Protein AF-0000000080063006 (afdb_homodimer)

Structure (mmCIF, N/CA/C/O backbone):
data_AF-0000000080063006-model_v1
#
loop_
_entity.id
_entity.type
_entity.pdbx_description
1 polymer 'CPA2 familytransporter'
#
loop_
_atom_site.group_PDB
_atom_site.id
_atom_site.type_symbol
_atom_site.label_atom_id
_atom_site.label_alt_id
_atom_site.label_comp_id
_atom_site.label_asym_id
_atom_site.label_entity_id
_atom_site.label_seq_id
_atom_site.pdbx_PDB_ins_code
_atom_site.Cartn_x
_atom_site.Cartn_y
_atom_site.Cartn_z
_atom_site.occupancy
_atom_site.B_iso_or_equiv
_atom_site.auth_seq_id
_atom_site.auth_comp_id
_atom_site.auth_asym_id
_atom_site.auth_atom_id
_atom_site.pdbx_PDB_model_num
ATOM 1 N N . MET A 1 1 ? 27.234 -10.25 -7.207 1 39.47 1 MET A N 1
ATOM 2 C CA . MET A 1 1 ? 25.812 -10.094 -7.492 1 39.47 1 MET A CA 1
ATOM 3 C C . MET A 1 1 ? 25.594 -9.531 -8.891 1 39.47 1 MET A C 1
ATOM 5 O O . MET A 1 1 ? 26.281 -8.594 -9.297 1 39.47 1 MET A O 1
ATOM 9 N N . ALA A 1 2 ? 25.203 -10.297 -9.719 1 49.5 2 ALA A N 1
ATOM 10 C CA . ALA A 1 2 ? 25.141 -9.891 -11.117 1 49.5 2 ALA A CA 1
ATOM 11 C C . ALA A 1 2 ? 24.438 -8.539 -11.266 1 49.5 2 ALA A C 1
ATOM 13 O O . ALA A 1 2 ? 23.312 -8.367 -10.812 1 49.5 2 ALA A O 1
ATOM 14 N N . GLY A 1 3 ? 25.109 -7.426 -11.289 1 63.66 3 GLY A N 1
ATOM 15 C CA . GLY A 1 3 ? 24.938 -5.992 -11.102 1 63.66 3 GLY A CA 1
ATOM 16 C C . GLY A 1 3 ? 23.891 -5.387 -12.008 1 63.66 3 GLY A C 1
ATOM 17 O O . GLY A 1 3 ? 23.5 -4.234 -11.828 1 63.66 3 GLY A O 1
ATOM 18 N N . GLY A 1 4 ? 23.172 -6.18 -12.906 1 79 4 GLY A N 1
ATOM 19 C CA . GLY A 1 4 ? 22.406 -5.477 -13.922 1 79 4 GLY A CA 1
ATOM 20 C C . GLY A 1 4 ? 20.906 -5.648 -13.758 1 79 4 GLY A C 1
ATOM 21 O O . GLY A 1 4 ? 20.125 -5.172 -14.586 1 79 4 GLY A O 1
ATOM 22 N N . PHE A 1 5 ? 20.5 -6.301 -12.586 1 83.06 5 PHE A N 1
ATOM 23 C CA . PHE A 1 5 ? 19.078 -6.488 -12.312 1 83.06 5 PHE A CA 1
ATOM 24 C C . PHE A 1 5 ? 18.844 -6.801 -10.844 1 83.06 5 PHE A C 1
ATOM 26 O O . PHE A 1 5 ? 19.797 -7.078 -10.102 1 83.06 5 PHE A O 1
ATOM 33 N N . LEU A 1 6 ? 17.672 -6.602 -10.328 1 85.75 6 LEU A N 1
ATOM 34 C CA . LEU A 1 6 ? 17.281 -7 -8.984 1 85.75 6 LEU A CA 1
ATOM 35 C C . LEU A 1 6 ? 16.766 -8.43 -8.977 1 85.75 6 LEU A C 1
ATOM 37 O O . LEU A 1 6 ? 15.641 -8.688 -9.43 1 85.75 6 LEU A O 1
ATOM 41 N N . PRO A 1 7 ? 17.531 -9.367 -8.469 1 83.69 7 PRO A N 1
ATOM 42 C CA . PRO A 1 7 ? 17.062 -10.758 -8.461 1 83.69 7 PRO A CA 1
ATOM 43 C C . PRO A 1 7 ? 15.688 -10.906 -7.805 1 83.69 7 PRO A C 1
ATOM 45 O O . PRO A 1 7 ? 15.422 -10.289 -6.777 1 83.69 7 PRO A O 1
ATOM 48 N N . TYR A 1 8 ? 14.914 -11.633 -8.453 1 85.25 8 TYR A N 1
ATOM 49 C CA . TYR A 1 8 ? 13.594 -11.898 -7.875 1 85.25 8 TYR A CA 1
ATOM 50 C C . TYR A 1 8 ? 13.695 -12.836 -6.68 1 85.25 8 TYR A C 1
ATOM 52 O O . TYR A 1 8 ? 14.461 -13.805 -6.707 1 85.25 8 TYR A O 1
ATOM 60 N N . HIS A 1 9 ? 13.102 -12.484 -5.652 1 83 9 HIS A N 1
ATOM 61 C CA . HIS A 1 9 ? 13.016 -13.375 -4.5 1 83 9 HIS A CA 1
ATOM 62 C C . HIS A 1 9 ? 11.625 -13.344 -3.879 1 83 9 HIS A C 1
ATOM 64 O O . HIS A 1 9 ? 10.953 -12.312 -3.891 1 83 9 HIS A O 1
ATOM 70 N N . GLU A 1 10 ? 11.211 -14.484 -3.477 1 86.06 10 GLU A N 1
ATOM 71 C CA . GLU A 1 10 ? 9.961 -14.586 -2.729 1 86.06 10 GLU A CA 1
ATOM 72 C C . GLU A 1 10 ? 10.156 -14.164 -1.275 1 86.06 10 GLU A C 1
ATOM 74 O O . GLU A 1 10 ? 11.016 -14.703 -0.574 1 86.06 10 GLU A O 1
ATOM 79 N N . PRO A 1 11 ? 9.328 -13.156 -0.887 1 90.94 11 PRO A N 1
ATOM 80 C CA . PRO A 1 11 ? 9.453 -12.789 0.527 1 90.94 11 PRO A CA 1
ATOM 81 C C . PRO A 1 11 ? 9.164 -13.961 1.465 1 90.94 11 PRO A C 1
ATOM 83 O O . PRO A 1 11 ? 8.305 -14.797 1.166 1 90.94 11 PRO A O 1
ATOM 86 N N . GLY A 1 12 ? 9.938 -13.977 2.59 1 93 12 GLY A N 1
ATOM 87 C CA . GLY A 1 12 ? 9.688 -14.992 3.6 1 93 12 GLY A CA 1
ATOM 88 C C . GLY A 1 12 ? 8.312 -14.875 4.23 1 93 12 GLY A C 1
ATOM 89 O O . GLY A 1 12 ? 7.688 -13.812 4.188 1 93 12 GLY A O 1
ATOM 90 N N . ILE A 1 13 ? 7.875 -15.977 4.812 1 95 13 ILE A N 1
ATOM 91 C CA . ILE A 1 13 ? 6.531 -16.047 5.383 1 95 13 ILE A CA 1
ATOM 92 C C . ILE A 1 13 ? 6.391 -14.992 6.48 1 95 13 ILE A C 1
ATOM 94 O O . ILE A 1 13 ? 5.336 -14.359 6.613 1 95 13 ILE A O 1
ATOM 98 N N . VAL A 1 14 ? 7.391 -14.758 7.254 1 95.88 14 VAL A N 1
ATOM 99 C CA . VAL A 1 14 ? 7.34 -13.781 8.336 1 95.88 14 VAL A CA 1
ATOM 100 C C . VAL A 1 14 ? 7.176 -12.375 7.754 1 95.88 14 VAL A C 1
ATOM 102 O O . VAL A 1 14 ? 6.391 -11.578 8.266 1 95.88 14 VAL A O 1
ATOM 105 N N . GLU A 1 15 ? 7.926 -12.094 6.676 1 96.31 15 GLU A N 1
ATOM 106 C CA . GLU A 1 15 ? 7.812 -10.805 6.004 1 96.31 15 GLU A CA 1
ATOM 107 C C . GLU A 1 15 ? 6.41 -10.594 5.449 1 96.31 15 GLU A C 1
ATOM 109 O O . GLU A 1 15 ? 5.844 -9.508 5.574 1 96.31 15 GLU A O 1
ATOM 114 N N . ILE A 1 16 ? 5.918 -11.68 4.84 1 96.94 16 ILE A N 1
ATOM 115 C CA . ILE A 1 16 ? 4.582 -11.625 4.258 1 96.94 16 ILE A CA 1
ATOM 116 C C . ILE A 1 16 ? 3.553 -11.352 5.352 1 96.94 16 ILE A C 1
ATOM 118 O O . ILE A 1 16 ? 2.695 -10.477 5.199 1 96.94 16 ILE A O 1
ATOM 122 N N . LEU A 1 17 ? 3.668 -12.031 6.48 1 97.5 17 LEU A N 1
ATOM 123 C CA . LEU A 1 17 ? 2.732 -11.883 7.59 1 97.5 17 LEU A CA 1
ATOM 124 C C . LEU A 1 17 ? 2.855 -10.508 8.227 1 97.5 17 LEU A C 1
ATOM 126 O O . LEU A 1 17 ? 1.863 -9.945 8.695 1 97.5 17 LEU A O 1
ATOM 130 N N . ILE A 1 18 ? 4.031 -9.969 8.25 1 97.12 18 ILE A N 1
ATOM 131 C CA . ILE A 1 18 ? 4.254 -8.633 8.797 1 97.12 18 ILE A CA 1
ATOM 132 C C . ILE A 1 18 ? 3.529 -7.602 7.93 1 97.12 18 ILE A C 1
ATOM 134 O O . ILE A 1 18 ? 2.84 -6.723 8.453 1 97.12 18 ILE A O 1
ATOM 138 N N . ILE A 1 19 ? 3.635 -7.676 6.66 1 96.88 19 ILE A N 1
ATOM 139 C CA . ILE A 1 19 ? 2.994 -6.719 5.762 1 96.88 19 ILE A CA 1
ATOM 140 C C . ILE A 1 19 ? 1.476 -6.844 5.879 1 96.88 19 ILE A C 1
ATOM 142 O O . ILE A 1 19 ? 0.772 -5.836 5.996 1 96.88 19 ILE A O 1
ATOM 146 N N . ILE A 1 20 ? 0.982 -8.094 5.8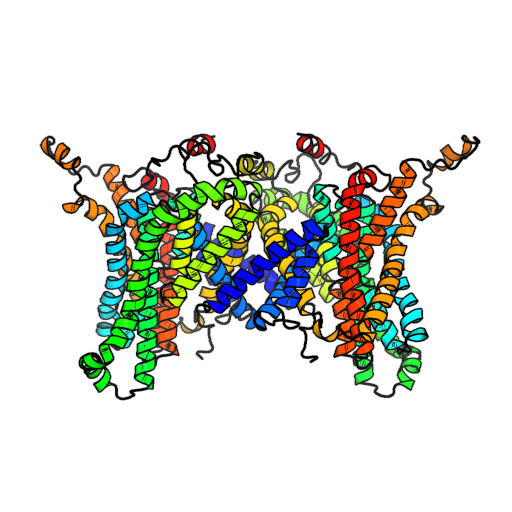52 1 97 20 ILE A N 1
ATOM 147 C CA . ILE A 1 20 ? -0.457 -8.32 5.93 1 97 20 ILE A CA 1
ATOM 148 C C . ILE A 1 20 ? -0.988 -7.805 7.266 1 97 20 ILE A C 1
ATOM 150 O O . ILE A 1 20 ? -2 -7.102 7.309 1 97 20 ILE A O 1
ATOM 154 N N . SER A 1 21 ? -0.323 -8.148 8.367 1 97.06 21 SER A N 1
ATOM 155 C CA . SER A 1 21 ? -0.774 -7.719 9.688 1 97.06 21 SER A CA 1
ATOM 156 C C . SER A 1 21 ? -0.696 -6.203 9.828 1 97.06 21 SER A C 1
ATOM 158 O O . SER A 1 21 ? -1.556 -5.59 10.469 1 97.06 21 SER A O 1
ATOM 160 N N . PHE A 1 22 ? 0.346 -5.605 9.281 1 97.56 22 PHE A N 1
ATOM 161 C CA . PHE A 1 22 ? 0.493 -4.156 9.352 1 97.56 22 PHE A CA 1
ATOM 162 C C . PHE A 1 22 ? -0.712 -3.457 8.734 1 97.56 22 PHE A C 1
ATOM 164 O O . PHE A 1 22 ? -1.336 -2.604 9.375 1 97.56 22 PHE A O 1
ATOM 171 N N . PHE A 1 23 ? -1.031 -3.828 7.512 1 96.81 23 PHE A N 1
ATOM 172 C CA . PHE A 1 23 ? -2.145 -3.188 6.82 1 96.81 23 PHE A CA 1
ATOM 173 C C . PHE A 1 23 ? -3.469 -3.537 7.492 1 96.81 23 PHE A C 1
ATOM 175 O O . PHE A 1 23 ? -4.391 -2.719 7.523 1 96.81 23 PHE A O 1
ATOM 182 N N . PHE A 1 24 ? -3.578 -4.75 7.984 1 96.31 24 PHE A N 1
ATOM 183 C CA . PHE A 1 24 ? -4.785 -5.156 8.695 1 96.31 24 PHE A CA 1
ATOM 184 C C . PHE A 1 24 ? -4.988 -4.312 9.945 1 96.31 24 PHE A C 1
ATOM 186 O O . PHE A 1 24 ? -6.078 -3.793 10.18 1 96.31 24 PHE A O 1
ATOM 193 N N . PHE A 1 25 ? -3.975 -4.168 10.727 1 96.88 25 PHE A N 1
ATOM 194 C CA . PHE A 1 25 ? -4.094 -3.422 11.977 1 96.88 25 PHE A CA 1
ATOM 195 C C . PHE A 1 25 ? -4.242 -1.931 11.703 1 96.88 25 PHE A C 1
ATOM 197 O O . PHE A 1 25 ? -4.875 -1.212 12.477 1 96.88 25 PHE A O 1
ATOM 204 N N . LEU A 1 26 ? -3.654 -1.411 10.633 1 96.88 26 LEU A N 1
ATOM 205 C CA . LEU A 1 26 ? -3.918 -0.03 10.242 1 96.88 26 LEU A CA 1
ATOM 206 C C . LEU A 1 26 ? -5.41 0.2 10.031 1 96.88 26 LEU A C 1
ATOM 208 O O . LEU A 1 26 ? -5.965 1.186 10.523 1 96.88 26 LEU A O 1
ATOM 212 N N . SER A 1 27 ? -5.992 -0.744 9.305 1 94.69 27 SER A N 1
ATOM 213 C CA . SER A 1 27 ? -7.418 -0.626 9.016 1 94.69 27 SER A CA 1
ATOM 214 C C . SER A 1 27 ? -8.258 -0.832 10.273 1 94.69 27 SER A C 1
ATOM 216 O O . SER A 1 27 ? -9.219 -0.097 10.508 1 94.69 27 SER A O 1
ATOM 218 N N . LEU A 1 28 ? -7.949 -1.801 11.055 1 94.5 28 LEU A N 1
ATOM 219 C CA . LEU A 1 28 ? -8.688 -2.105 12.273 1 94.5 28 LEU A CA 1
ATOM 220 C C . LEU A 1 28 ? -8.578 -0.967 13.281 1 94.5 28 LEU A C 1
ATOM 222 O O . LEU A 1 28 ? -9.562 -0.601 13.922 1 94.5 28 LEU A O 1
ATOM 226 N N . ALA A 1 29 ? -7.391 -0.505 13.43 1 95.56 29 ALA A N 1
ATOM 227 C CA . ALA A 1 29 ? -7.168 0.585 14.375 1 95.56 29 ALA A CA 1
ATOM 228 C C . ALA A 1 29 ? -7.914 1.846 13.945 1 95.56 29 ALA A C 1
ATOM 230 O O . ALA A 1 29 ? -8.383 2.613 14.789 1 95.56 29 ALA A O 1
ATOM 231 N N . GLU A 1 30 ? -7.859 2.109 12.672 1 93.44 30 GLU A N 1
ATOM 232 C CA . GLU A 1 30 ? -8.648 3.232 12.172 1 93.44 30 GLU A CA 1
ATOM 233 C C . GLU A 1 30 ? -10.125 3.074 12.523 1 93.44 30 GLU A C 1
ATOM 235 O O . GLU A 1 30 ? -10.758 4.023 12.984 1 93.44 30 GLU A O 1
ATOM 240 N N . TRP A 1 31 ? -10.672 1.878 12.32 1 90.81 31 TRP A N 1
ATOM 241 C CA . TRP A 1 31 ? -12.078 1.604 12.594 1 90.81 31 TRP A CA 1
ATOM 242 C C . TRP A 1 31 ? -12.383 1.754 14.086 1 90.81 31 TRP A C 1
ATOM 244 O O . TRP A 1 31 ? -13.375 2.381 14.461 1 90.81 31 TRP A O 1
ATOM 254 N N . VAL A 1 32 ? -11.547 1.22 14.969 1 93.56 32 VAL A N 1
ATOM 255 C CA . VAL A 1 32 ? -11.75 1.259 16.406 1 93.56 32 VAL A CA 1
ATOM 256 C C . VAL A 1 32 ? -11.68 2.701 16.906 1 93.56 32 VAL A C 1
ATOM 258 O O . VAL A 1 32 ? -12.516 3.139 17.688 1 93.56 32 VAL A O 1
ATOM 261 N N . SER A 1 33 ? -10.719 3.383 16.469 1 92 33 SER A N 1
ATOM 262 C CA . SER A 1 33 ? -10.539 4.766 16.906 1 92 33 SER A CA 1
ATOM 263 C C . SER A 1 33 ? -11.656 5.66 16.375 1 92 33 SER A C 1
ATOM 265 O O . SER A 1 33 ? -12.062 6.613 17.047 1 92 33 SER A O 1
ATOM 267 N N . ALA A 1 34 ? -12.047 5.387 15.18 1 88.19 34 ALA A N 1
ATOM 268 C CA . ALA A 1 34 ? -13.18 6.141 14.641 1 88.19 34 ALA A CA 1
ATOM 269 C C . ALA A 1 34 ? -14.438 5.914 15.477 1 88.19 34 ALA A C 1
ATOM 271 O O . ALA A 1 34 ? -15.227 6.836 15.68 1 88.19 34 ALA A O 1
ATOM 272 N N . LYS A 1 35 ? -14.648 4.699 15.93 1 87 35 LYS A N 1
ATOM 273 C CA . LYS A 1 35 ? -15.828 4.355 16.719 1 87 35 LYS A CA 1
ATOM 274 C C . LYS A 1 35 ? -15.734 4.926 18.125 1 87 35 LYS A C 1
ATOM 276 O O . LYS A 1 35 ? -16.734 5.371 18.688 1 87 35 LYS A O 1
ATOM 281 N N . VAL A 1 36 ? -14.539 4.926 18.656 1 88.88 36 VAL A N 1
ATOM 282 C CA . VAL A 1 36 ? -14.375 5.281 20.062 1 88.88 36 VAL A CA 1
ATOM 283 C C . VAL A 1 36 ? -14.125 6.781 20.188 1 88.88 36 VAL A C 1
ATOM 285 O O . VAL A 1 36 ? -14.688 7.438 21.062 1 88.88 36 VAL A O 1
ATOM 288 N N . LEU A 1 37 ? -13.289 7.316 19.297 1 84.94 37 LEU A N 1
ATOM 289 C CA . LEU A 1 37 ? -12.828 8.688 19.469 1 84.94 37 LEU A CA 1
ATOM 290 C C . LEU A 1 37 ? -13.352 9.578 18.344 1 84.94 37 LEU A C 1
ATOM 292 O O . LEU A 1 37 ? -13.133 10.789 18.359 1 84.94 37 LEU A O 1
ATOM 296 N N . ARG A 1 38 ? -13.938 8.984 17.328 1 81.06 38 ARG A N 1
ATOM 297 C CA . ARG A 1 38 ? -14.469 9.703 16.188 1 81.06 38 ARG A CA 1
ATOM 298 C C . ARG A 1 38 ? -13.344 10.289 15.336 1 81.06 38 ARG A C 1
ATOM 300 O O . ARG A 1 38 ? -13.531 11.297 14.656 1 81.06 38 ARG A O 1
ATOM 307 N N . ALA A 1 39 ? -12.211 9.758 15.562 1 85.25 39 ALA A N 1
ATOM 308 C CA . ALA A 1 39 ? -11.039 10.156 14.781 1 85.25 39 ALA A CA 1
ATOM 309 C C . ALA A 1 39 ? -10.203 8.938 14.391 1 85.25 39 ALA A C 1
ATOM 311 O O . ALA A 1 39 ? -9.32 8.516 15.141 1 85.25 39 ALA A O 1
ATOM 312 N N . GLY A 1 40 ? -10.375 8.484 13.258 1 87.62 40 GLY A N 1
ATOM 313 C CA . GLY A 1 40 ? -9.75 7.258 12.789 1 87.62 40 GLY A CA 1
ATOM 314 C C . GLY A 1 40 ? -8.242 7.375 12.625 1 87.62 40 GLY A C 1
ATOM 315 O O . GLY A 1 40 ? -7.516 6.398 12.812 1 87.62 40 GLY A O 1
ATOM 316 N N . ILE A 1 41 ? -7.723 8.555 12.359 1 88 41 ILE A N 1
ATOM 317 C CA . ILE A 1 41 ? -6.32 8.773 12.023 1 88 41 ILE A CA 1
ATOM 318 C C . ILE A 1 41 ? -5.445 8.469 13.234 1 88 41 ILE A C 1
ATOM 320 O O . ILE A 1 41 ? -4.273 8.109 13.086 1 88 41 ILE A O 1
ATOM 324 N N . ILE A 1 42 ? -6.004 8.586 14.414 1 90.88 42 ILE A N 1
ATOM 325 C CA . ILE A 1 42 ? -5.258 8.344 15.648 1 90.88 42 ILE A CA 1
ATOM 326 C C . ILE A 1 42 ? -4.828 6.883 15.719 1 90.88 42 ILE A C 1
ATOM 328 O O . ILE A 1 42 ? -3.719 6.578 16.172 1 90.88 42 ILE A O 1
ATOM 332 N N . GLY A 1 43 ? -5.75 6.027 15.352 1 94.44 43 GLY A N 1
ATOM 333 C CA . GLY A 1 43 ? -5.406 4.613 15.32 1 94.44 43 GLY A CA 1
ATOM 334 C C . GLY A 1 43 ? -4.254 4.297 14.391 1 94.44 43 GLY A C 1
ATOM 335 O O . GLY A 1 43 ? -3.404 3.461 14.711 1 94.44 43 GLY A O 1
ATOM 336 N N . GLN A 1 44 ? -4.191 4.887 13.297 1 95.38 44 GLN A N 1
ATOM 337 C CA . GLN A 1 44 ? -3.137 4.656 12.312 1 95.38 44 GLN A CA 1
ATOM 338 C C . GLN A 1 44 ? -1.79 5.168 12.82 1 95.38 44 GLN A C 1
ATOM 340 O O . GLN A 1 44 ? -0.755 4.539 12.586 1 95.38 44 GLN A O 1
ATOM 345 N N . ILE A 1 45 ? -1.792 6.285 13.5 1 94.12 45 ILE A N 1
ATOM 346 C CA . ILE A 1 45 ? -0.575 6.812 14.109 1 94.12 45 ILE A CA 1
ATOM 347 C C . ILE A 1 45 ? -0.06 5.832 15.156 1 94.12 45 ILE A C 1
ATOM 349 O O . ILE A 1 45 ? 1.141 5.555 15.227 1 94.12 45 ILE A O 1
ATOM 353 N N . ALA A 1 46 ? -0.967 5.305 15.953 1 96.31 46 ALA A N 1
ATOM 354 C CA . ALA A 1 46 ? -0.6 4.344 16.984 1 96.31 46 ALA A CA 1
ATOM 355 C C . ALA A 1 46 ? 0.054 3.105 16.375 1 96.31 46 ALA A C 1
ATOM 357 O O . ALA A 1 46 ? 1.05 2.6 16.906 1 96.31 46 ALA A O 1
ATOM 358 N N . VAL A 1 47 ? -0.529 2.584 15.312 1 97.69 47 VAL A N 1
ATOM 359 C CA . VAL A 1 47 ? 0.034 1.413 14.648 1 97.69 47 VAL A CA 1
ATOM 360 C C . VAL A 1 47 ? 1.427 1.74 14.117 1 97.69 47 VAL A C 1
ATOM 362 O O . VAL A 1 47 ? 2.324 0.894 14.148 1 97.69 47 VAL A O 1
ATOM 365 N N . GLY A 1 48 ? 1.636 2.992 13.57 1 96.94 48 GLY A N 1
ATOM 366 C CA . GLY A 1 48 ? 2.955 3.432 13.148 1 96.94 48 GLY A CA 1
ATOM 367 C C . GLY A 1 48 ? 3.98 3.412 14.266 1 96.94 48 GLY A C 1
ATOM 368 O O . GLY A 1 48 ? 5.121 2.992 14.062 1 96.94 48 GLY A O 1
ATOM 369 N N . ILE A 1 49 ? 3.562 3.795 15.43 1 95.75 49 ILE A N 1
ATOM 370 C CA . ILE A 1 49 ? 4.438 3.801 16.594 1 95.75 49 ILE A CA 1
ATOM 371 C C . ILE A 1 49 ? 4.816 2.369 16.969 1 95.75 49 ILE A C 1
ATOM 373 O O . ILE A 1 49 ? 5.984 2.076 17.234 1 95.75 49 ILE A O 1
ATOM 377 N N . ILE A 1 50 ? 3.834 1.466 16.938 1 97.12 50 ILE A N 1
ATOM 378 C CA . ILE A 1 50 ? 4.016 0.097 17.406 1 97.12 50 ILE A CA 1
ATOM 379 C C . ILE A 1 50 ? 4.871 -0.683 16.422 1 97.12 50 ILE A C 1
ATOM 381 O O . ILE A 1 50 ? 5.832 -1.354 16.797 1 97.12 50 ILE A O 1
ATOM 385 N N . TYR A 1 51 ? 4.586 -0.576 15.133 1 97.44 51 TYR A N 1
ATOM 386 C CA . TYR A 1 51 ? 5.254 -1.382 14.117 1 97.44 51 TYR A CA 1
ATOM 387 C C . TYR A 1 51 ? 6.578 -0.752 13.703 1 97.44 51 TYR A C 1
ATOM 389 O O . TYR A 1 51 ? 7.43 -1.414 13.102 1 97.44 51 TYR A O 1
ATOM 397 N N . GLY A 1 52 ? 6.73 0.561 13.969 1 95.56 52 GLY A N 1
ATOM 398 C CA . GLY A 1 52 ? 7.918 1.28 13.531 1 95.56 52 GLY A CA 1
ATOM 399 C C . GLY A 1 52 ? 9.055 1.216 14.539 1 95.56 52 GLY A C 1
ATOM 400 O O . GLY A 1 52 ? 8.992 0.461 15.508 1 95.56 52 GLY A O 1
ATOM 401 N N . VAL A 1 53 ? 10.07 1.968 14.312 1 90.5 53 VAL A N 1
ATOM 402 C CA . VAL A 1 53 ? 11.32 1.979 15.062 1 90.5 53 VAL A CA 1
ATOM 403 C C . VAL A 1 53 ? 11.055 2.375 16.516 1 90.5 53 VAL A C 1
ATOM 405 O O . VAL A 1 53 ? 11.695 1.867 17.438 1 90.5 53 VAL A O 1
ATOM 408 N N . PRO A 1 54 ? 10.086 3.111 16.828 1 89.19 54 PRO A N 1
ATOM 409 C CA . PRO A 1 54 ? 9.93 3.674 18.172 1 89.19 54 PRO A CA 1
ATOM 410 C C . PRO A 1 54 ? 9.617 2.613 19.219 1 89.19 54 PRO A C 1
ATOM 412 O O . PRO A 1 54 ? 10.078 2.717 20.359 1 89.19 54 PRO A O 1
ATOM 415 N N . LEU A 1 55 ? 8.836 1.6 18.797 1 92.56 55 LEU A N 1
ATOM 416 C CA . LEU A 1 55 ? 8.438 0.648 19.828 1 92.56 55 LEU A CA 1
ATOM 417 C C . LEU A 1 55 ? 8.914 -0.759 19.484 1 92.56 55 LEU A C 1
ATOM 419 O O . LEU A 1 55 ? 10.047 -1.134 19.797 1 92.56 55 LEU A O 1
ATOM 423 N N . ALA A 1 56 ? 8.203 -1.474 18.484 1 92.62 56 ALA A N 1
ATOM 424 C CA . ALA A 1 56 ? 8.508 -2.881 18.25 1 92.62 56 ALA A CA 1
ATOM 425 C C . ALA A 1 56 ? 9.43 -3.045 17.047 1 92.62 56 ALA A C 1
ATOM 427 O O . ALA A 1 56 ? 10.047 -4.102 16.859 1 92.62 56 ALA A O 1
ATOM 428 N N . ASN A 1 57 ? 9.547 -2.045 16.25 1 93.62 57 ASN A N 1
ATOM 429 C CA . ASN A 1 57 ? 10.422 -2.082 15.078 1 93.62 57 ASN A CA 1
ATOM 430 C C . ASN A 1 57 ? 10.234 -3.369 14.281 1 93.62 57 ASN A C 1
ATOM 432 O O . ASN A 1 57 ? 11.211 -4.055 13.961 1 93.62 57 ASN A O 1
ATOM 436 N N . ILE A 1 58 ? 9.031 -3.721 14.078 1 94.62 58 ILE A N 1
ATOM 437 C CA . ILE A 1 58 ? 8.641 -4.934 13.367 1 94.62 58 ILE A CA 1
ATOM 438 C C . ILE A 1 58 ? 8.867 -4.746 11.867 1 94.62 58 ILE A C 1
ATOM 440 O O . ILE A 1 58 ? 9.273 -5.676 11.172 1 94.62 58 ILE A O 1
ATOM 444 N N . LEU A 1 59 ? 8.641 -3.51 11.32 1 95.12 59 LEU A N 1
ATOM 445 C CA . LEU A 1 59 ? 8.805 -3.205 9.906 1 95.12 59 LEU A CA 1
ATOM 446 C C . LEU A 1 59 ? 10.273 -3.057 9.547 1 95.12 59 LEU A C 1
ATOM 448 O O . LEU A 1 59 ? 11.055 -2.479 10.312 1 95.12 59 LEU A O 1
ATOM 452 N N . GLU A 1 60 ? 10.641 -3.607 8.43 1 93.31 60 GLU A N 1
ATOM 453 C CA . GLU A 1 60 ? 12 -3.389 7.934 1 93.31 60 GLU A CA 1
ATOM 454 C C . GLU A 1 60 ? 12.258 -1.909 7.66 1 93.31 60 GLU A C 1
ATOM 456 O O . GLU A 1 60 ? 11.344 -1.177 7.27 1 93.31 60 GLU A O 1
ATOM 461 N N . SER A 1 61 ? 13.453 -1.484 7.848 1 92.31 61 SER A N 1
ATOM 462 C CA . SER A 1 61 ? 13.836 -0.085 7.684 1 92.31 61 SER A CA 1
ATOM 463 C C . SER A 1 61 ? 13.523 0.414 6.277 1 92.31 61 SER A C 1
ATOM 465 O O . SER A 1 61 ? 13.039 1.535 6.105 1 92.31 61 SER A O 1
ATOM 467 N N . ASN A 1 62 ? 13.773 -0.417 5.246 1 92.5 62 ASN A N 1
ATOM 468 C CA . ASN A 1 62 ? 13.5 -0.032 3.863 1 92.5 62 ASN A CA 1
ATOM 469 C C . ASN A 1 62 ? 12.008 0.15 3.617 1 92.5 62 ASN A C 1
ATOM 471 O O . ASN A 1 62 ? 11.602 1.005 2.826 1 92.5 62 ASN A O 1
ATOM 475 N N . TRP A 1 63 ? 11.234 -0.672 4.316 1 94.81 63 TRP A N 1
ATOM 476 C CA . TRP A 1 63 ? 9.789 -0.554 4.18 1 94.81 63 TRP A CA 1
ATOM 477 C C . TRP A 1 63 ? 9.289 0.749 4.793 1 94.81 63 TRP A C 1
ATOM 479 O O . TRP A 1 63 ? 8.461 1.443 4.203 1 94.81 63 TRP A O 1
ATOM 489 N N . GLN A 1 64 ? 9.797 1.068 5.953 1 94.81 64 GLN A N 1
ATOM 490 C CA . GLN A 1 64 ? 9.359 2.279 6.641 1 94.81 64 GLN A CA 1
ATOM 491 C C . GLN A 1 64 ? 9.664 3.523 5.809 1 94.81 64 GLN A C 1
ATOM 493 O O . GLN A 1 64 ? 8.82 4.414 5.691 1 94.81 64 GLN A O 1
ATOM 498 N N . GLN A 1 65 ? 10.836 3.574 5.211 1 93.94 65 GLN A N 1
ATOM 499 C CA . GLN A 1 65 ? 11.227 4.707 4.379 1 93.94 65 GLN A CA 1
ATOM 500 C C . GLN A 1 65 ? 10.352 4.797 3.133 1 93.94 65 GLN A C 1
ATOM 502 O O . GLN A 1 65 ? 9.945 5.891 2.732 1 93.94 65 GLN A O 1
ATOM 507 N N . THR A 1 66 ? 10.125 3.668 2.553 1 95.38 66 THR A N 1
ATOM 508 C CA . THR A 1 66 ? 9.297 3.627 1.354 1 95.38 66 THR A CA 1
ATOM 509 C C . THR A 1 66 ? 7.855 4.016 1.677 1 95.38 66 THR A C 1
ATOM 511 O O . THR A 1 66 ? 7.215 4.742 0.913 1 95.38 66 THR A O 1
ATOM 514 N N . PHE A 1 67 ? 7.367 3.523 2.836 1 96.31 67 PHE A N 1
ATOM 515 C CA . PHE A 1 67 ? 6 3.822 3.244 1 96.31 67 PHE A CA 1
ATOM 516 C C . PHE A 1 67 ? 5.84 5.305 3.555 1 96.31 67 PHE A C 1
ATOM 518 O O . PHE A 1 67 ? 4.777 5.883 3.318 1 96.31 67 PHE A O 1
ATOM 525 N N . LEU A 1 68 ? 6.898 5.926 4.051 1 95 68 LEU A N 1
ATOM 526 C CA . LEU A 1 68 ? 6.887 7.367 4.281 1 95 68 LEU A CA 1
ATOM 527 C C . LEU A 1 68 ? 6.738 8.125 2.965 1 95 68 LEU A C 1
ATOM 529 O O . LEU A 1 68 ? 5.93 9.047 2.863 1 95 68 LEU A O 1
ATOM 533 N N . ALA A 1 69 ? 7.469 7.699 1.959 1 95.25 69 ALA A N 1
ATOM 534 C CA . ALA A 1 69 ? 7.418 8.359 0.657 1 95.25 69 ALA A CA 1
ATOM 535 C C . ALA A 1 69 ? 6.066 8.133 -0.018 1 95.25 69 ALA A C 1
ATOM 537 O O . ALA A 1 69 ? 5.48 9.07 -0.567 1 95.25 69 ALA A O 1
ATOM 538 N N . LEU A 1 70 ? 5.602 6.918 0.036 1 95.94 70 LEU A N 1
ATOM 539 C CA . LEU A 1 70 ? 4.309 6.594 -0.554 1 95.94 70 LEU A CA 1
ATOM 540 C C . LEU A 1 70 ? 3.182 7.32 0.173 1 95.94 70 LEU A C 1
ATOM 542 O O . LEU A 1 70 ? 2.215 7.758 -0.453 1 95.94 70 LEU A O 1
ATOM 546 N N . GLY A 1 71 ? 3.287 7.336 1.488 1 95.62 71 GLY A N 1
ATOM 547 C CA . GLY A 1 71 ? 2.309 8.062 2.279 1 95.62 71 GLY A CA 1
ATOM 548 C C . GLY A 1 71 ? 2.252 9.547 1.947 1 95.62 71 GLY A C 1
ATOM 549 O O . GLY A 1 71 ? 1.175 10.141 1.944 1 95.62 71 GLY A O 1
ATOM 550 N N . TYR A 1 72 ? 3.383 10.164 1.699 1 95.19 72 TYR A N 1
ATOM 551 C CA . TYR A 1 72 ? 3.412 11.578 1.343 1 95.19 72 TYR A CA 1
ATOM 552 C C . TYR A 1 72 ? 2.709 11.82 0.013 1 95.19 72 TYR A C 1
ATOM 554 O O . TYR A 1 72 ? 2.02 12.828 -0.158 1 95.19 72 TYR A O 1
ATOM 562 N N . VAL A 1 73 ? 2.914 10.891 -0.931 1 96.69 73 VAL A N 1
ATOM 563 C CA . VAL A 1 73 ? 2.182 10.992 -2.189 1 96.69 73 VAL A CA 1
ATOM 564 C C . VAL A 1 73 ? 0.683 10.859 -1.929 1 96.69 73 VAL A C 1
ATOM 566 O O . VAL A 1 73 ? -0.127 11.516 -2.588 1 96.69 73 VAL A O 1
ATOM 569 N N . GLY A 1 74 ? 0.341 9.984 -1.007 1 94.75 74 GLY A N 1
ATOM 570 C CA . GLY A 1 74 ? -1.047 9.906 -0.577 1 94.75 74 GLY A CA 1
ATOM 571 C C . GLY A 1 74 ? -1.584 11.227 -0.055 1 94.75 74 GLY A C 1
ATOM 572 O O . GLY A 1 74 ? -2.723 11.594 -0.347 1 94.75 74 GLY A O 1
ATOM 573 N N . LEU A 1 75 ? -0.787 11.898 0.727 1 94.19 75 LEU A N 1
ATOM 574 C CA . LEU A 1 75 ? -1.163 13.211 1.24 1 94.19 75 LEU A CA 1
ATOM 575 C C . LEU A 1 75 ? -1.373 14.195 0.099 1 94.19 75 LEU A C 1
ATOM 577 O O . LEU A 1 75 ? -2.328 14.977 0.115 1 94.19 75 LEU A O 1
ATOM 581 N N . ILE A 1 76 ? -0.505 14.195 -0.879 1 96.06 76 ILE A N 1
ATOM 582 C CA . ILE A 1 76 ? -0.623 15.047 -2.053 1 96.06 76 ILE A CA 1
ATOM 583 C C . ILE A 1 76 ? -1.956 14.789 -2.75 1 96.06 76 ILE A C 1
ATOM 585 O O . ILE A 1 76 ? -2.652 15.734 -3.143 1 96.06 76 ILE A O 1
ATOM 589 N N . LEU A 1 77 ? -2.32 13.508 -2.803 1 95.81 77 LEU A N 1
ATOM 590 C CA . LEU A 1 77 ? -3.568 13.141 -3.469 1 95.81 77 LEU A CA 1
ATOM 591 C C . LEU A 1 77 ? -4.773 13.609 -2.658 1 95.81 77 LEU A C 1
ATOM 593 O O . LEU A 1 77 ? -5.793 14 -3.227 1 95.81 77 LEU A O 1
ATOM 597 N N . ILE A 1 78 ? -4.684 13.578 -1.397 1 92.25 78 ILE A N 1
ATOM 598 C CA . ILE A 1 78 ? -5.762 14.047 -0.534 1 92.25 78 ILE A CA 1
ATOM 599 C C . ILE A 1 78 ? -6 15.539 -0.773 1 92.25 78 ILE A C 1
ATOM 601 O O . ILE A 1 78 ? -7.145 15.969 -0.917 1 92.25 78 ILE A O 1
ATOM 605 N N . ILE A 1 79 ? -4.945 16.266 -0.791 1 92.94 79 ILE A N 1
ATOM 606 C CA . ILE A 1 79 ? -5.035 17.719 -0.958 1 92.94 79 ILE A CA 1
ATOM 607 C C . ILE A 1 79 ? -5.512 18.047 -2.371 1 92.94 79 ILE A C 1
ATOM 609 O O . ILE A 1 79 ? -6.305 18.969 -2.568 1 92.94 79 ILE A O 1
ATOM 613 N N . PHE A 1 80 ? -5.004 17.281 -3.385 1 95.94 80 PHE A N 1
ATOM 614 C CA . PHE A 1 80 ? -5.445 17.422 -4.766 1 95.94 80 PHE A CA 1
ATOM 615 C C . PHE A 1 80 ? -6.949 17.219 -4.875 1 95.94 80 PHE A C 1
ATOM 617 O O . PHE A 1 80 ? -7.645 17.984 -5.547 1 95.94 80 PHE A O 1
ATOM 624 N N . GLU A 1 81 ? -7.445 16.156 -4.176 1 93.25 81 GLU A N 1
ATOM 625 C CA . GLU A 1 81 ? -8.875 15.875 -4.137 1 93.25 81 GLU A CA 1
ATOM 626 C C . GLU A 1 81 ? -9.648 17.016 -3.486 1 93.25 81 GLU A C 1
ATOM 628 O O . GLU A 1 81 ? -10.742 17.375 -3.932 1 93.25 81 GLU A O 1
ATOM 633 N N . GLY A 1 82 ? -9.125 17.5 -2.439 1 90.25 82 GLY A N 1
ATOM 634 C CA . GLY A 1 82 ? -9.727 18.656 -1.797 1 90.25 82 GLY A CA 1
ATOM 635 C C . GLY A 1 82 ? -9.867 19.859 -2.727 1 90.25 82 GLY A C 1
ATOM 636 O O . GLY A 1 82 ? -10.875 20.562 -2.691 1 90.25 82 GLY A O 1
ATOM 637 N N . GLY A 1 83 ? -8.867 20.078 -3.506 1 92.81 83 GLY A N 1
ATOM 638 C CA . GLY A 1 83 ? -8.922 21.141 -4.488 1 92.81 83 GLY A CA 1
ATOM 639 C C . GLY A 1 83 ? -9.953 20.906 -5.574 1 92.81 83 GLY A C 1
ATOM 640 O O . GLY A 1 83 ? -10.625 21.844 -6.012 1 92.81 83 GLY A O 1
ATOM 641 N N . LEU A 1 84 ? -10.094 19.672 -6.012 1 92.88 84 LEU A N 1
ATOM 642 C CA . LEU A 1 84 ? -11.07 19.297 -7.031 1 92.88 84 LEU A CA 1
ATOM 643 C C . LEU A 1 84 ? -12.484 19.609 -6.559 1 92.88 84 LEU A C 1
ATOM 645 O O . LEU A 1 84 ? -13.352 19.938 -7.367 1 92.88 84 LEU A O 1
ATOM 649 N N . GLY A 1 85 ? -12.672 19.531 -5.285 1 87.94 85 GLY A N 1
ATOM 650 C CA . GLY A 1 85 ? -14 19.703 -4.734 1 87.94 85 GLY A CA 1
ATOM 651 C C . GLY A 1 85 ? -14.203 21.047 -4.074 1 87.94 85 GLY A C 1
ATOM 652 O O . GLY A 1 85 ? -15.242 21.312 -3.469 1 87.94 85 GLY A O 1
ATOM 653 N N . ALA A 1 86 ? -13.297 21.891 -4.164 1 87 86 ALA A N 1
ATOM 654 C CA . ALA A 1 86 ? -13.328 23.156 -3.441 1 87 86 ALA A CA 1
ATOM 655 C C . ALA A 1 86 ? -14.281 24.141 -4.109 1 87 86 ALA A C 1
ATOM 657 O O . ALA A 1 86 ? -14.414 24.156 -5.336 1 87 86 ALA A O 1
ATOM 658 N N . ARG A 1 87 ? -14.969 24.906 -3.227 1 88.5 87 ARG A N 1
ATOM 659 C CA . ARG A 1 87 ? -15.789 26.016 -3.701 1 88.5 87 ARG A CA 1
ATOM 660 C C . ARG A 1 87 ? -14.969 27.297 -3.822 1 88.5 87 ARG A C 1
ATOM 662 O O . ARG A 1 87 ? -14.828 28.031 -2.852 1 88.5 87 ARG A O 1
ATOM 669 N N . LEU A 1 88 ? -14.641 27.609 -5.02 1 87.06 88 LEU A N 1
ATOM 670 C CA . LEU A 1 88 ? -13.75 28.734 -5.273 1 87.06 88 LEU A CA 1
ATOM 671 C C . LEU A 1 88 ? -14.414 30.047 -4.883 1 87.06 88 LEU A C 1
ATOM 673 O O . LEU A 1 88 ? -13.734 30.984 -4.441 1 87.06 88 LEU A O 1
ATOM 677 N N . ASP A 1 89 ? -15.695 30.141 -5.031 1 88.5 89 ASP A N 1
ATOM 678 C CA . ASP A 1 89 ? -16.422 31.344 -4.66 1 88.5 89 ASP A CA 1
ATOM 679 C C . ASP A 1 89 ? -16.328 31.594 -3.156 1 88.5 89 ASP A C 1
ATOM 681 O O . ASP A 1 89 ? -16.078 32.719 -2.725 1 88.5 89 ASP A O 1
ATOM 685 N N . LEU A 1 90 ? -16.453 30.547 -2.447 1 89.5 90 LEU A N 1
ATOM 686 C CA . LEU A 1 90 ? -16.391 30.672 -0.995 1 89.5 90 LEU A CA 1
ATOM 687 C C . LEU A 1 90 ? -14.961 30.969 -0.537 1 89.5 90 LEU A C 1
ATOM 689 O O . LEU A 1 90 ? -14.766 31.719 0.424 1 89.5 90 LEU A O 1
ATOM 693 N N . LEU A 1 91 ? -14.016 30.422 -1.184 1 89.88 91 LEU A N 1
ATOM 694 C CA . LEU A 1 91 ? -12.617 30.672 -0.844 1 89.88 91 LEU A CA 1
ATOM 695 C C . LEU A 1 91 ? -12.273 32.156 -1.041 1 89.88 91 LEU A C 1
ATOM 697 O O . LEU A 1 91 ? -11.625 32.75 -0.185 1 89.88 91 LEU A O 1
ATOM 701 N N . LYS A 1 92 ? -12.727 32.656 -2.127 1 88.94 92 LYS A N 1
ATOM 702 C CA . LYS A 1 92 ? -12.461 34.062 -2.445 1 88.94 92 LYS A CA 1
ATOM 703 C C . LYS A 1 92 ? -13.18 34.969 -1.472 1 88.94 92 LYS A C 1
ATOM 705 O O . LYS A 1 92 ? -12.602 35.969 -0.996 1 88.94 92 LYS A O 1
ATOM 710 N N . GLU A 1 93 ? -14.414 34.656 -1.183 1 90.31 93 GLU A N 1
ATOM 711 C CA . GLU A 1 93 ? -15.258 35.5 -0.332 1 90.31 93 GLU A CA 1
ATOM 712 C C . GLU A 1 93 ? -14.719 35.562 1.097 1 90.31 93 GLU A C 1
ATOM 714 O O . GLU A 1 93 ? -14.891 36.562 1.797 1 90.31 93 GLU A O 1
ATOM 719 N N . ASN A 1 94 ? -14.062 34.531 1.482 1 92.12 94 ASN A N 1
ATOM 720 C CA . ASN A 1 94 ? -13.656 34.438 2.879 1 92.12 94 ASN A CA 1
ATOM 721 C C . ASN A 1 94 ? -12.133 34.5 3.023 1 92.12 94 ASN A C 1
ATOM 723 O O . ASN A 1 94 ? -11.586 34.031 4.023 1 92.12 94 ASN A O 1
ATOM 727 N N . LEU A 1 95 ? -11.461 34.969 2.082 1 91.69 95 LEU A N 1
ATOM 728 C CA . LEU A 1 95 ? -10 35 2.061 1 91.69 95 LEU A CA 1
ATOM 729 C C . LEU A 1 95 ? -9.461 35.875 3.197 1 91.69 95 LEU A C 1
ATOM 731 O O . LEU A 1 95 ? -8.445 35.531 3.807 1 91.69 95 LEU A O 1
ATOM 735 N N . VAL A 1 96 ? -10.086 36.969 3.453 1 93.5 96 VAL A N 1
ATOM 736 C CA . VAL A 1 96 ? -9.594 37.906 4.461 1 93.5 96 VAL A CA 1
ATOM 737 C C . VAL A 1 96 ? -9.688 37.25 5.844 1 93.5 96 VAL A C 1
ATOM 739 O O . VAL A 1 96 ? -8.719 37.25 6.605 1 93.5 96 VAL A O 1
ATOM 742 N N . VAL A 1 97 ? -10.852 36.719 6.125 1 94 97 VAL A N 1
ATOM 743 C CA . VAL A 1 97 ? -11.031 36.094 7.43 1 94 97 VAL A CA 1
ATOM 744 C C . VAL A 1 97 ? -10.086 34.906 7.559 1 94 97 VAL A C 1
ATOM 746 O O . VAL A 1 97 ? -9.547 34.656 8.641 1 94 97 VAL A O 1
ATOM 749 N N . SER A 1 98 ? -9.859 34.188 6.508 1 95 98 SER A N 1
ATOM 750 C CA . SER A 1 98 ? -8.945 33.031 6.512 1 95 98 SER A CA 1
ATOM 751 C C . SER A 1 98 ? -7.512 33.469 6.773 1 95 98 SER A C 1
ATOM 753 O O . SER A 1 98 ? -6.773 32.812 7.504 1 95 98 SER A O 1
ATOM 755 N N . THR A 1 99 ? -7.094 34.562 6.156 1 94.06 99 THR A N 1
ATOM 756 C CA . THR A 1 99 ? -5.734 35.094 6.305 1 94.06 99 THR A CA 1
ATOM 757 C C . THR A 1 99 ? -5.484 35.562 7.738 1 94.06 99 THR A C 1
ATOM 759 O O . THR A 1 99 ? -4.426 35.281 8.312 1 94.06 99 THR A O 1
ATOM 762 N N . ILE A 1 100 ? -6.449 36.219 8.266 1 95.19 100 ILE A N 1
ATOM 763 C CA . ILE A 1 100 ? -6.336 36.688 9.641 1 95.19 100 ILE A CA 1
ATOM 764 C C . ILE A 1 100 ? -6.316 35.469 10.586 1 95.19 100 ILE A C 1
ATOM 766 O O . ILE A 1 100 ? -5.566 35.469 11.57 1 95.19 100 ILE A O 1
ATOM 770 N N . GLY A 1 101 ? -7.18 34.562 10.281 1 95.06 101 GLY A N 1
ATOM 771 C CA . GLY A 1 101 ? -7.172 33.312 11.062 1 95.06 101 GLY A CA 1
ATOM 772 C C . GLY A 1 101 ? -5.844 32.594 11.016 1 95.06 101 GLY A C 1
ATOM 773 O O . GLY A 1 101 ? -5.332 32.156 12.047 1 95.06 101 GLY A O 1
ATOM 774 N N . ALA A 1 102 ? -5.301 32.469 9.844 1 94.94 102 ALA A N 1
ATOM 775 C CA . ALA A 1 102 ? -4.004 31.797 9.68 1 94.94 102 ALA A CA 1
ATOM 776 C C . ALA A 1 102 ? -2.908 32.562 10.43 1 94.94 102 ALA A C 1
ATOM 778 O O . ALA A 1 102 ? -2.051 31.938 11.07 1 94.94 102 ALA A O 1
ATOM 779 N N . ALA A 1 103 ? -2.93 33.875 10.312 1 94.94 103 ALA A N 1
ATOM 780 C CA . ALA A 1 103 ? -1.947 34.688 11.016 1 94.94 103 ALA A CA 1
ATOM 781 C C . ALA A 1 103 ? -2.043 34.5 12.523 1 94.94 103 ALA A C 1
ATOM 783 O O . ALA A 1 103 ? -1.024 34.406 13.211 1 94.94 103 ALA A O 1
ATOM 784 N N . THR A 1 104 ? -3.262 34.5 12.984 1 96.25 104 THR A N 1
ATOM 785 C CA . THR A 1 104 ? -3.482 34.25 14.414 1 96.25 104 THR A CA 1
ATOM 786 C C . THR A 1 104 ? -2.979 32.875 14.812 1 96.25 104 THR A C 1
ATOM 788 O O . THR A 1 104 ? -2.355 32.719 15.867 1 96.25 104 THR A O 1
ATOM 791 N N . GLY A 1 105 ? -3.234 31.906 14 1 95.44 105 GLY A N 1
ATOM 792 C CA . GLY A 1 105 ? -2.826 30.547 14.281 1 95.44 105 GLY A CA 1
ATOM 793 C C . GLY A 1 105 ? -1.321 30.359 14.289 1 95.44 105 GLY A C 1
ATOM 794 O O . GLY A 1 105 ? -0.807 29.438 14.914 1 95.44 105 GLY A O 1
ATOM 795 N N . VAL A 1 106 ? -0.605 31.234 13.617 1 94.62 106 VAL A N 1
ATOM 796 C CA . VAL A 1 106 ? 0.85 31.141 13.547 1 94.62 106 VAL A CA 1
ATOM 797 C C . VAL A 1 106 ? 1.471 31.969 14.672 1 94.62 106 VAL A C 1
ATOM 799 O O . VAL A 1 106 ? 2.365 31.5 15.375 1 94.62 106 VAL A O 1
ATOM 802 N N . CYS A 1 107 ? 0.993 33.125 14.953 1 95.81 107 CYS A N 1
ATOM 803 C CA . CYS A 1 107 ? 1.604 34.094 15.875 1 95.81 107 CYS A CA 1
ATOM 804 C C . CYS A 1 107 ? 1.349 33.688 17.328 1 95.81 107 CYS A C 1
ATOM 806 O O . CYS A 1 107 ? 2.23 33.844 18.172 1 95.81 107 CYS A O 1
ATOM 808 N N . PHE A 1 108 ? 0.224 33.219 17.609 1 97.12 108 PHE A N 1
ATOM 809 C CA . PHE A 1 108 ? -0.122 32.938 18.984 1 97.12 108 PHE A CA 1
ATOM 810 C C . PHE A 1 108 ? 0.689 31.766 19.516 1 97.12 108 PHE A C 1
ATOM 812 O O . PHE A 1 108 ? 1.25 31.828 20.609 1 97.12 108 PHE A O 1
ATOM 819 N N . PRO A 1 109 ? 0.73 30.656 18.781 1 97.31 109 PRO A N 1
ATOM 820 C CA . PRO A 1 109 ? 1.575 29.562 19.281 1 97.31 109 PRO A CA 1
ATOM 821 C C . PRO A 1 109 ? 3.025 30 19.5 1 97.31 109 PRO A C 1
ATOM 823 O O . PRO A 1 109 ? 3.631 29.656 20.516 1 97.31 109 PRO A O 1
ATOM 826 N N . ILE A 1 110 ? 3.607 30.734 18.578 1 96.19 110 ILE A N 1
ATOM 827 C CA . ILE A 1 110 ? 4.988 31.188 18.719 1 96.19 110 ILE A CA 1
ATOM 828 C C . ILE A 1 110 ? 5.105 32.156 19.906 1 96.19 110 ILE A C 1
ATOM 830 O O . ILE A 1 110 ? 5.992 31.984 20.75 1 96.19 110 ILE A O 1
ATOM 834 N N . GLY A 1 111 ? 4.234 33.062 20.031 1 96.81 111 GLY A N 1
ATOM 835 C CA . GLY A 1 111 ? 4.262 34.031 21.125 1 96.81 111 GLY A CA 1
ATOM 836 C C . GLY A 1 111 ? 4.078 33.406 22.484 1 96.81 111 GLY A C 1
ATOM 837 O O . GLY A 1 111 ? 4.824 33.688 23.422 1 96.81 111 GLY A O 1
ATOM 838 N N . LEU A 1 112 ? 3.094 32.562 22.594 1 97.69 112 LEU A N 1
ATOM 839 C CA . LEU A 1 112 ? 2.795 31.953 23.891 1 97.69 112 LEU A CA 1
ATOM 840 C C . LEU A 1 112 ? 3.877 30.953 24.266 1 97.69 112 LEU A C 1
ATOM 842 O O . LEU A 1 112 ? 4.039 30.625 25.453 1 97.69 112 LEU A O 1
ATOM 846 N N . SER A 1 113 ? 4.574 30.406 23.297 1 97.94 113 SER A N 1
ATOM 847 C CA . SER A 1 113 ? 5.699 29.531 23.609 1 97.94 113 SER A CA 1
ATOM 848 C C . SER A 1 113 ? 6.785 30.281 24.375 1 97.94 113 SER A C 1
ATOM 850 O O . SER A 1 113 ? 7.449 29.703 25.234 1 97.94 113 SER A O 1
ATOM 852 N N . TYR A 1 114 ? 6.996 31.578 24.078 1 97 114 TYR A N 1
ATOM 853 C CA . TYR A 1 114 ? 7.996 32.375 24.797 1 97 114 TYR A CA 1
ATOM 854 C C . TYR A 1 114 ? 7.582 32.562 26.25 1 97 114 TYR A C 1
ATOM 856 O O . TYR A 1 114 ? 8.438 32.625 27.141 1 97 114 TYR A O 1
ATOM 864 N N . LEU A 1 115 ? 6.359 32.656 26.469 1 96.19 115 LEU A N 1
ATOM 865 C CA . LEU A 1 115 ? 5.855 32.812 27.828 1 96.19 115 LEU A CA 1
ATOM 866 C C . LEU A 1 115 ? 6.172 31.594 28.672 1 96.19 115 LEU A C 1
ATOM 868 O O . LEU A 1 115 ? 6.668 31.719 29.797 1 96.19 115 LEU A O 1
ATOM 872 N N . LEU A 1 116 ? 5.996 30.422 28.203 1 97.44 116 LEU A N 1
ATOM 873 C CA . LEU A 1 116 ? 6.137 29.219 29 1 97.44 116 LEU A CA 1
ATOM 874 C C . LEU A 1 116 ? 7.547 28.641 28.891 1 97.44 116 LEU A C 1
ATOM 876 O O . LEU A 1 116 ? 8.188 28.344 29.906 1 97.44 116 LEU A O 1
ATOM 880 N N . LEU A 1 117 ? 8.062 28.484 27.688 1 97.75 117 LEU A N 1
ATOM 881 C CA . LEU A 1 117 ? 9.336 27.797 27.484 1 97.75 117 LEU A CA 1
ATOM 882 C C . LEU A 1 117 ? 10.508 28.703 27.859 1 97.75 117 LEU A C 1
ATOM 884 O O . LEU A 1 117 ? 11.406 28.297 28.578 1 97.75 117 LEU A O 1
ATOM 888 N N . TYR A 1 118 ? 10.516 29.922 27.359 1 96.38 118 TYR A N 1
ATOM 889 C CA . TYR A 1 118 ? 11.625 30.844 27.625 1 96.38 118 TYR A CA 1
ATOM 890 C C . TYR A 1 118 ? 11.555 31.391 29.031 1 96.38 118 TYR A C 1
ATOM 892 O O . TYR A 1 118 ? 12.523 31.297 29.797 1 96.38 118 TYR A O 1
ATOM 900 N N . LEU A 1 119 ? 10.438 31.891 29.484 1 96.81 119 LEU A N 1
ATOM 901 C CA . LEU A 1 119 ? 10.305 32.531 30.781 1 96.81 119 LEU A CA 1
ATOM 902 C C . LEU A 1 119 ? 10.023 31.516 31.875 1 96.81 119 LEU A C 1
ATOM 904 O O . LEU A 1 119 ? 10.453 31.688 33.031 1 96.81 119 LEU A O 1
ATOM 908 N N . GLY A 1 120 ? 9.297 30.469 31.562 1 95.94 120 GLY A N 1
ATOM 909 C CA . GLY A 1 120 ? 8.898 29.484 32.562 1 95.94 120 GLY A CA 1
ATOM 910 C C . GLY A 1 120 ? 9.93 28.391 32.75 1 95.94 120 GLY A C 1
ATOM 911 O O . GLY A 1 120 ? 10.484 28.234 33.844 1 95.94 120 GLY A O 1
ATOM 912 N N . TYR A 1 121 ? 10.258 27.719 31.672 1 96.88 121 TYR A N 1
ATOM 913 C CA . TYR A 1 121 ? 11.125 26.547 31.75 1 96.88 121 TYR A CA 1
ATOM 914 C C . TYR A 1 121 ? 12.594 26.938 31.641 1 96.88 121 TYR A C 1
ATOM 916 O O . TYR A 1 121 ? 13.484 26.141 31.906 1 96.88 121 TYR A O 1
ATOM 924 N N . GLY A 1 122 ? 12.938 28.172 31.078 1 95.94 122 GLY A N 1
ATOM 925 C CA . GLY A 1 122 ? 14.312 28.641 31 1 95.94 122 GLY A CA 1
ATOM 926 C C . GLY A 1 122 ? 15.016 28.203 29.734 1 95.94 122 GLY A C 1
ATOM 927 O O . GLY A 1 122 ? 16.25 28.094 29.703 1 95.94 122 GLY A O 1
ATOM 928 N N . TYR A 1 123 ? 14.25 27.891 28.719 1 95.94 123 TYR A N 1
ATOM 929 C CA . TYR A 1 123 ? 14.867 27.5 27.469 1 95.94 123 TYR A CA 1
ATOM 930 C C . TYR A 1 123 ? 15.469 28.703 26.75 1 95.94 123 TYR A C 1
ATOM 932 O O . TYR A 1 123 ? 15.117 29.844 27.047 1 95.94 123 TYR A O 1
ATOM 940 N N . GLY A 1 124 ? 16.344 28.547 25.781 1 94.06 124 GLY A N 1
ATOM 941 C CA . GLY A 1 124 ? 16.922 29.609 24.969 1 94.06 124 GLY A CA 1
ATOM 942 C C . GLY A 1 124 ? 15.914 30.234 24.031 1 94.06 124 GLY A C 1
ATOM 943 O O . GLY A 1 124 ? 14.898 29.609 23.688 1 94.06 124 GLY A O 1
ATOM 944 N N . ALA A 1 125 ? 16.203 31.422 23.594 1 92.81 125 ALA A N 1
ATOM 945 C CA . ALA A 1 125 ? 15.305 32.188 22.719 1 92.81 125 ALA A CA 1
ATOM 946 C C . ALA A 1 125 ? 15.141 31.469 21.375 1 92.81 125 ALA A C 1
ATOM 948 O O . ALA A 1 125 ? 14.023 31.359 20.859 1 92.81 125 ALA A O 1
ATOM 949 N N . VAL A 1 126 ? 16.266 30.969 20.844 1 91.81 126 VAL A N 1
ATOM 950 C CA . VAL A 1 126 ? 16.219 30.297 19.547 1 91.81 126 VAL A CA 1
ATOM 951 C C . VAL A 1 126 ? 15.523 28.953 19.672 1 91.81 126 VAL A C 1
ATOM 953 O O . VAL A 1 126 ? 14.742 28.562 18.797 1 91.81 126 VAL A O 1
ATOM 956 N N . GLU A 1 127 ? 15.836 28.297 20.719 1 95.06 127 GLU A N 1
ATOM 957 C CA . GLU A 1 127 ? 15.172 27.031 21.016 1 95.06 127 GLU A CA 1
ATOM 958 C C . GLU A 1 127 ? 13.664 27.203 21.094 1 95.06 127 GLU A C 1
ATOM 960 O O . GLU A 1 127 ? 12.906 26.422 20.516 1 95.06 127 GLU A O 1
ATOM 965 N N . THR A 1 128 ? 13.297 28.266 21.797 1 96.38 128 THR A N 1
ATOM 966 C CA . THR A 1 128 ? 11.875 28.562 21.969 1 96.38 128 THR A CA 1
ATOM 967 C C . THR A 1 128 ? 11.227 28.906 20.641 1 96.38 128 THR A C 1
ATOM 969 O O . THR A 1 128 ? 10.102 28.484 20.359 1 96.38 128 THR A O 1
ATOM 972 N N . PHE A 1 129 ? 11.883 29.641 19.828 1 94.25 129 PHE A N 1
ATOM 973 C CA . PHE A 1 129 ? 11.359 30.016 18.531 1 94.25 129 PHE A CA 1
ATOM 974 C C . PHE A 1 129 ? 11.133 28.766 17.672 1 94.25 129 PHE A C 1
ATOM 976 O O . PHE A 1 129 ? 10.094 28.641 17.016 1 94.25 129 PHE A O 1
ATOM 983 N N . ILE A 1 130 ? 12.109 27.875 17.656 1 94.31 130 ILE A N 1
ATOM 984 C CA . ILE A 1 130 ? 12.031 26.672 16.828 1 94.31 130 ILE A CA 1
ATOM 985 C C . ILE A 1 130 ? 10.859 25.812 17.281 1 94.31 130 ILE A C 1
ATOM 987 O O . ILE A 1 130 ? 10.07 25.328 16.469 1 94.31 130 ILE A O 1
ATOM 991 N N . ILE A 1 131 ? 10.719 25.672 18.578 1 96.94 131 ILE A N 1
ATOM 992 C CA . ILE A 1 131 ? 9.648 24.844 19.125 1 96.94 131 ILE A CA 1
ATOM 993 C C . ILE A 1 131 ? 8.297 25.516 18.859 1 96.94 131 ILE A C 1
ATOM 995 O O . ILE A 1 131 ? 7.328 24.859 18.484 1 96.94 131 ILE A O 1
ATOM 999 N N . GLY A 1 132 ? 8.242 26.812 19.094 1 96.44 132 GLY A N 1
ATOM 1000 C CA . GLY A 1 132 ? 7.027 27.562 18.797 1 96.44 132 GLY A CA 1
ATOM 1001 C C . GLY A 1 132 ? 6.633 27.516 17.328 1 96.44 132 GLY A C 1
ATOM 1002 O O . GLY A 1 132 ? 5.449 27.406 17 1 96.44 132 GLY A O 1
ATOM 1003 N N . ALA A 1 133 ? 7.621 27.609 16.469 1 94.06 133 ALA A N 1
ATOM 1004 C CA . ALA A 1 133 ? 7.375 27.5 15.023 1 94.06 133 ALA A CA 1
ATOM 1005 C C . ALA A 1 133 ? 6.812 26.125 14.672 1 94.06 133 ALA A C 1
ATOM 1007 O O . ALA A 1 133 ? 5.914 26.016 13.836 1 94.06 133 ALA A O 1
ATOM 1008 N N . ALA A 1 134 ? 7.34 25.125 15.273 1 95.38 134 ALA A N 1
ATOM 1009 C CA . ALA A 1 134 ? 6.859 23.766 15.055 1 95.38 134 ALA A CA 1
ATOM 1010 C C . ALA A 1 134 ? 5.391 23.625 15.445 1 95.38 134 ALA A C 1
ATOM 1012 O O . ALA A 1 134 ? 4.617 22.969 14.75 1 95.38 134 ALA A O 1
ATOM 1013 N N . LEU A 1 135 ? 5.027 24.281 16.516 1 96.44 135 LEU A N 1
ATOM 1014 C CA . LEU A 1 135 ? 3.676 24.141 17.047 1 96.44 135 LEU A CA 1
ATOM 1015 C C . LEU A 1 135 ? 2.727 25.141 16.375 1 96.44 135 LEU A C 1
ATOM 1017 O O . LEU A 1 135 ? 1.517 25.094 16.609 1 96.44 135 LEU A O 1
ATOM 1021 N N . SER A 1 136 ? 3.225 26 15.531 1 94.75 136 SER A N 1
ATOM 1022 C CA . SER A 1 136 ? 2.381 26.938 14.789 1 94.75 136 SER A CA 1
ATOM 1023 C C . SER A 1 136 ? 1.821 26.281 13.531 1 94.75 136 SER A C 1
ATOM 1025 O O . SER A 1 136 ? 0.845 26.781 12.953 1 94.75 136 SER A O 1
ATOM 1027 N N . ALA A 1 137 ? 2.408 25.219 13.141 1 89.75 137 ALA A N 1
ATOM 1028 C CA . ALA A 1 137 ? 1.995 24.531 11.914 1 89.75 137 ALA A CA 1
ATOM 1029 C C . ALA A 1 137 ? 0.675 23.797 12.117 1 89.75 137 ALA A C 1
ATOM 1031 O O . ALA A 1 137 ? 0.43 23.234 13.188 1 89.75 137 ALA A O 1
ATOM 1032 N N . THR A 1 138 ? -0.173 23.906 11.148 1 89.19 138 THR A N 1
ATOM 1033 C CA . THR A 1 138 ? -1.412 23.141 11.109 1 89.19 138 THR A CA 1
ATOM 1034 C C . THR A 1 138 ? -1.364 22.078 10.008 1 89.19 138 THR A C 1
ATOM 1036 O O . THR A 1 138 ? -0.942 22.375 8.891 1 89.19 138 THR A O 1
ATOM 1039 N N . SER A 1 139 ? -1.803 20.875 10.32 1 87.62 139 SER A N 1
ATOM 1040 C CA . SER A 1 139 ? -1.722 19.766 9.375 1 87.62 139 SER A CA 1
ATOM 1041 C C . SER A 1 139 ? -2.859 19.828 8.359 1 87.62 139 SER A C 1
ATOM 1043 O O . SER A 1 139 ? -4.031 19.75 8.727 1 87.62 139 SER A O 1
ATOM 1045 N N . LEU A 1 140 ? -2.516 19.922 7.07 1 82.38 140 LEU A N 1
ATOM 1046 C CA . LEU A 1 140 ? -3.498 19.844 5.996 1 82.38 140 LEU A CA 1
ATOM 1047 C C . LEU A 1 140 ? -4.105 18.453 5.898 1 82.38 140 LEU A C 1
ATOM 1049 O O . LEU A 1 140 ? -5.297 18.312 5.621 1 82.38 140 LEU A O 1
ATOM 1053 N N . GLY A 1 141 ? -3.236 17.5 6.102 1 80.56 141 GLY A N 1
ATOM 1054 C CA . GLY A 1 141 ? -3.703 16.125 6.043 1 80.56 141 GLY A CA 1
ATOM 1055 C C . GLY A 1 141 ? -4.789 15.82 7.055 1 80.56 141 GLY A C 1
ATOM 1056 O O . GLY A 1 141 ? -5.816 15.234 6.715 1 80.56 141 GLY A O 1
ATOM 1057 N N . THR A 1 142 ? -4.559 16.203 8.18 1 81.75 142 THR A N 1
ATOM 1058 C CA . THR A 1 142 ? -5.531 15.977 9.242 1 81.75 142 THR A CA 1
ATOM 1059 C C . THR A 1 142 ? -6.797 16.797 9.008 1 81.75 142 THR A C 1
ATOM 1061 O O . THR A 1 142 ? -7.906 16.328 9.273 1 81.75 142 THR A O 1
ATOM 1064 N N . THR A 1 143 ? -6.625 17.984 8.562 1 81.19 143 THR A N 1
ATOM 1065 C CA . THR A 1 143 ? -7.762 18.844 8.266 1 81.19 143 THR A CA 1
ATOM 1066 C C . THR A 1 143 ? -8.68 18.203 7.238 1 81.19 143 THR A C 1
ATOM 1068 O O . THR A 1 143 ? -9.891 18.094 7.457 1 81.19 143 THR A O 1
ATOM 1071 N N . PHE A 1 144 ? -8.117 17.75 6.172 1 80.31 144 PHE A N 1
ATOM 1072 C CA . PHE A 1 144 ? -8.93 17.172 5.109 1 80.31 144 PHE A CA 1
ATOM 1073 C C . PHE A 1 144 ? -9.477 15.812 5.531 1 80.31 144 PHE A C 1
ATOM 1075 O O . PHE A 1 144 ? -10.586 15.438 5.137 1 80.31 144 PHE A O 1
ATOM 1082 N N . ALA A 1 145 ? -8.727 15.148 6.301 1 76.62 145 ALA A N 1
ATOM 1083 C CA . ALA A 1 145 ? -9.227 13.875 6.816 1 76.62 145 ALA A CA 1
ATOM 1084 C C . ALA A 1 145 ? -10.445 14.086 7.703 1 76.62 145 ALA A C 1
ATOM 1086 O O . ALA A 1 145 ? -11.398 13.305 7.656 1 76.62 145 ALA A O 1
ATOM 1087 N N . VAL A 1 146 ? -10.406 15.078 8.484 1 75.62 146 VAL A N 1
ATOM 1088 C CA . VAL A 1 146 ? -11.508 15.398 9.383 1 75.62 146 VAL A CA 1
ATOM 1089 C C . VAL A 1 146 ? -12.719 15.859 8.562 1 75.62 146 VAL A C 1
ATOM 1091 O O . VAL A 1 146 ? -13.852 15.477 8.859 1 75.62 146 VAL A O 1
ATOM 1094 N N . ILE A 1 147 ? -12.492 16.609 7.582 1 78.5 147 ILE A N 1
ATOM 1095 C CA . ILE A 1 147 ? -13.562 17.078 6.699 1 78.5 147 ILE A CA 1
ATOM 1096 C C . ILE A 1 147 ? -14.211 15.891 6 1 78.5 147 ILE A C 1
ATOM 1098 O O . ILE A 1 147 ? -15.438 15.797 5.934 1 78.5 147 ILE A O 1
ATOM 1102 N N . SER A 1 148 ? -13.336 15.055 5.555 1 76.75 148 SER A N 1
ATOM 1103 C CA . SER A 1 148 ? -13.828 13.875 4.855 1 76.75 148 SER A CA 1
ATOM 1104 C C . SER A 1 148 ? -14.656 12.992 5.781 1 76.75 148 SER A C 1
ATOM 1106 O O . SER A 1 148 ? -15.703 12.477 5.391 1 76.75 148 SER A O 1
ATOM 1108 N N . SER A 1 149 ? -14.227 12.844 6.938 1 72.56 149 SER A N 1
ATOM 1109 C CA . SER A 1 149 ? -14.922 12.016 7.91 1 72.56 149 SER A CA 1
ATOM 1110 C C . SER A 1 149 ? -16.266 12.625 8.297 1 72.56 149 SER A C 1
ATOM 1112 O O . SER A 1 149 ? -17.219 11.906 8.609 1 72.56 149 SER A O 1
ATOM 1114 N N . ALA A 1 150 ? -16.328 13.883 8.242 1 71.56 150 ALA A N 1
ATOM 1115 C CA . ALA A 1 150 ? -17.531 14.609 8.633 1 71.56 150 ALA A CA 1
ATOM 1116 C C . ALA A 1 150 ? -18.562 14.609 7.516 1 71.56 150 ALA A C 1
ATOM 1118 O O . ALA A 1 150 ? -19.75 14.906 7.746 1 71.56 150 ALA A O 1
ATOM 1119 N N . SER A 1 151 ? -18.141 14.258 6.371 1 72.88 151 SER A N 1
ATOM 1120 C CA . SER A 1 151 ? -18.984 14.406 5.188 1 72.88 151 SER A CA 1
ATOM 1121 C C . SER A 1 151 ? -20.219 13.523 5.277 1 72.88 151 SER A C 1
ATOM 1123 O O . SER A 1 151 ? -21.219 13.789 4.621 1 72.88 151 SER A O 1
ATOM 1125 N N . LYS A 1 152 ? -20.125 12.57 6.039 1 72.69 152 LYS A N 1
ATOM 1126 C CA . LYS A 1 152 ? -21.281 11.68 6.191 1 72.69 152 LYS A CA 1
ATOM 1127 C C . LYS A 1 152 ? -22.438 12.398 6.887 1 72.69 152 LYS A C 1
ATOM 1129 O O . LYS A 1 152 ? -23.594 12.078 6.648 1 72.69 152 LYS A O 1
ATOM 1134 N N . THR A 1 153 ? -22.078 13.406 7.637 1 76.88 153 THR A N 1
ATOM 1135 C CA . THR A 1 153 ? -23.078 14.156 8.391 1 76.88 153 THR A CA 1
ATOM 1136 C C . THR A 1 153 ? -23.281 15.547 7.797 1 76.88 153 THR A C 1
ATOM 1138 O O . THR A 1 153 ? -24.422 15.984 7.598 1 76.88 153 THR A O 1
ATOM 1141 N N . VAL A 1 154 ? -22.172 16.125 7.617 1 80.75 154 VAL A N 1
ATOM 1142 C CA . VAL A 1 154 ? -22.172 17.484 7.066 1 80.75 154 VAL A CA 1
ATOM 1143 C C . VAL A 1 154 ? -21.078 17.609 6.023 1 80.75 154 VAL A C 1
ATOM 1145 O O . VAL A 1 154 ? -19.922 17.234 6.273 1 80.75 154 VAL A O 1
ATOM 1148 N N . ASP A 1 155 ? -21.406 18.078 4.945 1 84.19 155 ASP A N 1
ATOM 1149 C CA . ASP A 1 155 ? -20.391 18.344 3.939 1 84.19 155 ASP A CA 1
ATOM 1150 C C . ASP A 1 155 ? -19.641 19.656 4.238 1 84.19 155 ASP A C 1
ATOM 1152 O O . ASP A 1 155 ? -19.875 20.672 3.586 1 84.19 155 ASP A O 1
ATOM 1156 N N . LEU A 1 156 ? -18.75 19.594 5.043 1 83.19 156 LEU A N 1
ATOM 1157 C CA . LEU A 1 156 ? -18.047 20.75 5.543 1 83.19 156 LEU A CA 1
ATOM 1158 C C . LEU A 1 156 ? -17.344 21.5 4.402 1 83.19 156 LEU A C 1
ATOM 1160 O O . LEU A 1 156 ? -17.172 22.719 4.469 1 83.19 156 LEU A O 1
ATOM 1164 N N . ALA A 1 157 ? -16.984 20.766 3.4 1 80.12 157 ALA A N 1
ATOM 1165 C CA . ALA A 1 157 ? -16.266 21.375 2.283 1 80.12 157 ALA A CA 1
ATOM 1166 C C . ALA A 1 157 ? -17.141 22.391 1.558 1 80.12 157 ALA A C 1
ATOM 1168 O O . ALA A 1 157 ? -16.625 23.297 0.893 1 80.12 157 ALA A O 1
ATOM 1169 N N . GLN A 1 158 ? -18.406 22.297 1.756 1 87.19 158 GLN A N 1
ATOM 1170 C CA . GLN A 1 158 ? -19.344 23.172 1.055 1 87.19 158 GLN A CA 1
ATOM 1171 C C . GLN A 1 158 ? -19.891 24.25 1.979 1 87.19 158 GLN A C 1
ATOM 1173 O O . GLN A 1 158 ? -20.75 25.031 1.581 1 87.19 158 GLN A O 1
ATOM 1178 N N . THR A 1 159 ? -19.359 24.312 3.143 1 90.88 159 THR A N 1
ATOM 1179 C CA . THR A 1 159 ? -19.797 25.312 4.105 1 90.88 159 THR A CA 1
ATOM 1180 C C . THR A 1 159 ? -18.828 26.5 4.133 1 90.88 159 THR A C 1
ATOM 1182 O O . THR A 1 159 ? -17.688 26.375 3.709 1 90.88 159 THR A O 1
ATOM 1185 N N . ARG A 1 160 ? -19.375 27.594 4.625 1 93.31 160 ARG A N 1
ATOM 1186 C CA . ARG A 1 160 ? -18.531 28.781 4.754 1 93.31 160 ARG A CA 1
ATOM 1187 C C . ARG A 1 160 ? -17.406 28.562 5.75 1 93.31 160 ARG A C 1
ATOM 1189 O O . ARG A 1 160 ? -16.266 28.938 5.5 1 93.31 160 ARG A O 1
ATOM 1196 N N . VAL A 1 161 ? -17.703 27.953 6.852 1 92.5 161 VAL A N 1
ATOM 1197 C CA . VAL A 1 161 ? -16.688 27.688 7.867 1 92.5 161 VAL A CA 1
ATOM 1198 C C . VAL A 1 161 ? -15.648 26.703 7.324 1 92.5 161 VAL A C 1
ATOM 1200 O O . VAL A 1 161 ? -14.453 26.828 7.613 1 92.5 161 VAL A O 1
ATOM 1203 N N . GLY A 1 162 ? -16.109 25.719 6.582 1 91.56 162 GLY A N 1
ATOM 1204 C CA . GLY A 1 162 ? -15.188 24.797 5.941 1 91.56 162 GLY A CA 1
ATOM 1205 C C . GLY A 1 162 ? -14.234 25.453 4.973 1 91.56 162 GLY A C 1
ATOM 1206 O O . GLY A 1 162 ? -13.062 25.094 4.891 1 91.56 162 GLY A O 1
ATOM 1207 N N . SER A 1 163 ? -14.742 26.391 4.238 1 92.5 163 SER A N 1
ATOM 1208 C CA . SER A 1 163 ? -13.898 27.109 3.295 1 92.5 163 SER A CA 1
ATOM 1209 C C . SER A 1 163 ? -12.844 27.938 4.02 1 92.5 163 SER A C 1
ATOM 1211 O O . SER A 1 163 ? -11.711 28.062 3.549 1 92.5 163 SER A O 1
ATOM 1213 N N . VAL A 1 164 ? -13.227 28.547 5.137 1 93.75 164 VAL A N 1
ATOM 1214 C CA . VAL A 1 164 ? -12.281 29.297 5.953 1 93.75 164 VAL A CA 1
ATOM 1215 C C . VAL A 1 164 ? -11.195 28.359 6.492 1 93.75 164 VAL A C 1
ATOM 1217 O O . VAL A 1 164 ? -10.016 28.703 6.477 1 93.75 164 VAL A O 1
ATOM 1220 N N . LEU A 1 165 ? -11.633 27.219 6.91 1 92.62 165 LEU A N 1
ATOM 1221 C CA . LEU A 1 165 ? -10.719 26.219 7.457 1 92.62 165 LEU A CA 1
ATOM 1222 C C . LEU A 1 165 ? -9.703 25.781 6.402 1 92.62 165 LEU A C 1
ATOM 1224 O O . LEU A 1 165 ? -8.5 25.75 6.664 1 92.62 165 LEU A O 1
ATOM 1228 N N . VAL A 1 166 ? -10.164 25.438 5.262 1 90.69 166 VAL A N 1
ATOM 1229 C CA . VAL A 1 166 ? -9.312 24.953 4.18 1 90.69 166 VAL A CA 1
ATOM 1230 C C . VAL A 1 166 ? -8.312 26.047 3.793 1 90.69 166 VAL A C 1
ATOM 1232 O O . VAL A 1 166 ? -7.117 25.797 3.678 1 90.69 166 VAL A O 1
ATOM 1235 N N . SER A 1 167 ? -8.82 27.203 3.594 1 92.25 167 SER A N 1
ATOM 1236 C CA . SER A 1 167 ? -7.98 28.328 3.188 1 92.25 167 SER A CA 1
ATOM 1237 C C . SER A 1 167 ? -6.93 28.641 4.25 1 92.25 167 SER A C 1
ATOM 1239 O O . SER A 1 167 ? -5.762 28.875 3.93 1 92.25 167 SER A O 1
ATOM 1241 N N . ALA A 1 168 ? -7.336 28.719 5.465 1 92.94 168 ALA A N 1
ATOM 1242 C CA . ALA A 1 168 ? -6.41 28.984 6.559 1 92.94 168 ALA A CA 1
ATOM 1243 C C . ALA A 1 168 ? -5.34 27.906 6.656 1 92.94 168 ALA A C 1
ATOM 1245 O O . ALA A 1 168 ? -4.168 28.203 6.898 1 92.94 168 ALA A O 1
ATOM 1246 N N . ALA A 1 169 ? -5.719 26.703 6.508 1 89.81 169 ALA A N 1
ATOM 1247 C CA . ALA A 1 169 ? -4.781 25.578 6.59 1 89.81 169 ALA A CA 1
ATOM 1248 C C . ALA A 1 169 ? -3.76 25.641 5.461 1 89.81 169 ALA A C 1
ATOM 1250 O O . ALA A 1 169 ? -2.582 25.344 5.664 1 89.81 169 ALA A O 1
ATOM 1251 N N . VAL A 1 170 ? -4.23 25.953 4.285 1 88.88 170 VAL A N 1
ATOM 1252 C CA . VAL A 1 170 ? -3.344 26.062 3.129 1 88.88 170 VAL A CA 1
ATOM 1253 C C . VAL A 1 170 ? -2.328 27.172 3.35 1 88.88 170 VAL A C 1
ATOM 1255 O O . VAL A 1 170 ? -1.141 27.016 3.062 1 88.88 170 VAL A O 1
ATOM 1258 N N . ILE A 1 171 ? -2.789 28.281 3.854 1 90.44 171 ILE A N 1
ATOM 1259 C CA . ILE A 1 171 ? -1.91 29.406 4.164 1 90.44 171 ILE A CA 1
ATOM 1260 C C . ILE A 1 171 ? -0.909 29 5.242 1 90.44 171 ILE A C 1
ATOM 1262 O O . ILE A 1 171 ? 0.285 29.281 5.129 1 90.44 171 ILE A O 1
ATOM 1266 N N . ASP A 1 172 ? -1.407 28.312 6.203 1 90.88 172 ASP A N 1
ATOM 1267 C CA . ASP A 1 172 ? -0.57 27.844 7.301 1 90.88 172 ASP A CA 1
ATOM 1268 C C . ASP A 1 172 ? 0.521 26.906 6.793 1 90.88 172 ASP A C 1
ATOM 1270 O O . ASP A 1 172 ? 1.626 26.875 7.34 1 90.88 172 ASP A O 1
ATOM 1274 N N . ASP A 1 173 ? 0.143 26.172 5.898 1 87.94 173 ASP A N 1
ATOM 1275 C CA . ASP A 1 173 ? 1.122 25.25 5.34 1 87.94 173 ASP A CA 1
ATOM 1276 C C . ASP A 1 173 ? 2.262 26 4.656 1 87.94 173 ASP A C 1
ATOM 1278 O O . ASP A 1 173 ? 3.426 25.609 4.762 1 87.94 173 ASP A O 1
ATOM 1282 N N . VAL A 1 174 ? 1.994 26.969 3.887 1 87.12 174 VAL A N 1
ATOM 1283 C CA . VAL A 1 174 ? 2.996 27.797 3.227 1 87.12 174 VAL A CA 1
ATOM 1284 C C . VAL A 1 174 ? 3.893 28.453 4.273 1 87.12 174 VAL A C 1
ATOM 1286 O O . VAL A 1 174 ? 5.117 28.438 4.148 1 87.12 174 VAL A O 1
ATOM 1289 N N . VAL A 1 175 ? 3.25 28.938 5.301 1 87.75 175 VAL A N 1
ATOM 1290 C CA . VAL A 1 175 ? 3.992 29.609 6.363 1 87.75 175 VAL A CA 1
ATOM 1291 C C . VAL A 1 175 ? 4.859 28.594 7.109 1 87.75 175 VAL A C 1
ATOM 1293 O O . VAL A 1 175 ? 5.988 28.906 7.496 1 87.75 175 VAL A O 1
ATOM 1296 N N . GLY A 1 176 ? 4.266 27.438 7.336 1 85.5 176 GLY A N 1
ATOM 1297 C CA . GLY A 1 176 ? 5.027 26.375 7.98 1 85.5 176 GLY A CA 1
ATOM 1298 C C . GLY A 1 176 ? 6.309 26.031 7.242 1 85.5 176 GLY A C 1
ATOM 1299 O O . GLY A 1 176 ? 7.348 25.797 7.863 1 85.5 176 GLY A O 1
ATOM 1300 N N . LEU A 1 177 ? 6.227 25.969 6.004 1 81.94 177 LEU A N 1
ATOM 1301 C CA . LEU A 1 177 ? 7.406 25.672 5.195 1 81.94 177 LEU A CA 1
ATOM 1302 C C . LEU A 1 177 ? 8.43 26.797 5.289 1 81.94 177 LEU A C 1
ATOM 1304 O O . LEU A 1 177 ? 9.633 26.547 5.309 1 81.94 177 LEU A O 1
ATOM 1308 N N . VAL A 1 178 ? 7.973 28 5.258 1 83.12 178 VAL A N 1
ATOM 1309 C CA . VAL A 1 178 ? 8.844 29.156 5.402 1 83.12 178 VAL A CA 1
ATOM 1310 C C . VAL A 1 178 ? 9.57 29.094 6.742 1 83.12 178 VAL A C 1
ATOM 1312 O O . VAL A 1 178 ? 10.773 29.359 6.816 1 83.12 178 VAL A O 1
ATOM 1315 N N . LEU A 1 179 ? 8.844 28.719 7.691 1 87.06 179 LEU A N 1
ATOM 1316 C CA . LEU A 1 179 ? 9.43 28.625 9.023 1 87.06 179 LEU A CA 1
ATOM 1317 C C . LEU A 1 179 ? 10.445 27.484 9.078 1 87.06 179 LEU A C 1
ATOM 1319 O O . LEU A 1 179 ? 11.484 27.609 9.719 1 87.06 179 LEU A O 1
ATOM 1323 N N . SER A 1 180 ? 10.117 26.375 8.445 1 83.81 180 SER A N 1
ATOM 1324 C CA . SER A 1 180 ? 11.047 25.266 8.391 1 83.81 180 SER A CA 1
ATOM 1325 C C . SER A 1 180 ? 12.344 25.656 7.695 1 83.81 180 SER A C 1
ATOM 1327 O O . SER A 1 180 ? 13.43 25.281 8.141 1 83.81 180 SER A O 1
ATOM 1329 N N . ARG A 1 181 ? 12.258 26.375 6.66 1 79.25 181 ARG A N 1
ATOM 1330 C CA . ARG A 1 181 ? 13.445 26.844 5.941 1 79.25 181 ARG A CA 1
ATOM 1331 C C . ARG A 1 181 ? 14.25 27.828 6.785 1 79.25 181 ARG A C 1
ATOM 1333 O O . ARG A 1 181 ? 15.477 27.828 6.727 1 79.25 181 ARG A O 1
ATOM 1340 N N . SER A 1 182 ? 13.547 28.609 7.445 1 80.12 182 SER A N 1
ATOM 1341 C CA . SER A 1 182 ? 14.203 29.547 8.344 1 80.12 182 SER A CA 1
ATOM 1342 C C . SER A 1 182 ? 15.008 28.828 9.414 1 80.12 182 SER A C 1
ATOM 1344 O O . SER A 1 182 ? 16.125 29.234 9.734 1 80.12 182 SER A O 1
ATOM 1346 N N . VAL A 1 183 ? 14.484 27.781 9.906 1 83.69 183 VAL A N 1
ATOM 1347 C CA . VAL A 1 183 ? 15.172 27 10.922 1 83.69 183 VAL A CA 1
ATOM 1348 C C . VAL A 1 183 ? 16.391 26.312 10.305 1 83.69 183 VAL A C 1
ATOM 1350 O O . VAL A 1 183 ? 17.453 26.234 10.938 1 83.69 183 VAL A O 1
ATOM 1353 N N . THR A 1 184 ? 16.25 25.844 9.125 1 79.12 184 THR A N 1
ATOM 1354 C CA . THR A 1 184 ? 17.375 25.219 8.422 1 79.12 184 THR A CA 1
ATOM 1355 C C . THR A 1 184 ? 18.484 26.219 8.172 1 79.12 184 THR A C 1
ATOM 1357 O O . THR A 1 184 ? 19.672 25.875 8.234 1 79.12 184 THR A O 1
ATOM 1360 N N . GLN A 1 185 ? 18.141 27.422 7.879 1 75 185 GLN A N 1
ATOM 1361 C CA . GLN A 1 185 ? 19.125 28.469 7.652 1 75 185 GLN A CA 1
ATOM 1362 C C . GLN A 1 185 ? 19.875 28.812 8.945 1 75 185 GLN A C 1
ATOM 1364 O O . GLN A 1 185 ? 21.062 29.094 8.922 1 75 185 GLN A O 1
ATOM 1369 N N . ILE A 1 186 ? 19.172 28.844 10 1 75.56 186 ILE A N 1
ATOM 1370 C CA . ILE A 1 186 ? 19.797 29.062 11.305 1 75.56 186 ILE A CA 1
ATOM 1371 C C . ILE A 1 186 ? 20.828 27.984 11.586 1 75.56 186 ILE A C 1
ATOM 1373 O O . ILE A 1 186 ? 21.891 28.25 12.133 1 75.56 186 ILE A O 1
ATOM 1377 N N . ALA A 1 187 ? 20.438 26.797 11.188 1 73.31 187 ALA A N 1
ATOM 1378 C CA . ALA A 1 187 ? 21.344 25.672 11.375 1 73.31 187 ALA A CA 1
ATOM 1379 C C . ALA A 1 187 ? 22.625 25.844 10.562 1 73.31 187 ALA A C 1
ATOM 1381 O O . ALA A 1 187 ? 23.719 25.516 11.039 1 73.31 187 ALA A O 1
ATOM 1382 N N . LYS A 1 188 ? 22.547 26.391 9.43 1 67.56 188 LYS A N 1
ATOM 1383 C CA . LYS A 1 188 ? 23.703 26.562 8.547 1 67.56 188 LYS A CA 1
ATOM 1384 C C . LYS A 1 188 ? 24.578 27.719 9.016 1 67.56 188 LYS A C 1
ATOM 1386 O O . LYS A 1 188 ? 25.812 27.641 8.914 1 67.56 188 LYS A O 1
ATOM 1391 N N . ILE A 1 189 ? 24.031 28.766 9.438 1 62.78 189 ILE A N 1
ATOM 1392 C CA . ILE A 1 189 ? 24.766 29.938 9.898 1 62.78 189 ILE A CA 1
ATOM 1393 C C . ILE A 1 189 ? 25.656 29.562 11.086 1 62.78 189 ILE A C 1
ATOM 1395 O O . ILE A 1 189 ? 26.812 29.984 11.172 1 62.78 189 ILE A O 1
ATOM 1399 N N . ARG A 1 190 ? 25.156 28.766 11.898 1 58.75 190 ARG A N 1
ATOM 1400 C CA . ARG A 1 190 ? 25.938 28.375 13.062 1 58.75 190 ARG A CA 1
ATOM 1401 C C . ARG A 1 190 ? 27.109 27.484 12.648 1 58.75 190 ARG A C 1
ATOM 1403 O O . ARG A 1 190 ? 28.188 27.562 13.25 1 58.75 190 ARG A O 1
ATOM 1410 N N . THR A 1 191 ? 26.781 26.625 11.766 1 55.81 191 THR A N 1
ATOM 1411 C CA . THR A 1 191 ? 27.891 25.766 11.336 1 55.81 191 THR A CA 1
ATOM 1412 C C . THR A 1 191 ? 29.047 26.625 10.789 1 55.81 191 THR A C 1
ATOM 1414 O O . THR A 1 191 ? 30.219 26.297 10.992 1 55.81 191 THR A O 1
ATOM 1417 N N . TYR A 1 192 ? 28.719 27.75 10.211 1 49.75 192 TYR A N 1
ATOM 1418 C CA . TYR A 1 192 ? 29.75 28.578 9.609 1 49.75 192 TYR A CA 1
ATOM 1419 C C . TYR A 1 192 ? 30.266 29.625 10.594 1 49.75 192 TYR A C 1
ATOM 1421 O O . TYR A 1 192 ? 31.422 30.047 10.523 1 49.75 192 TYR A O 1
ATOM 1429 N N . LEU A 1 193 ? 29.406 30.188 11.414 1 44.41 193 LEU A N 1
ATOM 1430 C CA . LEU A 1 193 ? 29.859 31.203 12.359 1 44.41 193 LEU A CA 1
ATOM 1431 C C . LEU A 1 193 ? 29.656 30.719 13.797 1 44.41 193 LEU A C 1
ATOM 1433 O O . LEU A 1 193 ? 28.562 30.844 14.344 1 44.41 193 LEU A O 1
ATOM 1437 N N . PRO A 1 194 ? 30.656 29.969 14.383 1 43.09 194 PRO A N 1
ATOM 1438 C CA . PRO A 1 194 ? 30.5 29.391 15.719 1 43.09 194 PRO A CA 1
ATOM 1439 C C . PRO A 1 194 ? 30.156 30.438 16.781 1 43.09 194 PRO A C 1
ATOM 1441 O O . PRO A 1 194 ? 29.828 30.078 17.922 1 43.09 194 PRO A O 1
ATOM 1444 N N . ASP A 1 195 ? 30.75 31.672 16.781 1 37.59 195 ASP A N 1
ATOM 1445 C CA . ASP A 1 195 ? 30.656 32.594 17.922 1 37.59 195 ASP A CA 1
ATOM 1446 C C . ASP A 1 195 ? 29.25 33.156 18.078 1 37.59 195 ASP A C 1
ATOM 1448 O O . ASP A 1 195 ? 28.688 33.688 17.109 1 37.59 195 ASP A O 1
ATOM 1452 N N . MET A 1 196 ? 28.547 32.812 19.062 1 38.62 196 MET A N 1
ATOM 1453 C CA . MET A 1 196 ? 27.156 33 19.5 1 38.62 196 MET A CA 1
ATOM 1454 C C . MET A 1 196 ? 26.781 34.5 19.438 1 38.62 196 MET A C 1
ATOM 1456 O O . MET A 1 196 ? 25.609 34.812 19.266 1 38.62 196 MET A O 1
ATOM 1460 N N . ASN A 1 197 ? 27.625 35.469 20.031 1 37.62 197 ASN A N 1
ATOM 1461 C CA . ASN A 1 197 ? 27.406 36.906 20.234 1 37.62 197 ASN A CA 1
ATOM 1462 C C . ASN A 1 197 ? 27.156 37.625 18.906 1 37.62 197 ASN A C 1
ATOM 1464 O O . ASN A 1 197 ? 26.516 38.688 18.875 1 37.62 197 ASN A O 1
ATOM 1468 N N . SER A 1 198 ? 27.766 37.25 17.844 1 36.5 198 SER A N 1
ATOM 1469 C CA . SER A 1 198 ? 27.688 37.844 16.516 1 36.5 198 SER A CA 1
ATOM 1470 C C . SER A 1 198 ? 26.406 37.438 15.797 1 36.5 198 SER A C 1
ATOM 1472 O O . SER A 1 198 ? 26.125 37.938 14.703 1 36.5 198 SER A O 1
ATOM 1474 N N . ILE A 1 199 ? 25.75 36.5 16.219 1 37.22 199 ILE A N 1
ATOM 1475 C CA . ILE A 1 199 ? 24.547 36.062 15.523 1 37.22 199 ILE A CA 1
ATOM 1476 C C . ILE A 1 199 ? 23.438 37.094 15.688 1 37.22 199 ILE A C 1
ATOM 1478 O O . ILE A 1 199 ? 22.75 37.438 14.719 1 37.22 199 ILE A O 1
ATOM 1482 N N . ILE A 1 200 ? 23.172 37.594 16.953 1 36.81 200 ILE A N 1
ATOM 1483 C CA . ILE A 1 200 ? 22.219 38.656 17.172 1 36.81 200 ILE A CA 1
ATOM 1484 C C . ILE A 1 200 ? 22.672 39.938 16.453 1 36.81 200 ILE A C 1
ATOM 1486 O O . ILE A 1 200 ? 21.875 40.625 15.82 1 36.81 200 ILE A O 1
ATOM 1490 N N . SER A 1 201 ? 23.969 40.375 16.656 1 36.84 201 SER A N 1
ATOM 1491 C CA . SER A 1 201 ? 24.531 41.531 15.969 1 36.84 201 SER A CA 1
ATOM 1492 C C . SER A 1 201 ? 24.516 41.344 14.461 1 36.84 201 SER A C 1
ATOM 1494 O O . SER A 1 201 ? 24.266 42.281 13.711 1 36.84 201 SER A O 1
ATOM 1496 N N . ASP A 1 202 ? 24.922 40.188 13.992 1 36.31 202 ASP A N 1
ATOM 1497 C CA . ASP A 1 202 ? 24.938 39.969 12.547 1 36.31 202 ASP A CA 1
ATOM 1498 C C . ASP A 1 202 ? 23.547 39.688 12.008 1 36.31 202 ASP A C 1
ATOM 1500 O O . ASP A 1 202 ? 23.328 39.688 10.797 1 36.31 202 ASP A O 1
ATOM 1504 N N . LEU A 1 203 ? 22.625 39.125 12.711 1 40.25 203 LEU A N 1
ATOM 1505 C CA . LEU A 1 203 ? 21.234 39.312 12.297 1 40.25 203 LEU A CA 1
ATOM 1506 C C . LEU A 1 203 ? 20.922 40.781 12.07 1 40.25 203 LEU A C 1
ATOM 1508 O O . LEU A 1 203 ? 20.156 41.125 11.164 1 40.25 203 LEU A O 1
ATOM 1512 N N . GLY A 1 204 ? 21.375 41.781 12.844 1 37.22 204 GLY A N 1
ATOM 1513 C CA . GLY A 1 204 ? 21.406 43.219 12.594 1 37.22 204 GLY A CA 1
ATOM 1514 C C . GLY A 1 204 ? 22.234 43.562 11.375 1 37.22 204 GLY A C 1
ATOM 1515 O O . GLY A 1 204 ? 21.875 44.469 10.625 1 37.22 204 GLY A O 1
ATOM 1516 N N . LYS A 1 205 ? 23.625 43.281 11.242 1 37.88 205 LYS A N 1
ATOM 1517 C CA . LYS A 1 205 ? 24.484 43.562 10.102 1 37.88 205 LYS A CA 1
ATOM 1518 C C . LYS A 1 205 ? 24.125 42.719 8.898 1 37.88 205 LYS A C 1
ATOM 1520 O O . LYS A 1 205 ? 24.734 42.812 7.84 1 37.88 205 LYS A O 1
ATOM 1525 N N . LEU A 1 206 ? 23.609 41.594 8.992 1 38.81 206 LEU A N 1
ATOM 1526 C CA . LEU A 1 206 ? 23.016 40.906 7.855 1 38.81 206 LEU A CA 1
ATOM 1527 C C . LEU A 1 206 ? 22.125 41.875 7.055 1 38.81 206 LEU A C 1
ATOM 1529 O O . LEU A 1 206 ? 21.422 41.438 6.141 1 38.81 206 LEU A O 1
ATOM 1533 N N . SER A 1 207 ? 22.016 43 7.277 1 34.5 207 SER A N 1
ATOM 1534 C CA . SER A 1 207 ? 21.547 44.094 6.418 1 34.5 207 SER A CA 1
ATOM 1535 C C . SER A 1 207 ? 22.297 44.094 5.09 1 34.5 207 SER A C 1
ATOM 1537 O O . SER A 1 207 ? 21.703 44.375 4.043 1 34.5 207 SER A O 1
ATOM 1539 N N . ASN A 1 208 ? 23.609 44.156 5.035 1 36.22 208 ASN A N 1
ATOM 1540 C CA . ASN A 1 208 ? 24.219 44.188 3.709 1 36.22 208 ASN A CA 1
ATOM 1541 C C . ASN A 1 208 ? 24.062 42.875 2.992 1 36.22 208 ASN A C 1
ATOM 1543 O O . ASN A 1 208 ? 23.969 42.812 1.765 1 36.22 208 ASN A O 1
ATOM 1547 N N . SER A 1 209 ? 24.484 41.656 3.404 1 39.22 209 SER A N 1
ATOM 1548 C CA . SER A 1 209 ? 24.203 40.312 2.928 1 39.22 209 SER A CA 1
ATOM 1549 C C . SER A 1 209 ? 22.797 39.875 3.32 1 39.22 209 SER A C 1
ATOM 1551 O O . SER A 1 209 ? 22.453 38.688 3.236 1 39.22 209 SER A O 1
ATOM 1553 N N . ASP A 1 210 ? 21.844 40.469 3.912 1 43.59 210 ASP A N 1
ATOM 1554 C CA . ASP A 1 210 ? 20.469 40.656 4.348 1 43.59 210 ASP A CA 1
ATOM 1555 C C . ASP A 1 210 ? 19.469 40.281 3.242 1 43.59 210 ASP A C 1
ATOM 1557 O O . ASP A 1 210 ? 18.375 39.812 3.52 1 43.59 210 ASP A O 1
ATOM 1561 N N . ALA A 1 211 ? 19.859 40.812 2.166 1 45.91 211 ALA A N 1
ATOM 1562 C CA . ALA A 1 211 ? 19.078 40.531 0.966 1 45.91 211 ALA A CA 1
ATOM 1563 C C . ALA A 1 211 ? 18.828 39.031 0.805 1 45.91 211 ALA A C 1
ATOM 1565 O O . ALA A 1 211 ? 17.75 38.625 0.37 1 45.91 211 ALA A O 1
ATOM 1566 N N . ASN A 1 212 ? 19.859 38.188 1.34 1 53.66 212 ASN A N 1
ATOM 1567 C CA . ASN A 1 212 ? 19.812 36.781 1.083 1 53.66 212 ASN A CA 1
ATOM 1568 C C . ASN A 1 212 ? 18.844 36.062 2.029 1 53.66 212 ASN A C 1
ATOM 1570 O O . ASN A 1 212 ? 18.047 35.219 1.602 1 53.66 212 ASN A O 1
ATOM 1574 N N . LEU A 1 213 ? 18.859 36.594 3.375 1 55.22 213 LEU A N 1
ATOM 1575 C CA . LEU A 1 213 ? 17.922 35.969 4.305 1 55.22 213 LEU A CA 1
ATOM 1576 C C . LEU A 1 213 ? 16.484 36.375 3.992 1 55.22 213 LEU A C 1
ATOM 1578 O O . LEU A 1 213 ? 15.578 35.562 4.055 1 55.22 213 LEU A O 1
ATOM 1582 N N . GLY A 1 214 ? 16.391 37.719 3.762 1 60.44 214 GLY A N 1
ATOM 1583 C CA . GLY A 1 214 ? 15.078 38.219 3.367 1 60.44 214 GLY A CA 1
ATOM 1584 C C . GLY A 1 214 ? 14.508 37.5 2.158 1 60.44 214 GLY A C 1
ATOM 1585 O O . GLY A 1 214 ? 13.32 37.156 2.125 1 60.44 214 GLY A O 1
ATOM 1586 N N . TRP A 1 215 ? 15.422 37.219 1.273 1 68.25 215 TRP A N 1
ATOM 1587 C CA . TRP A 1 215 ? 14.961 36.531 0.062 1 68.25 215 TRP A CA 1
ATOM 1588 C C . TRP A 1 215 ? 14.648 35.062 0.337 1 68.25 215 TRP A C 1
ATOM 1590 O O . TRP A 1 215 ? 13.742 34.5 -0.268 1 68.25 215 TRP A O 1
ATOM 1600 N N . ILE A 1 216 ? 15.328 34.531 1.283 1 66 216 ILE A N 1
ATOM 1601 C CA . ILE A 1 216 ? 15.086 33.125 1.625 1 66 216 ILE A CA 1
ATOM 1602 C C . ILE A 1 216 ? 13.719 33 2.277 1 66 216 ILE A C 1
ATOM 1604 O O . ILE A 1 216 ? 12.984 32.031 1.996 1 66 216 ILE A O 1
ATOM 1608 N N . ILE A 1 217 ? 13.391 33.938 3.115 1 71.38 217 ILE A N 1
ATOM 1609 C CA . ILE A 1 217 ? 12.094 33.938 3.781 1 71.38 217 ILE A CA 1
ATOM 1610 C C . ILE A 1 217 ? 11.031 34.5 2.85 1 71.38 217 ILE A C 1
ATOM 1612 O O . ILE A 1 217 ? 9.898 34.031 2.814 1 71.38 217 ILE A O 1
ATOM 1616 N N . GLY A 1 218 ? 11.422 35.469 2.139 1 77.5 218 GLY A N 1
ATOM 1617 C CA . GLY A 1 218 ? 10.469 36.188 1.303 1 77.5 218 GLY A CA 1
ATOM 1618 C C . GLY A 1 218 ? 10.102 35.438 0.037 1 77.5 218 GLY A C 1
ATOM 1619 O O . GLY A 1 218 ? 8.977 35.562 -0.451 1 77.5 218 GLY A O 1
ATOM 1620 N N . ARG A 1 219 ? 11 34.625 -0.463 1 82 219 ARG A N 1
ATOM 1621 C CA . ARG A 1 219 ? 10.805 33.969 -1.744 1 82 219 ARG A CA 1
ATOM 1622 C C . ARG A 1 219 ? 9.609 33.031 -1.691 1 82 219 ARG A C 1
ATOM 1624 O O . ARG A 1 219 ? 8.742 33.062 -2.568 1 82 219 ARG A O 1
ATOM 1631 N N . PRO A 1 220 ? 9.508 32.188 -0.639 1 83.25 220 PRO A N 1
ATOM 1632 C CA . PRO A 1 220 ? 8.344 31.297 -0.593 1 83.25 220 PRO A CA 1
ATOM 1633 C C . PRO A 1 220 ? 7.027 32.062 -0.472 1 83.25 220 PRO A C 1
ATOM 1635 O O . PRO A 1 220 ? 6.016 31.656 -1.044 1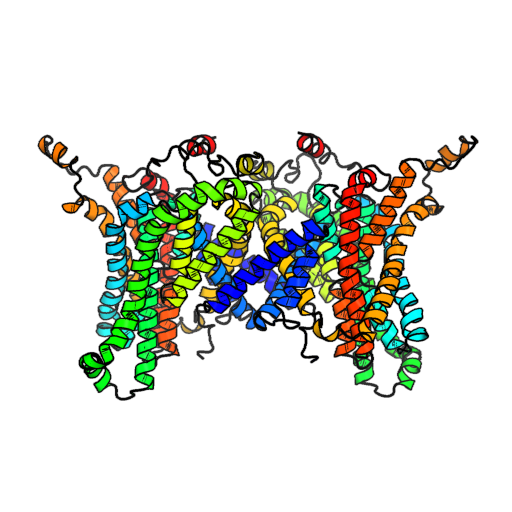 83.25 220 PRO A O 1
ATOM 1638 N N . ILE A 1 221 ? 7.027 33.125 0.238 1 85.06 221 ILE A N 1
ATOM 1639 C CA . ILE A 1 221 ? 5.82 33.906 0.426 1 85.06 221 ILE A CA 1
ATOM 1640 C C . ILE A 1 221 ? 5.43 34.562 -0.894 1 85.06 221 ILE A C 1
ATOM 1642 O O . ILE A 1 221 ? 4.27 34.5 -1.304 1 85.06 221 ILE A O 1
ATOM 1646 N N . VAL A 1 222 ? 6.387 35.188 -1.547 1 88.44 222 VAL A N 1
ATOM 1647 C CA . VAL A 1 222 ? 6.133 35.844 -2.826 1 88.44 222 VAL A CA 1
ATOM 1648 C C . VAL A 1 222 ? 5.668 34.812 -3.852 1 88.44 222 VAL A C 1
ATOM 1650 O O . VAL A 1 222 ? 4.738 35.062 -4.617 1 88.44 222 VAL A O 1
ATOM 1653 N N . ALA A 1 223 ? 6.34 33.688 -3.826 1 90.5 223 ALA A N 1
ATOM 1654 C CA . ALA A 1 223 ? 5.969 32.625 -4.75 1 90.5 223 ALA A CA 1
ATOM 1655 C C . ALA A 1 223 ? 4.543 32.125 -4.492 1 90.5 223 ALA A C 1
ATOM 1657 O O . ALA A 1 223 ? 3.791 31.875 -5.434 1 90.5 223 ALA A O 1
ATOM 1658 N N . SER A 1 224 ? 4.191 32 -3.248 1 90.5 224 SER A N 1
ATOM 1659 C CA . SER A 1 224 ? 2.857 31.547 -2.893 1 9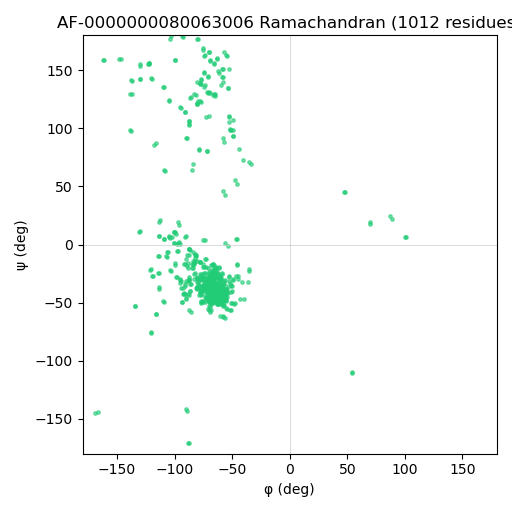0.5 224 SER A CA 1
ATOM 1660 C C . SER A 1 224 ? 1.789 32.562 -3.305 1 90.5 224 SER A C 1
ATOM 1662 O O . SER A 1 224 ? 0.751 32.188 -3.852 1 90.5 224 SER A O 1
ATOM 1664 N N . VAL A 1 225 ? 2.039 33.781 -3.037 1 89.62 225 VAL A N 1
ATOM 1665 C CA . VAL A 1 225 ? 1.093 34.844 -3.398 1 89.62 225 VAL A CA 1
ATOM 1666 C C . VAL A 1 225 ? 0.962 34.906 -4.918 1 89.62 225 VAL A C 1
ATOM 1668 O O . VAL A 1 225 ? -0.146 35.031 -5.445 1 89.62 225 VAL A O 1
ATOM 1671 N N . ALA A 1 226 ? 2.068 34.844 -5.555 1 93.44 226 ALA A N 1
ATOM 1672 C CA . ALA A 1 226 ? 2.061 34.875 -7.016 1 93.44 226 ALA A CA 1
ATOM 1673 C C . ALA A 1 226 ? 1.261 33.688 -7.586 1 93.44 226 ALA A C 1
ATOM 1675 O O . ALA A 1 226 ? 0.451 33.875 -8.5 1 93.44 226 ALA A O 1
ATOM 1676 N N . MET A 1 227 ? 1.46 32.531 -7.035 1 93.69 227 MET A N 1
ATOM 1677 C CA . MET A 1 227 ? 0.749 31.359 -7.527 1 93.69 227 MET A CA 1
ATOM 1678 C C . MET A 1 227 ? -0.741 31.453 -7.215 1 93.69 227 MET A C 1
ATOM 1680 O O . MET A 1 227 ? -1.577 31.062 -8.023 1 93.69 227 MET A O 1
ATOM 1684 N N . ALA A 1 228 ? -1.067 31.953 -6.055 1 89.88 228 ALA A N 1
ATOM 1685 C CA . ALA A 1 228 ? -2.461 32.062 -5.629 1 89.88 228 ALA A CA 1
ATOM 1686 C C . ALA A 1 228 ? -3.223 33.062 -6.5 1 89.88 228 ALA A C 1
ATOM 1688 O O . ALA A 1 228 ? -4.414 32.875 -6.766 1 89.88 228 ALA A O 1
ATOM 1689 N N . ILE A 1 229 ? -2.586 34.094 -6.934 1 90.44 229 ILE A N 1
ATOM 1690 C CA . ILE A 1 229 ? -3.223 35.156 -7.719 1 90.44 229 ILE A CA 1
ATOM 1691 C C . ILE A 1 229 ? -3.174 34.781 -9.203 1 90.44 229 ILE A C 1
ATOM 1693 O O . ILE A 1 229 ? -4.172 34.906 -9.914 1 90.44 229 ILE A O 1
ATOM 1697 N N . LEU A 1 230 ? -2.033 34.281 -9.648 1 93.44 230 LEU A N 1
ATOM 1698 C CA . LEU A 1 230 ? -1.828 34.031 -11.07 1 93.44 230 LEU A CA 1
ATOM 1699 C C . LEU A 1 230 ? -2.623 32.812 -11.531 1 93.44 230 LEU A C 1
ATOM 1701 O O . LEU A 1 230 ? -3.076 32.781 -12.68 1 93.44 230 LEU A O 1
ATOM 1705 N N . THR A 1 231 ? -2.746 31.797 -10.695 1 93.25 231 THR A N 1
ATOM 1706 C CA . THR A 1 231 ? -3.408 30.562 -11.102 1 93.25 231 THR A CA 1
ATOM 1707 C C . THR A 1 231 ? -4.852 30.844 -11.523 1 93.25 231 THR A C 1
ATOM 1709 O O . THR A 1 231 ? -5.258 30.484 -12.625 1 93.25 231 THR A O 1
ATOM 1712 N N . PRO A 1 232 ? -5.66 31.562 -10.656 1 90.88 232 PRO A N 1
ATOM 1713 C CA . PRO A 1 232 ? -7.031 31.828 -11.094 1 90.88 232 PRO A CA 1
ATOM 1714 C C . PRO A 1 232 ? -7.09 32.75 -12.297 1 90.88 232 PRO A C 1
ATOM 1716 O O . PRO A 1 232 ? -7.961 32.594 -13.156 1 90.88 232 PRO A O 1
ATOM 1719 N N . ILE A 1 233 ? -6.191 33.688 -12.391 1 91.88 233 ILE A N 1
ATOM 1720 C CA . ILE A 1 233 ? -6.191 34.656 -13.484 1 91.88 233 ILE A CA 1
ATOM 1721 C C . ILE A 1 233 ? -5.855 33.938 -14.797 1 91.88 233 ILE A C 1
ATOM 1723 O O . ILE A 1 233 ? -6.574 34.094 -15.789 1 91.88 233 ILE A O 1
ATOM 1727 N N . VAL A 1 234 ? -4.793 33.188 -14.789 1 93.38 234 VAL A N 1
ATOM 1728 C CA . VAL A 1 234 ? -4.359 32.469 -16 1 93.38 234 VAL A CA 1
ATOM 1729 C C . VAL A 1 234 ? -5.387 31.406 -16.375 1 93.38 234 VAL A C 1
ATOM 1731 O O . VAL A 1 234 ? -5.621 31.156 -17.562 1 93.38 234 VAL A O 1
ATOM 1734 N N . THR A 1 235 ? -5.953 30.766 -15.383 1 93.06 235 THR A N 1
ATOM 1735 C CA . THR A 1 235 ? -6.965 29.75 -15.648 1 93.06 235 THR A CA 1
ATOM 1736 C C . THR A 1 235 ? -8.18 30.359 -16.328 1 93.06 235 THR A C 1
ATOM 1738 O O . THR A 1 235 ? -8.672 29.828 -17.344 1 93.06 235 THR A O 1
ATOM 1741 N N . LYS A 1 236 ? -8.703 31.469 -15.805 1 90.5 236 LYS A N 1
ATOM 1742 C CA . LYS A 1 236 ? -9.922 32.094 -16.297 1 90.5 236 LYS A CA 1
ATOM 1743 C C . LYS A 1 236 ? -9.719 32.688 -17.703 1 90.5 236 LYS A C 1
ATOM 1745 O O . LYS A 1 236 ? -10.586 32.562 -18.562 1 90.5 236 LYS A O 1
ATOM 1750 N N . PHE A 1 237 ? -8.578 33.219 -17.938 1 92.62 237 PHE A N 1
ATOM 1751 C CA . PHE A 1 237 ? -8.438 34.031 -19.156 1 92.62 237 PHE A CA 1
ATOM 1752 C C . PHE A 1 237 ? -7.691 33.25 -20.234 1 92.62 237 PHE A C 1
ATOM 1754 O O . PHE A 1 237 ? -7.793 33.562 -21.422 1 92.62 237 PHE A O 1
ATOM 1761 N N . LEU A 1 238 ? -6.918 32.281 -19.844 1 93.31 238 LEU A N 1
ATOM 1762 C CA . LEU A 1 238 ? -6.102 31.609 -20.844 1 93.31 238 LEU A CA 1
ATOM 1763 C C . LEU A 1 238 ? -6.504 30.141 -20.969 1 93.31 238 LEU A C 1
ATOM 1765 O O . LEU A 1 238 ? -7.012 29.719 -22.016 1 93.31 238 LEU A O 1
ATOM 1769 N N . PHE A 1 239 ? -6.41 29.391 -19.922 1 93.19 239 PHE A N 1
ATOM 1770 C CA . PHE A 1 239 ? -6.527 27.938 -20 1 93.19 239 PHE A CA 1
ATOM 1771 C C . PHE A 1 239 ? -7.984 27.516 -20.156 1 93.19 239 PHE A C 1
ATOM 1773 O O . PHE A 1 239 ? -8.297 26.562 -20.875 1 93.19 239 PHE A O 1
ATOM 1780 N N . ALA A 1 240 ? -8.875 28.172 -19.422 1 91.31 240 ALA A N 1
ATOM 1781 C CA . ALA A 1 240 ? -10.281 27.781 -19.469 1 91.31 240 ALA A CA 1
ATOM 1782 C C . ALA A 1 240 ? -10.852 27.984 -20.875 1 91.31 240 ALA A C 1
ATOM 1784 O O . ALA A 1 240 ? -11.453 27.078 -21.438 1 91.31 240 ALA A O 1
ATOM 1785 N N . PRO A 1 241 ? -10.672 29.156 -21.453 1 90.44 241 PRO A N 1
ATOM 1786 C CA . PRO A 1 241 ? -11.195 29.328 -22.812 1 90.44 241 PRO A CA 1
ATOM 1787 C C . PRO A 1 241 ? -10.555 28.391 -23.828 1 90.44 241 PRO A C 1
ATOM 1789 O O . PRO A 1 241 ? -11.227 27.891 -24.734 1 90.44 241 PRO A O 1
ATOM 1792 N N . ILE A 1 242 ? -9.305 28.141 -23.734 1 90.62 242 ILE A N 1
ATOM 1793 C CA . ILE A 1 242 ? -8.617 27.234 -24.656 1 90.62 242 ILE A CA 1
ATOM 1794 C C . ILE A 1 242 ? -9.164 25.828 -24.484 1 90.62 242 ILE A C 1
ATOM 1796 O O . ILE A 1 242 ? -9.398 25.125 -25.469 1 90.62 242 ILE A O 1
ATOM 1800 N N . PHE A 1 243 ? -9.328 25.391 -23.234 1 89.62 243 PHE A N 1
ATOM 1801 C CA . PHE A 1 243 ? -9.844 24.062 -22.938 1 89.62 243 PHE A CA 1
ATOM 1802 C C . PHE A 1 243 ? -11.273 23.906 -23.453 1 89.62 243 PHE A C 1
ATOM 1804 O O . PHE A 1 243 ? -11.609 22.906 -24.078 1 89.62 243 PHE A O 1
ATOM 1811 N N . ARG A 1 244 ? -12.102 24.875 -23.219 1 87.19 244 ARG A N 1
ATOM 1812 C CA . ARG A 1 244 ? -13.523 24.812 -23.562 1 87.19 244 ARG A CA 1
ATOM 1813 C C . ARG A 1 244 ? -13.719 24.875 -25.078 1 87.19 244 ARG A C 1
ATOM 1815 O O . ARG A 1 244 ? -14.633 24.234 -25.609 1 87.19 244 ARG A O 1
ATOM 1822 N N . LYS A 1 245 ? -12.891 25.562 -25.688 1 84.94 245 LYS A N 1
ATOM 1823 C CA . LYS A 1 245 ? -13.055 25.75 -27.125 1 84.94 245 LYS A CA 1
ATOM 1824 C C . LYS A 1 245 ? -12.391 24.609 -27.906 1 84.94 245 LYS A C 1
ATOM 1826 O O . LYS A 1 245 ? -12.953 24.109 -28.875 1 84.94 245 LYS A O 1
ATOM 1831 N N . TYR A 1 246 ? -11.203 24.141 -27.484 1 82.12 246 TYR A N 1
ATOM 1832 C CA . TYR A 1 246 ? -10.414 23.297 -28.375 1 82.12 246 TYR A CA 1
ATOM 1833 C C . TYR A 1 246 ? -10.305 21.875 -27.812 1 82.12 246 TYR A C 1
ATOM 1835 O O . TYR A 1 246 ? -10.062 20.922 -28.547 1 82.12 246 TYR A O 1
ATOM 1843 N N . ILE A 1 247 ? -10.43 21.703 -26.594 1 79.12 247 ILE A N 1
ATOM 1844 C CA . ILE A 1 247 ? -10 20.453 -26 1 79.12 247 ILE A CA 1
ATOM 1845 C C . ILE A 1 247 ? -11.203 19.688 -25.469 1 79.12 247 ILE A C 1
ATOM 1847 O O . ILE A 1 247 ? -11.281 18.453 -25.578 1 79.12 247 ILE A O 1
ATOM 1851 N N . GLU A 1 248 ? -12.125 20.406 -24.922 1 80.56 248 GLU A N 1
ATOM 1852 C CA . GLU A 1 248 ? -13.211 19.828 -24.141 1 80.56 248 GLU A CA 1
ATOM 1853 C C . GLU A 1 248 ? -13.945 18.75 -24.938 1 80.56 248 GLU A C 1
ATOM 1855 O O . GLU A 1 248 ? -14.18 17.656 -24.438 1 80.56 248 GLU A O 1
ATOM 1860 N N . PHE A 1 249 ? -14.188 18.984 -26.172 1 77.94 249 PHE A N 1
ATOM 1861 C CA . PHE A 1 249 ? -14.977 18.047 -26.969 1 77.94 249 PHE A CA 1
ATOM 1862 C C . PHE A 1 249 ? -14.133 16.859 -27.406 1 77.94 249 PHE A C 1
ATOM 1864 O O . PHE A 1 249 ? -14.625 15.719 -27.469 1 77.94 249 PHE A O 1
ATOM 1871 N N . HIS A 1 250 ? -12.953 17.094 -27.703 1 76.88 250 HIS A N 1
ATOM 1872 C CA . HIS A 1 250 ? -12.07 16 -28.109 1 76.88 250 HIS A CA 1
ATOM 1873 C C . HIS A 1 250 ? -11.68 15.141 -26.906 1 76.88 250 HIS A C 1
ATOM 1875 O O . HIS A 1 250 ? -11.508 13.922 -27.031 1 76.88 250 HIS A O 1
ATOM 1881 N N . PHE A 1 251 ? -11.539 15.727 -25.844 1 73.75 251 PHE A N 1
ATOM 1882 C CA . PHE A 1 251 ? -11.141 15.094 -24.594 1 73.75 251 PHE A CA 1
ATOM 1883 C C . PHE A 1 251 ? -12.242 14.188 -24.062 1 73.75 251 PHE A C 1
ATOM 1885 O O . PHE A 1 251 ? -11.969 13.141 -23.469 1 73.75 251 PHE A O 1
ATOM 1892 N N . ALA A 1 252 ? -13.414 14.609 -24.312 1 71.62 252 ALA A N 1
ATOM 1893 C CA . ALA A 1 252 ? -14.586 13.883 -23.844 1 71.62 252 ALA A CA 1
ATOM 1894 C C . ALA A 1 252 ? -14.711 12.523 -24.531 1 71.62 252 ALA A C 1
ATOM 1896 O O . ALA A 1 252 ? -15.328 11.602 -24 1 71.62 252 ALA A O 1
ATOM 1897 N N . ARG A 1 253 ? -14.031 12.383 -25.578 1 70.81 253 ARG A N 1
ATOM 1898 C CA . ARG A 1 253 ? -14.125 11.141 -26.344 1 70.81 253 ARG A CA 1
ATOM 1899 C C . ARG A 1 253 ? -13.398 10.008 -25.641 1 70.81 253 ARG A C 1
ATOM 1901 O O . ARG A 1 253 ? -13.758 8.836 -25.797 1 70.81 253 ARG A O 1
ATOM 1908 N N . TYR A 1 254 ? -12.469 10.352 -24.844 1 78.12 254 TYR A N 1
ATOM 1909 C CA . TYR A 1 254 ? -11.656 9.297 -24.25 1 78.12 254 TYR A CA 1
ATOM 1910 C C . TYR A 1 254 ? -11.961 9.148 -22.766 1 78.12 254 TYR A C 1
ATOM 1912 O O . TYR A 1 254 ? -11.273 8.422 -22.047 1 78.12 254 TYR A O 1
ATOM 1920 N N . ASP A 1 255 ? -12.938 9.891 -22.328 1 81.75 255 ASP A N 1
ATOM 1921 C CA . ASP A 1 255 ? -13.562 9.734 -21.016 1 81.75 255 ASP A CA 1
ATOM 1922 C C . ASP A 1 255 ? -12.523 9.766 -19.906 1 81.75 255 ASP A C 1
ATOM 1924 O O . ASP A 1 255 ? -11.781 10.734 -19.766 1 81.75 255 ASP A O 1
ATOM 1928 N N . HIS A 1 256 ? -12.258 8.656 -19.25 1 86.94 256 HIS A N 1
ATOM 1929 C CA . HIS A 1 256 ? -11.438 8.594 -18.047 1 86.94 256 HIS A CA 1
ATOM 1930 C C . HIS A 1 256 ? -9.953 8.68 -18.375 1 86.94 256 HIS A C 1
ATOM 1932 O O . HIS A 1 256 ? -9.164 9.203 -17.594 1 86.94 256 HIS A O 1
ATOM 1938 N N . ILE A 1 257 ? -9.57 8.297 -19.547 1 86.38 257 ILE A N 1
ATOM 1939 C CA . ILE A 1 257 ? -8.156 8.25 -19.906 1 86.38 257 ILE A CA 1
ATOM 1940 C C . ILE A 1 257 ? -7.625 9.664 -20.109 1 86.38 257 ILE A C 1
ATOM 1942 O O . ILE A 1 257 ? -6.547 10.008 -19.625 1 86.38 257 ILE A O 1
ATOM 1946 N N . SER A 1 258 ? -8.344 10.422 -20.891 1 88.44 258 SER A N 1
ATOM 1947 C CA . SER A 1 258 ? -7.93 11.805 -21.094 1 88.44 258 SER A CA 1
ATOM 1948 C C . SER A 1 258 ? -7.91 12.586 -19.781 1 88.44 258 SER A C 1
ATOM 1950 O O . SER A 1 258 ? -7.02 13.406 -19.562 1 88.44 258 SER A O 1
ATOM 1952 N N . ASN A 1 259 ? -8.898 12.289 -18.906 1 91.62 259 ASN A N 1
ATOM 1953 C CA . ASN A 1 259 ? -8.969 12.961 -17.609 1 91.62 259 ASN A CA 1
ATOM 1954 C C . ASN A 1 259 ? -7.742 12.648 -16.75 1 91.62 259 ASN A C 1
ATOM 1956 O O . ASN A 1 259 ? -7.133 13.555 -16.188 1 91.62 259 ASN A O 1
ATOM 1960 N N . ILE A 1 260 ? -7.367 11.414 -16.672 1 93.38 260 ILE A N 1
ATOM 1961 C CA . ILE A 1 260 ? -6.273 10.992 -15.812 1 93.38 260 ILE A CA 1
ATOM 1962 C C . ILE A 1 260 ? -4.957 11.57 -16.328 1 93.38 260 ILE A C 1
ATOM 1964 O O . ILE A 1 260 ? -4.086 11.953 -15.547 1 93.38 260 ILE A O 1
ATOM 1968 N N . ILE A 1 261 ? -4.801 11.594 -17.641 1 93.81 261 ILE A N 1
ATOM 1969 C CA . ILE A 1 261 ? -3.588 12.141 -18.234 1 93.81 261 ILE A CA 1
ATOM 1970 C C . ILE A 1 261 ? -3.473 13.625 -17.906 1 93.81 261 ILE A C 1
ATOM 1972 O O . ILE A 1 261 ? -2.422 14.094 -17.469 1 93.81 261 ILE A O 1
ATOM 1976 N N . LEU A 1 262 ? -4.547 14.359 -18.141 1 94 262 LEU A N 1
ATOM 1977 C CA . LEU A 1 262 ? -4.531 15.797 -17.875 1 94 262 LEU A CA 1
ATOM 1978 C C . LEU A 1 262 ? -4.348 16.062 -16.375 1 94 262 LEU A C 1
ATOM 1980 O O . LEU A 1 262 ? -3.604 16.969 -15.992 1 94 262 LEU A O 1
ATOM 1984 N N . MET A 1 263 ? -5.059 15.312 -15.555 1 96.62 263 MET A N 1
ATOM 1985 C CA . MET A 1 263 ? -4.941 15.461 -14.102 1 96.62 263 MET A CA 1
ATOM 1986 C C . MET A 1 263 ? -3.5 15.258 -13.648 1 96.62 263 MET A C 1
ATOM 1988 O O . MET A 1 263 ? -2.977 16.031 -12.852 1 96.62 263 MET A O 1
ATOM 1992 N N . THR A 1 264 ? -2.871 14.203 -14.133 1 97.25 264 THR A N 1
ATOM 1993 C CA . THR A 1 264 ? -1.5 13.891 -13.75 1 97.25 264 THR A CA 1
ATOM 1994 C C . THR A 1 264 ? -0.541 14.977 -14.234 1 97.25 264 THR A C 1
ATOM 1996 O O . THR A 1 264 ? 0.348 15.398 -13.492 1 97.25 264 THR A O 1
ATOM 1999 N N . LEU A 1 265 ? -0.7 15.422 -15.461 1 96.88 265 LEU A N 1
ATOM 2000 C CA . LEU A 1 265 ? 0.165 16.453 -16.016 1 96.88 265 LEU A CA 1
ATOM 2001 C C . LEU A 1 265 ? 0.024 17.766 -15.242 1 96.88 265 LEU A C 1
ATOM 2003 O O . LEU A 1 265 ? 1.023 18.406 -14.914 1 96.88 265 LEU A O 1
ATOM 2007 N N . VAL A 1 266 ? -1.214 18.156 -14.961 1 97.31 266 VAL A N 1
ATOM 2008 C CA . VAL A 1 266 ? -1.478 19.391 -14.227 1 97.31 266 VAL A CA 1
ATOM 2009 C C . VAL A 1 266 ? -0.915 19.281 -12.812 1 97.31 266 VAL A C 1
ATOM 2011 O O . VAL A 1 266 ? -0.27 20.219 -12.328 1 97.31 266 VAL A O 1
ATOM 2014 N N . LEU A 1 267 ? -1.179 18.156 -12.156 1 98.12 267 LEU A N 1
ATOM 2015 C CA . LEU A 1 267 ? -0.661 17.953 -10.805 1 98.12 267 LEU A CA 1
ATOM 2016 C C . LEU A 1 267 ? 0.861 18.047 -10.789 1 98.12 267 LEU A C 1
ATOM 2018 O O . LEU A 1 267 ? 1.438 18.75 -9.961 1 98.12 267 LEU A O 1
ATOM 2022 N N . CYS A 1 268 ? 1.498 17.359 -11.711 1 98.12 268 CYS A N 1
ATOM 2023 C CA . CYS A 1 268 ? 2.955 17.359 -11.773 1 98.12 268 CYS A CA 1
ATOM 2024 C C . CYS A 1 268 ? 3.49 18.75 -12.078 1 98.12 268 CYS A C 1
ATOM 2026 O O . CYS A 1 268 ? 4.512 19.156 -11.523 1 98.12 268 CYS A O 1
ATOM 2028 N N . ALA A 1 269 ? 2.859 19.438 -12.945 1 97.75 269 ALA A N 1
ATOM 2029 C CA . ALA A 1 269 ? 3.291 20.797 -13.281 1 97.75 269 ALA A CA 1
ATOM 2030 C C . ALA A 1 269 ? 3.211 21.719 -12.07 1 97.75 269 ALA A C 1
ATOM 2032 O O . ALA A 1 269 ? 4.168 22.438 -11.766 1 97.75 269 ALA A O 1
ATOM 2033 N N . PHE A 1 270 ? 2.148 21.703 -11.383 1 97.94 270 PHE A N 1
ATOM 2034 C CA . PHE A 1 270 ? 1.929 22.609 -10.266 1 97.94 270 PHE A CA 1
ATOM 2035 C C . PHE A 1 270 ? 2.859 22.281 -9.102 1 97.94 270 PHE A C 1
ATOM 2037 O O . PHE A 1 270 ? 3.41 23.188 -8.469 1 97.94 270 PHE A O 1
ATOM 2044 N N . ILE A 1 271 ? 2.986 21 -8.758 1 97.62 271 ILE A N 1
ATOM 2045 C CA . ILE A 1 271 ? 3.846 20.672 -7.629 1 97.62 271 ILE A CA 1
ATOM 2046 C C . ILE A 1 271 ? 5.301 20.969 -7.984 1 97.62 271 ILE A C 1
ATOM 2048 O O . ILE A 1 271 ? 6.09 21.359 -7.121 1 97.62 271 ILE A O 1
ATOM 2052 N N . SER A 1 272 ? 5.703 20.812 -9.281 1 97.5 272 SER A N 1
ATOM 2053 C CA . SER A 1 272 ? 7.051 21.172 -9.719 1 97.5 272 SER A CA 1
ATOM 2054 C C . SER A 1 272 ? 7.285 22.672 -9.617 1 97.5 272 SER A C 1
ATOM 2056 O O . SER A 1 272 ? 8.328 23.109 -9.125 1 97.5 272 SER A O 1
ATOM 2058 N N . ILE A 1 273 ? 6.328 23.453 -10.062 1 96.5 273 ILE A N 1
ATOM 2059 C CA . ILE A 1 273 ? 6.434 24.906 -9.969 1 96.5 273 ILE A CA 1
ATOM 2060 C C . ILE A 1 273 ? 6.551 25.312 -8.5 1 96.5 273 ILE A C 1
ATOM 2062 O O . ILE A 1 273 ? 7.387 26.156 -8.156 1 96.5 273 ILE A O 1
ATOM 2066 N N . ALA A 1 274 ? 5.727 24.734 -7.684 1 95.31 274 ALA A N 1
ATOM 2067 C CA . ALA A 1 274 ? 5.754 25.047 -6.258 1 95.31 274 ALA A CA 1
ATOM 2068 C C . ALA A 1 274 ? 7.117 24.734 -5.652 1 95.31 274 ALA A C 1
ATOM 2070 O O . ALA A 1 274 ? 7.703 25.562 -4.949 1 95.31 274 ALA A O 1
ATOM 2071 N N . ALA A 1 275 ? 7.594 23.578 -5.926 1 93.12 275 ALA A N 1
ATOM 2072 C CA . ALA A 1 275 ? 8.875 23.141 -5.367 1 93.12 275 ALA A CA 1
ATOM 2073 C C . ALA A 1 275 ? 10.016 24.031 -5.844 1 93.12 275 ALA A C 1
ATOM 2075 O O . ALA A 1 275 ? 10.875 24.438 -5.051 1 93.12 275 ALA A O 1
ATOM 2076 N N . TYR A 1 276 ? 10.055 24.391 -7.105 1 92 276 TYR A N 1
ATOM 2077 C CA . TYR A 1 276 ? 11.164 25.156 -7.672 1 92 276 TYR A CA 1
ATOM 2078 C C . TYR A 1 276 ? 11.086 26.609 -7.266 1 92 276 TYR A C 1
ATOM 2080 O O . TYR A 1 276 ? 12.109 27.297 -7.172 1 92 276 TYR A O 1
ATOM 2088 N N . THR A 1 277 ? 9.906 27.109 -7.031 1 90.44 277 THR A N 1
ATOM 2089 C CA . THR A 1 277 ? 9.766 28.5 -6.59 1 90.44 277 THR A CA 1
ATOM 2090 C C . THR A 1 277 ? 9.961 28.609 -5.082 1 90.44 277 THR A C 1
ATOM 2092 O O . THR A 1 277 ? 10.141 29.703 -4.551 1 90.44 277 THR A O 1
ATOM 2095 N N . GLY A 1 278 ? 9.906 27.422 -4.445 1 86.44 278 GLY A N 1
ATOM 2096 C CA . GLY A 1 278 ? 10.227 27.406 -3.025 1 86.44 278 GLY A CA 1
ATOM 2097 C C . GLY A 1 278 ? 8.992 27.391 -2.141 1 86.44 278 GLY A C 1
ATOM 2098 O O . GLY A 1 278 ? 9.094 27.531 -0.92 1 86.44 278 GLY A O 1
ATOM 2099 N N . THR A 1 279 ? 7.855 27.266 -2.658 1 89.44 279 THR A N 1
ATOM 2100 C CA . THR A 1 279 ? 6.648 27.172 -1.848 1 89.44 279 THR A CA 1
ATOM 2101 C C . THR A 1 279 ? 6.285 25.719 -1.581 1 89.44 279 THR A C 1
ATOM 2103 O O . THR A 1 279 ? 7.031 24.812 -1.952 1 89.44 279 THR A O 1
ATOM 2106 N N . SER A 1 280 ? 5.164 25.5 -0.806 1 90.62 280 SER A N 1
ATOM 2107 C CA . SER A 1 280 ? 4.746 24.172 -0.367 1 90.62 280 SER A CA 1
ATOM 2108 C C . SER A 1 280 ? 4.219 23.344 -1.535 1 90.62 280 SER A C 1
ATOM 2110 O O . SER A 1 280 ? 3.387 23.828 -2.312 1 90.62 280 SER A O 1
ATOM 2112 N N . VAL A 1 281 ? 4.715 22.141 -1.622 1 93.69 281 VAL A N 1
ATOM 2113 C CA . VAL A 1 281 ? 4.25 21.203 -2.633 1 93.69 281 VAL A CA 1
ATOM 2114 C C . VAL A 1 281 ? 2.766 20.906 -2.43 1 93.69 281 VAL A C 1
ATOM 2116 O O . VAL A 1 281 ? 2.021 20.734 -3.398 1 93.69 281 VAL A O 1
ATOM 2119 N N . LEU A 1 282 ? 2.336 20.875 -1.201 1 93.12 282 LEU A N 1
ATOM 2120 C CA . LEU A 1 282 ? 0.935 20.609 -0.888 1 93.12 282 LEU A CA 1
ATOM 2121 C C . LEU A 1 282 ? 0.052 21.766 -1.365 1 93.12 282 LEU A C 1
ATOM 2123 O O . LEU A 1 282 ? -1.057 21.531 -1.854 1 93.12 282 LEU A O 1
ATOM 2127 N N . PHE A 1 283 ? 0.583 22.984 -1.214 1 93.5 283 PHE A N 1
ATOM 2128 C CA . PHE A 1 283 ? -0.116 24.141 -1.771 1 93.5 283 PHE A CA 1
ATOM 2129 C C . PHE A 1 283 ? -0.256 24 -3.283 1 93.5 283 PHE A C 1
ATOM 2131 O O . PHE A 1 283 ? -1.32 24.281 -3.838 1 93.5 283 PHE A O 1
ATOM 2138 N N . GLY A 1 284 ? 0.8 23.594 -3.951 1 96.19 284 GLY A N 1
ATOM 2139 C CA . GLY A 1 284 ? 0.748 23.328 -5.383 1 96.19 284 GLY A CA 1
ATOM 2140 C C . GLY A 1 284 ? -0.3 22.297 -5.762 1 96.19 284 GLY A C 1
ATOM 2141 O O . GLY A 1 284 ? -1.015 22.469 -6.75 1 96.19 284 GLY A O 1
ATOM 2142 N N . ALA A 1 285 ? -0.376 21.25 -4.988 1 96.56 285 ALA A N 1
ATOM 2143 C CA . ALA A 1 285 ? -1.363 20.203 -5.242 1 96.56 285 ALA A CA 1
ATOM 2144 C C . ALA A 1 285 ? -2.783 20.75 -5.121 1 96.56 285 ALA A C 1
ATOM 2146 O O . ALA A 1 285 ? -3.66 20.406 -5.914 1 96.56 285 ALA A O 1
ATOM 2147 N N . PHE A 1 286 ? -3.033 21.594 -4.129 1 94.5 286 PHE A N 1
ATOM 2148 C CA . PHE A 1 286 ? -4.34 22.203 -3.93 1 94.5 286 PHE A CA 1
ATOM 2149 C C . PHE A 1 286 ? -4.715 23.078 -5.121 1 94.5 286 PHE A C 1
ATOM 2151 O O . PHE A 1 286 ? -5.836 23 -5.629 1 94.5 286 PHE A O 1
ATOM 2158 N N . LEU A 1 287 ? -3.799 23.875 -5.57 1 96.56 287 LEU A N 1
ATOM 2159 C CA . LEU A 1 287 ? -4.047 24.766 -6.703 1 96.56 287 LEU A CA 1
ATOM 2160 C C . LEU A 1 287 ? -4.293 23.953 -7.977 1 96.56 287 LEU A C 1
ATOM 2162 O O . LEU A 1 287 ? -5.09 24.359 -8.828 1 96.56 287 LEU A O 1
ATOM 2166 N N . ALA A 1 288 ? -3.557 22.859 -8.141 1 97.69 288 ALA A N 1
ATOM 2167 C CA . ALA A 1 288 ? -3.793 21.984 -9.289 1 97.69 288 ALA A CA 1
ATOM 2168 C C . ALA A 1 288 ? -5.238 21.5 -9.312 1 97.69 288 ALA A C 1
ATOM 2170 O O . ALA A 1 288 ? -5.875 21.484 -10.375 1 97.69 288 ALA A O 1
ATOM 2171 N N . GLY A 1 289 ? -5.715 21.047 -8.156 1 96.44 289 GLY A N 1
ATOM 2172 C CA . GLY A 1 289 ? -7.102 20.609 -8.055 1 96.44 289 GLY A CA 1
ATOM 2173 C C . GLY A 1 289 ? -8.094 21.703 -8.398 1 96.44 289 GLY A C 1
ATOM 2174 O O . GLY A 1 289 ? -9.031 21.484 -9.164 1 96.44 289 GLY A O 1
ATOM 2175 N N . THR A 1 290 ? -7.898 22.906 -7.863 1 94.38 290 THR A N 1
ATOM 2176 C CA . THR A 1 290 ? -8.789 24.031 -8.117 1 94.38 290 THR A CA 1
ATOM 2177 C C . THR A 1 290 ? -8.727 24.453 -9.586 1 94.38 290 THR A C 1
ATOM 2179 O O . THR A 1 290 ? -9.734 24.859 -10.164 1 94.38 290 THR A O 1
ATOM 2182 N N . PHE A 1 291 ? -7.543 24.391 -10.141 1 96.19 291 PHE A N 1
ATOM 2183 C CA . PHE A 1 291 ? -7.328 24.688 -11.555 1 96.19 291 PHE A CA 1
ATOM 2184 C C . PHE A 1 291 ? -8.195 23.797 -12.438 1 96.19 291 PHE A C 1
ATOM 2186 O O . PHE A 1 291 ? -8.898 24.297 -13.32 1 96.19 291 PHE A O 1
ATOM 2193 N N . LEU A 1 292 ? -8.211 22.531 -12.164 1 95.06 292 LEU A N 1
ATOM 2194 C CA . LEU A 1 292 ? -8.945 21.562 -12.969 1 95.06 292 LEU A CA 1
ATOM 2195 C C . LEU A 1 292 ? -10.453 21.703 -12.742 1 95.06 292 LEU A C 1
ATOM 2197 O O . LEU A 1 292 ? -11.242 21.469 -13.648 1 95.06 292 LEU A O 1
ATOM 2201 N N . SER A 1 293 ? -10.797 22.016 -11.539 1 90.69 293 SER A N 1
ATOM 2202 C CA . SER A 1 293 ? -12.211 22.172 -11.211 1 90.69 293 SER A CA 1
ATOM 2203 C C . SER A 1 293 ? -12.828 23.344 -11.969 1 90.69 293 SER A C 1
ATOM 2205 O O . SER A 1 293 ? -14.031 23.344 -12.242 1 90.69 293 SER A O 1
ATOM 2207 N N . TYR A 1 294 ? -12.07 24.266 -12.328 1 91.06 294 TYR A N 1
ATOM 2208 C CA . TYR A 1 294 ? -12.547 25.484 -12.992 1 91.06 294 TYR A CA 1
ATOM 2209 C C . TYR A 1 294 ? -12.547 25.312 -14.508 1 91.06 294 TYR A C 1
ATOM 2211 O O . TYR A 1 294 ? -13.25 26.031 -15.219 1 91.06 294 TYR A O 1
ATOM 2219 N N . LEU A 1 295 ? -11.906 24.406 -15.094 1 89.69 295 LEU A N 1
ATOM 2220 C CA . LEU A 1 295 ? -11.625 24.297 -16.516 1 89.69 295 LEU A CA 1
ATOM 2221 C C . LEU A 1 295 ? -12.898 23.969 -17.297 1 89.69 295 LEU A C 1
ATOM 2223 O O . LEU A 1 295 ? -13.172 24.578 -18.328 1 89.69 295 LEU A O 1
ATOM 2227 N N . PRO A 1 296 ? -13.648 22.984 -16.859 1 84.44 296 PRO A N 1
ATOM 2228 C CA . PRO A 1 296 ? -14.789 22.578 -17.672 1 84.44 296 PRO A CA 1
ATOM 2229 C C . PRO A 1 296 ? -15.859 23.656 -17.781 1 84.44 296 PRO A C 1
ATOM 2231 O O . PRO A 1 296 ? -15.961 24.516 -16.891 1 84.44 296 PRO A O 1
ATOM 2234 N N . SER A 1 297 ? -16.578 23.484 -18.891 1 77.31 297 SER A N 1
ATOM 2235 C CA . SER A 1 297 ? -17.656 24.438 -19.141 1 77.31 297 SER A CA 1
ATOM 2236 C C . SER A 1 297 ? -18.812 24.234 -18.156 1 77.31 297 SER A C 1
ATOM 2238 O O . SER A 1 297 ? -19.094 23.109 -17.766 1 77.31 297 SER A O 1
ATOM 2240 N N . LYS A 1 298 ? -19.359 25.344 -17.828 1 73 298 LYS A N 1
ATOM 2241 C CA . LYS A 1 298 ? -20.484 25.312 -16.891 1 73 298 LYS A CA 1
ATOM 2242 C C . LYS A 1 298 ? -21.812 25.391 -17.625 1 73 298 LYS A C 1
ATOM 2244 O O . LYS A 1 298 ? -22.875 25.375 -17 1 73 298 LYS A O 1
ATOM 2249 N N . ARG A 1 299 ? -21.719 25.281 -18.953 1 74.75 299 ARG A N 1
ATOM 2250 C CA . ARG A 1 299 ? -22.938 25.297 -19.75 1 74.75 299 ARG A CA 1
ATOM 2251 C C . ARG A 1 299 ? -23.641 23.938 -19.688 1 74.75 299 ARG A C 1
ATOM 2253 O O . ARG A 1 299 ? -22.969 22.891 -19.641 1 74.75 299 ARG A O 1
ATOM 2260 N N . PRO A 1 300 ? -24.844 23.938 -19.578 1 73.5 300 PRO A N 1
ATOM 2261 C CA . PRO A 1 300 ? -25.594 22.672 -19.469 1 73.5 300 PRO A CA 1
ATOM 2262 C C . PRO A 1 300 ? -25.266 21.688 -20.594 1 73.5 300 PRO A C 1
ATOM 2264 O O . PRO A 1 300 ? -25.359 20.484 -20.391 1 73.5 300 PRO A O 1
ATOM 2267 N N . ASP A 1 301 ? -24.875 22.203 -21.672 1 70.88 301 ASP A N 1
ATOM 2268 C CA . ASP A 1 301 ? -24.594 21.312 -22.797 1 70.88 301 ASP A CA 1
ATOM 2269 C C . ASP A 1 301 ? -23.125 20.875 -22.797 1 70.88 301 ASP A C 1
ATOM 2271 O O . ASP A 1 301 ? -22.703 20.141 -23.672 1 70.88 301 ASP A O 1
ATOM 2275 N N . GLY A 1 302 ? -22.562 21.234 -21.844 1 77.94 302 GLY A N 1
ATOM 2276 C CA . GLY A 1 302 ? -21.156 20.891 -21.781 1 77.94 302 GLY A CA 1
ATOM 2277 C C . GLY A 1 302 ? -20.906 19.438 -21.469 1 77.94 302 GLY A C 1
ATOM 2278 O O . GLY A 1 302 ? -21.719 18.781 -20.797 1 77.94 302 GLY A O 1
ATOM 2279 N N . PRO A 1 303 ? -19.891 18.938 -21.969 1 77.88 303 PRO A N 1
ATOM 2280 C CA . PRO A 1 303 ? -19.609 17.5 -21.828 1 77.88 303 PRO A CA 1
ATOM 2281 C C . PRO A 1 303 ? -19.344 17.094 -20.391 1 77.88 303 PRO A C 1
ATOM 2283 O O . PRO A 1 303 ? -19.562 15.938 -20.016 1 77.88 303 PRO A O 1
ATOM 2286 N N . PHE A 1 304 ? -18.953 17.969 -19.578 1 80.25 304 PHE A N 1
ATOM 2287 C CA . PHE A 1 304 ? -18.562 17.609 -18.219 1 80.25 304 PHE A CA 1
ATOM 2288 C C . PHE A 1 304 ? -19.672 17.922 -17.234 1 80.25 304 PHE A C 1
ATOM 2290 O O . PHE A 1 304 ? -19.484 17.812 -16.016 1 80.25 304 PHE A O 1
ATOM 2297 N N . VAL A 1 305 ? -20.75 18.406 -17.703 1 74.44 305 VAL A N 1
ATOM 2298 C CA . VAL A 1 305 ? -21.906 18.641 -16.859 1 74.44 305 VAL A CA 1
ATOM 2299 C C . VAL A 1 305 ? -22.797 17.391 -16.828 1 74.44 305 VAL A C 1
ATOM 2301 O O . VAL A 1 305 ? -23.672 17.219 -17.688 1 74.44 305 VAL A O 1
ATOM 2304 N N . VAL A 1 306 ? -22.516 16.578 -15.867 1 77.69 306 VAL A N 1
ATOM 2305 C CA . VAL A 1 306 ? -23.219 15.312 -15.758 1 77.69 306 VAL A CA 1
ATOM 2306 C C . VAL A 1 306 ? -23.75 15.133 -14.344 1 77.69 306 VAL A C 1
ATOM 2308 O O . VAL A 1 306 ? -23.172 15.641 -13.383 1 77.69 306 VAL A O 1
ATOM 2311 N N . MET A 1 307 ? -24.781 14.352 -14.211 1 69.69 307 MET A N 1
ATOM 2312 C CA . MET A 1 307 ? -25.438 14.156 -12.914 1 69.69 307 MET A CA 1
ATOM 2313 C C . MET A 1 307 ? -24.781 13.023 -12.141 1 69.69 307 MET A C 1
ATOM 2315 O O . MET A 1 307 ? -24.922 12.938 -10.922 1 69.69 307 MET A O 1
ATOM 2319 N N . SER A 1 308 ? -24.297 12.156 -12.844 1 77.19 308 SER A N 1
ATOM 2320 C CA . SER A 1 308 ? -23.672 10.992 -12.227 1 77.19 308 SER A CA 1
ATOM 2321 C C . SER A 1 308 ? -22.484 10.484 -13.055 1 77.19 308 SER A C 1
ATOM 2323 O O . SER A 1 308 ? -22.344 10.859 -14.219 1 77.19 308 SER A O 1
ATOM 2325 N N . ARG A 1 309 ? -21.703 9.781 -12.398 1 81.56 309 ARG A N 1
ATOM 2326 C CA . ARG A 1 309 ? -20.578 9.18 -13.102 1 81.56 309 ARG A CA 1
ATOM 2327 C C . ARG A 1 309 ? -21.047 8.305 -14.25 1 81.56 309 ARG A C 1
ATOM 2329 O O . ARG A 1 309 ? -20.469 8.328 -15.344 1 81.56 309 ARG A O 1
ATOM 2336 N N . GLU A 1 310 ? -22.047 7.547 -14.086 1 78.75 310 GLU A N 1
ATOM 2337 C CA . GLU A 1 310 ? -22.594 6.629 -15.078 1 78.75 310 GLU A CA 1
ATOM 2338 C C . GLU A 1 310 ? -23.078 7.379 -16.328 1 78.75 310 GLU A C 1
ATOM 2340 O O . GLU A 1 310 ? -22.875 6.922 -17.453 1 78.75 310 GLU A O 1
ATOM 2345 N N . GLU A 1 311 ? -23.703 8.484 -16.016 1 77.19 311 GLU A N 1
ATOM 2346 C CA . GLU A 1 311 ? -24.172 9.289 -17.141 1 77.19 311 GLU A CA 1
ATOM 2347 C C . GLU A 1 311 ? -23.016 9.781 -18 1 77.19 311 GLU A C 1
ATOM 2349 O O . GLU A 1 311 ? -23.109 9.828 -19.234 1 77.19 311 GLU A O 1
ATOM 2354 N N . GLY A 1 312 ? -22 10.109 -17.375 1 79.19 312 GLY A N 1
ATOM 2355 C CA . GLY A 1 312 ? -20.828 10.57 -18.094 1 79.19 312 GLY A CA 1
ATOM 2356 C C . GLY A 1 312 ? -20.125 9.477 -18.875 1 79.19 312 GLY A C 1
ATOM 2357 O O . GLY A 1 312 ? -19.531 9.734 -19.922 1 79.19 312 GLY A O 1
ATOM 2358 N N . GLU A 1 313 ? -20.297 8.297 -18.406 1 79.75 313 GLU A N 1
ATOM 2359 C CA . GLU A 1 313 ? -19.625 7.16 -19.031 1 79.75 313 GLU A CA 1
ATOM 2360 C C . GLU A 1 313 ? -20.453 6.586 -20.172 1 79.75 313 GLU A C 1
ATOM 2362 O O . GLU A 1 313 ? -19.906 6.035 -21.141 1 79.75 313 GLU A O 1
ATOM 2367 N N . GLN A 1 314 ? -21.688 6.668 -20.094 1 77.56 314 GLN A N 1
ATOM 2368 C CA . GLN A 1 314 ? -22.578 5.996 -21.031 1 77.56 314 GLN A CA 1
ATOM 2369 C C . GLN A 1 314 ? -22.906 6.902 -22.219 1 77.56 314 GLN A C 1
ATOM 2371 O O . GLN A 1 314 ? -23.094 6.426 -23.344 1 77.56 314 GLN A O 1
ATOM 2376 N N . ASN A 1 315 ? -23.016 8.164 -21.875 1 76.75 315 ASN A N 1
ATOM 2377 C CA . ASN A 1 315 ? -23.406 9.094 -22.938 1 76.75 315 ASN A CA 1
ATOM 2378 C C . ASN A 1 315 ? -22.203 9.492 -23.797 1 76.75 315 ASN A C 1
ATOM 2380 O O . ASN A 1 315 ? -21.188 9.938 -23.266 1 76.75 315 ASN A O 1
ATOM 2384 N N . GLU A 1 316 ? -22.344 9.359 -25.047 1 74.62 316 GLU A N 1
ATOM 2385 C CA . GLU A 1 316 ? -21.25 9.617 -25.984 1 74.62 316 GLU A CA 1
ATOM 2386 C C . GLU A 1 316 ? -20.875 11.102 -26 1 74.62 316 GLU A C 1
ATOM 2388 O O . GLU A 1 316 ? -19.734 11.461 -26.312 1 74.62 316 GLU A O 1
ATOM 2393 N N . ASP A 1 317 ? -21.875 11.898 -25.641 1 75.81 317 ASP A N 1
ATOM 2394 C CA . ASP A 1 317 ? -21.641 13.336 -25.734 1 75.81 317 ASP A CA 1
ATOM 2395 C C . ASP A 1 317 ? -21.219 13.906 -24.391 1 75.81 317 ASP A C 1
ATOM 2397 O O . ASP A 1 317 ? -20.984 15.109 -24.266 1 75.81 317 ASP A O 1
ATOM 2401 N N . LYS A 1 318 ? -21.125 12.977 -23.5 1 82.5 318 LYS A N 1
ATOM 2402 C CA . LYS A 1 318 ? -20.75 13.422 -22.156 1 82.5 318 LYS A CA 1
ATOM 2403 C C . LYS A 1 318 ? -19.5 12.711 -21.656 1 82.5 318 LYS A C 1
ATOM 2405 O O . LYS A 1 318 ? -19.047 11.734 -22.266 1 82.5 318 LYS A O 1
ATOM 2410 N N . SER A 1 319 ? -18.875 13.352 -20.797 1 84.88 319 SER A N 1
ATOM 2411 C CA . SER A 1 319 ? -17.672 12.797 -20.172 1 84.88 319 SER A CA 1
ATOM 2412 C C . SER A 1 319 ? -17.75 12.891 -18.656 1 84.88 319 SER A C 1
ATOM 2414 O O . SER A 1 319 ? -18.375 13.805 -18.109 1 84.88 319 SER A O 1
ATOM 2416 N N . PRO A 1 320 ? -17.266 11.898 -17.969 1 87.94 320 PRO A N 1
ATOM 2417 C CA . PRO A 1 320 ? -17.172 12.039 -16.516 1 87.94 320 PRO A CA 1
ATOM 2418 C C . PRO A 1 320 ? -16.312 13.234 -16.094 1 87.94 320 PRO A C 1
ATOM 2420 O O . PRO A 1 320 ? -15.398 13.633 -16.812 1 87.94 320 PRO A O 1
ATOM 2423 N N . THR A 1 321 ? -16.641 13.773 -14.953 1 89.62 321 THR A N 1
ATOM 2424 C CA . THR A 1 321 ? -15.875 14.891 -14.414 1 89.62 321 THR A CA 1
ATOM 2425 C C . THR A 1 321 ? -14.539 14.414 -13.844 1 89.62 321 THR A C 1
ATOM 2427 O O . THR A 1 321 ? -14.305 13.211 -13.727 1 89.62 321 THR A O 1
ATOM 2430 N N . PHE A 1 322 ? -13.688 15.312 -13.547 1 92.69 322 PHE A N 1
ATOM 2431 C CA . PHE A 1 322 ? -12.398 14.984 -12.945 1 92.69 322 PHE A CA 1
ATOM 2432 C C . PHE A 1 322 ? -12.594 14.336 -11.578 1 92.69 322 PHE A C 1
ATOM 2434 O O . PHE A 1 322 ? -11.836 13.43 -11.211 1 92.69 322 PHE A O 1
ATOM 2441 N N . VAL A 1 323 ? -13.609 14.766 -10.82 1 91.38 323 VAL A N 1
ATOM 2442 C CA . VAL A 1 323 ? -13.906 14.188 -9.516 1 91.38 323 VAL A CA 1
ATOM 2443 C C . VAL A 1 323 ? -14.336 12.734 -9.672 1 91.38 323 VAL A C 1
ATOM 2445 O O . VAL A 1 323 ? -13.93 11.875 -8.883 1 91.38 323 VAL A O 1
ATOM 2448 N N . HIS A 1 324 ? -15.172 12.539 -10.688 1 91.62 324 HIS A N 1
ATOM 2449 C CA . HIS A 1 324 ? -15.625 11.18 -10.969 1 91.62 324 HIS A CA 1
ATOM 2450 C C . HIS A 1 324 ? -14.445 10.266 -11.289 1 91.62 324 HIS A C 1
ATOM 2452 O O . HIS A 1 324 ? -14.406 9.117 -10.836 1 91.62 324 HIS A O 1
ATOM 2458 N N . THR A 1 325 ? -13.562 10.758 -12.094 1 92.56 325 THR A N 1
ATOM 2459 C CA . THR A 1 325 ? -12.391 9.977 -12.477 1 92.56 325 THR A CA 1
ATOM 2460 C C . THR A 1 325 ? -11.508 9.703 -11.266 1 92.56 325 THR A C 1
ATOM 2462 O O . THR A 1 325 ? -10.984 8.602 -11.109 1 92.56 325 THR A O 1
ATOM 2465 N N . PHE A 1 326 ? -11.305 10.68 -10.43 1 94.81 326 PHE A N 1
ATOM 2466 C CA . PHE A 1 326 ? -10.547 10.5 -9.195 1 94.81 326 PHE A CA 1
ATOM 2467 C C . PHE A 1 326 ? -11.188 9.422 -8.32 1 94.81 326 PHE A C 1
ATOM 2469 O O . PHE A 1 326 ? -10.484 8.57 -7.77 1 94.81 326 PHE A O 1
ATOM 2476 N N . GLU A 1 327 ? -12.492 9.469 -8.219 1 91.56 327 GLU A N 1
ATOM 2477 C CA . GLU A 1 327 ? -13.234 8.516 -7.391 1 91.56 327 GLU A CA 1
ATOM 2478 C C . GLU A 1 327 ? -13.125 7.102 -7.945 1 91.56 327 GLU A C 1
ATOM 2480 O O . GLU A 1 327 ? -13.031 6.137 -7.184 1 91.56 327 GLU A O 1
ATOM 2485 N N . ALA A 1 328 ? -13.07 7.016 -9.172 1 90 328 ALA A N 1
ATOM 2486 C CA . ALA A 1 328 ? -13.094 5.711 -9.836 1 90 328 ALA A CA 1
ATOM 2487 C C . ALA A 1 328 ? -11.734 5.027 -9.734 1 90 328 ALA A C 1
ATOM 2489 O O . ALA A 1 328 ? -11.648 3.812 -9.531 1 90 328 ALA A O 1
ATOM 2490 N N . TYR A 1 329 ? -10.633 5.773 -9.82 1 90.94 329 TYR A N 1
ATOM 2491 C CA . TYR A 1 329 ? -9.352 5.113 -10.055 1 90.94 329 TYR A CA 1
ATOM 2492 C C . TYR A 1 329 ? -8.375 5.406 -8.922 1 90.94 329 TYR A C 1
ATOM 2494 O O . TYR A 1 329 ? -7.418 4.652 -8.703 1 90.94 329 TYR A O 1
ATOM 2502 N N . LEU A 1 330 ? -8.578 6.473 -8.156 1 94 330 LEU A N 1
ATOM 2503 C CA . LEU A 1 330 ? -7.543 6.887 -7.215 1 94 330 LEU A CA 1
ATOM 2504 C C . LEU A 1 330 ? -8.07 6.852 -5.785 1 94 330 LEU A C 1
ATOM 2506 O O . LEU A 1 330 ? -7.305 6.629 -4.844 1 94 330 LEU A O 1
ATOM 2510 N N . LEU A 1 331 ? -9.359 7.023 -5.613 1 92.69 331 LEU A N 1
ATOM 2511 C CA . LEU A 1 331 ? -9.922 7.188 -4.277 1 92.69 331 LEU A CA 1
ATOM 2512 C C . LEU A 1 331 ? -9.695 5.938 -3.436 1 92.69 331 LEU A C 1
ATOM 2514 O O . LEU A 1 331 ? -9.312 6.031 -2.268 1 92.69 331 LEU A O 1
ATOM 2518 N N . GLY A 1 332 ? -9.969 4.754 -3.967 1 91.56 332 GLY A N 1
ATOM 2519 C CA . GLY A 1 332 ? -9.766 3.518 -3.229 1 91.56 332 GLY A CA 1
ATOM 2520 C C . GLY A 1 332 ? -8.328 3.322 -2.766 1 91.56 332 GLY A C 1
ATOM 2521 O O . GLY A 1 332 ? -8.086 2.977 -1.608 1 91.56 332 GLY A O 1
ATOM 2522 N N . VAL A 1 333 ? -7.402 3.547 -3.568 1 94.38 333 VAL A N 1
ATOM 2523 C CA . VAL A 1 333 ? -5.984 3.389 -3.27 1 94.38 333 VAL A CA 1
ATOM 2524 C C . VAL A 1 333 ? -5.559 4.414 -2.223 1 94.38 333 VAL A C 1
ATOM 2526 O O . VAL A 1 333 ? -4.805 4.094 -1.298 1 94.38 333 VAL A O 1
ATOM 2529 N N . GLN A 1 334 ? -6.016 5.617 -2.492 1 93.81 334 GLN A N 1
ATOM 2530 C CA . GLN A 1 334 ? -5.676 6.695 -1.569 1 93.81 334 GLN A CA 1
ATOM 2531 C C . GLN A 1 334 ? -6.238 6.422 -0.176 1 93.81 334 GLN A C 1
ATOM 2533 O O . GLN A 1 334 ? -5.523 6.543 0.821 1 93.81 334 GLN A O 1
ATOM 2538 N N . THR A 1 335 ? -7.465 5.957 -0.041 1 91.5 335 THR A N 1
ATOM 2539 C CA . THR A 1 335 ? -8.188 5.824 1.22 1 91.5 335 THR A CA 1
ATOM 2540 C C . THR A 1 335 ? -7.707 4.602 1.996 1 91.5 335 THR A C 1
ATOM 2542 O O . THR A 1 335 ? -7.57 4.652 3.221 1 91.5 335 THR A O 1
ATOM 2545 N N . TYR A 1 336 ? -7.41 3.566 1.276 1 92.88 336 TYR A N 1
ATOM 2546 C CA . TYR A 1 336 ? -7.227 2.311 1.996 1 92.88 336 TYR A CA 1
ATOM 2547 C C . TYR A 1 336 ? -5.75 1.937 2.074 1 92.88 336 TYR A C 1
ATOM 2549 O O . TYR A 1 336 ? -5.371 1.042 2.832 1 92.88 336 TYR A O 1
ATOM 2557 N N . LEU A 1 337 ? -4.938 2.676 1.406 1 94.56 337 LEU A N 1
ATOM 2558 C CA . LEU A 1 337 ? -3.533 2.297 1.475 1 94.56 337 LEU A CA 1
ATOM 2559 C C . LEU A 1 337 ? -2.652 3.518 1.723 1 94.56 337 LEU A C 1
ATOM 2561 O O . LEU A 1 337 ? -1.894 3.553 2.693 1 94.56 337 LEU A O 1
ATOM 2565 N N . MET A 1 338 ? -2.754 4.57 0.93 1 95 338 MET A N 1
ATOM 2566 C CA . MET A 1 338 ? -1.781 5.656 0.973 1 95 338 MET A CA 1
ATOM 2567 C C . MET A 1 338 ? -2.029 6.562 2.176 1 95 338 MET A C 1
ATOM 2569 O O . MET A 1 338 ? -1.085 6.98 2.848 1 95 338 MET A O 1
ATOM 2573 N N . GLU A 1 339 ? -3.295 6.863 2.414 1 93.25 339 GLU A N 1
ATOM 2574 C CA . GLU A 1 339 ? -3.621 7.688 3.572 1 93.25 339 GLU A CA 1
ATOM 2575 C C . GLU A 1 339 ? -3.195 7.012 4.871 1 93.25 339 GLU A C 1
ATOM 2577 O O . GLU A 1 339 ? -2.521 7.617 5.703 1 93.25 339 GLU A O 1
ATOM 2582 N N . PRO A 1 340 ? -3.537 5.723 5.066 1 95.38 340 PRO A N 1
ATOM 2583 C CA . PRO A 1 340 ? -3.064 5.035 6.27 1 95.38 340 PRO A CA 1
ATOM 2584 C C . PRO A 1 340 ? -1.543 5.031 6.387 1 95.38 340 PRO A C 1
ATOM 2586 O O . PRO A 1 340 ? -1.005 5.145 7.492 1 95.38 340 PRO A O 1
ATOM 2589 N N . LEU A 1 341 ? -0.885 4.863 5.277 1 96.81 341 LEU A N 1
ATOM 2590 C CA . LEU A 1 341 ? 0.574 4.879 5.293 1 96.81 341 LEU A CA 1
ATOM 2591 C C . LEU A 1 341 ? 1.1 6.242 5.723 1 96.81 341 LEU A C 1
ATOM 2593 O O . LEU A 1 341 ? 2.115 6.332 6.418 1 96.81 341 LEU A O 1
ATOM 2597 N N . PHE A 1 342 ? 0.453 7.293 5.332 1 94.75 342 PHE A N 1
ATOM 2598 C CA . PHE A 1 342 ? 0.862 8.641 5.707 1 94.75 342 PHE A CA 1
ATOM 2599 C C . PHE A 1 342 ? 0.791 8.828 7.219 1 94.75 342 PHE A C 1
ATOM 2601 O O . PHE A 1 342 ? 1.763 9.258 7.844 1 94.75 342 PHE A O 1
ATOM 2608 N N . PHE A 1 343 ? -0.289 8.469 7.785 1 93.81 343 PHE A N 1
ATOM 2609 C CA . PHE A 1 343 ? -0.462 8.68 9.219 1 93.81 343 PHE A CA 1
ATOM 2610 C C . PHE A 1 343 ? 0.415 7.723 10.016 1 93.81 343 PHE A C 1
ATOM 2612 O O . PHE A 1 343 ? 0.902 8.07 11.094 1 93.81 343 PHE A O 1
ATOM 2619 N N . ALA A 1 344 ? 0.586 6.508 9.484 1 96.25 344 ALA A N 1
ATOM 2620 C CA . ALA A 1 344 ? 1.535 5.602 10.133 1 96.25 344 ALA A CA 1
ATOM 2621 C C . ALA A 1 344 ? 2.939 6.199 10.141 1 96.25 344 ALA A C 1
ATOM 2623 O O . ALA A 1 344 ? 3.701 5.996 11.086 1 96.25 344 ALA A O 1
ATOM 2624 N N . SER A 1 345 ? 3.326 6.883 9.047 1 94.38 345 SER A N 1
ATOM 2625 C CA . SER A 1 345 ? 4.66 7.461 8.938 1 94.38 345 SER A CA 1
ATOM 2626 C C . SER A 1 345 ? 4.875 8.555 9.984 1 94.38 345 SER A C 1
ATOM 2628 O O . SER A 1 345 ? 6 8.781 10.438 1 94.38 345 SER A O 1
ATOM 2630 N N . ILE A 1 346 ? 3.771 9.258 10.336 1 92.44 346 ILE A N 1
ATOM 2631 C CA . ILE A 1 346 ? 3.859 10.203 11.445 1 92.44 346 ILE A CA 1
ATOM 2632 C C . ILE A 1 346 ? 4.238 9.461 12.727 1 92.44 346 ILE A C 1
ATOM 2634 O O . ILE A 1 346 ? 5.062 9.938 13.508 1 92.44 346 ILE A O 1
ATOM 2638 N N . GLY A 1 347 ? 3.672 8.273 12.906 1 94.44 347 GLY A N 1
ATOM 2639 C CA . GLY A 1 347 ? 3.996 7.445 14.062 1 94.44 347 GLY A CA 1
ATOM 2640 C C . GLY A 1 347 ? 5.441 6.988 14.078 1 94.44 347 GLY A C 1
ATOM 2641 O O . GLY A 1 347 ? 6.059 6.902 15.148 1 94.44 347 GLY A O 1
ATOM 2642 N N . PHE A 1 348 ? 6.035 6.695 12.875 1 94.81 348 PHE A N 1
ATOM 2643 C CA . PHE A 1 348 ? 7.43 6.273 12.781 1 94.81 348 PHE A CA 1
ATOM 2644 C C . PHE A 1 348 ? 8.352 7.336 13.367 1 94.81 348 PHE A C 1
ATOM 2646 O O . PHE A 1 348 ? 9.461 7.027 13.805 1 94.81 348 PHE A O 1
ATOM 2653 N N . ALA A 1 349 ? 7.867 8.609 13.367 1 92.5 349 ALA A N 1
ATOM 2654 C CA . ALA A 1 349 ? 8.75 9.734 13.656 1 92.5 349 ALA A CA 1
ATOM 2655 C C . ALA A 1 349 ? 8.641 10.164 15.117 1 92.5 349 ALA A C 1
ATOM 2657 O O . ALA A 1 349 ? 9.328 11.094 15.555 1 92.5 349 ALA A O 1
ATOM 2658 N N . ILE A 1 350 ? 7.844 9.492 15.898 1 92.75 350 ILE A N 1
ATOM 2659 C CA . ILE A 1 350 ? 7.621 9.867 17.297 1 92.75 350 ILE A CA 1
ATOM 2660 C C . ILE A 1 350 ? 8.555 9.07 18.188 1 92.75 350 ILE A C 1
ATOM 2662 O O . ILE A 1 350 ? 8.523 7.836 18.188 1 92.75 350 ILE A O 1
ATOM 2666 N N . PRO A 1 351 ? 9.438 9.742 18.906 1 93.25 351 PRO A N 1
ATOM 2667 C CA . PRO A 1 351 ? 10.258 9.039 19.891 1 93.25 351 PRO A CA 1
ATOM 2668 C C . PRO A 1 351 ? 9.469 8.602 21.109 1 93.25 351 PRO A C 1
ATOM 2670 O O . PRO A 1 351 ? 9.695 9.109 22.219 1 93.25 351 PRO A O 1
ATOM 2673 N N . PHE A 1 352 ? 8.773 7.578 21.062 1 93.25 352 PHE A N 1
ATOM 2674 C CA . PHE A 1 352 ? 7.734 7.184 22.016 1 93.25 352 PHE A CA 1
ATOM 2675 C C . PHE A 1 352 ? 8.352 6.777 23.344 1 93.25 352 PHE A C 1
ATOM 2677 O O . PHE A 1 352 ? 7.855 7.16 24.406 1 93.25 352 PHE A O 1
ATOM 2684 N N . VAL A 1 353 ? 9.422 6.105 23.328 1 92.25 353 VAL A N 1
ATOM 2685 C CA . VAL A 1 353 ? 10.023 5.543 24.531 1 92.25 353 VAL A CA 1
ATOM 2686 C C . VAL A 1 353 ? 10.586 6.668 25.406 1 92.25 353 VAL A C 1
ATOM 2688 O O . VAL A 1 353 ? 10.531 6.594 26.641 1 92.25 353 VAL A O 1
ATOM 2691 N N . GLN A 1 354 ? 10.992 7.707 24.797 1 91.81 354 GLN A N 1
ATOM 2692 C CA . GLN A 1 354 ? 11.648 8.797 25.5 1 91.81 354 GLN A CA 1
ATOM 2693 C C . GLN A 1 354 ? 10.625 9.742 26.141 1 91.81 354 GLN A C 1
ATOM 2695 O O . GLN A 1 354 ? 10.977 10.57 26.984 1 91.81 354 GLN A O 1
ATOM 2700 N N . LEU A 1 355 ? 9.438 9.531 25.844 1 94 355 LEU A N 1
ATOM 2701 C CA . LEU A 1 355 ? 8.422 10.5 26.25 1 94 355 LEU A CA 1
ATOM 2702 C C . LEU A 1 355 ? 8.008 10.289 27.703 1 94 355 LEU A C 1
ATOM 2704 O O . LEU A 1 355 ? 7.426 11.18 28.328 1 94 355 LEU A O 1
ATOM 2708 N N . TRP A 1 356 ? 8.477 9.195 28.281 1 93.06 356 TRP A N 1
ATOM 2709 C CA . TRP A 1 356 ? 7.789 8.781 29.5 1 93.06 356 TRP A CA 1
ATOM 2710 C C . TRP A 1 356 ? 8.664 9.016 30.734 1 93.06 356 TRP A C 1
ATOM 2712 O O . TRP A 1 356 ? 9.047 8.07 31.422 1 93.06 356 TRP A O 1
ATOM 2722 N N . THR A 1 357 ? 8.977 10.148 31.047 1 92.81 357 THR A N 1
ATOM 2723 C CA . THR A 1 357 ? 9.539 10.586 32.312 1 92.81 357 THR A CA 1
ATOM 2724 C C . THR A 1 357 ? 8.641 11.625 32.969 1 92.81 357 THR A C 1
ATOM 2726 O O . THR A 1 357 ? 7.965 12.398 32.312 1 92.81 357 THR A O 1
ATOM 2729 N N . GLY A 1 358 ? 8.547 11.578 34.25 1 94 358 GLY A N 1
ATOM 2730 C CA . GLY A 1 358 ? 7.648 12.453 35 1 94 358 GLY A CA 1
ATOM 2731 C C . GLY A 1 358 ? 7.766 13.906 34.594 1 94 358 GLY A C 1
ATOM 2732 O O . GLY A 1 358 ? 6.758 14.562 34.312 1 94 358 GLY A O 1
ATOM 2733 N N . LYS A 1 359 ? 8.977 14.453 34.562 1 94.81 359 LYS A N 1
ATOM 2734 C CA . LYS A 1 359 ? 9.219 15.844 34.188 1 94.81 359 LYS A CA 1
ATOM 2735 C C . LYS A 1 359 ? 8.781 16.109 32.75 1 94.81 359 LYS A C 1
ATOM 2737 O O . LYS A 1 359 ? 8.172 17.141 32.438 1 94.81 359 LYS A O 1
ATOM 2742 N N . ARG A 1 360 ? 9.07 15.18 31.891 1 95.06 360 ARG A N 1
ATOM 2743 C CA . ARG A 1 360 ? 8.734 15.32 30.469 1 95.06 360 ARG A CA 1
ATOM 2744 C C . ARG A 1 360 ? 7.227 15.305 30.266 1 95.06 360 ARG A C 1
ATOM 2746 O O . ARG A 1 360 ? 6.703 16.031 29.422 1 95.06 360 ARG A O 1
ATOM 2753 N N . ILE A 1 361 ? 6.551 14.547 31.047 1 96.12 361 ILE A N 1
ATOM 2754 C CA . ILE A 1 361 ? 5.105 14.398 30.906 1 96.12 361 ILE A CA 1
ATOM 2755 C C . ILE A 1 361 ? 4.406 15.68 31.328 1 96.12 361 ILE A C 1
ATOM 2757 O O . ILE A 1 361 ? 3.605 16.234 30.578 1 96.12 361 ILE A O 1
ATOM 2761 N N . TRP A 1 362 ? 4.648 16.109 32.531 1 96.62 362 TRP A N 1
ATOM 2762 C CA . TRP A 1 362 ? 3.873 17.266 33 1 96.62 362 TRP A CA 1
ATOM 2763 C C . TRP A 1 362 ? 4.227 18.516 32.219 1 96.62 362 TRP A C 1
ATOM 2765 O O . TRP A 1 362 ? 3.363 19.359 31.953 1 96.62 362 TRP A O 1
ATOM 2775 N N . ARG A 1 363 ? 5.547 18.75 31.828 1 96.62 363 ARG A N 1
ATOM 2776 C CA . ARG A 1 363 ? 5.922 19.891 31 1 96.62 363 ARG A CA 1
ATOM 2777 C C . ARG A 1 363 ? 5.281 19.812 29.625 1 96.62 363 ARG A C 1
ATOM 2779 O O . ARG A 1 363 ? 4.871 20.828 29.062 1 96.62 363 ARG A O 1
ATOM 2786 N N . GLY A 1 364 ? 5.258 18.531 29.141 1 96.88 364 GLY A N 1
ATOM 2787 C CA . GLY A 1 364 ? 4.621 18.312 27.859 1 96.88 364 GLY A CA 1
ATOM 2788 C C . GLY A 1 364 ? 3.129 18.594 27.875 1 96.88 364 GLY A C 1
ATOM 2789 O O . GLY A 1 364 ? 2.594 19.219 26.953 1 96.88 364 GLY A O 1
ATOM 2790 N N . ILE A 1 365 ? 2.494 18.156 28.875 1 97.38 365 ILE A N 1
ATOM 2791 C CA . ILE A 1 365 ? 1.049 18.328 29 1 97.38 365 ILE A CA 1
ATOM 2792 C C . ILE A 1 365 ? 0.702 19.797 29.156 1 97.38 365 ILE A C 1
ATOM 2794 O O . ILE A 1 365 ? -0.248 20.297 28.547 1 97.38 365 ILE A O 1
ATOM 2798 N N . LEU A 1 366 ? 1.44 20.453 29.969 1 97.94 366 LEU A N 1
ATOM 2799 C CA . LEU A 1 366 ? 1.187 21.875 30.172 1 97.94 366 LEU A CA 1
ATOM 2800 C C . LEU A 1 366 ? 1.38 22.656 28.875 1 97.94 366 LEU A C 1
ATOM 2802 O O . LEU A 1 366 ? 0.586 23.547 28.562 1 97.94 366 LEU A O 1
ATOM 2806 N N . PHE A 1 367 ? 2.441 22.344 28.203 1 98.06 367 PHE A N 1
ATOM 2807 C CA . PHE A 1 367 ? 2.688 23 26.922 1 98.06 367 PHE A CA 1
ATOM 2808 C C . PHE A 1 367 ? 1.599 22.656 25.906 1 98.06 367 PHE A C 1
ATOM 2810 O O . PHE A 1 367 ? 1.194 23.5 25.109 1 98.06 367 PHE A O 1
ATOM 2817 N N . THR A 1 368 ? 1.116 21.406 25.984 1 97.81 368 THR A N 1
ATOM 2818 C CA . THR A 1 368 ? 0.022 20.969 25.125 1 97.81 368 THR A CA 1
ATOM 2819 C C . THR A 1 368 ? -1.227 21.812 25.359 1 97.81 368 THR A C 1
ATOM 2821 O O . THR A 1 368 ? -1.857 22.281 24.406 1 97.81 368 THR A O 1
ATOM 2824 N N . LEU A 1 369 ? -1.54 21.984 26.578 1 97.75 369 LEU A N 1
ATOM 2825 C CA . LEU A 1 369 ? -2.732 22.75 26.922 1 97.75 369 LEU A CA 1
ATOM 2826 C C . LEU A 1 369 ? -2.613 24.203 26.453 1 97.75 369 LEU A C 1
ATOM 2828 O O . LEU A 1 369 ? -3.576 24.766 25.938 1 97.75 369 LEU A O 1
ATOM 2832 N N . LEU A 1 370 ? -1.466 24.719 26.625 1 97.81 370 LEU A N 1
ATOM 2833 C CA . LEU A 1 370 ? -1.23 26.094 26.156 1 97.81 370 LEU A CA 1
ATOM 2834 C C . LEU A 1 370 ? -1.378 26.172 24.641 1 97.81 370 LEU A C 1
ATOM 2836 O O . LEU A 1 370 ? -1.93 27.156 24.125 1 97.81 370 LEU A O 1
ATOM 2840 N N . MET A 1 371 ? -0.863 25.219 23.953 1 97.44 371 MET A N 1
ATOM 2841 C CA . MET A 1 371 ? -0.891 25.219 22.484 1 97.44 371 MET A CA 1
ATOM 2842 C C . MET A 1 371 ? -2.303 24.969 21.969 1 97.44 371 MET A C 1
ATOM 2844 O O . MET A 1 371 ? -2.668 25.453 20.891 1 97.44 371 MET A O 1
ATOM 2848 N N . VAL A 1 372 ? -3.1 24.203 22.672 1 97.12 372 VAL A N 1
ATOM 2849 C CA . VAL A 1 372 ? -4.508 24.047 22.312 1 97.12 372 VAL A CA 1
ATOM 2850 C C . VAL A 1 372 ? -5.203 25.406 22.344 1 97.12 372 VAL A C 1
ATOM 2852 O O . VAL A 1 372 ? -5.918 25.766 21.406 1 97.12 372 VAL A O 1
ATOM 2855 N N . VAL A 1 373 ? -4.945 26.125 23.359 1 96.81 373 VAL A N 1
ATOM 2856 C CA . VAL A 1 373 ? -5.559 27.438 23.516 1 96.81 373 VAL A CA 1
ATOM 2857 C C . VAL A 1 373 ? -5.059 28.375 22.406 1 96.81 373 VAL A C 1
ATOM 2859 O O . VAL A 1 373 ? -5.836 29.141 21.844 1 96.81 373 VAL A O 1
ATOM 2862 N N . ALA A 1 374 ? -3.795 28.266 22.141 1 97 374 ALA A N 1
ATOM 2863 C CA . ALA A 1 374 ? -3.15 29.156 21.172 1 97 374 ALA A CA 1
ATOM 2864 C C . ALA A 1 374 ? -3.775 29.016 19.797 1 97 374 ALA A C 1
ATOM 2866 O O . ALA A 1 374 ? -3.871 30 19.047 1 97 374 ALA A O 1
ATOM 2867 N N . LYS A 1 375 ? -4.188 27.828 19.453 1 95.44 375 LYS A N 1
ATOM 2868 C CA . LYS A 1 375 ? -4.766 27.625 18.125 1 95.44 375 LYS A CA 1
ATOM 2869 C C . LYS A 1 375 ? -6.289 27.719 18.172 1 95.44 375 LYS A C 1
ATOM 2871 O O . LYS A 1 375 ? -6.918 28.125 17.188 1 95.44 375 LYS A O 1
ATOM 2876 N N . PHE A 1 376 ? -6.84 27.344 19.297 1 96.31 376 PHE A N 1
ATOM 2877 C CA . PHE A 1 376 ? -8.289 27.391 19.469 1 96.31 376 PHE A CA 1
ATOM 2878 C C . PHE A 1 376 ? -8.812 28.812 19.328 1 96.31 376 PHE A C 1
ATOM 2880 O O . PHE A 1 376 ? -9.922 29.031 18.844 1 96.31 376 PHE A O 1
ATOM 2887 N N . VAL A 1 377 ? -8.07 29.781 19.641 1 96.69 377 VAL A N 1
ATOM 2888 C CA . VAL A 1 377 ? -8.438 31.188 19.656 1 96.69 377 VAL A CA 1
ATOM 2889 C C . VAL A 1 377 ? -8.742 31.656 18.234 1 96.69 377 VAL A C 1
ATOM 2891 O O . VAL A 1 377 ? -9.453 32.656 18.031 1 96.69 377 VAL A O 1
ATOM 2894 N N . VAL A 1 378 ? -8.258 30.953 17.219 1 95.94 378 VAL A N 1
ATOM 2895 C CA . VAL A 1 378 ? -8.516 31.312 15.836 1 95.94 378 VAL A CA 1
ATOM 2896 C C . VAL A 1 378 ? -10.023 31.359 15.578 1 95.94 378 VAL A C 1
ATOM 2898 O O . VAL A 1 378 ? -10.492 32.188 14.789 1 95.94 378 VAL A O 1
ATOM 2901 N N . GLY A 1 379 ? -10.812 30.516 16.234 1 95.69 379 GLY A N 1
ATOM 2902 C CA . GLY A 1 379 ? -12.258 30.453 16.062 1 95.69 379 GLY A CA 1
ATOM 2903 C C . GLY A 1 379 ? -12.945 31.75 16.438 1 95.69 379 GLY A C 1
ATOM 2904 O O . GLY A 1 379 ? -14.055 32.031 15.977 1 95.69 379 GLY A O 1
ATOM 2905 N N . ILE A 1 380 ? -12.312 32.656 17.219 1 94.69 380 ILE A N 1
ATOM 2906 C CA . ILE A 1 380 ? -12.93 33.875 17.75 1 94.69 380 ILE A CA 1
ATOM 2907 C C . ILE A 1 380 ? -13.203 34.844 16.609 1 94.69 380 ILE A C 1
ATOM 2909 O O . ILE A 1 380 ? -14.062 35.719 16.734 1 94.69 380 ILE A O 1
ATOM 2913 N N . TRP A 1 381 ? -12.57 34.625 15.547 1 94.44 381 TRP A N 1
ATOM 2914 C CA . TRP A 1 381 ? -12.703 35.562 14.438 1 94.44 381 TRP A CA 1
ATOM 2915 C C . TRP A 1 381 ? -14.047 35.406 13.742 1 94.44 381 TRP A C 1
ATOM 2917 O O . TRP A 1 381 ? -14.508 36.281 13.031 1 94.44 381 TRP A O 1
ATOM 2927 N N . ILE A 1 382 ? -14.719 34.25 13.93 1 93.31 382 ILE A N 1
ATOM 2928 C CA . ILE A 1 382 ? -16.016 34.031 13.289 1 93.31 382 ILE A CA 1
ATOM 2929 C C . ILE A 1 382 ? -17.062 34.938 13.914 1 93.31 382 ILE A C 1
ATOM 2931 O O . ILE A 1 382 ? -17.719 35.688 13.211 1 93.31 382 ILE A O 1
ATOM 2935 N N . PRO A 1 383 ? -17.281 34.969 15.188 1 90.94 383 PRO A N 1
ATOM 2936 C CA . PRO A 1 383 ? -18.25 35.875 15.789 1 90.94 383 PRO A CA 1
ATOM 2937 C C . PRO A 1 383 ? -17.828 37.344 15.695 1 90.94 383 PRO A C 1
ATOM 2939 O O . PRO A 1 383 ? -18.672 38.25 15.578 1 90.94 383 PRO A O 1
ATOM 2942 N N . LEU A 1 384 ? -16.547 37.594 15.711 1 91.19 384 LEU A N 1
ATOM 2943 C CA . LEU A 1 384 ? -16.047 38.969 15.641 1 91.19 384 LEU A CA 1
ATOM 2944 C C . LEU A 1 384 ? -16.234 39.531 14.242 1 91.19 384 LEU A C 1
ATOM 2946 O O . LEU A 1 384 ? -16.344 40.75 14.07 1 91.19 384 LEU A O 1
ATOM 2950 N N . TRP A 1 385 ? -16.203 38.688 13.336 1 87.44 385 TRP A N 1
ATOM 2951 C CA . TRP A 1 385 ? -16.281 39.094 11.945 1 87.44 385 TRP A CA 1
ATOM 2952 C C . TRP A 1 385 ? -17.594 39.844 11.68 1 87.44 385 TRP A C 1
ATOM 2954 O O . TRP A 1 385 ? -17.641 40.781 10.883 1 87.44 385 TRP A O 1
ATOM 2964 N N . LYS A 1 386 ? -18.688 39.375 12.234 1 75.94 386 LYS A N 1
ATOM 2965 C CA . LYS A 1 386 ? -19.984 40 12.062 1 75.94 386 LYS A CA 1
ATOM 2966 C C . LYS A 1 386 ? -19.969 41.438 12.594 1 75.94 386 LYS A C 1
ATOM 2968 O O . LYS A 1 386 ? -20.734 42.281 12.109 1 75.94 386 LYS A O 1
ATOM 2973 N N . HIS A 1 387 ? -19.109 41.656 13.523 1 76.19 387 HIS A N 1
ATOM 2974 C CA . HIS A 1 387 ? -19.125 42.969 14.188 1 76.19 387 HIS A CA 1
ATOM 2975 C C . HIS A 1 387 ? -18.078 43.906 13.594 1 76.19 387 HIS A C 1
ATOM 2977 O O . HIS A 1 387 ? -18.016 45.094 13.977 1 76.19 387 HIS A O 1
ATOM 2983 N N . LEU A 1 388 ? -17.328 43.344 12.727 1 72.06 388 LEU A N 1
ATOM 2984 C CA . LEU A 1 388 ? -16.312 44.219 12.148 1 72.06 388 LEU A CA 1
ATOM 2985 C C . LEU A 1 388 ? -16.906 45.094 11.055 1 72.06 388 LEU A C 1
ATOM 2987 O O . LEU A 1 388 ? -17.672 44.625 10.211 1 72.06 388 LEU A O 1
ATOM 2991 N N . PRO A 1 389 ? -16.797 46.438 11.211 1 58.34 389 PRO A N 1
ATOM 2992 C CA . PRO A 1 389 ? -17.438 47.469 10.367 1 58.34 389 PRO A CA 1
ATOM 2993 C C . PRO A 1 389 ? -17.203 47.219 8.883 1 58.34 389 PRO A C 1
ATOM 2995 O O . PRO A 1 389 ? -18.062 47.562 8.055 1 58.34 389 PRO A O 1
ATOM 2998 N N . TRP A 1 390 ? -16.109 46.75 8.484 1 54.97 390 TRP A N 1
ATOM 2999 C CA . TRP A 1 390 ? -15.82 46.656 7.055 1 54.97 390 TRP A CA 1
ATOM 3000 C C . TRP A 1 390 ? -16.578 45.5 6.414 1 54.97 390 TRP A C 1
ATOM 3002 O O . TRP A 1 390 ? -16.578 45.344 5.191 1 54.97 390 TRP A O 1
ATOM 3012 N N . THR A 1 391 ? -17.062 44.594 7.254 1 55.59 391 THR A N 1
ATOM 3013 C CA . THR A 1 391 ? -17.812 43.469 6.723 1 55.59 391 THR A CA 1
ATOM 3014 C C . THR A 1 391 ? -19.297 43.781 6.594 1 55.59 391 THR A C 1
ATOM 3016 O O . THR A 1 391 ? -20.094 42.938 6.172 1 55.59 391 THR A O 1
ATOM 3019 N N . LYS A 1 392 ? -19.875 44.906 7.273 1 45.12 392 LYS A N 1
ATOM 3020 C CA . LYS A 1 392 ? -21.266 45.312 7.172 1 45.12 392 LYS A CA 1
ATOM 3021 C C . LYS A 1 392 ? -21.641 45.594 5.723 1 45.12 392 LYS A C 1
ATOM 3023 O O . LYS A 1 392 ? -21.047 46.469 5.074 1 45.12 392 LYS A O 1
ATOM 3028 N N . SER A 1 393 ? -22.078 44.688 5.113 1 45.34 393 SER A N 1
ATOM 3029 C CA . SER A 1 393 ? -22.719 44.906 3.82 1 45.34 393 SER A CA 1
ATOM 3030 C C . SER A 1 393 ? -23.812 45.969 3.918 1 45.34 393 SER A C 1
ATOM 3032 O O . SER A 1 393 ? -24.391 46.156 4.988 1 45.34 393 SER A O 1
ATOM 3034 N N . LYS A 1 394 ? -24.188 46.812 2.82 1 39.22 394 LYS A N 1
ATOM 3035 C CA . LYS A 1 394 ? -25.219 47.812 2.666 1 39.22 394 LYS A CA 1
ATOM 3036 C C . LYS A 1 394 ? -26.547 47.344 3.227 1 39.22 394 LYS A C 1
ATOM 3038 O O . LYS A 1 394 ? -27.438 48.156 3.494 1 39.22 394 LYS A O 1
ATOM 3043 N N . ALA A 1 395 ? -26.781 46.156 3.201 1 41.59 395 ALA A N 1
ATOM 3044 C CA . ALA A 1 395 ? -28.156 45.781 3.504 1 41.59 395 ALA A CA 1
ATOM 3045 C C . ALA A 1 395 ? -28.438 45.844 5 1 41.59 395 ALA A C 1
ATOM 3047 O O . ALA A 1 395 ? -29.594 45.969 5.418 1 41.59 395 ALA A O 1
ATOM 3048 N N . ASP A 1 396 ? -27.484 45.688 5.816 1 40.44 396 ASP A N 1
ATOM 3049 C CA . ASP A 1 396 ? -27.719 45.625 7.258 1 40.44 396 ASP A CA 1
ATOM 3050 C C . ASP A 1 396 ? -27.812 47.062 7.836 1 40.44 396 ASP A C 1
ATOM 3052 O O . ASP A 1 396 ? -28.281 47.25 8.961 1 40.44 396 ASP A O 1
ATOM 3056 N N . LYS A 1 397 ? -27.172 48.094 7.305 1 37.97 397 LYS A N 1
ATOM 3057 C CA . LYS A 1 397 ? -27.484 49.438 7.738 1 37.97 397 LYS A CA 1
ATOM 3058 C C . LYS A 1 397 ? -28.984 49.719 7.656 1 37.97 397 LYS A C 1
ATOM 3060 O O . LYS A 1 397 ? -29.5 50.625 8.297 1 37.97 397 LYS A O 1
ATOM 3065 N N . ALA A 1 398 ? -29.531 49.125 6.637 1 42.69 398 ALA A N 1
ATOM 3066 C CA . ALA A 1 398 ? -30.938 49.5 6.453 1 42.69 398 ALA A CA 1
ATOM 3067 C C . ALA A 1 398 ? -31.797 48.969 7.594 1 42.69 398 ALA A C 1
ATOM 3069 O O . ALA A 1 398 ? -32.844 49.531 7.902 1 42.69 398 ALA A O 1
ATOM 3070 N N . SER A 1 399 ? -31.5 47.812 8.094 1 37.88 399 SER A N 1
ATOM 3071 C CA . SER A 1 399 ? -32.406 47.25 9.094 1 37.88 399 SER A CA 1
ATOM 3072 C C . SER A 1 399 ? -32.125 47.812 10.477 1 37.88 399 SER A C 1
ATOM 3074 O O . SER A 1 399 ? -32.844 47.562 11.43 1 37.88 399 SER A O 1
ATOM 3076 N N . GLU A 1 400 ? -30.906 48.281 10.758 1 39.34 400 GLU A N 1
ATOM 3077 C CA . GLU A 1 400 ? -30.719 48.844 12.094 1 39.34 400 GLU A CA 1
ATOM 3078 C C . GLU A 1 400 ? -31.641 50.031 12.328 1 39.34 400 GLU A C 1
ATOM 3080 O O . GLU A 1 400 ? -31.672 50.594 13.422 1 39.34 400 GLU A O 1
ATOM 3085 N N . GLU A 1 401 ? -32.031 50.781 11.281 1 35.53 401 GLU A N 1
ATOM 3086 C CA . GLU A 1 401 ? -32.812 51.938 11.664 1 35.53 401 GLU A CA 1
ATOM 3087 C C . GLU A 1 401 ? -34.031 51.531 12.492 1 35.53 401 GLU A C 1
ATOM 3089 O O . GLU A 1 401 ? -34.531 52.344 13.281 1 35.53 401 GLU A O 1
ATOM 3094 N N . SER A 1 402 ? -34.875 50.625 12 1 35.19 402 SER A N 1
ATOM 3095 C CA . SER A 1 402 ? -36.219 50.594 12.586 1 35.19 402 SER A CA 1
ATOM 3096 C C . SER A 1 402 ? -36.219 49.938 13.961 1 35.19 402 SER A C 1
ATOM 3098 O O . SER A 1 402 ? -37.219 49.969 14.68 1 35.19 402 SER A O 1
ATOM 3100 N N . SER A 1 403 ? -35.406 48.875 14.258 1 36.81 403 SER A N 1
ATOM 3101 C CA . SER A 1 403 ? -35.844 48.156 15.461 1 36.81 403 SER A CA 1
ATOM 3102 C C . SER A 1 403 ? -35.312 48.812 16.719 1 36.81 403 SER A C 1
ATOM 3104 O O . SER A 1 403 ? -34.094 48.844 16.969 1 36.81 403 SER A O 1
ATOM 3106 N N . SER A 1 404 ? -35.719 49.969 17.125 1 31.62 404 SER A N 1
ATOM 3107 C CA . SER A 1 404 ? -35.594 50.562 18.453 1 31.62 404 SER A CA 1
ATOM 3108 C C . SER A 1 404 ? -35.875 49.5 19.531 1 31.62 404 SER A C 1
ATOM 3110 O O . SER A 1 404 ? -35.938 49.844 20.719 1 31.62 404 SER A O 1
ATOM 3112 N N . ALA A 1 405 ? -36.844 48.469 19.188 1 32.62 405 ALA A N 1
ATOM 3113 C CA . ALA A 1 405 ? -37.312 47.875 20.422 1 32.62 405 ALA A CA 1
ATOM 3114 C C . ALA A 1 405 ? -36.156 47.312 21.25 1 32.62 405 ALA A C 1
ATOM 3116 O O . ALA A 1 405 ? -35.062 47.094 20.734 1 32.62 405 ALA A O 1
ATOM 3117 N N . SER A 1 406 ? -36.531 47 22.656 1 34.44 406 SER A N 1
ATOM 3118 C CA . SER A 1 406 ? -35.812 46.531 23.844 1 34.44 406 SER A CA 1
ATOM 3119 C C . SER A 1 406 ? -34.875 45.406 23.516 1 34.44 406 SER A C 1
ATOM 3121 O O . SER A 1 406 ? -35.281 44.344 23.031 1 34.44 406 SER A O 1
ATOM 3123 N N . ASP A 1 407 ? -33.719 45.562 23.047 1 35.59 407 ASP A N 1
ATOM 3124 C CA . ASP A 1 407 ? -32.688 44.688 22.531 1 35.59 407 ASP A CA 1
ATOM 3125 C C . ASP A 1 407 ? -32.312 43.625 23.562 1 35.59 407 ASP A C 1
ATOM 3127 O O . ASP A 1 407 ? -31.438 43.844 24.406 1 35.59 407 ASP A O 1
ATOM 3131 N N . VAL A 1 408 ? -33.312 43.031 24.25 1 35.88 408 VAL A N 1
ATOM 3132 C CA . VAL A 1 408 ? -32.844 41.906 25.047 1 35.88 408 VAL A CA 1
ATOM 3133 C C . VAL A 1 408 ? -32.062 40.938 24.156 1 35.88 408 VAL A C 1
ATOM 3135 O O . VAL A 1 408 ? -32.531 40.531 23.078 1 35.88 408 VAL A O 1
ATOM 3138 N N . PRO A 1 409 ? -30.75 40.938 24.281 1 38 409 PRO A N 1
ATOM 3139 C CA . PRO A 1 409 ? -29.938 40.031 23.469 1 38 409 PRO A CA 1
ATOM 3140 C C . PRO A 1 409 ? -30.469 38.594 23.469 1 38 409 PRO A C 1
ATOM 3142 O O . PRO A 1 409 ? -30.453 37.906 24.484 1 38 409 PRO A O 1
ATOM 3145 N N . VAL A 1 410 ? -31.656 38.344 23.125 1 36.94 410 VAL A N 1
ATOM 3146 C CA . VAL A 1 410 ? -32.125 36.969 22.969 1 36.94 410 VAL A CA 1
ATOM 3147 C C . VAL A 1 410 ? -31.156 36.156 22.094 1 36.94 410 VAL A C 1
ATOM 3149 O O . VAL A 1 410 ? -30.844 36.594 20.984 1 36.94 410 VAL A O 1
ATOM 3152 N N . GLU A 1 411 ? -30.219 35.344 22.672 1 44.03 411 GLU A N 1
ATOM 3153 C CA . GLU A 1 411 ? -29.422 34.281 22.016 1 44.03 411 GLU A CA 1
ATOM 3154 C C . GLU A 1 411 ? -30.234 33.562 20.938 1 44.03 411 GLU A C 1
ATOM 3156 O O . GLU A 1 411 ? -31.188 32.844 21.234 1 44.03 411 GLU A O 1
ATOM 3161 N N . THR A 1 412 ? -30.5 34.125 19.922 1 49.09 412 THR A N 1
ATOM 3162 C CA . THR A 1 412 ? -31.234 33.531 18.812 1 49.09 412 THR A CA 1
ATOM 3163 C C . THR A 1 412 ? -30.5 32.312 18.266 1 49.09 412 THR A C 1
ATOM 3165 O O . THR A 1 412 ? -29.281 32.188 18.391 1 49.09 412 THR A O 1
ATOM 3168 N N . PRO A 1 413 ? -31.297 31.312 18 1 54.09 413 PRO A N 1
ATOM 3169 C CA . PRO A 1 413 ? -30.781 30.078 17.391 1 54.09 413 PRO A CA 1
ATOM 3170 C C . PRO A 1 413 ? -29.656 30.344 16.391 1 54.09 413 PRO A C 1
ATOM 3172 O O . PRO A 1 413 ? -28.766 29.516 16.234 1 54.09 413 PRO A O 1
ATOM 3175 N N . LYS A 1 414 ? -29.578 31.469 15.922 1 60.62 414 LYS A N 1
ATOM 3176 C CA . LYS A 1 414 ? -28.547 31.844 14.945 1 60.62 414 LYS A CA 1
ATOM 3177 C C . LYS A 1 414 ? -27.219 32.125 15.617 1 60.62 414 LYS A C 1
ATOM 3179 O O . LYS A 1 414 ? -26.156 31.766 15.094 1 60.62 414 LYS A O 1
ATOM 3184 N N . ASP A 1 415 ? -27.328 32.688 16.797 1 64.06 415 ASP A N 1
ATOM 3185 C CA . ASP A 1 415 ? -26.109 33 17.531 1 64.06 415 ASP A CA 1
ATOM 3186 C C . ASP A 1 415 ? -25.391 31.75 18.016 1 64.06 415 ASP A C 1
ATOM 3188 O O . ASP A 1 415 ? -24.156 31.688 17.969 1 64.06 415 ASP A O 1
ATOM 3192 N N . ASN A 1 416 ? -26.172 30.75 18.219 1 80.88 416 ASN A N 1
ATOM 3193 C CA . ASN A 1 416 ? -25.609 29.469 18.672 1 80.88 416 ASN A CA 1
ATOM 3194 C C . ASN A 1 416 ? -24.891 28.75 17.531 1 80.88 416 ASN A C 1
ATOM 3196 O O . ASN A 1 416 ? -23.828 28.156 17.75 1 80.88 416 ASN A O 1
ATOM 3200 N N . ALA A 1 417 ? -25.391 29.016 16.422 1 88 417 ALA A N 1
ATOM 3201 C CA . ALA A 1 417 ? -24.781 28.359 15.258 1 88 417 ALA A CA 1
ATOM 3202 C C . ALA A 1 417 ? -23.438 29 14.922 1 88 417 ALA A C 1
ATOM 3204 O O . ALA A 1 417 ? -22.5 28.312 14.5 1 88 417 ALA A O 1
ATOM 3205 N N . THR A 1 418 ? -23.422 30.281 15.133 1 91.62 418 THR A N 1
ATOM 3206 C CA . THR A 1 418 ? -22.172 31 14.875 1 91.62 418 THR A CA 1
ATOM 3207 C C . THR A 1 418 ? -21.094 30.578 15.867 1 91.62 418 THR A C 1
ATOM 3209 O O . THR A 1 418 ? -19.938 30.391 15.492 1 91.62 418 THR A O 1
ATOM 3212 N N . MET A 1 419 ? -21.5 30.406 17.094 1 93.12 419 MET A N 1
ATOM 3213 C CA . MET A 1 419 ? -20.547 29.984 18.109 1 93.12 419 MET A CA 1
ATOM 3214 C C . MET A 1 419 ? -20.078 28.547 17.859 1 93.12 419 MET A C 1
ATOM 3216 O O . MET A 1 419 ? -18.953 28.188 18.172 1 93.12 419 MET A O 1
ATOM 3220 N N . LEU A 1 420 ? -20.938 27.797 17.359 1 93.5 420 LEU A N 1
ATOM 3221 C CA . LEU A 1 420 ? -20.578 26.422 17.031 1 93.5 420 LEU A CA 1
ATOM 3222 C C . LEU A 1 420 ? -19.594 26.375 15.867 1 93.5 420 LEU A C 1
ATOM 3224 O O . LEU A 1 420 ? -18.672 25.562 15.859 1 93.5 420 LEU A O 1
ATOM 3228 N N . SER A 1 421 ? -19.844 27.203 14.953 1 94.25 421 SER A N 1
ATOM 3229 C CA . SER A 1 421 ? -18.922 27.297 13.828 1 94.25 421 SER A CA 1
ATOM 3230 C C . SER A 1 421 ? -17.547 27.781 14.281 1 94.25 421 SER A C 1
ATOM 3232 O O . SER A 1 421 ? -16.531 27.328 13.766 1 94.25 421 SER A O 1
ATOM 3234 N N . ALA A 1 422 ? -17.609 28.688 15.211 1 95.38 422 ALA A N 1
ATOM 3235 C CA . ALA A 1 422 ? -16.359 29.172 15.781 1 95.38 422 ALA A CA 1
ATOM 3236 C C . ALA A 1 422 ? -15.609 28.062 16.516 1 95.38 422 ALA A C 1
ATOM 3238 O O . ALA A 1 422 ? -14.391 27.938 16.406 1 95.38 422 ALA A O 1
ATOM 3239 N N . LEU A 1 423 ? -16.312 27.266 17.266 1 94.69 423 LEU A N 1
ATOM 3240 C CA . LEU A 1 423 ? -15.727 26.141 18 1 94.69 423 LEU A CA 1
ATOM 3241 C C . LEU A 1 423 ? -15.164 25.109 17.031 1 94.69 423 LEU A C 1
ATOM 3243 O O . LEU A 1 423 ? -14.102 24.531 17.281 1 94.69 423 LEU A O 1
ATOM 3247 N N . LEU A 1 424 ? -15.898 24.938 15.984 1 93.06 424 LEU A N 1
ATOM 3248 C CA . LEU A 1 424 ? -15.469 23.984 14.977 1 93.06 424 LEU A CA 1
ATOM 3249 C C . LEU A 1 424 ? -14.18 24.438 14.305 1 93.06 424 LEU A C 1
ATOM 3251 O O . LEU A 1 424 ? -13.234 23.641 14.164 1 93.06 424 LEU A O 1
ATOM 3255 N N . LEU A 1 425 ? -14.125 25.641 13.906 1 94 425 LEU A N 1
ATOM 3256 C CA . LEU A 1 425 ? -12.93 26.188 13.266 1 94 425 LEU A CA 1
ATOM 3257 C C . LEU A 1 425 ? -11.734 26.125 14.211 1 94 425 LEU A C 1
ATOM 3259 O O . LEU A 1 425 ? -10.656 25.656 13.828 1 94 425 LEU A O 1
ATOM 3263 N N . GLY A 1 426 ? -11.93 26.609 15.375 1 95 426 GLY A N 1
ATOM 3264 C CA . GLY A 1 426 ? -10.867 26.594 16.359 1 95 426 GLY A CA 1
ATOM 3265 C C . GLY A 1 426 ? -10.352 25.188 16.656 1 95 426 GLY A C 1
ATOM 3266 O O . GLY A 1 426 ? -9.148 24.969 16.734 1 95 426 GLY A O 1
ATOM 3267 N N . SER A 1 427 ? -11.219 24.25 16.828 1 93.62 427 SER A N 1
ATOM 3268 C CA . SER A 1 427 ? -10.844 22.859 17.125 1 93.62 427 SER A CA 1
ATOM 3269 C C . SER A 1 427 ? -10.109 22.234 15.945 1 93.62 427 SER A C 1
ATOM 3271 O O . SER A 1 427 ? -9.164 21.469 16.141 1 93.62 427 SER A O 1
ATOM 3273 N N . ALA A 1 428 ? -10.562 22.547 14.773 1 92.31 428 ALA A N 1
ATOM 3274 C CA . ALA A 1 428 ? -9.945 21.984 13.578 1 92.31 428 ALA A CA 1
ATOM 3275 C C . ALA A 1 428 ? -8.523 22.484 13.398 1 92.31 428 ALA A C 1
ATOM 3277 O O . ALA A 1 428 ? -7.656 21.766 12.891 1 92.31 428 ALA A O 1
ATOM 3278 N N . MET A 1 429 ? -8.266 23.656 13.883 1 93.69 429 MET A N 1
ATOM 3279 C CA . MET A 1 429 ? -6.961 24.297 13.711 1 93.69 429 MET A CA 1
ATOM 3280 C C . MET A 1 429 ? -5.965 23.766 14.742 1 93.69 429 MET A C 1
ATOM 3282 O O . MET A 1 429 ? -4.758 23.969 14.602 1 93.69 429 MET A O 1
ATOM 3286 N N . VAL A 1 430 ? -6.402 23.047 15.672 1 94.12 430 VAL A N 1
ATOM 3287 C CA . VAL A 1 430 ? -5.566 22.578 16.766 1 94.12 430 VAL A CA 1
ATOM 3288 C C . VAL A 1 430 ? -4.66 21.438 16.281 1 94.12 430 VAL A C 1
ATOM 3290 O O . VAL A 1 430 ? -3.541 21.281 16.781 1 94.12 430 VAL A O 1
ATOM 3293 N N . ALA A 1 431 ? -5.113 20.719 15.336 1 88.69 431 ALA A N 1
ATOM 3294 C CA . ALA A 1 431 ? -4.367 19.547 14.883 1 88.69 431 ALA A CA 1
ATOM 3295 C C . ALA A 1 431 ? -3.029 19.953 14.266 1 88.69 431 ALA A C 1
ATOM 3297 O O . ALA A 1 431 ? -2.967 20.891 13.469 1 88.69 431 ALA A O 1
ATOM 3298 N N . ARG A 1 432 ? -2.133 19.188 14.883 1 85.75 432 ARG A N 1
ATOM 3299 C CA . ARG A 1 432 ? -0.792 19.328 14.32 1 85.75 432 ARG A CA 1
ATOM 3300 C C . ARG A 1 432 ? -0.447 18.141 13.43 1 85.75 432 ARG A C 1
ATOM 3302 O O . ARG A 1 432 ? -1.251 17.219 13.273 1 85.75 432 ARG A O 1
ATOM 3309 N N . GLY A 1 433 ? 0.664 18.047 12.82 1 79.88 433 GLY A N 1
ATOM 3310 C CA . GLY A 1 433 ? 0.979 16.969 11.898 1 79.88 433 GLY A CA 1
ATOM 3311 C C . GLY A 1 433 ? 2.443 16.938 11.5 1 79.88 433 GLY A C 1
ATOM 3312 O O . GLY A 1 433 ? 3.324 17.109 12.344 1 79.88 433 GLY A O 1
ATOM 3313 N N . GLU A 1 434 ? 2.541 16.594 10.391 1 82.56 434 GLU A N 1
ATOM 3314 C CA . GLU A 1 434 ? 3.832 16.219 9.82 1 82.56 434 GLU A CA 1
ATOM 3315 C C . GLU A 1 434 ? 4.785 17.406 9.789 1 82.56 434 GLU A C 1
ATOM 3317 O O . GLU A 1 434 ? 5.984 17.266 10.039 1 82.56 434 GLU A O 1
ATOM 3322 N N . ILE A 1 435 ? 4.246 18.594 9.57 1 86.5 435 ILE A N 1
ATOM 3323 C CA . ILE A 1 435 ? 5.125 19.75 9.406 1 86.5 435 ILE A CA 1
ATOM 3324 C C . ILE A 1 435 ? 5.684 20.172 10.766 1 86.5 435 ILE A C 1
ATOM 3326 O O . ILE A 1 435 ? 6.832 20.609 10.859 1 86.5 435 ILE A O 1
ATOM 3330 N N . GLY A 1 436 ? 4.867 20.094 11.805 1 91.5 436 GLY A N 1
ATOM 3331 C CA . GLY A 1 436 ? 5.379 20.344 13.141 1 91.5 436 GLY A CA 1
ATOM 3332 C C . GLY A 1 436 ? 6.527 19.438 13.531 1 91.5 436 GLY A C 1
ATOM 3333 O O . GLY A 1 436 ? 7.543 19.891 14.055 1 91.5 436 GLY A O 1
ATOM 3334 N N . LEU A 1 437 ? 6.371 18.203 13.203 1 89.88 437 LEU A N 1
ATOM 3335 C CA . LEU A 1 437 ? 7.414 17.219 13.492 1 89.88 437 LEU A CA 1
ATOM 3336 C C . LEU A 1 437 ? 8.664 17.5 12.656 1 89.88 437 LEU A C 1
ATOM 3338 O O . LEU A 1 437 ? 9.781 17.359 13.141 1 89.88 437 LEU A O 1
ATOM 3342 N N . LEU A 1 438 ? 8.43 17.859 11.5 1 87.62 438 LEU A N 1
ATOM 3343 C CA . LEU A 1 438 ? 9.531 18.172 10.602 1 87.62 438 LEU A CA 1
ATOM 3344 C C . LEU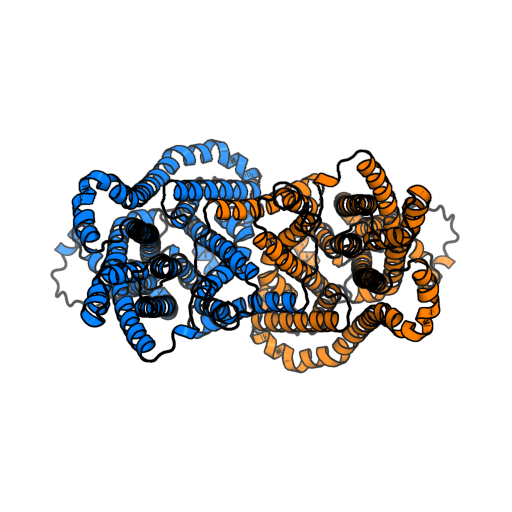 A 1 438 ? 10.367 19.328 11.148 1 87.62 438 LEU A C 1
ATOM 3346 O O . LEU A 1 438 ? 11.594 19.219 11.242 1 87.62 438 LEU A O 1
ATOM 3350 N N . ILE A 1 439 ? 9.766 20.375 11.555 1 90.5 439 ILE A N 1
ATOM 3351 C CA . ILE A 1 439 ? 10.453 21.578 12.016 1 90.5 439 ILE A CA 1
ATOM 3352 C C . ILE A 1 439 ? 11.234 21.266 13.289 1 90.5 439 ILE A C 1
ATOM 3354 O O . ILE A 1 439 ? 12.406 21.609 13.406 1 90.5 439 ILE A O 1
ATOM 3358 N N . ILE A 1 440 ? 10.594 20.609 14.156 1 92.12 440 ILE A N 1
ATOM 3359 C CA . ILE A 1 440 ? 11.242 20.375 15.445 1 92.12 440 ILE A CA 1
ATOM 3360 C C . ILE A 1 440 ? 12.391 19.391 15.273 1 92.12 440 ILE A C 1
ATOM 3362 O O . ILE A 1 440 ? 13.414 19.484 15.961 1 92.12 440 ILE A O 1
ATOM 3366 N N . GLU A 1 441 ? 12.234 18.484 14.414 1 89.75 441 GLU A N 1
ATOM 3367 C CA . GLU A 1 441 ? 13.281 17.5 14.188 1 89.75 441 GLU A CA 1
ATOM 3368 C C . GLU A 1 441 ? 14.477 18.125 13.461 1 89.75 441 GLU A C 1
ATOM 3370 O O . GLU A 1 441 ? 15.625 17.75 13.719 1 89.75 441 GLU A O 1
ATOM 3375 N N . ILE A 1 442 ? 14.188 18.984 12.539 1 86.06 442 ILE A N 1
ATOM 3376 C CA . ILE A 1 442 ? 15.281 19.734 11.922 1 86.06 442 ILE A CA 1
ATOM 3377 C C . ILE A 1 442 ? 16.016 20.547 12.992 1 86.06 442 ILE A C 1
ATOM 3379 O O . ILE A 1 442 ? 17.25 20.578 13.016 1 86.06 442 ILE A O 1
ATOM 3383 N N . GLY A 1 443 ? 15.281 21.156 13.805 1 88.19 443 GLY A N 1
ATOM 3384 C CA . GLY A 1 443 ? 15.875 21.922 14.883 1 88.19 443 GLY A CA 1
ATOM 3385 C C . GLY A 1 443 ? 16.734 21.094 15.812 1 88.19 443 GLY A C 1
ATOM 3386 O O . GLY A 1 443 ? 17.812 21.516 16.219 1 88.19 443 GLY A O 1
ATOM 3387 N N . TYR A 1 444 ? 16.266 19.922 16.094 1 89.62 444 TYR A N 1
ATOM 3388 C CA . TYR A 1 444 ? 16.938 19.047 17.047 1 89.62 444 TYR A CA 1
ATOM 3389 C C . TYR A 1 444 ? 18.141 18.375 16.391 1 89.62 444 TYR A C 1
ATOM 3391 O O . TYR A 1 444 ? 19.219 18.281 17 1 89.62 444 TYR A O 1
ATOM 3399 N N . ASN A 1 445 ? 17.969 17.922 15.188 1 84.25 445 ASN A N 1
ATOM 3400 C CA . ASN A 1 445 ? 19 17.109 14.539 1 84.25 445 ASN A CA 1
ATOM 3401 C C . ASN A 1 445 ? 20.016 17.953 13.789 1 84.25 445 ASN A C 1
ATOM 3403 O O . ASN A 1 445 ? 21.172 17.578 13.648 1 84.25 445 ASN A O 1
ATOM 3407 N N . SER A 1 446 ? 19.531 19 13.32 1 81.5 446 SER A N 1
ATOM 3408 C CA . SER A 1 446 ? 20.406 19.734 12.398 1 81.5 446 SER A CA 1
ATOM 3409 C C . SER A 1 446 ? 20.953 21 13.047 1 81.5 446 SER A C 1
ATOM 3411 O O . SER A 1 446 ? 21.828 21.656 12.5 1 81.5 446 SER A O 1
ATOM 3413 N N . THR A 1 447 ? 20.281 21.172 14.188 1 81.38 447 THR A N 1
ATOM 3414 C CA . THR A 1 447 ? 20.766 22.344 14.914 1 81.38 447 THR A CA 1
ATOM 3415 C C . THR A 1 447 ? 21.234 21.953 16.312 1 81.38 447 THR A C 1
ATOM 3417 O O . THR A 1 447 ? 20.953 20.844 16.781 1 81.38 447 THR A O 1
ATOM 3420 N N . GLU A 1 448 ? 22.094 22.703 16.922 1 81.88 448 GLU A N 1
ATOM 3421 C CA . GLU A 1 448 ? 22.5 22.469 18.297 1 81.88 448 GLU A CA 1
ATOM 3422 C C . GLU A 1 448 ? 21.719 23.328 19.266 1 81.88 448 GLU A C 1
ATOM 3424 O O . GLU A 1 448 ? 22 23.344 20.469 1 81.88 448 GLU A O 1
ATOM 3429 N N . TYR A 1 449 ? 20.641 23.859 18.828 1 85.56 449 TYR A N 1
ATOM 3430 C CA . TYR A 1 449 ? 19.938 24.812 19.672 1 85.56 449 TYR A CA 1
ATOM 3431 C C . TYR A 1 449 ? 18.844 24.125 20.484 1 85.56 449 TYR A C 1
ATOM 3433 O O . TYR A 1 449 ? 18.531 24.531 21.594 1 85.56 449 TYR A O 1
ATOM 3441 N N . VAL A 1 450 ? 18.281 23.109 19.922 1 92.69 450 VAL A N 1
ATOM 3442 C CA . VAL A 1 450 ? 17.156 22.453 20.594 1 92.69 450 VAL A CA 1
ATOM 3443 C C . VAL A 1 450 ? 17.672 21.328 21.484 1 92.69 450 VAL A C 1
ATOM 3445 O O . VAL A 1 450 ? 18.25 20.344 20.984 1 92.69 450 VAL A O 1
ATOM 3448 N N . SER A 1 451 ? 17.5 21.516 22.703 1 93.94 451 SER A N 1
ATOM 3449 C CA . SER A 1 451 ? 17.906 20.5 23.672 1 93.94 451 SER A CA 1
ATOM 3450 C C . SER A 1 451 ? 17 19.281 23.594 1 93.94 451 SER A C 1
ATOM 3452 O O . SER A 1 451 ? 15.922 19.344 23 1 93.94 451 SER A O 1
ATOM 3454 N N . GLU A 1 452 ? 17.422 18.234 24.172 1 93.56 452 GLU A N 1
ATOM 3455 C CA . GLU A 1 452 ? 16.609 17.031 24.219 1 93.56 452 GLU A CA 1
ATOM 3456 C C . GLU A 1 452 ? 15.297 17.281 24.969 1 93.56 452 GLU A C 1
ATOM 3458 O O . GLU A 1 452 ? 14.25 16.781 24.562 1 93.56 452 GLU A O 1
ATOM 3463 N N . GLU A 1 453 ? 15.422 18.062 26.031 1 94.44 453 GLU A N 1
ATOM 3464 C CA . GLU A 1 453 ? 14.227 18.391 26.812 1 94.44 453 GLU A CA 1
ATOM 3465 C C . GLU A 1 453 ? 13.242 19.203 26 1 94.44 453 GLU A C 1
ATOM 3467 O O . GLU A 1 453 ? 12.031 18.969 26.047 1 94.44 453 GLU A O 1
ATOM 3472 N N . GLY A 1 454 ? 13.836 20.172 25.344 1 95.62 454 GLY A N 1
ATOM 3473 C CA . GLY A 1 454 ? 12.984 20.969 24.469 1 95.62 454 GLY A CA 1
ATOM 3474 C C . GLY A 1 454 ? 12.336 20.172 23.359 1 95.62 454 GLY A C 1
ATOM 3475 O O . GLY A 1 454 ? 11.164 20.375 23.047 1 95.62 454 GLY A O 1
ATOM 3476 N N . PHE A 1 455 ? 13.102 19.266 22.812 1 95.25 455 PHE A N 1
ATOM 3477 C CA . PHE A 1 455 ? 12.617 18.406 21.734 1 95.25 455 PHE A CA 1
ATOM 3478 C C . PHE A 1 455 ? 11.461 17.531 22.234 1 95.25 455 PHE A C 1
ATOM 3480 O O . PHE A 1 455 ? 10.406 17.469 21.578 1 95.25 455 PHE A O 1
ATOM 3487 N N . ILE A 1 456 ? 11.594 16.953 23.359 1 95.56 456 ILE A N 1
ATOM 3488 C CA . ILE A 1 456 ? 10.609 16.031 23.906 1 95.56 456 ILE A CA 1
ATOM 3489 C C . ILE A 1 456 ? 9.352 16.812 24.312 1 95.56 456 ILE A C 1
ATOM 3491 O O . ILE A 1 456 ? 8.234 16.328 24.109 1 95.56 456 ILE A O 1
ATOM 3495 N N . THR A 1 457 ? 9.516 17.938 24.906 1 96.62 457 THR A N 1
ATOM 3496 C CA . THR A 1 457 ? 8.383 18.781 25.266 1 96.62 457 THR A CA 1
ATOM 3497 C C . THR A 1 457 ? 7.566 19.156 24.031 1 96.62 457 THR A C 1
ATOM 3499 O O . THR A 1 457 ? 6.336 19.094 24.062 1 96.62 457 THR A O 1
ATOM 3502 N N . GLY A 1 458 ? 8.281 19.562 22.984 1 96.56 458 GLY A N 1
ATOM 3503 C CA . GLY A 1 458 ? 7.617 19.891 21.734 1 96.56 458 GLY A CA 1
ATOM 3504 C C . GLY A 1 458 ? 6.891 18.703 21.125 1 96.56 458 GLY A C 1
ATOM 3505 O O . GLY A 1 458 ? 5.77 18.844 20.625 1 96.56 458 GLY A O 1
ATOM 3506 N N . VAL A 1 459 ? 7.492 17.562 21.172 1 95.75 459 VAL A N 1
ATOM 3507 C CA . VAL A 1 459 ? 6.914 16.359 20.578 1 95.75 459 VAL A CA 1
ATOM 3508 C C . VAL A 1 459 ? 5.641 15.969 21.344 1 95.75 459 VAL A C 1
ATOM 3510 O O . VAL A 1 459 ? 4.652 15.562 20.719 1 95.75 459 VAL A O 1
ATOM 3513 N N . TRP A 1 460 ? 5.641 16.078 22.656 1 96.25 460 TRP A N 1
ATOM 3514 C CA . TRP A 1 460 ? 4.441 15.844 23.453 1 96.25 460 TRP A CA 1
ATOM 3515 C C . TRP A 1 460 ? 3.295 16.734 22.984 1 96.25 460 TRP A C 1
ATOM 3517 O O . TRP A 1 460 ? 2.17 16.266 22.797 1 96.25 460 TRP A O 1
ATOM 3527 N N . ALA A 1 461 ? 3.621 17.984 22.844 1 97.19 461 ALA A N 1
ATOM 3528 C CA . ALA A 1 461 ? 2.592 18.938 22.438 1 97.19 461 ALA A CA 1
ATOM 3529 C C . ALA A 1 461 ? 2.09 18.641 21.031 1 97.19 461 ALA A C 1
ATOM 3531 O O . ALA A 1 461 ? 0.891 18.75 20.766 1 97.19 461 ALA A O 1
ATOM 3532 N N . ILE A 1 462 ? 2.975 18.266 20.125 1 95.5 462 ILE A N 1
ATOM 3533 C CA . ILE A 1 462 ? 2.596 17.953 18.75 1 95.5 462 ILE A CA 1
ATOM 3534 C C . ILE A 1 462 ? 1.698 16.719 18.734 1 95.5 462 ILE A C 1
ATOM 3536 O O . ILE A 1 462 ? 0.643 16.734 18.094 1 95.5 462 ILE A O 1
ATOM 3540 N N . LEU A 1 463 ? 2.115 15.734 19.422 1 93.94 463 LEU A N 1
ATOM 3541 C CA . LEU A 1 463 ? 1.4 14.461 19.453 1 93.94 463 LEU A CA 1
ATOM 3542 C C . LEU A 1 463 ? 0 14.633 20.031 1 93.94 463 LEU A C 1
ATOM 3544 O O . LEU A 1 463 ? -0.986 14.219 19.422 1 93.94 463 LEU A O 1
ATOM 3548 N N . LEU A 1 464 ? -0.098 15.234 21.156 1 95.19 464 LEU A N 1
ATOM 3549 C CA . LEU A 1 464 ? -1.381 15.359 21.828 1 95.19 464 LEU A CA 1
ATOM 3550 C C . LEU A 1 464 ? -2.312 16.297 21.078 1 95.19 464 LEU A C 1
ATOM 3552 O O . LEU A 1 464 ? -3.521 16.062 21 1 95.19 464 LEU A O 1
ATOM 3556 N N . ASN A 1 465 ? -1.805 17.359 20.562 1 95.62 465 ASN A N 1
ATOM 3557 C CA . ASN A 1 465 ? -2.645 18.266 19.781 1 95.62 465 ASN A CA 1
ATOM 3558 C C . ASN A 1 465 ? -3.117 17.625 18.484 1 95.62 465 ASN A C 1
ATOM 3560 O O . ASN A 1 465 ? -4.203 17.922 17.984 1 95.62 465 ASN A O 1
ATOM 3564 N N . THR A 1 466 ? -2.295 16.75 17.875 1 92.06 466 THR A N 1
ATOM 3565 C CA . THR A 1 466 ? -2.693 15.992 16.703 1 92.06 466 THR A CA 1
ATOM 3566 C C . THR A 1 466 ? -3.865 15.07 17.016 1 92.06 466 THR A C 1
ATOM 3568 O O . THR A 1 466 ? -4.668 14.742 16.141 1 92.06 466 THR A O 1
ATOM 3571 N N . ILE A 1 467 ? -3.98 14.719 18.281 1 90.75 467 ILE A N 1
ATOM 3572 C CA . ILE A 1 467 ? -5.059 13.844 18.719 1 90.75 467 ILE A CA 1
ATOM 3573 C C . ILE A 1 467 ? -6.273 14.68 19.125 1 90.75 467 ILE A C 1
ATOM 3575 O O . ILE A 1 467 ? -7.387 14.43 18.656 1 90.75 467 ILE A O 1
ATOM 3579 N N . ILE A 1 468 ? -6.094 15.672 19.875 1 93.06 468 ILE A N 1
ATOM 3580 C CA . ILE A 1 468 ? -7.16 16.453 20.484 1 93.06 468 ILE A CA 1
ATOM 3581 C C . ILE A 1 468 ? -7.965 17.172 19.391 1 93.06 468 ILE A C 1
ATOM 3583 O O . ILE A 1 468 ? -9.195 17.203 19.438 1 93.06 468 ILE A O 1
ATOM 3587 N N . GLY A 1 469 ? -7.309 17.688 18.438 1 92.75 469 GLY A N 1
ATOM 3588 C CA . GLY A 1 469 ? -7.973 18.422 17.375 1 92.75 469 GLY A CA 1
ATOM 3589 C C . GLY A 1 469 ? -9.047 17.609 16.672 1 92.75 469 GLY A C 1
ATOM 3590 O O . GLY A 1 469 ? -10.234 17.922 16.766 1 92.75 469 GLY A O 1
ATOM 3591 N N . PRO A 1 470 ? -8.641 16.547 16.031 1 91 470 PRO A N 1
ATOM 3592 C CA . PRO A 1 470 ? -9.602 15.719 15.297 1 91 470 PRO A CA 1
ATOM 3593 C C . PRO A 1 470 ? -10.664 15.102 16.203 1 91 470 PRO A C 1
ATOM 3595 O O . PRO A 1 470 ? -11.82 14.961 15.789 1 91 470 PRO A O 1
ATOM 3598 N N . VAL A 1 471 ? -10.359 14.75 17.406 1 91.62 471 VAL A N 1
ATOM 3599 C CA . VAL A 1 471 ? -11.32 14.172 18.328 1 91.62 471 VAL A CA 1
ATOM 3600 C C . VAL A 1 471 ? -12.406 15.195 18.656 1 91.62 471 VAL A C 1
ATOM 3602 O O . VAL A 1 471 ? -13.602 14.875 18.641 1 91.62 471 VAL A O 1
ATOM 3605 N N . THR A 1 472 ? -12.031 16.391 18.906 1 93 472 THR A N 1
ATOM 3606 C CA . THR A 1 472 ? -12.984 17.438 19.25 1 93 472 THR A CA 1
ATOM 3607 C C . THR A 1 472 ? -13.867 17.781 18.047 1 93 472 THR A C 1
ATOM 3609 O O . THR A 1 472 ? -15.07 17.984 18.188 1 93 472 THR A O 1
ATOM 3612 N N . VAL A 1 473 ? -13.312 17.844 16.891 1 91.5 473 VAL A N 1
ATOM 3613 C CA . VAL A 1 473 ? -14.086 18.109 15.688 1 91.5 473 VAL A CA 1
ATOM 3614 C C . VAL A 1 473 ? -15.086 16.984 15.438 1 91.5 473 VAL A C 1
ATOM 3616 O O . VAL A 1 473 ? -16.25 17.234 15.094 1 91.5 473 VAL A O 1
ATOM 3619 N N . GLY A 1 474 ? -14.547 15.75 15.555 1 88.81 474 GLY A N 1
ATOM 3620 C CA . GLY A 1 474 ? -15.438 14.609 15.383 1 88.81 474 GLY A CA 1
ATOM 3621 C C . GLY A 1 474 ? -16.641 14.641 16.312 1 88.81 474 GLY A C 1
ATOM 3622 O O . GLY A 1 474 ? -17.75 14.344 15.898 1 88.81 474 GLY A O 1
ATOM 3623 N N . LEU A 1 475 ? -16.453 15.039 17.5 1 90.19 475 LEU A N 1
ATOM 3624 C CA . LEU A 1 475 ? -17.516 15.117 18.5 1 90.19 475 LEU A CA 1
ATOM 3625 C C . LEU A 1 475 ? -18.469 16.281 18.172 1 90.19 475 LEU A C 1
ATOM 3627 O O . LEU A 1 475 ? -19.688 16.125 18.281 1 90.19 475 LEU A O 1
ATOM 3631 N N . LEU A 1 476 ? -17.953 17.359 17.781 1 91.38 476 LEU A N 1
ATOM 3632 C CA . LEU A 1 476 ? -18.766 18.516 17.453 1 91.38 476 LEU A CA 1
ATOM 3633 C C . LEU A 1 476 ? -19.641 18.234 16.234 1 91.38 476 LEU A C 1
ATOM 3635 O O . LEU A 1 476 ? -20.797 18.641 16.203 1 91.38 476 LEU A O 1
ATOM 3639 N N . VAL A 1 477 ? -19.109 17.594 15.289 1 88.81 477 VAL A N 1
ATOM 3640 C CA . VAL A 1 477 ? -19.859 17.281 14.078 1 88.81 477 VAL A CA 1
ATOM 3641 C C . VAL A 1 477 ? -20.953 16.25 14.391 1 88.81 477 VAL A C 1
ATOM 3643 O O . VAL A 1 477 ? -22.062 16.344 13.867 1 88.81 477 VAL A O 1
ATOM 3646 N N . LYS A 1 478 ? -20.594 15.328 15.18 1 85.94 478 LYS A N 1
ATOM 3647 C CA . LYS A 1 478 ? -21.547 14.281 15.539 1 85.94 478 LYS A CA 1
ATOM 3648 C C . LYS A 1 478 ? -22.766 14.875 16.25 1 85.94 478 LYS A C 1
ATOM 3650 O O . LYS A 1 478 ? -23.906 14.516 15.938 1 85.94 478 LYS A O 1
ATOM 3655 N N . PHE A 1 479 ? -22.516 15.836 17.125 1 88.88 479 PHE A N 1
ATOM 3656 C CA . PHE A 1 479 ? -23.594 16.297 17.984 1 88.88 479 PHE A CA 1
ATOM 3657 C C . PHE A 1 479 ? -24.219 17.578 17.422 1 88.88 479 PHE A C 1
ATOM 3659 O O . PHE A 1 479 ? -25.422 17.828 17.609 1 88.88 479 PHE A O 1
ATOM 3666 N N . TYR A 1 480 ? -23.438 18.344 16.688 1 90.25 480 TYR A N 1
ATOM 3667 C CA . TYR A 1 480 ? -23.938 19.656 16.312 1 90.25 480 TYR A CA 1
ATOM 3668 C C . TYR A 1 480 ? -23.766 19.906 14.82 1 90.25 480 TYR A C 1
ATOM 3670 O O . TYR A 1 480 ? -23.891 21.031 14.352 1 90.25 480 TYR A O 1
ATOM 3678 N N . GLY A 1 481 ? -23.438 18.906 14.125 1 87.31 481 GLY A N 1
ATOM 3679 C CA . GLY A 1 481 ? -23.172 19.047 12.695 1 87.31 481 GLY A CA 1
ATOM 3680 C C . GLY A 1 481 ? -24.312 19.688 11.938 1 87.31 481 GLY A C 1
ATOM 3681 O O . GLY A 1 481 ? -24.094 20.594 11.125 1 87.31 481 GLY A O 1
ATOM 3682 N N . LYS A 1 482 ? -25.484 19.281 12.188 1 87.19 482 LYS A N 1
ATOM 3683 C CA . LYS A 1 482 ? -26.656 19.797 11.484 1 87.19 482 LYS A CA 1
ATOM 3684 C C . LYS A 1 482 ? -26.906 21.266 11.82 1 87.19 482 LYS A C 1
ATOM 3686 O O . LYS A 1 482 ? -27.344 22.031 10.961 1 87.19 482 LYS A O 1
ATOM 3691 N N . ARG A 1 483 ? -26.672 21.641 13 1 89.44 483 ARG A N 1
ATOM 3692 C CA . ARG A 1 483 ? -26.875 23.031 13.414 1 89.44 483 ARG A CA 1
ATOM 3693 C C . ARG A 1 483 ? -25.859 23.953 12.734 1 89.44 483 ARG A C 1
ATOM 3695 O O . ARG A 1 483 ? -26.188 25.094 12.406 1 89.44 483 ARG A O 1
ATOM 3702 N N . VAL A 1 484 ? -24.703 23.438 12.594 1 88.81 484 VAL A N 1
ATOM 3703 C CA . VAL A 1 484 ? -23.672 24.203 11.906 1 88.81 484 VAL A CA 1
ATOM 3704 C C . VAL A 1 484 ? -24.047 24.375 10.438 1 88.81 484 VAL A C 1
ATOM 3706 O O . VAL A 1 484 ? -23.828 25.453 9.859 1 88.81 484 VAL A O 1
ATOM 3709 N N . GLU A 1 485 ? -24.547 23.375 9.906 1 88.44 485 GLU A N 1
ATOM 3710 C CA . GLU A 1 485 ? -24.922 23.375 8.5 1 88.44 485 GLU A CA 1
ATOM 3711 C C . GLU A 1 485 ? -26.016 24.406 8.227 1 88.44 485 GLU A C 1
ATOM 3713 O O . GLU A 1 485 ? -26.016 25.047 7.176 1 88.44 485 GLU A O 1
ATOM 3718 N N . GLU A 1 486 ? -26.875 24.625 9.086 1 88.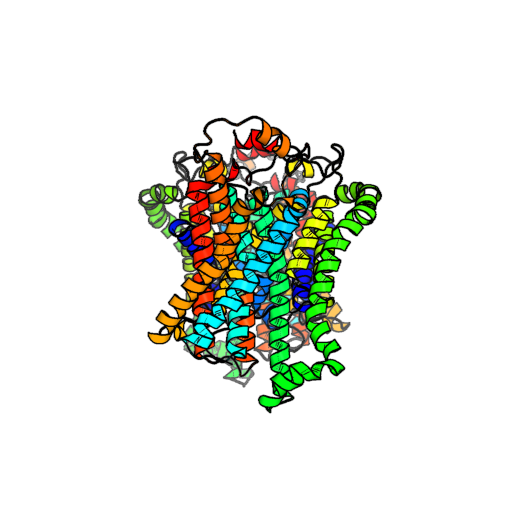19 486 GLU A N 1
ATOM 3719 C CA . GLU A 1 486 ? -28.031 25.5 8.914 1 88.19 486 GLU A CA 1
ATOM 3720 C C . GLU A 1 486 ? -27.688 26.938 9.328 1 88.19 486 GLU A C 1
ATOM 3722 O O . GLU A 1 486 ? -28.453 27.859 9.031 1 88.19 486 GLU A O 1
ATOM 3727 N N . GLY A 1 487 ? -26.641 27.125 9.875 1 87.25 487 GLY A N 1
ATOM 3728 C CA . GLY A 1 487 ? -26.266 28.438 10.336 1 87.25 487 GLY A CA 1
ATOM 3729 C C . GLY A 1 487 ? -25.719 29.328 9.234 1 87.25 487 GLY A C 1
ATOM 3730 O O . GLY A 1 487 ? -25.578 28.891 8.086 1 87.25 487 GLY A O 1
ATOM 3731 N N . GLU A 1 488 ? -25.422 30.562 9.617 1 86.69 488 GLU A N 1
ATOM 3732 C CA . GLU A 1 488 ? -24.922 31.562 8.672 1 86.69 488 GLU A CA 1
ATOM 3733 C C . GLU A 1 488 ? -23.609 31.109 8.055 1 86.69 488 GLU A C 1
ATOM 3735 O O . GLU A 1 488 ? -23.328 31.406 6.891 1 86.69 488 GLU A O 1
ATOM 3740 N N . TRP A 1 489 ? -22.859 30.391 8.75 1 91.44 489 TRP A N 1
ATOM 3741 C CA . TRP A 1 489 ? -21.547 29.953 8.297 1 91.44 489 TRP A CA 1
ATOM 3742 C C . TRP A 1 489 ? -21.609 28.516 7.789 1 91.44 489 TRP A C 1
ATOM 3744 O O . TRP A 1 489 ? -20.578 27.859 7.637 1 91.44 489 TRP A O 1
ATOM 3754 N N . GLY A 1 490 ? -22.734 28.016 7.629 1 88.75 490 GLY A N 1
ATOM 3755 C CA . GLY A 1 490 ? -22.953 26.656 7.172 1 88.75 490 GLY A CA 1
ATOM 3756 C C . GLY A 1 490 ? -23.062 26.547 5.664 1 88.75 490 GLY A C 1
ATOM 3757 O O . GLY A 1 490 ? -22.312 27.203 4.934 1 88.75 490 GLY A O 1
ATOM 3758 N N . LEU A 1 491 ? -23.969 25.672 5.188 1 83.94 491 LEU A N 1
ATOM 3759 C CA . LEU A 1 491 ? -24.109 25.375 3.77 1 83.94 491 LEU A CA 1
ATOM 3760 C C . LEU A 1 491 ? -24.609 26.594 2.996 1 83.94 491 LEU A C 1
ATOM 3762 O O . LEU A 1 491 ? -25.516 27.297 3.451 1 83.94 491 LEU A O 1
ATOM 3766 N N . GLN A 1 492 ? -23.828 26.828 1.974 1 78.62 492 GLN A N 1
ATOM 3767 C CA . GLN A 1 492 ? -24.188 27.969 1.141 1 78.62 492 GLN A CA 1
ATOM 3768 C C . GLN A 1 492 ? -24.812 27.516 -0.178 1 78.62 492 GLN A C 1
ATOM 3770 O O . GLN A 1 492 ? -24.406 26.5 -0.739 1 78.62 492 GLN A O 1
ATOM 3775 N N . LYS A 1 493 ? -26.016 27.969 -0.513 1 64.25 493 LYS A N 1
ATOM 3776 C CA . LYS A 1 493 ? -26.703 27.641 -1.758 1 64.25 493 LYS A CA 1
ATOM 3777 C C . LYS A 1 493 ? -25.812 27.922 -2.969 1 64.25 493 LYS A C 1
ATOM 3779 O O . LYS A 1 493 ? -25.078 28.906 -2.99 1 64.25 493 LYS A O 1
ATOM 3784 N N . ASP A 1 494 ? -25.359 26.844 -3.65 1 55.97 494 ASP A N 1
ATOM 3785 C CA . ASP A 1 494 ? -24.547 26.938 -4.859 1 55.97 494 ASP A CA 1
ATOM 3786 C C . ASP A 1 494 ? -25.203 27.875 -5.879 1 55.97 494 ASP A C 1
ATOM 3788 O O . ASP A 1 494 ? -26.391 27.75 -6.168 1 55.97 494 ASP A O 1
ATOM 3792 N N . SER A 1 495 ? -24.844 29.141 -6.027 1 44.03 495 SER A N 1
ATOM 3793 C CA . SER A 1 495 ? -25.375 29.875 -7.172 1 44.03 495 SER A CA 1
ATOM 3794 C C . SER A 1 495 ? -25.266 29.047 -8.453 1 44.03 495 SER A C 1
ATOM 3796 O O . SER A 1 495 ? -25.656 29.516 -9.523 1 44.03 495 SER A O 1
ATOM 3798 N N . SER A 1 496 ? -24.5 28.047 -8.547 1 43.31 496 SER A N 1
ATOM 3799 C CA . SER A 1 496 ? -24.422 27.375 -9.836 1 43.31 496 SER A CA 1
ATOM 3800 C C . SER A 1 496 ? -25.531 26.312 -9.969 1 43.31 496 SER A C 1
ATOM 3802 O O . SER A 1 496 ? -25.844 25.625 -9 1 43.31 496 SER A O 1
ATOM 3804 N N . PRO A 1 497 ? -26.422 26.234 -10.992 1 37.5 497 PRO A N 1
ATOM 3805 C CA . PRO A 1 497 ? -27.578 25.391 -11.289 1 37.5 497 PRO A CA 1
ATOM 3806 C C . PRO A 1 497 ? -27.297 23.906 -11.023 1 37.5 497 PRO A C 1
ATOM 3808 O O . PRO A 1 497 ? -28.234 23.109 -10.945 1 37.5 497 PRO A O 1
ATOM 3811 N N . THR A 1 498 ? -26.203 23.359 -11.062 1 38.44 498 THR A N 1
ATOM 3812 C CA . THR A 1 498 ? -25.953 21.938 -11.172 1 38.44 498 THR A CA 1
ATOM 3813 C C . THR A 1 498 ? -26.125 21.25 -9.812 1 38.44 498 THR A C 1
ATOM 3815 O O . THR A 1 498 ? -26.375 20.047 -9.742 1 38.44 498 THR A O 1
ATOM 3818 N N . GLN A 1 499 ? -25.844 21.844 -8.68 1 38.19 499 GLN A N 1
ATOM 3819 C CA . GLN A 1 499 ? -25.875 21.109 -7.422 1 38.19 499 GLN A CA 1
ATOM 3820 C C . GLN A 1 499 ? -27.266 21.125 -6.812 1 38.19 499 GLN A C 1
ATOM 3822 O O . GLN A 1 499 ? -27.5 20.516 -5.77 1 38.19 499 GLN A O 1
ATOM 3827 N N . GLU A 1 500 ? -28.281 21.719 -7.207 1 36.19 500 GLU A N 1
ATOM 3828 C CA . GLU A 1 500 ? -29.641 21.672 -6.664 1 36.19 500 GLU A CA 1
ATOM 3829 C C . GLU A 1 500 ? -30.156 20.234 -6.605 1 36.19 500 GLU A C 1
ATOM 3831 O O . GLU A 1 500 ? -30.984 19.906 -5.758 1 36.19 500 GLU A O 1
ATOM 3836 N N . LYS A 1 501 ? -29.891 19.375 -7.605 1 33.88 501 LYS A N 1
ATOM 3837 C CA . LYS A 1 501 ? -30.562 18.078 -7.75 1 33.88 501 LYS A CA 1
ATOM 3838 C C . LYS A 1 501 ? -29.891 17.016 -6.879 1 33.88 501 LYS A C 1
ATOM 3840 O O . LYS A 1 501 ? -30.391 15.898 -6.762 1 33.88 501 LYS A O 1
ATOM 3845 N N . ARG A 1 502 ? -28.797 17.172 -6.414 1 37.12 502 ARG A N 1
ATOM 3846 C CA . ARG A 1 502 ? -28.203 16.141 -5.562 1 37.12 502 ARG A CA 1
ATOM 3847 C C . ARG A 1 502 ? -28.953 16.031 -4.242 1 37.12 502 ARG A C 1
ATOM 3849 O O . ARG A 1 502 ? -28.891 14.992 -3.572 1 37.12 502 ARG A O 1
ATOM 3856 N N . ASN A 1 503 ? -29.469 17 -3.686 1 33.25 503 ASN A N 1
ATOM 3857 C CA . ASN A 1 503 ? -30.203 16.953 -2.43 1 33.25 503 ASN A CA 1
ATOM 3858 C C . ASN A 1 503 ? -31.5 16.156 -2.564 1 33.25 503 ASN A C 1
ATOM 3860 O O . ASN A 1 503 ? -32.125 15.789 -1.563 1 33.25 503 ASN A O 1
ATOM 3864 N N . VAL A 1 504 ? -32.062 16.031 -3.688 1 33.31 504 VAL A N 1
ATOM 3865 C CA . VAL A 1 504 ? -33.344 15.305 -3.766 1 33.31 504 VAL A CA 1
ATOM 3866 C C . VAL A 1 504 ? -33.062 13.805 -3.627 1 33.31 504 VAL A C 1
ATOM 3868 O O . VAL A 1 504 ? -33.875 13.086 -3.018 1 33.31 504 VAL A O 1
ATOM 3871 N N . GLN A 1 505 ? -31.953 13.266 -4.23 1 30.89 505 GLN A N 1
ATOM 3872 C CA . GLN A 1 505 ? -31.797 11.812 -4.23 1 30.89 505 GLN A CA 1
ATOM 3873 C C . GLN A 1 505 ? -31.234 11.32 -2.898 1 30.89 505 GLN A C 1
ATOM 3875 O O . GLN A 1 505 ? -31.266 10.125 -2.613 1 30.89 505 GLN A O 1
ATOM 3880 N N . SER A 1 506 ? -30.484 12.062 -2.17 1 29.69 506 SER A N 1
ATOM 3881 C CA . SER A 1 506 ? -30.094 11.523 -0.872 1 29.69 506 SER A CA 1
ATOM 3882 C C . SER A 1 506 ? -31.266 11.516 0.105 1 29.69 506 SER A C 1
ATOM 3884 O O . SER A 1 506 ? -31.141 11.008 1.221 1 29.69 506 SER A O 1
ATOM 3886 N N . ALA A 1 507 ? -32.312 12.32 -0.172 1 28.19 507 ALA A N 1
ATOM 3887 C CA . ALA A 1 507 ? -33.531 12.188 0.65 1 28.19 507 ALA A CA 1
ATOM 3888 C C . ALA A 1 507 ? -34.281 10.906 0.306 1 28.19 507 ALA A C 1
ATOM 3890 O O . ALA A 1 507 ? -35.344 10.633 0.882 1 28.19 507 ALA A O 1
ATOM 3891 N N . VAL A 1 508 ? -33.969 10.242 -0.755 1 21.08 508 VAL A N 1
ATOM 3892 C CA . VAL A 1 508 ? -34.625 8.945 -0.847 1 21.08 508 VAL A CA 1
ATOM 3893 C C . VAL A 1 508 ? -33.75 7.867 -0.234 1 21.08 508 VAL A C 1
ATOM 3895 O O . VAL A 1 508 ? -32.562 7.816 -0.503 1 21.08 508 VAL A O 1
ATOM 3898 N N . MET B 1 1 ? 22.453 10.039 14.891 1 39.09 1 MET B N 1
ATOM 3899 C CA . MET B 1 1 ? 21.047 9.953 14.5 1 39.09 1 MET B CA 1
ATOM 3900 C C . MET B 1 1 ? 20.188 9.453 15.656 1 39.09 1 MET B C 1
ATOM 3902 O O . MET B 1 1 ? 20.547 8.492 16.328 1 39.09 1 MET B O 1
ATOM 3906 N N . ALA B 1 2 ? 19.516 10.266 16.234 1 49.28 2 ALA B N 1
ATOM 3907 C CA . ALA B 1 2 ? 18.812 9.898 17.469 1 49.28 2 ALA B CA 1
ATOM 3908 C C . ALA B 1 2 ? 18.031 8.602 17.281 1 49.28 2 ALA B C 1
ATOM 3910 O O . ALA B 1 2 ? 17.219 8.477 16.359 1 49.28 2 ALA B O 1
ATOM 3911 N N . GLY B 1 3 ? 18.578 7.445 17.609 1 63.59 3 GLY B N 1
ATOM 3912 C CA . GLY B 1 3 ? 18.422 6.02 17.375 1 63.59 3 GLY B CA 1
ATOM 3913 C C . GLY B 1 3 ? 17.031 5.512 17.688 1 63.59 3 GLY B C 1
ATOM 3914 O O . GLY B 1 3 ? 16.688 4.375 17.344 1 63.59 3 GLY B O 1
ATOM 3915 N N . GLY B 1 4 ? 16.047 6.336 18.172 1 79.38 4 GLY B N 1
ATOM 3916 C CA . GLY B 1 4 ? 14.852 5.703 18.703 1 79.38 4 GLY B CA 1
ATOM 3917 C C . GLY B 1 4 ? 13.609 5.977 17.875 1 79.38 4 GLY B C 1
ATOM 3918 O O . GLY B 1 4 ? 12.508 5.57 18.234 1 79.38 4 GLY B O 1
ATOM 3919 N N . PHE B 1 5 ? 13.812 6.648 16.656 1 83.31 5 PHE B N 1
ATOM 3920 C CA . PHE B 1 5 ? 12.695 6.93 15.766 1 83.31 5 PHE B CA 1
ATOM 3921 C C . PHE B 1 5 ? 13.188 7.238 14.359 1 83.31 5 PHE B C 1
ATOM 3923 O O . PHE B 1 5 ? 14.383 7.441 14.148 1 83.31 5 PHE B O 1
ATOM 3930 N N . LEU B 1 6 ? 12.375 7.105 13.375 1 86.06 6 LEU B N 1
ATOM 3931 C CA . LEU B 1 6 ? 12.672 7.516 12 1 86.06 6 LEU B CA 1
ATOM 3932 C C . LEU B 1 6 ? 12.297 8.977 11.781 1 86.06 6 LEU B C 1
ATOM 3934 O O . LEU B 1 6 ? 11.117 9.312 11.68 1 86.06 6 LEU B O 1
ATOM 3938 N N . PRO B 1 7 ? 13.273 9.852 11.695 1 83.94 7 PRO B N 1
ATOM 3939 C CA . PRO B 1 7 ? 12.945 11.266 11.492 1 83.94 7 PRO B CA 1
ATOM 3940 C C . PRO B 1 7 ? 12.047 11.492 10.281 1 83.94 7 PRO B C 1
ATOM 3942 O O . PRO B 1 7 ? 12.234 10.867 9.234 1 83.94 7 PRO B O 1
ATOM 3945 N N . TYR B 1 8 ? 11.094 12.273 10.523 1 85.56 8 TYR B N 1
ATOM 3946 C CA . TYR B 1 8 ? 10.203 12.609 9.414 1 85.56 8 TYR B CA 1
ATOM 3947 C C . TYR B 1 8 ? 10.906 13.523 8.406 1 85.56 8 TYR B C 1
ATOM 3949 O O . TYR B 1 8 ? 11.641 14.43 8.797 1 85.56 8 TYR B O 1
ATOM 3957 N N . HIS B 1 9 ? 10.844 13.188 7.199 1 83.31 9 HIS B N 1
ATOM 3958 C CA . HIS B 1 9 ? 11.359 14.062 6.152 1 83.31 9 HIS B CA 1
ATOM 3959 C C . HIS B 1 9 ? 10.406 14.117 4.965 1 83.31 9 HIS B C 1
ATOM 3961 O O . HIS B 1 9 ? 9.742 13.125 4.648 1 83.31 9 HIS B O 1
ATOM 3967 N N . GLU B 1 10 ? 10.281 15.266 4.445 1 86.44 10 GLU B N 1
ATOM 3968 C CA . GLU B 1 10 ? 9.531 15.43 3.205 1 86.44 10 GLU B CA 1
ATOM 3969 C C . GLU B 1 10 ? 10.344 14.977 1.999 1 86.44 10 GLU B C 1
ATOM 3971 O O . GLU B 1 10 ? 11.461 15.445 1.781 1 86.44 10 GLU B O 1
ATOM 3976 N N . PRO B 1 11 ? 9.75 14.016 1.262 1 91.25 11 PRO B N 1
ATOM 3977 C CA . PRO B 1 11 ? 10.484 13.617 0.058 1 91.25 11 PRO B CA 1
ATOM 3978 C C . PRO B 1 11 ? 10.734 14.789 -0.892 1 91.25 11 PRO B C 1
ATOM 3980 O O . PRO B 1 11 ? 9.891 15.688 -1.008 1 91.25 11 PRO B O 1
ATOM 3983 N N . GLY B 1 12 ? 11.922 14.766 -1.54 1 93.06 12 GLY B N 1
ATOM 3984 C CA . GLY B 1 12 ? 12.227 15.781 -2.535 1 93.06 12 GLY B CA 1
ATOM 3985 C C . GLY B 1 12 ? 11.289 15.742 -3.73 1 93.06 12 GLY B C 1
ATOM 3986 O O . GLY B 1 12 ? 10.656 14.727 -3.996 1 93.06 12 GLY B O 1
ATOM 3987 N N . ILE B 1 13 ? 11.258 16.844 -4.438 1 95.06 13 ILE B N 1
ATOM 3988 C CA . ILE B 1 13 ? 10.336 16.984 -5.562 1 95.06 13 ILE B CA 1
ATOM 3989 C C . ILE B 1 13 ? 10.648 15.922 -6.617 1 95.06 13 ILE B C 1
ATOM 3991 O O . ILE B 1 13 ? 9.734 15.359 -7.23 1 95.06 13 ILE B O 1
ATOM 3995 N N . VAL B 1 14 ? 11.875 15.633 -6.855 1 95.94 14 VAL B N 1
ATOM 3996 C CA . VAL B 1 14 ? 12.266 14.641 -7.852 1 95.94 14 VAL B CA 1
ATOM 3997 C C . VAL B 1 14 ? 11.758 13.266 -7.43 1 95.94 14 VAL B C 1
ATOM 3999 O O . VAL B 1 14 ? 11.25 12.508 -8.258 1 95.94 14 VAL B O 1
ATOM 4002 N N . GLU B 1 15 ? 11.906 12.938 -6.121 1 96.31 15 GLU B N 1
ATOM 4003 C CA . GLU B 1 15 ? 11.414 11.672 -5.598 1 96.31 15 GLU B CA 1
ATOM 4004 C C . GLU B 1 15 ? 9.898 11.555 -5.754 1 96.31 15 GLU B C 1
ATOM 4006 O O . GLU B 1 15 ? 9.391 10.508 -6.145 1 96.31 15 GLU B O 1
ATOM 4011 N N . ILE B 1 16 ? 9.242 12.672 -5.43 1 97 16 ILE B N 1
ATOM 4012 C CA . ILE B 1 16 ? 7.793 12.711 -5.535 1 97 16 ILE B CA 1
ATOM 4013 C C . ILE B 1 16 ? 7.371 12.484 -6.984 1 97 16 ILE B C 1
ATOM 4015 O O . ILE B 1 16 ? 6.488 11.672 -7.262 1 97 16 ILE B O 1
ATOM 4019 N N . LEU B 1 17 ? 8.039 13.172 -7.91 1 97.56 17 LEU B N 1
ATOM 4020 C CA . LEU B 1 17 ? 7.707 13.07 -9.328 1 97.56 17 LEU B CA 1
ATOM 4021 C C . LEU B 1 17 ? 8.023 11.68 -9.859 1 97.56 17 LEU B C 1
ATOM 4023 O O . LEU B 1 17 ? 7.324 11.172 -10.742 1 97.56 17 LEU B O 1
ATOM 4027 N N . ILE B 1 18 ? 9.062 11.031 -9.359 1 97.25 18 ILE B N 1
ATOM 4028 C CA . ILE B 1 18 ? 9.422 9.68 -9.766 1 97.25 18 ILE B CA 1
ATOM 4029 C C . ILE B 1 18 ? 8.32 8.703 -9.359 1 97.25 18 ILE B C 1
ATOM 4031 O O . ILE B 1 18 ? 7.887 7.871 -10.156 1 97.25 18 ILE B O 1
ATOM 4035 N N . ILE B 1 19 ? 7.809 8.812 -8.148 1 97 19 ILE B N 1
ATOM 4036 C CA . ILE B 1 19 ? 6.766 7.914 -7.668 1 97 19 ILE B CA 1
ATOM 4037 C C . ILE B 1 19 ? 5.48 8.141 -8.461 1 97 19 ILE B C 1
ATOM 4039 O O . ILE B 1 19 ? 4.848 7.18 -8.906 1 97 19 ILE B O 1
ATOM 4043 N N . ILE B 1 20 ? 5.109 9.406 -8.664 1 97.06 20 ILE B N 1
ATOM 4044 C CA . ILE B 1 20 ? 3.889 9.727 -9.398 1 97.06 20 ILE B CA 1
ATOM 4045 C C . ILE B 1 20 ? 4 9.227 -10.836 1 97.06 20 ILE B C 1
ATOM 4047 O O . ILE B 1 20 ? 3.078 8.586 -11.344 1 97.06 20 ILE B O 1
ATOM 4051 N N . SER B 1 21 ? 5.133 9.516 -11.5 1 97.12 21 SER B N 1
ATOM 4052 C CA . SER B 1 21 ? 5.309 9.094 -12.883 1 97.12 21 SER B CA 1
ATOM 4053 C C . SER B 1 21 ? 5.348 7.574 -13 1 97.12 21 SER B C 1
ATOM 4055 O O . SER B 1 21 ? 4.844 7.008 -13.977 1 97.12 21 SER B O 1
ATOM 4057 N N . PHE B 1 22 ? 5.988 6.906 -12.031 1 97.62 22 PHE B N 1
ATOM 4058 C CA . PHE B 1 22 ? 6.059 5.449 -12.047 1 97.62 22 PHE B CA 1
ATOM 4059 C C . PHE B 1 22 ? 4.664 4.84 -12.07 1 97.62 22 PHE B C 1
ATOM 4061 O O . PHE B 1 22 ? 4.352 4.02 -12.93 1 97.62 22 PHE B O 1
ATOM 4068 N N . PHE B 1 23 ? 3.818 5.27 -11.125 1 96.88 23 PHE B N 1
ATOM 4069 C CA . PHE B 1 23 ? 2.475 4.711 -11.039 1 96.88 23 PHE B CA 1
ATOM 4070 C C . PHE B 1 23 ? 1.634 5.141 -12.234 1 96.88 23 PHE B C 1
ATOM 4072 O O . PHE B 1 23 ? 0.782 4.383 -12.703 1 96.88 23 PHE B O 1
ATOM 4079 N N . PHE B 1 24 ? 1.842 6.332 -12.711 1 96.44 24 PHE B N 1
ATOM 4080 C CA . PHE B 1 24 ? 1.129 6.805 -13.891 1 96.44 24 PHE B CA 1
ATOM 4081 C C . PHE B 1 24 ? 1.472 5.957 -15.109 1 96.44 24 PHE B C 1
ATOM 4083 O O . PHE B 1 24 ? 0.578 5.508 -15.828 1 96.44 24 PHE B O 1
ATOM 4090 N N . PHE B 1 25 ? 2.729 5.73 -15.352 1 96.94 25 PHE B N 1
ATOM 4091 C CA . PHE B 1 25 ? 3.15 4.977 -16.516 1 96.94 25 PHE B CA 1
ATOM 4092 C C . PHE B 1 25 ? 2.793 3.502 -16.375 1 96.94 25 PHE B C 1
ATOM 4094 O O . PHE B 1 25 ? 2.541 2.814 -17.359 1 96.94 25 PHE B O 1
ATOM 4101 N N . LEU B 1 26 ? 2.779 2.977 -15.133 1 96.94 26 LEU B N 1
ATOM 4102 C CA . LEU B 1 26 ? 2.277 1.622 -14.93 1 96.94 26 LEU B CA 1
ATOM 4103 C C . LEU B 1 26 ? 0.843 1.492 -15.438 1 96.94 26 LEU B C 1
ATOM 4105 O O . LEU B 1 26 ? 0.514 0.538 -16.141 1 96.94 26 LEU B O 1
ATOM 4109 N N . SER B 1 27 ? 0.052 2.459 -15.062 1 94.75 27 SER B N 1
ATOM 4110 C CA . SER B 1 27 ? -1.352 2.445 -15.461 1 94.75 27 SER B CA 1
ATOM 4111 C C . SER B 1 27 ? -1.501 2.684 -16.953 1 94.75 27 SER B C 1
ATOM 4113 O O . SER B 1 27 ? -2.293 2.014 -17.625 1 94.75 27 SER B O 1
ATOM 4115 N N . LEU B 1 28 ? -0.795 3.639 -17.5 1 94.62 28 LEU B N 1
ATOM 4116 C CA . LEU B 1 28 ? -0.872 3.973 -18.906 1 94.62 28 LEU B CA 1
ATOM 4117 C C . LEU B 1 28 ? -0.38 2.814 -19.766 1 94.62 28 LEU B C 1
ATOM 4119 O O . LEU B 1 28 ? -0.979 2.502 -20.797 1 94.62 28 LEU B O 1
ATOM 4123 N N . ALA B 1 29 ? 0.709 2.252 -19.359 1 95.62 29 ALA B N 1
ATOM 4124 C CA . ALA B 1 29 ? 1.274 1.135 -20.109 1 95.62 29 ALA B CA 1
ATOM 4125 C C . ALA B 1 29 ? 0.335 -0.068 -20.094 1 95.62 29 ALA B C 1
ATOM 4127 O O . ALA B 1 29 ? 0.259 -0.816 -21.078 1 95.62 29 ALA B O 1
ATOM 4128 N N . GLU B 1 30 ? -0.237 -0.286 -18.938 1 93.5 30 GLU B N 1
ATOM 4129 C CA . GLU B 1 30 ? -1.236 -1.348 -18.875 1 93.5 30 GLU B CA 1
ATOM 4130 C C . GLU B 1 30 ? -2.371 -1.099 -19.875 1 93.5 30 GLU B C 1
ATOM 4132 O O . GLU B 1 30 ? -2.783 -2.01 -20.594 1 93.5 30 GLU B O 1
ATOM 4137 N N . TRP B 1 31 ? -2.857 0.1 -19.922 1 90.88 31 TRP B N 1
ATOM 4138 C CA . TRP B 1 31 ? -3.957 0.464 -20.812 1 90.88 31 TRP B CA 1
ATOM 4139 C C . TRP B 1 31 ? -3.553 0.311 -22.281 1 90.88 31 TRP B C 1
ATOM 4141 O O . TRP B 1 31 ? -4.301 -0.253 -23.078 1 90.88 31 TRP B O 1
ATOM 4151 N N . VAL B 1 32 ? -2.395 0.805 -22.672 1 93.56 32 VAL B N 1
ATOM 4152 C CA . VAL B 1 32 ? -1.91 0.755 -24.047 1 93.56 32 VAL B CA 1
ATOM 4153 C C . VAL B 1 32 ? -1.711 -0.698 -24.469 1 93.56 32 VAL B C 1
ATOM 4155 O O . VAL B 1 32 ? -2.117 -1.092 -25.562 1 93.56 32 VAL B O 1
ATOM 4158 N N . SER B 1 33 ? -1.099 -1.444 -23.641 1 92.06 33 SER B N 1
ATOM 4159 C CA . SER B 1 33 ? -0.83 -2.842 -23.969 1 92.06 33 SER B CA 1
ATOM 4160 C C . SER B 1 33 ? -2.121 -3.65 -24.047 1 92.06 33 SER B C 1
ATOM 4162 O O . SER B 1 33 ? -2.23 -4.582 -24.844 1 92.06 33 SER B O 1
ATOM 4164 N N . ALA B 1 34 ? -3.012 -3.322 -23.156 1 88.19 34 ALA B N 1
ATOM 4165 C CA . ALA B 1 34 ? -4.309 -3.988 -23.219 1 88.19 34 ALA B CA 1
ATOM 4166 C C . ALA B 1 34 ? -5.027 -3.691 -24.531 1 88.19 34 ALA B C 1
ATOM 4168 O O . ALA B 1 34 ? -5.699 -4.562 -25.094 1 88.19 34 ALA B O 1
ATOM 4169 N N . LYS B 1 35 ? -4.918 -2.482 -24.984 1 87 35 LYS B N 1
ATOM 4170 C CA . LYS B 1 35 ? -5.578 -2.07 -26.219 1 87 35 LYS B CA 1
ATOM 4171 C C . LYS B 1 35 ? -4.887 -2.668 -27.438 1 87 35 LYS B C 1
ATOM 4173 O O . LYS B 1 35 ? -5.547 -3.055 -28.406 1 87 35 LYS B O 1
ATOM 4178 N N . VAL B 1 36 ? -3.59 -2.764 -27.359 1 88.94 36 VAL B N 1
ATOM 4179 C CA . VAL B 1 36 ? -2.822 -3.15 -28.547 1 88.94 36 VAL B CA 1
ATOM 4180 C C . VAL B 1 36 ? -2.643 -4.668 -28.562 1 88.94 36 VAL B C 1
ATOM 4182 O O . VAL B 1 36 ? -2.777 -5.297 -29.625 1 88.94 36 VAL B O 1
ATOM 4185 N N . LEU B 1 37 ? -2.338 -5.238 -27.422 1 84.75 37 LEU B N 1
ATOM 4186 C CA . LEU B 1 37 ? -1.941 -6.641 -27.375 1 84.75 37 LEU B CA 1
ATOM 4187 C C . LEU B 1 37 ? -2.979 -7.477 -26.625 1 84.75 37 LEU B C 1
ATOM 4189 O O . LEU B 1 37 ? -2.859 -8.703 -26.562 1 84.75 37 LEU B O 1
ATOM 4193 N N . ARG B 1 38 ? -3.922 -6.828 -25.984 1 81.06 38 ARG B N 1
ATOM 4194 C CA . ARG B 1 38 ? -4.969 -7.492 -25.219 1 81.06 38 ARG B CA 1
ATOM 4195 C C . ARG B 1 38 ? -4.395 -8.141 -23.969 1 81.06 38 ARG B C 1
ATOM 4197 O O . ARG B 1 38 ? -4.934 -9.133 -23.469 1 81.06 38 ARG B O 1
ATOM 4204 N N . ALA B 1 39 ? -3.266 -7.684 -23.625 1 85.31 39 ALA B N 1
ATOM 4205 C CA . ALA B 1 39 ? -2.605 -8.148 -22.406 1 85.31 39 ALA B CA 1
ATOM 4206 C C . ALA B 1 39 ? -1.969 -6.984 -21.656 1 85.31 39 ALA B C 1
ATOM 4208 O O . ALA B 1 39 ? -0.812 -6.637 -21.906 1 85.31 39 ALA B O 1
ATOM 4209 N N . GLY B 1 40 ? -2.596 -6.52 -20.719 1 87.69 40 GLY B N 1
ATOM 4210 C CA . GLY B 1 40 ? -2.182 -5.328 -20 1 87.69 40 GLY B CA 1
ATOM 4211 C C . GLY B 1 40 ? -0.934 -5.543 -19.172 1 87.69 40 GLY B C 1
ATOM 4212 O O . GLY B 1 40 ? -0.141 -4.617 -18.969 1 87.69 40 GLY B O 1
ATOM 4213 N N . ILE B 1 41 ? -0.663 -6.738 -18.703 1 88 41 ILE B N 1
ATOM 4214 C CA . ILE B 1 41 ? 0.41 -7.043 -17.766 1 88 41 ILE B CA 1
ATOM 4215 C C . ILE B 1 41 ? 1.763 -6.809 -18.438 1 88 41 ILE B C 1
ATOM 4217 O O . ILE B 1 41 ? 2.754 -6.52 -17.766 1 88 41 ILE B O 1
ATOM 4221 N N . ILE B 1 42 ? 1.802 -6.91 -19.75 1 90.88 42 ILE B N 1
ATOM 4222 C CA . ILE B 1 42 ? 3.041 -6.738 -20.5 1 90.88 42 ILE B CA 1
ATOM 4223 C C . ILE B 1 42 ? 3.551 -5.309 -20.328 1 90.88 42 ILE B C 1
ATOM 4225 O O . ILE B 1 42 ? 4.758 -5.086 -20.219 1 90.88 42 ILE B O 1
ATOM 4229 N N . GLY B 1 43 ? 2.613 -4.371 -20.422 1 94.5 43 GLY B N 1
ATOM 4230 C CA . GLY B 1 43 ? 2.994 -2.984 -20.219 1 94.5 43 GLY B CA 1
ATOM 4231 C C . GLY B 1 43 ? 3.609 -2.73 -18.859 1 94.5 43 GLY B C 1
ATOM 4232 O O . GLY B 1 43 ? 4.562 -1.956 -18.734 1 94.5 43 GLY B O 1
ATOM 4233 N N . GLN B 1 44 ? 3.129 -3.34 -17.859 1 95.38 44 GLN B N 1
ATOM 4234 C CA . GLN B 1 44 ? 3.625 -3.16 -16.5 1 95.38 44 GLN B CA 1
ATOM 4235 C C . GLN B 1 44 ? 5.016 -3.768 -16.328 1 95.38 44 GLN B C 1
ATOM 4237 O O . GLN B 1 44 ? 5.867 -3.205 -15.641 1 95.38 44 GLN B O 1
ATOM 4242 N N . ILE B 1 45 ? 5.25 -4.863 -16.953 1 94.19 45 ILE B N 1
ATOM 4243 C CA . ILE B 1 45 ? 6.574 -5.477 -16.938 1 94.19 45 ILE B CA 1
ATOM 4244 C C . ILE B 1 45 ? 7.582 -4.547 -17.609 1 94.19 45 ILE B C 1
ATOM 4246 O O . ILE B 1 45 ? 8.688 -4.352 -17.109 1 94.19 45 ILE B O 1
ATOM 4250 N N . ALA B 1 46 ? 7.176 -3.986 -18.75 1 96.38 46 ALA B N 1
ATOM 4251 C CA . ALA B 1 46 ? 8.039 -3.064 -19.484 1 96.38 46 ALA B CA 1
ATOM 4252 C C . ALA B 1 46 ? 8.422 -1.865 -18.625 1 96.38 46 ALA B C 1
ATOM 4254 O O . ALA B 1 46 ? 9.57 -1.433 -18.625 1 96.38 46 ALA B O 1
ATOM 4255 N N . VAL B 1 47 ? 7.453 -1.318 -17.906 1 97.75 47 VAL B N 1
ATOM 4256 C CA . VAL B 1 47 ? 7.723 -0.175 -17.047 1 97.75 47 VAL B CA 1
ATOM 4257 C C . VAL B 1 47 ? 8.695 -0.583 -15.938 1 97.75 47 VAL B C 1
ATOM 4259 O O . VAL B 1 47 ? 9.555 0.202 -15.539 1 97.75 47 VAL B O 1
ATOM 4262 N N . GLY B 1 48 ? 8.539 -1.804 -15.391 1 96.94 48 GLY B N 1
ATOM 4263 C CA . GLY B 1 48 ? 9.484 -2.316 -14.406 1 96.94 48 GLY B CA 1
ATOM 4264 C C . GLY B 1 48 ? 10.906 -2.383 -14.93 1 96.94 48 GLY B C 1
ATOM 4265 O O . GLY B 1 48 ? 11.852 -2.031 -14.219 1 96.94 48 GLY B O 1
ATOM 4266 N N . ILE B 1 49 ? 11.047 -2.777 -16.172 1 95.88 49 ILE B N 1
ATOM 4267 C CA . ILE B 1 49 ? 12.359 -2.855 -16.797 1 95.88 49 ILE B CA 1
ATOM 4268 C C . ILE B 1 49 ? 12.953 -1.456 -16.938 1 95.88 49 ILE B C 1
ATOM 4270 O O . ILE B 1 49 ? 14.125 -1.241 -16.625 1 95.88 49 ILE B O 1
ATOM 4274 N N . ILE B 1 50 ? 12.133 -0.48 -17.359 1 97.19 50 ILE B N 1
ATOM 4275 C CA . ILE B 1 50 ? 12.594 0.867 -17.672 1 97.19 50 ILE B CA 1
ATOM 4276 C C . ILE B 1 50 ? 12.945 1.607 -16.375 1 97.19 50 ILE B C 1
ATOM 4278 O O . ILE B 1 50 ? 14.016 2.211 -16.281 1 97.19 50 ILE B O 1
ATOM 4282 N N . TYR B 1 51 ? 12.109 1.521 -15.352 1 97.44 51 TYR B N 1
ATOM 4283 C CA . TYR B 1 51 ? 12.281 2.301 -14.133 1 97.44 51 TYR B CA 1
ATOM 4284 C C . TYR B 1 51 ? 13.227 1.595 -13.172 1 97.44 51 TYR B C 1
ATOM 4286 O O . TYR B 1 51 ? 13.75 2.213 -12.234 1 97.44 51 TYR B O 1
ATOM 4294 N N . GLY B 1 52 ? 13.391 0.277 -13.359 1 95.69 52 GLY B N 1
ATOM 4295 C CA . GLY B 1 52 ? 14.203 -0.508 -12.438 1 95.69 52 GLY B CA 1
ATOM 4296 C C . GLY B 1 52 ? 15.672 -0.533 -12.805 1 95.69 52 GLY B C 1
ATOM 4297 O O . GLY B 1 52 ? 16.109 0.205 -13.695 1 95.69 52 GLY B O 1
ATOM 4298 N N . VAL B 1 53 ? 16.422 -1.339 -12.156 1 90.94 53 VAL B N 1
ATOM 4299 C CA . VAL B 1 53 ? 17.875 -1.441 -12.25 1 90.94 53 VAL B CA 1
ATOM 4300 C C . VAL B 1 53 ? 18.281 -1.846 -13.664 1 90.94 53 VAL B C 1
ATOM 4302 O O . VAL B 1 53 ? 19.297 -1.396 -14.18 1 90.94 53 VAL B O 1
ATOM 4305 N N . PRO B 1 54 ? 17.516 -2.531 -14.398 1 89.38 54 PRO B N 1
ATOM 4306 C CA . PRO B 1 54 ? 17.953 -3.104 -15.672 1 89.38 54 PRO B CA 1
ATOM 4307 C C . PRO B 1 54 ? 18.234 -2.041 -16.734 1 89.38 54 PRO B C 1
ATOM 4309 O O . PRO B 1 54 ? 19.156 -2.197 -17.531 1 89.38 54 PRO B O 1
ATOM 4312 N N . LEU B 1 55 ? 17.406 -0.966 -16.703 1 92.75 55 LEU B N 1
ATOM 4313 C CA . LEU B 1 55 ? 17.594 -0.007 -17.781 1 92.75 55 LEU B CA 1
ATOM 4314 C C . LEU B 1 55 ? 17.938 1.372 -17.234 1 92.75 55 LEU B C 1
ATOM 4316 O O . LEU B 1 55 ? 19.109 1.668 -16.984 1 92.75 55 LEU B O 1
ATOM 4320 N N . ALA B 1 56 ? 16.906 2.135 -16.656 1 92.81 56 ALA B N 1
ATOM 4321 C CA . ALA B 1 56 ? 17.156 3.523 -16.281 1 92.81 56 ALA B CA 1
ATOM 4322 C C . ALA B 1 56 ? 17.438 3.65 -14.789 1 92.81 56 ALA B C 1
ATOM 4324 O O . ALA B 1 56 ? 17.953 4.672 -14.336 1 92.81 56 ALA B O 1
ATOM 4325 N N . ASN B 1 57 ? 17.094 2.664 -14.047 1 93.75 57 ASN B N 1
ATOM 4326 C CA . ASN B 1 57 ? 17.344 2.67 -12.609 1 93.75 57 ASN B CA 1
ATOM 4327 C C . ASN B 1 57 ? 16.891 3.98 -11.969 1 93.75 57 ASN B C 1
ATOM 4329 O O . ASN B 1 57 ? 17.656 4.609 -11.234 1 93.75 57 ASN B O 1
ATOM 4333 N N . ILE B 1 58 ? 15.758 4.395 -12.336 1 94.75 58 ILE B N 1
ATOM 4334 C CA . ILE B 1 58 ? 15.156 5.641 -11.867 1 94.75 58 ILE B CA 1
ATOM 4335 C C . ILE B 1 58 ? 14.648 5.461 -10.438 1 94.75 58 ILE B C 1
ATOM 4337 O O . ILE B 1 58 ? 14.742 6.379 -9.617 1 94.75 58 ILE B O 1
ATOM 4341 N N . LEU B 1 59 ? 14.133 4.27 -10.047 1 95.19 59 LEU B N 1
ATOM 4342 C CA . LEU B 1 59 ? 13.602 3.977 -8.727 1 95.19 59 LEU B CA 1
ATOM 4343 C C . LEU B 1 59 ? 14.734 3.742 -7.727 1 95.19 59 LEU B C 1
ATOM 4345 O O . LEU B 1 59 ? 15.734 3.107 -8.062 1 95.19 59 LEU B O 1
ATOM 4349 N N . GLU B 1 60 ? 14.562 4.258 -6.59 1 93.31 60 GLU B N 1
ATOM 4350 C CA . GLU B 1 60 ? 15.523 3.965 -5.527 1 93.31 60 GLU B CA 1
ATOM 4351 C C . GLU B 1 60 ? 15.531 2.477 -5.188 1 93.31 60 GLU B C 1
ATOM 4353 O O . GLU B 1 60 ? 14.5 1.807 -5.273 1 93.31 60 GLU B O 1
ATOM 4358 N N . SER B 1 61 ? 16.672 1.996 -4.777 1 92.31 61 SER B N 1
ATOM 4359 C CA . SER B 1 61 ? 16.844 0.579 -4.477 1 92.31 61 SER B CA 1
ATOM 4360 C C . SER B 1 61 ? 15.883 0.124 -3.385 1 92.31 61 SER B C 1
ATOM 4362 O O . SER B 1 61 ? 15.305 -0.959 -3.475 1 92.31 61 SER B O 1
ATOM 4364 N N . ASN B 1 62 ? 15.68 0.948 -2.357 1 92.5 62 ASN B N 1
ATOM 4365 C CA . ASN B 1 62 ? 14.781 0.602 -1.266 1 92.5 62 ASN B CA 1
ATOM 4366 C C . ASN B 1 62 ? 13.336 0.518 -1.739 1 92.5 62 ASN B C 1
ATOM 4368 O O . ASN B 1 62 ? 12.555 -0.299 -1.239 1 92.5 62 ASN B O 1
ATOM 4372 N N . TRP B 1 63 ? 13.023 1.374 -2.688 1 94.81 63 TRP B N 1
ATOM 4373 C CA . TRP B 1 63 ? 11.672 1.347 -3.24 1 94.81 63 TRP B CA 1
ATOM 4374 C C . TRP B 1 63 ? 11.43 0.067 -4.035 1 94.81 63 TRP B C 1
ATOM 4376 O O . TRP B 1 63 ? 10.383 -0.566 -3.904 1 94.81 63 TRP B O 1
ATOM 4386 N N . GLN B 1 64 ? 12.391 -0.3 -4.84 1 94.81 64 GLN B N 1
ATOM 4387 C CA . GLN B 1 64 ? 12.25 -1.493 -5.668 1 94.81 64 GLN B CA 1
ATOM 4388 C C . GLN B 1 64 ? 12.055 -2.738 -4.809 1 94.81 64 GLN B C 1
ATOM 4390 O O . GLN B 1 64 ? 11.195 -3.574 -5.105 1 94.81 64 GLN B O 1
ATOM 4395 N N . GLN B 1 65 ? 12.82 -2.836 -3.738 1 94 65 GLN B N 1
ATOM 4396 C CA . GLN B 1 65 ? 12.711 -3.98 -2.84 1 94 65 GLN B CA 1
ATOM 4397 C C . GLN B 1 65 ? 11.352 -3.996 -2.137 1 94 65 GLN B C 1
ATOM 4399 O O . GLN B 1 65 ? 10.734 -5.055 -1.993 1 94 65 GLN B O 1
ATOM 4404 N N . THR B 1 66 ? 10.953 -2.861 -1.705 1 95.38 66 THR B N 1
ATOM 4405 C CA . THR B 1 66 ? 9.672 -2.75 -1.021 1 95.38 66 THR B CA 1
ATOM 4406 C C . THR B 1 66 ? 8.523 -3.057 -1.978 1 95.38 66 THR B C 1
ATOM 4408 O O . THR B 1 66 ? 7.562 -3.732 -1.604 1 95.38 66 THR B O 1
ATOM 4411 N N . PHE B 1 67 ? 8.648 -2.541 -3.229 1 96.25 67 PHE B N 1
ATOM 4412 C CA . PHE B 1 67 ? 7.602 -2.76 -4.223 1 96.25 67 PHE B CA 1
ATOM 4413 C C . PHE B 1 67 ? 7.512 -4.234 -4.598 1 96.25 67 PHE B C 1
ATOM 4415 O O . PHE B 1 67 ? 6.426 -4.742 -4.883 1 96.25 67 PHE B O 1
ATOM 4422 N N . LEU B 1 68 ? 8.648 -4.922 -4.551 1 95 68 LEU B N 1
ATOM 4423 C CA . LEU B 1 68 ? 8.641 -6.363 -4.785 1 95 68 LEU B CA 1
ATOM 4424 C C . LEU B 1 68 ? 7.859 -7.09 -3.697 1 95 68 LEU B C 1
ATOM 4426 O O . LEU B 1 68 ? 7.031 -7.957 -3.996 1 95 68 LEU B O 1
ATOM 4430 N N . ALA B 1 69 ? 8.07 -6.703 -2.479 1 95.25 69 ALA B N 1
ATOM 4431 C CA . ALA B 1 69 ? 7.379 -7.336 -1.356 1 95.25 69 ALA B CA 1
ATOM 4432 C C . ALA B 1 69 ? 5.887 -7.02 -1.376 1 95.25 69 ALA B C 1
ATOM 4434 O O . ALA B 1 69 ? 5.055 -7.906 -1.176 1 95.25 69 ALA B O 1
ATOM 4435 N N . LEU B 1 70 ? 5.57 -5.781 -1.606 1 95.94 70 LEU B N 1
ATOM 4436 C CA . LEU B 1 70 ? 4.176 -5.363 -1.678 1 95.94 70 LEU B CA 1
ATOM 4437 C C . LEU B 1 70 ? 3.469 -6.035 -2.852 1 95.94 70 LEU B C 1
ATOM 4439 O O . LEU B 1 70 ? 2.295 -6.398 -2.748 1 95.94 70 LEU B O 1
ATOM 4443 N N . GLY B 1 71 ? 4.164 -6.074 -3.98 1 95.56 71 GLY B N 1
ATOM 4444 C CA . GLY B 1 71 ? 3.617 -6.754 -5.145 1 95.56 71 GLY B CA 1
ATOM 4445 C C . GLY B 1 71 ? 3.318 -8.219 -4.895 1 95.56 71 GLY B C 1
ATOM 4446 O O . GLY B 1 71 ? 2.326 -8.75 -5.395 1 95.56 71 GLY B O 1
ATOM 4447 N N . TYR B 1 72 ? 4.18 -8.891 -4.152 1 95.19 72 TYR B N 1
ATOM 4448 C CA . TYR B 1 72 ? 3.945 -10.297 -3.844 1 95.19 72 TYR B CA 1
ATOM 4449 C C . TYR B 1 72 ? 2.693 -10.469 -2.99 1 95.19 72 TYR B C 1
ATOM 4451 O O . TYR B 1 72 ? 1.937 -11.422 -3.174 1 95.19 72 TYR B O 1
ATOM 4459 N N . VAL B 1 73 ? 2.49 -9.562 -2.049 1 96.56 73 VAL B N 1
ATOM 4460 C CA . VAL B 1 73 ? 1.257 -9.586 -1.271 1 96.56 73 VAL B CA 1
ATOM 4461 C C . VAL B 1 73 ? 0.059 -9.367 -2.191 1 96.56 73 VAL B C 1
ATOM 4463 O O . VAL B 1 73 ? -1.005 -9.953 -1.987 1 96.56 73 VAL B O 1
ATOM 4466 N N . GLY B 1 74 ? 0.233 -8.477 -3.145 1 94.75 74 GLY B N 1
ATOM 4467 C CA . GLY B 1 74 ? -0.792 -8.312 -4.164 1 94.75 74 GLY B CA 1
ATOM 4468 C C . GLY B 1 74 ? -1.113 -9.602 -4.895 1 94.75 74 GLY B C 1
ATOM 4469 O O . GLY B 1 74 ? -2.279 -9.898 -5.164 1 94.75 74 GLY B O 1
ATOM 4470 N N . LEU B 1 75 ? -0.09 -10.344 -5.246 1 94.12 75 LEU B N 1
ATOM 4471 C CA . LEU B 1 75 ? -0.275 -11.633 -5.895 1 94.12 75 LEU B CA 1
ATOM 4472 C C . LEU B 1 75 ? -1.049 -12.586 -4.992 1 94.12 75 LEU B C 1
ATOM 4474 O O . LEU B 1 75 ? -1.939 -13.305 -5.457 1 94.12 75 LEU B O 1
ATOM 4478 N N . ILE B 1 76 ? -0.733 -12.617 -3.729 1 96 76 ILE B N 1
ATOM 4479 C CA . ILE B 1 76 ? -1.433 -13.445 -2.754 1 96 76 ILE B CA 1
ATOM 4480 C C . ILE B 1 76 ? -2.916 -13.086 -2.742 1 96 76 ILE B C 1
ATOM 4482 O O . ILE B 1 76 ? -3.775 -13.969 -2.727 1 96 76 ILE B O 1
ATOM 4486 N N . LEU B 1 77 ? -3.18 -11.797 -2.812 1 95.75 77 LEU B N 1
ATOM 4487 C CA . LEU B 1 77 ? -4.566 -11.344 -2.791 1 95.75 77 LEU B CA 1
ATOM 4488 C C . LEU B 1 77 ? -5.289 -11.742 -4.07 1 95.75 77 LEU B C 1
ATOM 4490 O O . LEU B 1 77 ? -6.484 -12.055 -4.043 1 95.75 77 LEU B O 1
ATOM 4494 N N . ILE B 1 78 ? -4.629 -11.719 -5.184 1 92.25 78 ILE B N 1
ATOM 4495 C CA . ILE B 1 78 ? -5.219 -12.141 -6.449 1 92.25 78 ILE B CA 1
ATOM 4496 C C . ILE B 1 78 ? -5.641 -13.602 -6.367 1 92.25 78 ILE B C 1
ATOM 4498 O O . ILE B 1 78 ? -6.75 -13.961 -6.762 1 92.25 78 ILE B O 1
ATOM 4502 N N . ILE B 1 79 ? -4.75 -14.414 -5.863 1 92.94 79 ILE B N 1
ATOM 4503 C CA . ILE B 1 79 ? -5.008 -15.844 -5.785 1 92.94 79 ILE B CA 1
ATOM 4504 C C . ILE B 1 79 ? -6.098 -16.109 -4.75 1 92.94 79 ILE B C 1
ATOM 4506 O O . ILE B 1 79 ? -6.957 -16.984 -4.957 1 92.94 79 ILE B O 1
ATOM 4510 N N . PHE B 1 80 ? -6.07 -15.375 -3.615 1 95.88 80 PHE B N 1
ATOM 4511 C CA . PHE B 1 80 ? -7.109 -15.469 -2.594 1 95.88 80 PHE B CA 1
ATOM 4512 C C . PHE B 1 80 ? -8.477 -15.156 -3.182 1 95.88 80 PHE B C 1
ATOM 4514 O O . PHE B 1 80 ? -9.453 -15.867 -2.918 1 95.88 80 PHE B O 1
ATOM 4521 N N . GLU B 1 81 ? -8.523 -14.086 -3.998 1 93.25 81 GLU B N 1
ATOM 4522 C CA . GLU B 1 81 ? -9.758 -13.711 -4.688 1 93.25 81 GLU B CA 1
ATOM 4523 C C . GLU B 1 81 ? -10.211 -14.812 -5.637 1 93.25 81 GLU B C 1
ATOM 4525 O O . GLU B 1 81 ? -11.406 -15.086 -5.746 1 93.25 81 GLU B O 1
ATOM 4530 N N . GLY B 1 82 ? -9.305 -15.336 -6.348 1 90.31 82 GLY B N 1
ATOM 4531 C CA . GLY B 1 82 ? -9.617 -16.469 -7.215 1 90.31 82 GLY B CA 1
ATOM 4532 C C . GLY B 1 82 ? -10.242 -17.625 -6.473 1 90.31 82 GLY B C 1
ATOM 4533 O O . GLY B 1 82 ? -11.164 -18.266 -6.98 1 90.31 82 GLY B O 1
ATOM 4534 N N . GLY B 1 83 ? -9.734 -17.906 -5.32 1 92.81 83 GLY B N 1
ATOM 4535 C CA . GLY B 1 83 ? -10.305 -18.969 -4.492 1 92.81 83 GLY B CA 1
ATOM 4536 C C . GLY B 1 83 ? -11.695 -18.641 -3.998 1 92.81 83 GLY B C 1
ATOM 4537 O O . GLY B 1 83 ? -12.562 -19.516 -3.934 1 92.81 83 GLY B O 1
ATOM 4538 N N . LEU B 1 84 ? -11.938 -17.391 -3.645 1 92.88 84 LEU B N 1
ATOM 4539 C CA . LEU B 1 84 ? -13.25 -16.953 -3.182 1 92.88 84 LEU B CA 1
ATOM 4540 C C . LEU B 1 84 ? -14.312 -17.172 -4.258 1 92.88 84 LEU B C 1
ATOM 4542 O O . LEU B 1 84 ? -15.469 -17.438 -3.947 1 92.88 84 LEU B O 1
ATOM 4546 N N . GLY B 1 85 ? -13.883 -17.062 -5.492 1 87.94 85 GLY B N 1
ATOM 4547 C CA . GLY B 1 85 ? -14.82 -17.172 -6.594 1 87.94 85 GLY B CA 1
ATOM 4548 C C . GLY B 1 85 ? -14.781 -18.516 -7.297 1 87.94 85 GLY B C 1
ATOM 4549 O O . GLY B 1 85 ? -15.453 -18.703 -8.312 1 87.94 85 GLY B O 1
ATOM 4550 N N . ALA B 1 86 ? -14.078 -19.406 -6.801 1 87.06 86 ALA B N 1
ATOM 4551 C CA . ALA B 1 86 ? -13.859 -20.688 -7.48 1 87.06 86 ALA B CA 1
ATOM 4552 C C . ALA B 1 86 ? -15.07 -21.594 -7.344 1 87.06 86 ALA B C 1
ATOM 4554 O O . ALA B 1 86 ? -15.758 -21.578 -6.316 1 87.06 86 ALA B O 1
ATOM 4555 N N . ARG B 1 87 ? -15.328 -22.312 -8.461 1 88.44 87 ARG B N 1
ATOM 4556 C CA . ARG B 1 87 ? -16.344 -23.344 -8.438 1 88.44 87 ARG B CA 1
ATOM 4557 C C . ARG B 1 87 ? -15.758 -24.672 -7.973 1 88.44 87 ARG B C 1
ATOM 4559 O O . ARG B 1 87 ? -15.234 -25.453 -8.781 1 88.44 87 ARG B O 1
ATOM 4566 N N . LEU B 1 88 ? -16.031 -25.016 -6.758 1 87 88 LEU B N 1
ATOM 4567 C CA . LEU B 1 88 ? -15.445 -26.188 -6.137 1 87 88 LEU B CA 1
ATOM 4568 C C . LEU B 1 88 ? -15.93 -27.469 -6.812 1 87 88 LEU B C 1
ATOM 4570 O O . LEU B 1 88 ? -15.195 -28.453 -6.898 1 87 88 LEU B O 1
ATOM 4574 N N . ASP B 1 89 ? -17.125 -27.469 -7.266 1 88.44 89 ASP B N 1
ATOM 4575 C CA . ASP B 1 89 ? -17.672 -28.625 -7.941 1 88.44 89 ASP B CA 1
ATOM 4576 C C . ASP B 1 89 ? -16.922 -28.922 -9.242 1 88.44 89 ASP B C 1
ATOM 4578 O O . ASP B 1 89 ? -16.562 -30.062 -9.523 1 88.44 89 ASP B O 1
ATOM 4582 N N . LEU B 1 90 ? -16.641 -27.859 -9.922 1 89.56 90 LEU B N 1
ATOM 4583 C CA . LEU B 1 90 ? -15.93 -28.016 -11.188 1 89.56 90 LEU B CA 1
ATOM 4584 C C . LEU B 1 90 ? -14.477 -28.422 -10.945 1 89.56 90 LEU B C 1
ATOM 4586 O O . LEU B 1 90 ? -13.906 -29.188 -11.719 1 89.56 90 LEU B O 1
ATOM 4590 N N . LEU B 1 91 ? -13.891 -27.922 -9.891 1 89.88 91 LEU B N 1
ATOM 4591 C CA . LEU B 1 91 ? -12.516 -28.281 -9.555 1 89.88 91 LEU B CA 1
ATOM 4592 C C . LEU B 1 91 ? -12.391 -29.766 -9.234 1 89.88 91 LEU B C 1
ATOM 4594 O O . LEU B 1 91 ? -11.469 -30.422 -9.703 1 89.88 91 LEU B O 1
ATOM 4598 N N . LYS B 1 92 ? -13.328 -30.203 -8.531 1 88.94 92 LYS B N 1
ATOM 4599 C CA . LYS B 1 92 ? -13.336 -31.625 -8.148 1 88.94 92 LYS B CA 1
ATOM 4600 C C . LYS B 1 92 ? -13.586 -32.5 -9.359 1 88.94 92 LYS B C 1
ATOM 4602 O O . LYS B 1 92 ? -12.914 -33.531 -9.523 1 88.94 92 LYS B O 1
ATOM 4607 N N . GLU B 1 93 ? -14.516 -32.125 -10.148 1 90.25 93 GLU B N 1
ATOM 4608 C CA . GLU B 1 93 ? -14.922 -32.938 -11.305 1 90.25 93 GLU B CA 1
ATOM 4609 C C . GLU B 1 93 ? -13.797 -33.031 -12.328 1 90.25 93 GLU B C 1
ATOM 4611 O O . GLU B 1 93 ? -13.695 -34.031 -13.047 1 90.25 93 GLU B O 1
ATOM 4616 N N . ASN B 1 94 ? -12.984 -32.031 -12.375 1 92.12 94 ASN B N 1
ATOM 4617 C CA . ASN B 1 94 ? -11.969 -32 -13.422 1 92.12 94 ASN B CA 1
ATOM 4618 C C . ASN B 1 94 ? -10.562 -32.156 -12.859 1 92.12 94 ASN B C 1
ATOM 4620 O O . ASN B 1 94 ? -9.586 -31.75 -13.484 1 92.12 94 ASN B O 1
ATOM 4624 N N . LEU B 1 95 ? -10.43 -32.688 -11.695 1 91.69 95 LEU B N 1
ATOM 4625 C CA . LEU B 1 95 ? -9.148 -32.812 -11.008 1 91.69 95 LEU B CA 1
ATOM 4626 C C . LEU B 1 95 ? -8.203 -33.719 -11.781 1 91.69 95 LEU B C 1
ATOM 4628 O O . LEU B 1 95 ? -7 -33.469 -11.844 1 91.69 95 LEU B O 1
ATOM 4632 N N . VAL B 1 96 ? -8.711 -34.781 -12.336 1 93.5 96 VAL B N 1
ATOM 4633 C CA . VAL B 1 96 ? -7.871 -35.75 -13.016 1 93.5 96 VAL B CA 1
ATOM 4634 C C . VAL B 1 96 ? -7.281 -35.125 -14.281 1 93.5 96 VAL B C 1
ATOM 4636 O O . VAL B 1 96 ? -6.07 -35.219 -14.508 1 93.5 96 VAL B O 1
ATOM 4639 N N . VAL B 1 97 ? -8.133 -34.531 -15.062 1 94 97 VAL B N 1
ATOM 4640 C CA . VAL B 1 97 ? -7.66 -33.906 -16.297 1 94 97 VAL B CA 1
ATOM 4641 C C . VAL B 1 97 ? -6.684 -32.781 -15.961 1 94 97 VAL B C 1
ATOM 4643 O O . VAL B 1 97 ? -5.691 -32.594 -16.656 1 94 97 VAL B O 1
ATOM 4646 N N . SER B 1 98 ? -6.922 -32.062 -14.867 1 95 98 SER B N 1
ATOM 4647 C CA . SER B 1 98 ? -6.039 -30.984 -14.438 1 95 98 SER B CA 1
ATOM 4648 C C . SER B 1 98 ? -4.676 -31.516 -14.016 1 95 98 SER B C 1
ATOM 4650 O O . SER B 1 98 ? -3.645 -30.922 -14.312 1 95 98 SER B O 1
ATOM 4652 N N . THR B 1 99 ? -4.664 -32.625 -13.328 1 94.06 99 THR B N 1
ATOM 4653 C CA . THR B 1 99 ? -3.424 -33.219 -12.844 1 94.06 99 THR B CA 1
ATOM 4654 C C . THR B 1 99 ? -2.576 -33.719 -14.008 1 94.06 99 THR B C 1
ATOM 4656 O O . THR B 1 99 ? -1.358 -33.531 -14.023 1 94.06 99 THR B O 1
ATOM 4659 N N . ILE B 1 100 ? -3.223 -34.344 -14.922 1 95.12 100 ILE B N 1
ATOM 4660 C CA . ILE B 1 100 ? -2.518 -34.844 -16.094 1 95.12 100 ILE B CA 1
ATOM 4661 C C . ILE B 1 100 ? -1.988 -33.656 -16.906 1 95.12 100 ILE B C 1
ATOM 4663 O O . ILE B 1 100 ? -0.874 -33.688 -17.438 1 95.12 100 ILE B O 1
ATOM 4667 N N . GLY B 1 101 ? -2.838 -32.656 -17.031 1 95.12 101 GLY B N 1
ATOM 4668 C CA . GLY B 1 101 ? -2.395 -31.438 -17.703 1 95.12 101 GLY B CA 1
ATOM 4669 C C . GLY B 1 101 ? -1.19 -30.797 -17.031 1 95.12 101 GLY B C 1
ATOM 4670 O O . GLY B 1 101 ? -0.235 -30.422 -17.703 1 95.12 101 GLY B O 1
ATOM 4671 N N . ALA B 1 102 ? -1.24 -30.688 -15.719 1 94.94 102 ALA B N 1
ATOM 4672 C CA . ALA B 1 102 ? -0.13 -30.109 -14.969 1 94.94 102 ALA B CA 1
ATOM 4673 C C . ALA B 1 102 ? 1.138 -30.953 -15.141 1 94.94 102 ALA B C 1
ATOM 4675 O O . ALA B 1 102 ? 2.23 -30.391 -15.297 1 94.94 102 ALA B O 1
ATOM 4676 N N . ALA B 1 103 ? 0.979 -32.25 -15.094 1 94.94 103 ALA B N 1
ATOM 4677 C CA . ALA B 1 103 ? 2.119 -33.156 -15.273 1 94.94 103 ALA B CA 1
ATOM 4678 C C . ALA B 1 103 ? 2.742 -32.969 -16.656 1 94.94 103 ALA B C 1
ATOM 4680 O O . ALA B 1 103 ? 3.967 -32.938 -16.797 1 94.94 103 ALA B O 1
ATOM 4681 N N . THR B 1 104 ? 1.887 -32.906 -17.625 1 96.19 104 THR B N 1
ATOM 4682 C CA . THR B 1 104 ? 2.357 -32.656 -18.984 1 96.19 104 THR B CA 1
ATOM 4683 C C . THR B 1 104 ? 3.08 -31.328 -19.094 1 96.19 104 THR B C 1
ATOM 4685 O O . THR B 1 104 ? 4.125 -31.234 -19.734 1 96.19 104 THR B O 1
ATOM 4688 N N . GLY B 1 105 ? 2.537 -30.328 -18.453 1 95.44 105 GLY B N 1
ATOM 4689 C CA . GLY B 1 105 ? 3.115 -29 -18.5 1 95.44 105 GLY B CA 1
ATOM 4690 C C . GLY B 1 105 ? 4.461 -28.922 -17.797 1 95.44 105 GLY B C 1
ATOM 4691 O O . GLY B 1 105 ? 5.266 -28.031 -18.109 1 95.44 105 GLY B O 1
ATOM 4692 N N . VAL B 1 106 ? 4.738 -29.828 -16.906 1 94.62 106 VAL B N 1
ATOM 4693 C CA . VAL B 1 106 ? 6.004 -29.828 -16.172 1 94.62 106 VAL B CA 1
ATOM 4694 C C . VAL B 1 106 ? 7.016 -30.719 -16.906 1 94.62 106 VAL B C 1
ATOM 4696 O O . VAL B 1 106 ? 8.164 -30.312 -17.109 1 94.62 106 VAL B O 1
ATOM 4699 N N . CYS B 1 107 ? 6.645 -31.859 -17.391 1 95.81 107 CYS B N 1
ATOM 4700 C CA . CYS B 1 107 ? 7.543 -32.875 -17.953 1 95.81 107 CYS B CA 1
ATOM 4701 C C . CYS B 1 107 ? 8.008 -32.469 -19.344 1 95.81 107 CYS B C 1
ATOM 4703 O O . CYS B 1 107 ? 9.172 -32.688 -19.688 1 95.81 107 CYS B O 1
ATOM 4705 N N . PHE B 1 108 ? 7.18 -31.922 -20.109 1 97.12 108 PHE B N 1
ATOM 4706 C CA . PHE B 1 108 ? 7.531 -31.641 -21.5 1 97.12 108 PHE B CA 1
ATOM 4707 C C . PHE B 1 108 ? 8.57 -30.516 -21.562 1 97.12 108 PHE B C 1
ATOM 4709 O O . PHE B 1 108 ? 9.562 -30.641 -22.281 1 97.12 108 PHE B O 1
ATOM 4716 N N . PRO B 1 109 ? 8.328 -29.422 -20.844 1 97.31 109 PRO B N 1
ATOM 4717 C CA . PRO B 1 109 ? 9.375 -28.391 -20.875 1 97.31 109 PRO B CA 1
ATOM 4718 C C . PRO B 1 109 ? 10.734 -28.922 -20.406 1 97.31 109 PRO B C 1
ATOM 4720 O O . PRO B 1 109 ? 11.758 -28.625 -21.031 1 97.31 109 PRO B O 1
ATOM 4723 N N . ILE B 1 110 ? 10.789 -29.688 -19.391 1 96.19 110 ILE B N 1
ATOM 4724 C CA . ILE B 1 110 ? 12.039 -30.234 -18.875 1 96.19 110 ILE B CA 1
ATOM 4725 C C . ILE B 1 110 ? 12.633 -31.203 -19.891 1 96.19 110 ILE B C 1
ATOM 4727 O O . ILE B 1 110 ? 13.812 -31.125 -20.234 1 96.19 110 ILE B O 1
ATOM 4731 N N . GLY B 1 111 ? 11.852 -32.062 -20.406 1 96.81 111 GLY B N 1
ATOM 4732 C CA . GLY B 1 111 ? 12.312 -33.062 -21.375 1 96.81 111 GLY B CA 1
ATOM 4733 C C . GLY B 1 111 ? 12.82 -32.438 -22.656 1 96.81 111 GLY B C 1
ATOM 4734 O O . GLY B 1 111 ? 13.891 -32.812 -23.141 1 96.81 111 GLY B O 1
ATOM 4735 N N . LEU B 1 112 ? 12.055 -31.547 -23.203 1 97.69 112 LEU B N 1
ATOM 4736 C CA . LEU B 1 112 ? 12.422 -30.922 -24.484 1 97.69 112 LEU B CA 1
ATOM 4737 C C . LEU B 1 112 ? 13.625 -30 -24.312 1 97.69 112 LEU B C 1
ATOM 4739 O O . LEU B 1 112 ? 14.336 -29.703 -25.281 1 97.69 112 LEU B O 1
ATOM 4743 N N . SER B 1 113 ? 13.828 -29.5 -23.094 1 97.94 113 SER B N 1
ATOM 4744 C CA . SER B 1 113 ? 15.016 -28.703 -22.828 1 97.94 113 SER B CA 1
ATOM 4745 C C . SER B 1 113 ? 16.281 -29.531 -23.016 1 97.94 113 SER B C 1
ATOM 4747 O O . SER B 1 113 ? 17.312 -29.016 -23.469 1 97.94 113 SER B O 1
ATOM 4749 N N . TYR B 1 114 ? 16.25 -30.828 -22.719 1 97 114 TYR B N 1
ATOM 4750 C CA . TYR B 1 114 ? 17.422 -31.672 -22.906 1 97 114 TYR B CA 1
ATOM 4751 C C . TYR B 1 114 ? 17.719 -31.875 -24.391 1 97 114 TYR B C 1
ATOM 4753 O O . TYR B 1 114 ? 18.875 -32 -24.797 1 97 114 TYR B O 1
ATOM 4761 N N . LEU B 1 115 ? 16.719 -31.891 -25.141 1 96.19 115 LEU B N 1
ATOM 4762 C CA . LEU B 1 115 ? 16.891 -32.062 -26.578 1 96.19 115 LEU B CA 1
ATOM 4763 C C . LEU B 1 115 ? 17.641 -30.859 -27.172 1 96.19 115 LEU B C 1
ATOM 4765 O O . LEU B 1 115 ? 18.594 -31.031 -27.938 1 96.19 115 LEU B O 1
ATOM 4769 N N . LEU B 1 116 ? 17.344 -29.672 -26.812 1 97.38 116 LEU B N 1
ATOM 4770 C CA . LEU B 1 116 ? 17.922 -28.484 -27.438 1 97.38 116 LEU B CA 1
ATOM 4771 C C . LEU B 1 116 ? 19.141 -28.016 -26.672 1 97.38 116 LEU B C 1
ATOM 4773 O O . LEU B 1 116 ? 20.203 -27.781 -27.281 1 97.38 116 LEU B O 1
ATOM 4777 N N . LEU B 1 117 ? 19.062 -27.875 -25.359 1 97.69 117 LEU B N 1
ATOM 4778 C CA . LEU B 1 117 ? 20.125 -27.281 -24.578 1 97.69 117 LEU B CA 1
ATOM 4779 C C . LEU B 1 117 ? 21.281 -28.266 -24.375 1 97.69 117 LEU B C 1
ATOM 4781 O O . LEU B 1 117 ? 22.438 -27.922 -24.594 1 97.69 117 LEU B O 1
ATOM 4785 N N . TYR B 1 118 ? 21 -29.453 -23.984 1 96.38 118 TYR B N 1
ATOM 4786 C CA . TYR B 1 118 ? 22.031 -30.438 -23.719 1 96.38 118 TYR B CA 1
ATOM 4787 C C . TYR B 1 118 ? 22.594 -31.016 -25.016 1 96.38 118 TYR B C 1
ATOM 4789 O O . TYR B 1 118 ? 23.797 -30.984 -25.25 1 96.38 118 TYR B O 1
ATOM 4797 N N . LEU B 1 119 ? 21.766 -31.469 -25.922 1 96.81 119 LEU B N 1
ATOM 4798 C CA . LEU B 1 119 ? 22.219 -32.125 -27.141 1 96.81 119 LEU B CA 1
ATOM 4799 C C . LEU B 1 119 ? 22.531 -31.094 -28.219 1 96.81 119 LEU B C 1
ATOM 4801 O O . LEU B 1 119 ? 23.422 -31.312 -29.047 1 96.81 119 LEU B O 1
ATOM 4805 N N . GLY B 1 120 ? 21.812 -30 -28.281 1 95.88 120 GLY B N 1
ATOM 4806 C CA . GLY B 1 120 ? 21.969 -29 -29.312 1 95.88 120 GLY B CA 1
ATOM 4807 C C . GLY B 1 120 ? 23.047 -27.984 -29 1 95.88 120 GLY B C 1
ATOM 4808 O O . GLY B 1 120 ? 24.047 -27.875 -29.719 1 95.88 120 GLY B O 1
ATOM 4809 N N . TYR B 1 121 ? 22.875 -27.328 -27.875 1 96.81 121 TYR B N 1
ATOM 4810 C CA . TYR B 1 121 ? 23.766 -26.219 -27.531 1 96.81 121 TYR B CA 1
ATOM 4811 C C . TYR B 1 121 ? 24.984 -26.703 -26.75 1 96.81 121 TYR B C 1
ATOM 4813 O O . TYR B 1 121 ? 25.953 -25.969 -26.578 1 96.81 121 TYR B O 1
ATOM 4821 N N . GLY B 1 122 ? 24.953 -27.922 -26.141 1 95.94 122 GLY B N 1
ATOM 4822 C CA . GLY B 1 122 ? 26.094 -28.484 -25.438 1 95.94 122 GLY B CA 1
ATOM 4823 C C . GLY B 1 122 ? 26.172 -28.062 -23.969 1 95.94 122 GLY B C 1
ATOM 4824 O O . GLY B 1 122 ? 27.25 -28.047 -23.375 1 95.94 122 GLY B O 1
ATOM 4825 N N . TYR B 1 123 ? 25.047 -27.719 -23.438 1 95.88 123 TYR B N 1
ATOM 4826 C CA . TYR B 1 123 ? 25.031 -27.344 -22.016 1 95.88 123 TYR B CA 1
ATOM 4827 C C . TYR B 1 123 ? 25.156 -28.578 -21.125 1 95.88 123 TYR B C 1
ATOM 4829 O O . TYR B 1 123 ? 24.922 -29.703 -21.578 1 95.88 123 TYR B O 1
ATOM 4837 N N . GLY B 1 124 ? 25.5 -28.453 -19.875 1 94.12 124 GLY B N 1
ATOM 4838 C CA . GLY B 1 124 ? 25.562 -29.531 -18.906 1 94.12 124 GLY B CA 1
ATOM 4839 C C . GLY B 1 124 ? 24.203 -30.078 -18.531 1 94.12 124 GLY B C 1
ATOM 4840 O O . GLY B 1 124 ? 23.188 -29.391 -18.688 1 94.12 124 GLY B O 1
ATOM 4841 N N . ALA B 1 125 ? 24.188 -31.297 -18.047 1 92.75 125 ALA B N 1
ATOM 4842 C CA . ALA B 1 125 ? 22.938 -31.969 -17.688 1 92.75 125 ALA B CA 1
ATOM 4843 C C . ALA B 1 125 ? 22.219 -31.219 -16.562 1 92.75 125 ALA B C 1
ATOM 4845 O O . ALA B 1 125 ? 21 -31.031 -16.609 1 92.75 125 ALA B O 1
ATOM 4846 N N . VAL B 1 126 ? 23 -30.781 -15.562 1 91.62 126 VAL B N 1
ATOM 4847 C CA . VAL B 1 126 ? 22.406 -30.109 -14.414 1 91.62 126 VAL B CA 1
ATOM 4848 C C . VAL B 1 126 ? 21.938 -28.703 -14.828 1 91.62 126 VAL B C 1
ATOM 4850 O O . VAL B 1 126 ? 20.875 -28.266 -14.414 1 91.62 126 VAL B O 1
ATOM 4853 N N . GLU B 1 127 ? 22.75 -28.094 -15.602 1 95 127 GLU B N 1
ATOM 4854 C CA . GLU B 1 127 ? 22.375 -26.781 -16.141 1 95 127 GLU B CA 1
ATOM 4855 C C . GLU B 1 127 ? 21.062 -26.859 -16.922 1 95 127 GLU B C 1
ATOM 4857 O O . GLU B 1 127 ? 20.172 -26.016 -16.734 1 95 127 GLU B O 1
ATOM 4862 N N . THR B 1 128 ? 20.984 -27.906 -17.719 1 96.38 128 THR B N 1
ATOM 4863 C CA . THR B 1 128 ? 19.797 -28.109 -18.531 1 96.38 128 THR B CA 1
ATOM 4864 C C . THR B 1 128 ? 18.578 -28.391 -17.656 1 96.38 128 THR B C 1
ATOM 4866 O O . THR B 1 128 ? 17.484 -27.891 -17.922 1 96.38 128 THR B O 1
ATOM 4869 N N . PHE B 1 129 ? 18.75 -29.156 -16.656 1 94.19 129 PHE B N 1
ATOM 4870 C CA . PHE B 1 129 ? 17.656 -29.469 -15.742 1 94.19 129 PHE B CA 1
ATOM 4871 C C . PHE B 1 129 ? 17.141 -28.203 -15.062 1 94.19 129 PHE B C 1
ATOM 4873 O O . PHE B 1 129 ? 15.938 -28 -14.961 1 94.19 129 PHE B O 1
ATOM 4880 N N . ILE B 1 130 ? 18.062 -27.375 -14.594 1 94.31 130 ILE B N 1
ATOM 4881 C CA . ILE B 1 130 ? 17.688 -26.156 -13.875 1 94.31 130 ILE B CA 1
ATOM 4882 C C . ILE B 1 130 ? 16.922 -25.234 -14.805 1 94.31 130 ILE B C 1
ATOM 4884 O O . ILE B 1 130 ? 15.883 -24.688 -14.43 1 94.31 130 ILE B O 1
ATOM 4888 N N . ILE B 1 131 ? 17.406 -25.094 -16.016 1 96.94 131 ILE B N 1
ATOM 4889 C CA . ILE B 1 131 ? 16.766 -24.219 -16.984 1 96.94 131 ILE B CA 1
ATOM 4890 C C . ILE B 1 131 ? 15.406 -24.797 -17.375 1 96.94 131 ILE B C 1
ATOM 4892 O O . ILE B 1 131 ? 14.422 -24.062 -17.484 1 96.94 131 ILE B O 1
ATOM 4896 N N . GLY B 1 132 ? 15.367 -26.078 -17.625 1 96.44 132 GLY B N 1
ATOM 4897 C CA . GLY B 1 132 ? 14.109 -26.75 -17.938 1 96.44 132 GLY B CA 1
ATOM 4898 C C . GLY B 1 132 ? 13.094 -26.641 -16.812 1 96.44 132 GLY B C 1
ATOM 4899 O O . GLY B 1 132 ? 11.898 -26.453 -17.078 1 96.44 132 GLY B O 1
ATOM 4900 N N . ALA B 1 133 ? 13.555 -26.812 -15.586 1 94.12 133 ALA B N 1
ATOM 4901 C CA . ALA B 1 133 ? 12.68 -26.656 -14.43 1 94.12 133 ALA B CA 1
ATOM 4902 C C . ALA B 1 133 ? 12.109 -25.234 -14.352 1 94.12 133 ALA B C 1
ATOM 4904 O O . ALA B 1 133 ? 10.938 -25.047 -14.016 1 94.12 133 ALA B O 1
ATOM 4905 N N . ALA B 1 134 ? 12.922 -24.281 -14.617 1 95.38 134 ALA B N 1
ATOM 4906 C CA . ALA B 1 134 ? 12.484 -22.891 -14.625 1 95.38 134 ALA B CA 1
ATOM 4907 C C . ALA B 1 134 ? 11.375 -22.656 -15.648 1 95.38 134 ALA B C 1
ATOM 4909 O O . ALA B 1 134 ? 10.414 -21.938 -15.375 1 95.38 134 ALA B O 1
ATOM 4910 N N . LEU B 1 135 ? 11.5 -23.312 -16.781 1 96.44 135 LEU B N 1
ATOM 4911 C CA . LEU B 1 135 ? 10.555 -23.094 -17.875 1 96.44 135 LEU B CA 1
ATOM 4912 C C . LEU B 1 135 ? 9.344 -24.016 -17.734 1 96.44 135 LEU B C 1
ATOM 4914 O O . LEU B 1 135 ? 8.375 -23.891 -18.484 1 96.44 135 LEU B O 1
ATOM 4918 N N . SER B 1 136 ? 9.344 -24.891 -16.766 1 94.75 136 SER B N 1
ATOM 4919 C CA . SER B 1 136 ? 8.195 -25.75 -16.516 1 94.75 136 SER B CA 1
ATOM 4920 C C . SER B 1 136 ? 7.16 -25.047 -15.633 1 94.75 136 SER B C 1
ATOM 4922 O O . SER B 1 136 ? 6 -25.453 -15.586 1 94.75 136 SER B O 1
ATOM 4924 N N . ALA B 1 137 ? 7.566 -24.016 -15 1 89.75 137 ALA B N 1
ATOM 4925 C CA . ALA B 1 137 ? 6.684 -23.281 -14.086 1 89.75 137 ALA B CA 1
ATOM 4926 C C . ALA B 1 137 ? 5.66 -22.453 -14.859 1 89.75 137 ALA B C 1
ATOM 4928 O O . ALA B 1 137 ? 5.977 -21.891 -15.906 1 89.75 137 ALA B O 1
ATOM 4929 N N . THR B 1 138 ? 4.445 -22.516 -14.391 1 89.31 138 THR B N 1
ATOM 4930 C CA . THR B 1 138 ? 3.383 -21.656 -14.914 1 89.31 138 THR B CA 1
ATOM 4931 C C . THR B 1 138 ? 2.992 -20.594 -13.898 1 89.31 138 THR B C 1
ATOM 4933 O O . THR B 1 138 ? 2.832 -20.891 -12.711 1 89.31 138 THR B O 1
ATOM 4936 N N . SER B 1 139 ? 2.83 -19.375 -14.359 1 87.56 139 SER B N 1
ATOM 4937 C CA . SER B 1 139 ? 2.539 -18.25 -13.469 1 87.56 139 SER B CA 1
ATOM 4938 C C . SER B 1 139 ? 1.062 -18.219 -13.094 1 87.56 139 SER B C 1
ATOM 4940 O O . SER B 1 139 ? 0.198 -18.062 -13.961 1 87.56 139 SER B O 1
ATOM 4942 N N . LEU B 1 140 ? 0.755 -18.297 -11.805 1 82.5 140 LEU B N 1
ATOM 4943 C CA . LEU B 1 140 ? -0.605 -18.141 -11.305 1 82.5 140 LEU B CA 1
ATOM 4944 C C . LEU B 1 140 ? -1.091 -16.703 -11.477 1 82.5 140 LEU B C 1
ATOM 4946 O O . LEU B 1 140 ? -2.264 -16.469 -11.773 1 82.5 140 LEU B O 1
ATOM 4950 N N . GLY B 1 141 ? -0.178 -15.828 -11.227 1 80.88 141 GLY B N 1
ATOM 4951 C CA . GLY B 1 141 ? -0.524 -14.422 -11.367 1 80.88 141 GLY B CA 1
ATOM 4952 C C . GLY B 1 141 ? -1.001 -14.07 -12.766 1 80.88 141 GLY B C 1
ATOM 4953 O O . GLY B 1 141 ? -2.031 -13.406 -12.922 1 80.88 141 GLY B O 1
ATOM 4954 N N . THR B 1 142 ? -0.296 -14.484 -13.695 1 81.88 142 THR B N 1
ATOM 4955 C CA . THR B 1 142 ? -0.657 -14.211 -15.078 1 81.88 142 THR B CA 1
ATOM 4956 C C . THR B 1 142 ? -1.938 -14.945 -15.461 1 81.88 142 THR B C 1
ATOM 4958 O O . THR B 1 142 ? -2.766 -14.414 -16.203 1 81.88 142 THR B O 1
ATOM 4961 N N . THR B 1 143 ? -2.074 -16.141 -14.977 1 81.31 143 THR B N 1
ATOM 4962 C CA . THR B 1 143 ? -3.271 -16.922 -15.242 1 81.31 143 THR B CA 1
ATOM 4963 C C . THR B 1 143 ? -4.52 -16.203 -14.742 1 81.31 143 THR B C 1
ATOM 4965 O O . THR B 1 143 ? -5.48 -16.016 -15.492 1 81.31 143 THR B O 1
ATOM 4968 N N . PHE B 1 144 ? -4.469 -15.758 -13.562 1 80.62 144 PHE B N 1
ATOM 4969 C CA . PHE B 1 144 ? -5.637 -15.102 -12.984 1 80.62 144 PHE B CA 1
ATOM 4970 C C . PHE B 1 144 ? -5.84 -13.719 -13.586 1 80.62 144 PHE B C 1
ATOM 4972 O O . PHE B 1 144 ? -6.973 -13.258 -13.734 1 80.62 144 PHE B O 1
ATOM 4979 N N . ALA B 1 145 ? -4.781 -13.133 -13.914 1 76.88 145 ALA B N 1
ATOM 4980 C CA . ALA B 1 145 ? -4.898 -11.836 -14.586 1 76.88 145 ALA B CA 1
ATOM 4981 C C . ALA B 1 145 ? -5.59 -11.984 -15.938 1 76.88 145 ALA B C 1
ATOM 4983 O O . ALA B 1 145 ? -6.402 -11.133 -16.312 1 76.88 145 ALA B O 1
ATOM 4984 N N . VAL B 1 146 ? -5.262 -12.984 -16.609 1 75.88 146 VAL B N 1
ATOM 4985 C CA . VAL B 1 146 ? -5.852 -13.25 -17.922 1 75.88 146 VAL B CA 1
ATOM 4986 C C . VAL B 1 146 ? -7.324 -13.609 -17.766 1 75.88 146 VAL B C 1
ATOM 4988 O O . VAL B 1 146 ? -8.172 -13.164 -18.547 1 75.88 146 VAL B O 1
ATOM 4991 N N . ILE B 1 147 ? -7.637 -14.359 -16.797 1 78.62 147 ILE B N 1
ATOM 4992 C CA . ILE B 1 147 ? -9.016 -14.734 -16.5 1 78.62 147 ILE B CA 1
ATOM 4993 C C . ILE B 1 147 ? -9.828 -13.492 -16.172 1 78.62 147 ILE B C 1
ATOM 4995 O O . ILE B 1 147 ? -10.945 -13.32 -16.672 1 78.62 147 ILE B O 1
ATOM 4999 N N . SER B 1 148 ? -9.211 -12.719 -15.359 1 76.88 148 SER B N 1
ATOM 5000 C CA . SER B 1 148 ? -9.891 -11.5 -14.953 1 76.88 148 SER B CA 1
ATOM 5001 C C . SER B 1 148 ? -10.141 -10.578 -16.141 1 76.88 148 SER B C 1
ATOM 5003 O O . SER B 1 148 ? -11.211 -9.984 -16.266 1 76.88 148 SER B O 1
ATOM 5005 N N . SER B 1 149 ? -9.203 -10.477 -16.969 1 72.81 149 SER B N 1
ATOM 5006 C CA . SER B 1 149 ? -9.328 -9.617 -18.141 1 72.81 149 SER B CA 1
ATOM 5007 C C . SER B 1 149 ? -10.375 -10.156 -19.109 1 72.81 149 SER B C 1
ATOM 5009 O O . SER B 1 149 ? -11.031 -9.383 -19.812 1 72.81 149 SER B O 1
ATOM 5011 N N . ALA B 1 150 ? -10.555 -11.406 -19.094 1 71.69 150 ALA B N 1
ATOM 5012 C CA . ALA B 1 150 ? -11.492 -12.062 -20.016 1 71.69 150 ALA B CA 1
ATOM 5013 C C . ALA B 1 150 ? -12.922 -11.969 -19.5 1 71.69 150 ALA B C 1
ATOM 5015 O O . ALA B 1 150 ? -13.875 -12.188 -20.25 1 71.69 150 ALA B O 1
ATOM 5016 N N . SER B 1 151 ? -13.031 -11.609 -18.266 1 73.12 151 SER B N 1
ATOM 5017 C CA . SER B 1 151 ? -14.328 -11.688 -17.609 1 73.12 151 SER B CA 1
ATOM 5018 C C . SER B 1 151 ? -15.336 -10.727 -18.234 1 73.12 151 SER B C 1
ATOM 5020 O O . SER B 1 151 ? -16.547 -10.914 -18.109 1 73.12 151 SER B O 1
ATOM 5022 N N . LYS B 1 152 ? -14.844 -9.805 -18.875 1 72.88 152 LYS B N 1
ATOM 5023 C CA . LYS B 1 152 ? -15.742 -8.852 -19.516 1 72.88 152 LYS B CA 1
ATOM 5024 C C . LYS B 1 152 ? -16.484 -9.508 -20.672 1 72.88 152 LYS B C 1
ATOM 5026 O O . LYS B 1 152 ? -17.609 -9.117 -21 1 72.88 152 LYS B O 1
ATOM 5031 N N . THR B 1 153 ? -15.898 -10.562 -21.188 1 76.75 153 THR B N 1
ATOM 5032 C CA . THR B 1 153 ? -16.484 -11.258 -22.328 1 76.75 153 THR B CA 1
ATOM 5033 C C . THR B 1 153 ? -17.016 -12.625 -21.922 1 76.75 153 THR B C 1
ATOM 5035 O O . THR B 1 153 ? -18.141 -12.984 -22.281 1 76.75 153 THR B O 1
ATOM 5038 N N . VAL B 1 154 ? -16.172 -13.258 -21.266 1 80.62 154 VAL B N 1
ATOM 5039 C CA . VAL B 1 154 ? -16.516 -14.602 -20.797 1 80.62 154 VAL B CA 1
ATOM 5040 C C . VAL B 1 154 ? -16.016 -14.789 -19.359 1 80.62 154 VAL B C 1
ATOM 5042 O O . VAL B 1 154 ? -14.867 -14.484 -19.047 1 80.62 154 VAL B O 1
ATOM 5045 N N . ASP B 1 155 ? -16.828 -15.219 -18.547 1 84.06 155 ASP B N 1
ATOM 5046 C CA . ASP B 1 155 ? -16.406 -15.539 -17.188 1 84.06 155 ASP B CA 1
ATOM 5047 C C . ASP B 1 155 ? -15.695 -16.891 -17.141 1 84.06 155 ASP B C 1
ATOM 5049 O O . ASP B 1 155 ? -16.281 -17.875 -16.688 1 84.06 155 ASP B O 1
ATOM 5053 N N . LEU B 1 156 ? -14.531 -16.906 -17.453 1 83 156 LEU B N 1
ATOM 5054 C CA . LEU B 1 156 ? -13.742 -18.125 -17.594 1 83 156 LEU B CA 1
ATOM 5055 C C . LEU B 1 156 ? -13.703 -18.891 -16.281 1 83 156 LEU B C 1
ATOM 5057 O O . LEU B 1 156 ? -13.586 -20.125 -16.266 1 83 156 LEU B O 1
ATOM 5061 N N . ALA B 1 157 ? -13.789 -18.172 -15.188 1 79.94 157 ALA B N 1
ATOM 5062 C CA . ALA B 1 157 ? -13.703 -18.797 -13.875 1 79.94 157 ALA B CA 1
ATOM 5063 C C . ALA B 1 157 ? -14.883 -19.75 -13.656 1 79.94 157 ALA B C 1
ATOM 5065 O O . ALA B 1 157 ? -14.789 -20.688 -12.852 1 79.94 157 ALA B O 1
ATOM 5066 N N . GLN B 1 158 ? -15.914 -19.562 -14.414 1 87.25 158 GLN B N 1
ATOM 5067 C CA . GLN B 1 158 ? -17.125 -20.359 -14.242 1 87.25 158 GLN B CA 1
ATOM 5068 C C . GLN B 1 158 ? -17.25 -21.422 -15.328 1 87.25 158 GLN B C 1
ATOM 5070 O O . GLN B 1 158 ? -18.25 -22.156 -15.383 1 87.25 158 GLN B O 1
ATOM 5075 N N . THR B 1 159 ? -16.25 -21.531 -16.125 1 90.88 159 THR B N 1
ATOM 5076 C CA . THR B 1 159 ? -16.266 -22.531 -17.188 1 90.88 159 THR B CA 1
ATOM 5077 C C . THR B 1 159 ? -15.469 -23.766 -16.797 1 90.88 159 THR B C 1
ATOM 5079 O O . THR B 1 159 ? -14.641 -23.719 -15.883 1 90.88 159 THR B O 1
ATOM 5082 N N . ARG B 1 160 ? -15.797 -24.828 -17.484 1 93.31 160 ARG B N 1
ATOM 5083 C CA . ARG B 1 160 ? -15.07 -26.078 -17.234 1 93.31 160 ARG B CA 1
ATOM 5084 C C . ARG B 1 160 ? -13.602 -25.938 -17.609 1 93.31 160 ARG B C 1
ATOM 5086 O O . ARG B 1 160 ? -12.727 -26.391 -16.859 1 93.31 160 ARG B O 1
ATOM 5093 N N . VAL B 1 161 ? -13.305 -25.328 -18.719 1 92.5 161 VAL B N 1
ATOM 5094 C CA . VAL B 1 161 ? -11.922 -25.141 -19.141 1 92.5 161 VAL B CA 1
ATOM 5095 C C . VAL B 1 161 ? -11.195 -24.234 -18.172 1 92.5 161 VAL B C 1
ATOM 5097 O O . VAL B 1 161 ? -10.016 -24.438 -17.875 1 92.5 161 VAL B O 1
ATOM 5100 N N . GLY B 1 162 ? -11.875 -23.219 -17.688 1 91.56 162 GLY B N 1
ATOM 5101 C CA . GLY B 1 162 ? -11.297 -22.344 -16.688 1 91.56 162 GLY B CA 1
ATOM 5102 C C . GLY B 1 162 ? -10.945 -23.047 -15.391 1 91.56 162 GLY B C 1
ATOM 5103 O O . GLY B 1 162 ? -9.922 -22.75 -14.773 1 91.56 162 GLY B O 1
ATOM 5104 N N . SER B 1 163 ? -11.781 -23.922 -15.016 1 92.5 163 SER B N 1
ATOM 5105 C CA . SER B 1 163 ? -11.508 -24.688 -13.797 1 92.5 163 SER B CA 1
ATOM 5106 C C . SER B 1 163 ? -10.297 -25.594 -13.969 1 92.5 163 SER B C 1
ATOM 5108 O O . SER B 1 163 ? -9.516 -25.781 -13.031 1 92.5 163 SER B O 1
ATOM 5110 N N . VAL B 1 164 ? -10.164 -26.188 -15.141 1 93.75 164 VAL B N 1
ATOM 5111 C CA . VAL B 1 164 ? -9 -27.016 -15.438 1 93.75 164 VAL B CA 1
ATOM 5112 C C . VAL B 1 164 ? -7.734 -26.156 -15.406 1 93.75 164 VAL B C 1
ATOM 5114 O O . VAL B 1 164 ? -6.711 -26.562 -14.852 1 93.75 164 VAL B O 1
ATOM 5117 N N . LEU B 1 165 ? -7.852 -25 -15.977 1 92.69 165 LEU B N 1
ATOM 5118 C CA . LEU B 1 165 ? -6.727 -24.062 -16.016 1 92.69 165 LEU B CA 1
ATOM 5119 C C . LEU B 1 165 ? -6.289 -23.672 -14.609 1 92.69 165 LEU B C 1
ATOM 5121 O O . LEU B 1 165 ? -5.098 -23.734 -14.289 1 92.69 165 LEU B O 1
ATOM 5125 N N . VAL B 1 166 ? -7.203 -23.297 -13.773 1 90.56 166 VAL B N 1
ATOM 5126 C CA . VAL B 1 166 ? -6.914 -22.859 -12.414 1 90.56 166 VAL B CA 1
ATOM 5127 C C . VAL B 1 166 ? -6.281 -24.016 -11.625 1 90.56 166 VAL B C 1
ATOM 5129 O O . VAL B 1 166 ? -5.254 -23.828 -10.969 1 90.56 166 VAL B O 1
ATOM 5132 N N . SER B 1 167 ? -6.887 -25.109 -11.734 1 92.25 167 SER B N 1
ATOM 5133 C CA . SER B 1 167 ? -6.402 -26.266 -11.008 1 92.25 167 SER B CA 1
ATOM 5134 C C . SER B 1 167 ? -5.008 -26.672 -11.469 1 92.25 167 SER B C 1
ATOM 5136 O O . SER B 1 167 ? -4.137 -26.969 -10.648 1 92.25 167 SER B O 1
ATOM 5138 N N . ALA B 1 168 ? -4.816 -26.75 -12.734 1 92.94 168 ALA B N 1
ATOM 5139 C CA . ALA B 1 168 ? -3.51 -27.094 -13.281 1 92.94 168 ALA B CA 1
ATOM 5140 C C . ALA B 1 168 ? -2.447 -26.094 -12.852 1 92.94 168 ALA B C 1
ATOM 5142 O O . ALA B 1 168 ? -1.317 -26.469 -12.539 1 92.94 168 ALA B O 1
ATOM 5143 N N . ALA B 1 169 ? -2.766 -24.859 -12.875 1 89.81 169 ALA B N 1
ATOM 5144 C CA . ALA B 1 169 ? -1.825 -23.812 -12.5 1 89.81 169 ALA B CA 1
ATOM 5145 C C . ALA B 1 169 ? -1.443 -23.906 -11.031 1 89.81 169 ALA B C 1
ATOM 5147 O O . ALA B 1 169 ? -0.286 -23.688 -10.664 1 89.81 169 ALA B O 1
ATOM 5148 N N . VAL B 1 170 ? -2.422 -24.188 -10.195 1 88.88 170 VAL B N 1
ATOM 5149 C CA . VAL B 1 170 ? -2.176 -24.328 -8.766 1 88.88 170 VAL B CA 1
ATOM 5150 C C . VAL B 1 170 ? -1.25 -25.516 -8.508 1 88.88 170 VAL B C 1
ATOM 5152 O O . VAL B 1 170 ? -0.321 -25.422 -7.703 1 88.88 170 VAL B O 1
ATOM 5155 N N . ILE B 1 171 ? -1.507 -26.578 -9.195 1 90.44 171 ILE B N 1
ATOM 5156 C CA . ILE B 1 171 ? -0.659 -27.766 -9.086 1 90.44 171 ILE B CA 1
ATOM 5157 C C . ILE B 1 171 ? 0.751 -27.438 -9.57 1 90.44 171 ILE B C 1
ATOM 5159 O O . ILE B 1 171 ? 1.737 -27.797 -8.922 1 90.44 171 ILE B O 1
ATOM 5163 N N . ASP B 1 172 ? 0.818 -26.766 -10.664 1 90.94 172 ASP B N 1
ATOM 5164 C CA . ASP B 1 172 ? 2.098 -26.359 -11.242 1 90.94 172 ASP B CA 1
ATOM 5165 C C . ASP B 1 172 ? 2.891 -25.484 -10.273 1 90.94 172 ASP B C 1
ATOM 5167 O O . ASP B 1 172 ? 4.121 -25.547 -10.25 1 90.94 172 ASP B O 1
ATOM 5171 N N . ASP B 1 173 ? 2.168 -24.719 -9.602 1 88.06 173 ASP B N 1
ATOM 5172 C CA . ASP B 1 173 ? 2.84 -23.844 -8.641 1 88.06 173 ASP B CA 1
ATOM 5173 C C . ASP B 1 173 ? 3.482 -24.656 -7.516 1 88.06 173 ASP B C 1
ATOM 5175 O O . ASP B 1 173 ? 4.582 -24.344 -7.062 1 88.06 173 ASP B O 1
ATOM 5179 N N . VAL B 1 174 ? 2.846 -25.594 -7.02 1 87.25 174 VAL B N 1
ATOM 5180 C CA . VAL B 1 174 ? 3.375 -26.469 -5.984 1 87.25 174 VAL B CA 1
ATOM 5181 C C . VAL B 1 174 ? 4.605 -27.203 -6.508 1 87.25 174 VAL B C 1
ATOM 5183 O O . VAL B 1 174 ? 5.637 -27.266 -5.832 1 87.25 174 VAL B O 1
ATOM 5186 N N . VAL B 1 175 ? 4.469 -27.656 -7.707 1 87.69 175 VAL B N 1
ATOM 5187 C CA . VAL B 1 175 ? 5.57 -28.391 -8.32 1 87.69 175 VAL B CA 1
ATOM 5188 C C . VAL B 1 175 ? 6.75 -27.453 -8.57 1 87.69 175 VAL B C 1
ATOM 5190 O O . VAL B 1 175 ? 7.906 -27.844 -8.398 1 87.69 175 VAL B O 1
ATOM 5193 N N . GLY B 1 176 ? 6.41 -26.266 -9.023 1 85.5 176 GLY B N 1
ATOM 5194 C CA . GLY B 1 176 ? 7.453 -25.266 -9.227 1 85.5 176 GLY B CA 1
ATOM 5195 C C . GLY B 1 176 ? 8.266 -25 -7.98 1 85.5 176 GLY B C 1
ATOM 5196 O O . GLY B 1 176 ? 9.492 -24.844 -8.047 1 85.5 176 GLY B O 1
ATOM 5197 N N . LEU B 1 177 ? 7.625 -24.922 -6.895 1 82 177 LEU B N 1
ATOM 5198 C CA . LEU B 1 177 ? 8.32 -24.688 -5.633 1 82 177 LEU B CA 1
ATOM 5199 C C . LEU B 1 177 ? 9.188 -25.875 -5.258 1 82 177 LEU B C 1
ATOM 5201 O O . LEU B 1 177 ? 10.289 -25.719 -4.719 1 82 177 LEU B O 1
ATOM 5205 N N . VAL B 1 178 ? 8.695 -27.047 -5.492 1 83.19 178 VAL B N 1
ATOM 5206 C CA . VAL B 1 178 ? 9.461 -28.25 -5.23 1 83.19 178 VAL B CA 1
ATOM 5207 C C . VAL B 1 178 ? 10.719 -28.266 -6.09 1 83.19 178 VAL B C 1
ATOM 5209 O O . VAL B 1 178 ? 11.805 -28.609 -5.605 1 83.19 178 VAL B O 1
ATOM 5212 N N . LEU B 1 179 ? 10.539 -27.859 -7.27 1 87.06 179 LEU B N 1
ATOM 5213 C CA . LEU B 1 179 ? 11.68 -27.812 -8.18 1 87.06 179 LEU B CA 1
ATOM 5214 C C . LEU B 1 179 ? 12.68 -26.75 -7.742 1 87.06 179 LEU B C 1
ATOM 5216 O O . LEU B 1 179 ? 13.891 -26.953 -7.836 1 87.06 179 LEU B O 1
ATOM 5220 N N . SER B 1 180 ? 12.156 -25.609 -7.285 1 83.75 180 SER B N 1
ATOM 5221 C CA . SER B 1 180 ? 13.023 -24.562 -6.789 1 83.75 180 SER B CA 1
ATOM 5222 C C . SER B 1 180 ? 13.836 -25.031 -5.582 1 83.75 180 SER B C 1
ATOM 5224 O O . SER B 1 180 ? 15.023 -24.734 -5.477 1 83.75 180 SER B O 1
ATOM 5226 N N . ARG B 1 181 ? 13.25 -25.734 -4.738 1 79.38 181 ARG B N 1
ATOM 5227 C CA . ARG B 1 181 ? 13.938 -26.25 -3.562 1 79.38 181 ARG B CA 1
ATOM 5228 C C . ARG B 1 181 ? 14.969 -27.297 -3.959 1 79.38 181 ARG B C 1
ATOM 5230 O O . ARG B 1 181 ? 16.031 -27.406 -3.34 1 79.38 181 ARG B O 1
ATOM 5237 N N . SER B 1 182 ? 14.594 -28.047 -4.871 1 80.19 182 SER B N 1
ATOM 5238 C CA . SER B 1 182 ? 15.531 -29.047 -5.383 1 80.19 182 SER B CA 1
ATOM 5239 C C . SER B 1 182 ? 16.781 -28.391 -5.949 1 80.19 182 SER B C 1
ATOM 5241 O O . SER B 1 182 ? 17.891 -28.891 -5.727 1 80.19 182 SER B O 1
ATOM 5243 N N . VAL B 1 183 ? 16.609 -27.328 -6.621 1 83.75 183 VAL B N 1
ATOM 5244 C CA . VAL B 1 183 ? 17.75 -26.594 -7.191 1 83.75 183 VAL B CA 1
ATOM 5245 C C . VAL B 1 183 ? 18.594 -25.984 -6.074 1 83.75 183 VAL B C 1
ATOM 5247 O O . VAL B 1 183 ? 19.812 -26 -6.145 1 83.75 183 VAL B O 1
ATOM 5250 N N . THR B 1 184 ? 17.953 -25.484 -5.059 1 79.06 184 THR B N 1
ATOM 5251 C CA . THR B 1 184 ? 18.656 -24.922 -3.914 1 79.06 184 THR B CA 1
ATOM 5252 C C . THR B 1 184 ? 19.469 -26 -3.193 1 79.06 184 THR B C 1
ATOM 5254 O O . THR B 1 184 ? 20.562 -25.734 -2.699 1 79.06 184 THR B O 1
ATOM 5257 N N . GLN B 1 185 ? 18.953 -27.172 -3.131 1 74.75 185 GLN B N 1
ATOM 5258 C CA . GLN B 1 185 ? 19.656 -28.281 -2.494 1 74.75 185 GLN B CA 1
ATOM 5259 C C . GLN B 1 185 ? 20.875 -28.688 -3.303 1 74.75 185 GLN B C 1
ATOM 5261 O O . GLN B 1 185 ? 21.906 -29.047 -2.734 1 74.75 185 GLN B O 1
ATOM 5266 N N . ILE B 1 186 ? 20.75 -28.703 -4.551 1 75.5 186 ILE B N 1
ATOM 5267 C CA . ILE B 1 186 ? 21.875 -28.984 -5.43 1 75.5 186 ILE B CA 1
ATOM 5268 C C . ILE B 1 186 ? 22.984 -27.969 -5.188 1 75.5 186 ILE B C 1
ATOM 5270 O O . ILE B 1 186 ? 24.172 -28.328 -5.176 1 75.5 186 ILE B O 1
ATOM 5274 N N . ALA B 1 187 ? 22.547 -26.766 -4.977 1 73.44 187 ALA B N 1
ATOM 5275 C CA . ALA B 1 187 ? 23.5 -25.703 -4.711 1 73.44 187 ALA B CA 1
ATOM 5276 C C . ALA B 1 187 ? 24.25 -25.953 -3.404 1 73.44 187 ALA B C 1
ATOM 5278 O O . ALA B 1 187 ? 25.453 -25.703 -3.316 1 73.44 187 ALA B O 1
ATOM 5279 N N . LYS B 1 188 ? 23.625 -26.453 -2.441 1 67.25 188 LYS B N 1
ATOM 5280 C CA . LYS B 1 188 ? 24.219 -26.688 -1.13 1 67.25 188 LYS B CA 1
ATOM 5281 C C . LYS B 1 188 ? 25.156 -27.906 -1.157 1 67.25 188 LYS B C 1
ATOM 5283 O O . LYS B 1 188 ? 26.188 -27.906 -0.497 1 67.25 188 LYS B O 1
ATOM 5288 N N . ILE B 1 189 ? 24.797 -28.922 -1.822 1 62.75 189 ILE B N 1
ATOM 5289 C CA . ILE B 1 189 ? 25.578 -30.141 -1.915 1 62.75 189 ILE B CA 1
ATOM 5290 C C . ILE B 1 189 ? 26.938 -29.828 -2.553 1 62.75 189 ILE B C 1
ATOM 5292 O O . ILE B 1 189 ? 27.969 -30.344 -2.111 1 62.75 189 ILE B O 1
ATOM 5296 N N . ARG B 1 190 ? 26.922 -29.016 -3.479 1 58.91 190 ARG B N 1
ATOM 5297 C CA . ARG B 1 190 ? 28.172 -28.688 -4.141 1 58.91 190 ARG B CA 1
ATOM 5298 C C . ARG B 1 190 ? 29.078 -27.875 -3.215 1 58.91 190 ARG B C 1
ATOM 5300 O O . ARG B 1 190 ? 30.297 -28.031 -3.252 1 58.91 190 ARG B O 1
ATOM 5307 N N . THR B 1 191 ? 28.438 -26.953 -2.564 1 55.97 191 THR B N 1
ATOM 5308 C CA . THR B 1 191 ? 29.266 -26.188 -1.654 1 55.97 191 THR B CA 1
ATOM 5309 C C . THR B 1 191 ? 29.984 -27.094 -0.659 1 55.97 191 THR B C 1
ATOM 5311 O O . THR B 1 191 ? 31.125 -26.844 -0.29 1 55.97 191 THR B O 1
ATOM 5314 N N . TYR B 1 192 ? 29.359 -28.188 -0.332 1 49.59 192 TYR B N 1
ATOM 5315 C CA . TYR B 1 192 ? 29.938 -29.078 0.669 1 49.59 192 TYR B CA 1
ATOM 5316 C C . TYR B 1 192 ? 30.766 -30.172 0.011 1 49.59 192 TYR B C 1
ATOM 5318 O O . TYR B 1 192 ? 31.734 -30.672 0.605 1 49.59 192 TYR B O 1
ATOM 5326 N N . LEU B 1 193 ? 30.359 -30.688 -1.119 1 44.78 193 LEU B N 1
ATOM 5327 C CA . LEU B 1 193 ? 31.125 -31.734 -1.773 1 44.78 193 LEU B CA 1
ATOM 5328 C C . LEU B 1 193 ? 31.625 -31.281 -3.141 1 44.78 193 LEU B C 1
ATOM 5330 O O . LEU B 1 193 ? 30.906 -31.375 -4.133 1 44.78 193 LEU B O 1
ATOM 5334 N N . PRO B 1 194 ? 32.812 -30.578 -3.207 1 43.38 194 PRO B N 1
ATOM 5335 C CA . PRO B 1 194 ? 33.312 -30 -4.457 1 43.38 194 PRO B CA 1
ATOM 5336 C C . PRO B 1 194 ? 33.438 -31.031 -5.574 1 43.38 194 PRO B C 1
ATOM 5338 O O . PRO B 1 194 ? 33.688 -30.672 -6.73 1 43.38 194 PRO B O 1
ATOM 5341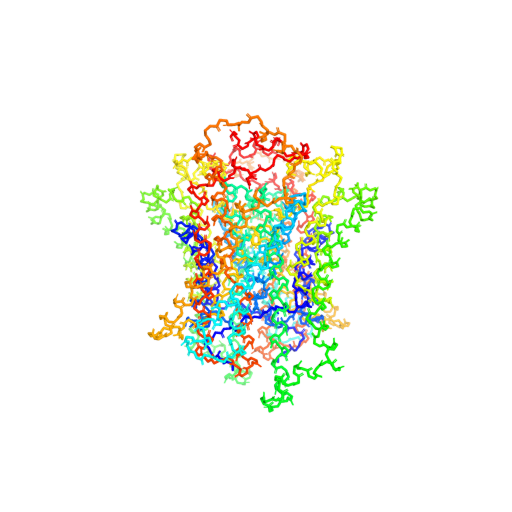 N N . ASP B 1 195 ? 33.875 -32.312 -5.328 1 37.5 195 ASP B N 1
ATOM 5342 C CA . ASP B 1 195 ? 34.281 -33.219 -6.391 1 37.5 195 ASP B CA 1
ATOM 5343 C C . ASP B 1 195 ? 33.062 -33.719 -7.176 1 37.5 195 ASP B C 1
ATOM 5345 O O . ASP B 1 195 ? 32.094 -34.219 -6.59 1 37.5 195 ASP B O 1
ATOM 5349 N N . MET B 1 196 ? 32.906 -33.312 -8.359 1 38.53 196 MET B N 1
ATOM 5350 C CA . MET B 1 196 ? 31.844 -33.438 -9.367 1 38.53 196 MET B CA 1
ATOM 5351 C C . MET B 1 196 ? 31.422 -34.906 -9.516 1 38.53 196 MET B C 1
ATOM 5353 O O . MET B 1 196 ? 30.281 -35.188 -9.891 1 38.53 196 MET B O 1
ATOM 5357 N N . ASN B 1 197 ? 32.406 -35.906 -9.719 1 37.84 197 ASN B N 1
ATOM 5358 C CA . ASN B 1 197 ? 32.219 -37.344 -10.023 1 37.84 197 ASN B CA 1
ATOM 5359 C C . ASN B 1 197 ? 31.406 -38.031 -8.961 1 37.84 197 ASN B C 1
ATOM 5361 O O . ASN B 1 197 ? 30.766 -39.062 -9.234 1 37.84 197 ASN B O 1
ATOM 5365 N N . SER B 1 198 ? 31.484 -37.688 -7.719 1 36.69 198 SER B N 1
ATOM 5366 C CA . SER B 1 198 ? 30.797 -38.281 -6.57 1 36.69 198 SER B CA 1
ATOM 5367 C C . SER B 1 198 ? 29.359 -37.812 -6.492 1 36.69 198 SER B C 1
ATOM 5369 O O . SER B 1 198 ? 28.594 -38.25 -5.637 1 36.69 198 SER B O 1
ATOM 5371 N N . ILE B 1 199 ? 29 -36.812 -7.164 1 37.41 199 ILE B N 1
ATOM 5372 C CA . ILE B 1 199 ? 27.641 -36.312 -7.074 1 37.41 199 ILE B CA 1
ATOM 5373 C C . ILE B 1 199 ? 26.656 -37.281 -7.723 1 37.41 199 ILE B C 1
ATOM 5375 O O . ILE B 1 199 ? 25.609 -37.594 -7.168 1 37.41 199 ILE B O 1
ATOM 5379 N N . ILE B 1 200 ? 26.953 -37.781 -8.984 1 36.84 200 ILE B N 1
ATOM 5380 C CA . ILE B 1 200 ? 26.141 -38.781 -9.625 1 36.84 200 ILE B CA 1
ATOM 5381 C C . ILE B 1 200 ? 26.156 -40.062 -8.789 1 36.84 200 ILE B C 1
ATOM 5383 O O . ILE B 1 200 ? 25.125 -40.719 -8.594 1 36.84 200 ILE B O 1
ATOM 5387 N N . SER B 1 201 ? 27.391 -40.562 -8.406 1 37 201 SER B N 1
ATOM 5388 C CA . SER B 1 201 ? 27.516 -41.75 -7.559 1 37 201 SER B CA 1
ATOM 5389 C C . SER B 1 201 ? 26.844 -41.531 -6.211 1 37 201 SER B C 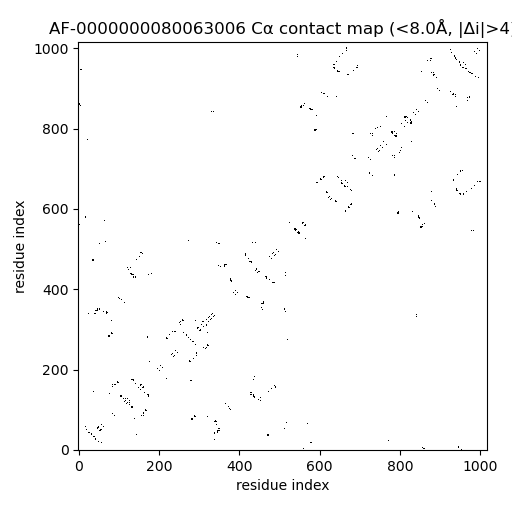1
ATOM 5391 O O . SER B 1 201 ? 26.219 -42.438 -5.672 1 37 201 SER B O 1
ATOM 5393 N N . ASP B 1 202 ? 27.047 -40.406 -5.613 1 36 202 ASP B N 1
ATOM 5394 C CA . ASP B 1 202 ? 26.422 -40.156 -4.316 1 36 202 ASP B CA 1
ATOM 5395 C C . ASP B 1 202 ? 24.938 -39.812 -4.469 1 36 202 ASP B C 1
ATOM 5397 O O . ASP B 1 202 ? 24.203 -39.781 -3.484 1 36 202 ASP B O 1
ATOM 5401 N N . LEU B 1 203 ? 24.469 -39.219 -5.504 1 40.38 203 LEU B N 1
ATOM 5402 C CA . LEU B 1 203 ? 23.031 -39.281 -5.758 1 40.38 203 LEU B CA 1
ATOM 5403 C C . LEU B 1 203 ? 22.547 -40.75 -5.699 1 40.38 203 LEU B C 1
ATOM 5405 O O . LEU B 1 203 ? 21.453 -41 -5.223 1 40.38 203 LEU B O 1
ATOM 5409 N N . GLY B 1 204 ? 23.219 -41.781 -6.215 1 37.16 204 GLY B N 1
ATOM 5410 C CA . GLY B 1 204 ? 23.062 -43.219 -5.977 1 37.16 204 GLY B CA 1
ATOM 5411 C C . GLY B 1 204 ? 23.219 -43.594 -4.516 1 37.16 204 GLY B C 1
ATOM 5412 O O . GLY B 1 204 ? 22.5 -44.469 -4.012 1 37.16 204 GLY B O 1
ATOM 5413 N N . LYS B 1 205 ? 24.422 -43.375 -3.793 1 37.88 205 LYS B N 1
ATOM 5414 C CA . LYS B 1 205 ? 24.672 -43.688 -2.391 1 37.88 205 LYS B CA 1
ATOM 5415 C C . LYS B 1 205 ? 23.844 -42.781 -1.47 1 37.88 205 LYS B C 1
ATOM 5417 O O . LYS B 1 205 ? 23.922 -42.906 -0.246 1 37.88 205 LYS B O 1
ATOM 5422 N N . LEU B 1 206 ? 23.5 -41.656 -1.762 1 38.53 206 LEU B N 1
ATOM 5423 C CA . LEU B 1 206 ? 22.5 -40.906 -0.998 1 38.53 206 LEU B CA 1
ATOM 5424 C C . LEU B 1 206 ? 21.281 -41.781 -0.709 1 38.53 206 LEU B C 1
ATOM 5426 O O . LEU B 1 206 ? 20.281 -41.281 -0.193 1 38.53 206 LEU B O 1
ATOM 5430 N N . SER B 1 207 ? 21.188 -42.906 -0.97 1 34.38 207 SER B N 1
ATOM 5431 C CA . SER B 1 207 ? 20.297 -43.938 -0.439 1 34.38 207 SER B CA 1
ATOM 5432 C C . SER B 1 207 ? 20.328 -43.969 1.085 1 34.38 207 SER B C 1
ATOM 5434 O O . SER B 1 207 ? 19.297 -44.156 1.727 1 34.38 207 SER B O 1
ATOM 5436 N N . ASN B 1 208 ? 21.438 -44.125 1.747 1 36.06 208 ASN B N 1
ATOM 5437 C CA . ASN B 1 208 ? 21.359 -44.156 3.203 1 36.06 208 ASN B CA 1
ATOM 5438 C C . ASN B 1 208 ? 20.969 -42.781 3.762 1 36.06 208 ASN B C 1
ATOM 5440 O O . ASN B 1 208 ? 20.312 -42.688 4.805 1 36.06 208 ASN B O 1
ATOM 5444 N N . SER B 1 209 ? 21.609 -41.594 3.559 1 38.94 209 SER B N 1
ATOM 5445 C CA . SER B 1 209 ? 21.219 -40.219 3.832 1 38.94 209 SER B CA 1
ATOM 5446 C C . SER B 1 209 ? 20.188 -39.719 2.826 1 38.94 209 SER B C 1
ATOM 5448 O O . SER B 1 209 ? 19.875 -38.531 2.777 1 38.94 209 SER B O 1
ATOM 5450 N N . ASP B 1 210 ? 19.594 -40.281 1.873 1 43.38 210 ASP B N 1
ATOM 5451 C CA . ASP B 1 210 ? 18.578 -40.406 0.843 1 43.38 210 ASP B CA 1
ATOM 5452 C C . ASP B 1 210 ? 17.203 -40 1.371 1 43.38 210 ASP B C 1
ATOM 5454 O O . ASP B 1 210 ? 16.406 -39.406 0.639 1 43.38 210 ASP B O 1
ATOM 5458 N N . ALA B 1 211 ? 16.984 -40.531 2.488 1 45.69 211 ALA B N 1
ATOM 5459 C CA . ALA B 1 211 ? 15.758 -40.188 3.195 1 45.69 211 ALA B CA 1
ATOM 5460 C C . ALA B 1 211 ? 15.555 -38.688 3.264 1 45.69 211 ALA B C 1
ATOM 5462 O O . ALA B 1 211 ? 14.43 -38.188 3.168 1 45.69 211 ALA B O 1
ATOM 5463 N N . ASN B 1 212 ? 16.766 -37.938 3.268 1 53.72 212 ASN B N 1
ATOM 5464 C CA . ASN B 1 212 ? 16.688 -36.469 3.498 1 53.72 212 ASN B CA 1
ATOM 5465 C C . ASN B 1 212 ? 16.312 -35.719 2.227 1 53.72 212 ASN B C 1
ATOM 5467 O O . ASN B 1 212 ? 15.469 -34.844 2.26 1 53.72 212 ASN B O 1
ATOM 5471 N N . LEU B 1 213 ? 16.906 -36.312 1.039 1 55.47 213 LEU B N 1
ATOM 5472 C CA . LEU B 1 213 ? 16.547 -35.625 -0.203 1 55.47 213 LEU B CA 1
ATOM 5473 C C . LEU B 1 213 ? 15.102 -35.938 -0.59 1 55.47 213 LEU B C 1
ATOM 5475 O O . LEU B 1 213 ? 14.375 -35.062 -1.049 1 55.47 213 LEU B O 1
ATOM 5479 N N . GLY B 1 214 ? 14.812 -37.281 -0.448 1 60.47 214 GLY B N 1
ATOM 5480 C CA . GLY B 1 214 ? 13.438 -37.656 -0.707 1 60.47 214 GLY B CA 1
ATOM 5481 C C . GLY B 1 214 ? 12.43 -36.906 0.119 1 60.47 214 GLY B C 1
ATOM 5482 O O . GLY B 1 214 ? 11.383 -36.5 -0.391 1 60.47 214 GLY B O 1
ATOM 5483 N N . TRP B 1 215 ? 12.867 -36.656 1.32 1 68.19 215 TRP B N 1
ATOM 5484 C CA . TRP B 1 215 ? 11.945 -35.938 2.197 1 68.19 215 TRP B CA 1
ATOM 5485 C C . TRP B 1 215 ? 11.891 -34.469 1.832 1 68.19 215 TRP B C 1
ATOM 5487 O O . TRP B 1 215 ? 10.852 -33.812 1.964 1 68.19 215 TRP B O 1
ATOM 5497 N N . ILE B 1 216 ? 12.961 -34 1.32 1 65.81 216 ILE B N 1
ATOM 5498 C CA . ILE B 1 216 ? 12.992 -32.594 0.932 1 65.81 216 ILE B CA 1
ATOM 5499 C C . ILE B 1 216 ? 12.086 -32.344 -0.276 1 65.81 216 ILE B C 1
ATOM 5501 O O . ILE B 1 216 ? 11.375 -31.344 -0.348 1 65.81 216 ILE B O 1
ATOM 5505 N N . ILE B 1 217 ? 12.125 -33.281 -1.195 1 71.31 217 ILE B N 1
ATOM 5506 C CA . ILE B 1 217 ? 11.281 -33.219 -2.383 1 71.31 217 ILE B CA 1
ATOM 5507 C C . ILE B 1 217 ? 9.883 -33.719 -2.057 1 71.31 217 ILE B C 1
ATOM 5509 O O . ILE B 1 217 ? 8.891 -33.156 -2.541 1 71.31 217 ILE B O 1
ATOM 5513 N N . GLY B 1 218 ? 9.828 -34.688 -1.265 1 77.5 218 GLY B N 1
ATOM 5514 C CA . GLY B 1 218 ? 8.555 -35.312 -0.972 1 77.5 218 GLY B CA 1
ATOM 5515 C C . GLY B 1 218 ? 7.699 -34.531 -0.005 1 77.5 218 GLY B C 1
ATOM 5516 O O . GLY B 1 218 ? 6.469 -34.562 -0.089 1 77.5 218 GLY B O 1
ATOM 5517 N N . ARG B 1 219 ? 8.305 -33.781 0.872 1 82 219 ARG B N 1
ATOM 5518 C CA . ARG B 1 219 ? 7.59 -33.062 1.931 1 82 219 ARG B CA 1
ATOM 5519 C C . ARG B 1 219 ? 6.617 -32.062 1.35 1 82 219 ARG B C 1
ATOM 5521 O O . ARG B 1 219 ? 5.445 -32.031 1.729 1 82 219 ARG B O 1
ATOM 5528 N N . PRO B 1 220 ? 7.07 -31.234 0.387 1 83.19 220 PRO B N 1
ATOM 5529 C CA . PRO B 1 220 ? 6.117 -30.266 -0.178 1 83.19 220 PRO B CA 1
ATOM 5530 C C . PRO B 1 220 ? 4.957 -30.953 -0.903 1 83.19 220 PRO B C 1
ATOM 5532 O O . PRO B 1 220 ? 3.824 -30.469 -0.857 1 83.19 220 PRO B O 1
ATOM 5535 N N . ILE B 1 221 ? 5.223 -32.031 -1.55 1 84.94 221 ILE B N 1
ATOM 5536 C CA . ILE B 1 221 ? 4.191 -32.75 -2.287 1 84.94 221 ILE B CA 1
ATOM 5537 C C . ILE B 1 221 ? 3.191 -33.375 -1.31 1 84.94 221 ILE B C 1
ATOM 5539 O O . ILE B 1 221 ? 1.979 -33.219 -1.481 1 84.94 221 ILE B O 1
ATOM 5543 N N . VAL B 1 222 ? 3.701 -34 -0.306 1 88.38 222 VAL B N 1
ATOM 5544 C CA . VAL B 1 222 ? 2.842 -34.625 0.699 1 88.38 222 VAL B CA 1
ATOM 5545 C C . VAL B 1 222 ? 2.027 -33.531 1.412 1 88.38 222 VAL B C 1
ATOM 5547 O O . VAL B 1 222 ? 0.831 -33.719 1.658 1 88.38 222 VAL B O 1
ATOM 5550 N N . ALA B 1 223 ? 2.691 -32.5 1.738 1 90.44 223 ALA B N 1
ATOM 5551 C CA . ALA B 1 223 ? 2.01 -31.375 2.404 1 90.44 223 ALA B CA 1
ATOM 5552 C C . ALA B 1 223 ? 0.898 -30.812 1.525 1 90.44 223 ALA B C 1
ATOM 5554 O O . ALA B 1 223 ? -0.185 -30.484 2.018 1 90.44 223 ALA B O 1
ATOM 5555 N N . SER B 1 224 ? 1.173 -30.688 0.253 1 90.44 224 SER B N 1
ATOM 5556 C CA . SER B 1 224 ? 0.187 -30.141 -0.671 1 90.44 224 SER B CA 1
ATOM 5557 C C . SER B 1 224 ? -1.015 -31.062 -0.814 1 90.44 224 SER B C 1
ATOM 5559 O O . SER B 1 224 ? -2.16 -30.609 -0.801 1 90.44 224 SER B O 1
ATOM 5561 N N . VAL B 1 225 ? -0.753 -32.312 -0.947 1 89.5 225 VAL B N 1
ATOM 5562 C CA . VAL B 1 225 ? -1.825 -33.312 -1.079 1 89.5 225 VAL B CA 1
ATOM 5563 C C . VAL B 1 225 ? -2.645 -33.344 0.208 1 89.5 225 VAL B C 1
ATOM 5565 O O . VAL B 1 225 ? -3.877 -33.375 0.166 1 89.5 225 VAL B O 1
ATOM 5568 N N . ALA B 1 226 ? -1.957 -33.312 1.274 1 93.44 226 ALA B N 1
ATOM 5569 C CA . ALA B 1 226 ? -2.637 -33.344 2.566 1 93.44 226 ALA B CA 1
ATOM 5570 C C . ALA B 1 226 ? -3.533 -32.125 2.727 1 93.44 226 ALA B C 1
ATOM 5572 O O . ALA B 1 226 ? -4.68 -32.219 3.16 1 93.44 226 ALA B O 1
ATOM 5573 N N . MET B 1 227 ? -3.031 -30.984 2.369 1 93.62 227 MET B N 1
ATOM 5574 C CA . MET B 1 227 ? -3.811 -29.75 2.502 1 93.62 227 MET B CA 1
ATOM 5575 C C . MET B 1 227 ? -4.992 -29.75 1.535 1 93.62 227 MET B C 1
ATOM 5577 O O . MET B 1 227 ? -6.078 -29.281 1.876 1 93.62 227 MET B O 1
ATOM 5581 N N . ALA B 1 228 ? -4.777 -30.234 0.33 1 89.88 228 ALA B N 1
ATOM 5582 C CA . ALA B 1 228 ? -5.82 -30.266 -0.69 1 89.88 228 ALA B CA 1
ATOM 5583 C C . ALA B 1 228 ? -6.965 -31.188 -0.284 1 89.88 228 ALA B C 1
ATOM 5585 O O . ALA B 1 228 ? -8.125 -30.922 -0.595 1 89.88 228 ALA B O 1
ATOM 5586 N N . ILE B 1 229 ? -6.66 -32.25 0.396 1 90.25 229 ILE B N 1
ATOM 5587 C CA . ILE B 1 229 ? -7.656 -33.25 0.782 1 90.25 229 ILE B CA 1
ATOM 5588 C C . ILE B 1 229 ? -8.273 -32.875 2.127 1 90.25 229 ILE B C 1
ATOM 5590 O O . ILE B 1 229 ? -9.492 -32.938 2.301 1 90.25 229 ILE B O 1
ATOM 5594 N N . LEU B 1 230 ? -7.438 -32.438 3.037 1 93.44 230 LEU B N 1
ATOM 5595 C CA . LEU B 1 230 ? -7.895 -32.188 4.398 1 93.44 230 LEU B CA 1
ATOM 5596 C C . LEU B 1 230 ? -8.734 -30.906 4.461 1 93.44 230 LEU B C 1
ATOM 5598 O O . LEU B 1 230 ? -9.656 -30.812 5.27 1 93.44 230 LEU B O 1
ATOM 5602 N N . THR B 1 231 ? -8.383 -29.906 3.709 1 93.19 231 THR B N 1
ATOM 5603 C CA . THR B 1 231 ? -9.078 -28.625 3.785 1 93.19 231 THR B CA 1
ATOM 5604 C C . THR B 1 231 ? -10.562 -28.797 3.498 1 93.19 231 THR B C 1
ATOM 5606 O O . THR B 1 231 ? -11.406 -28.391 4.297 1 93.19 231 THR B O 1
ATOM 5609 N N . PRO B 1 232 ? -10.953 -29.484 2.305 1 90.81 232 PRO B N 1
ATOM 5610 C CA . PRO B 1 232 ? -12.391 -29.656 2.061 1 90.81 232 PRO B CA 1
ATOM 5611 C C . PRO B 1 232 ? -13.055 -30.562 3.096 1 90.81 232 PRO B C 1
ATOM 5613 O O . PRO B 1 232 ? -14.211 -30.344 3.463 1 90.81 232 PRO B O 1
ATOM 5616 N N . ILE B 1 233 ? -12.344 -31.531 3.602 1 91.75 233 ILE B N 1
ATOM 5617 C CA . ILE B 1 233 ? -12.898 -32.469 4.562 1 91.75 233 ILE B CA 1
ATOM 5618 C C . ILE B 1 233 ? -13.164 -31.766 5.891 1 91.75 233 ILE B C 1
ATOM 5620 O O . ILE B 1 233 ? -14.258 -31.844 6.441 1 91.75 233 ILE B O 1
ATOM 5624 N N . VAL B 1 234 ? -12.164 -31.062 6.371 1 93.31 234 VAL B N 1
ATOM 5625 C CA . VAL B 1 234 ? -12.289 -30.375 7.652 1 93.31 234 VAL B CA 1
ATOM 5626 C C . VAL B 1 234 ? -13.305 -29.25 7.531 1 93.31 234 VAL B C 1
ATOM 5628 O O . VAL B 1 234 ? -14.039 -28.953 8.477 1 93.31 234 VAL B O 1
ATOM 5631 N N . THR B 1 235 ? -13.312 -28.578 6.414 1 93 235 THR B N 1
ATOM 5632 C CA . THR B 1 235 ? -14.266 -27.5 6.199 1 93 235 THR B CA 1
ATOM 5633 C C . THR B 1 235 ? -15.695 -28.016 6.238 1 93 235 THR B C 1
ATOM 5635 O O . THR B 1 235 ? -16.547 -27.438 6.914 1 93 235 THR B O 1
ATOM 5638 N N . LYS B 1 236 ? -16 -29.109 5.512 1 90.44 236 LYS B N 1
ATOM 5639 C CA . LYS B 1 236 ? -17.344 -29.656 5.379 1 90.44 236 LYS B CA 1
ATOM 5640 C C . LYS B 1 236 ? -17.844 -30.219 6.703 1 90.44 236 LYS B C 1
ATOM 5642 O O . LYS B 1 236 ? -19 -30.016 7.078 1 90.44 236 LYS B O 1
ATOM 5647 N N . PHE B 1 237 ? -16.969 -30.828 7.449 1 92.5 237 PHE B N 1
ATOM 5648 C CA . PHE B 1 237 ? -17.469 -31.609 8.578 1 92.5 237 PHE B CA 1
ATOM 5649 C C . PHE B 1 237 ? -17.234 -30.859 9.891 1 92.5 237 PHE B C 1
ATOM 5651 O O . PHE B 1 237 ? -17.906 -31.156 10.891 1 92.5 237 PHE B O 1
ATOM 5658 N N . LEU B 1 238 ? -16.312 -29.953 9.914 1 93.25 238 LEU B N 1
ATOM 5659 C CA . LEU B 1 238 ? -16 -29.312 11.188 1 93.25 238 LEU B CA 1
ATOM 5660 C C . LEU B 1 238 ? -16.328 -27.828 11.141 1 93.25 238 LEU B C 1
ATOM 5662 O O . LEU B 1 238 ? -17.219 -27.359 11.844 1 93.25 238 LEU B O 1
ATOM 5666 N N . PHE B 1 239 ? -15.711 -27.094 10.25 1 93.12 239 PHE B N 1
ATOM 5667 C CA . PHE B 1 239 ? -15.758 -25.641 10.297 1 93.12 239 PHE B CA 1
ATOM 5668 C C . PHE B 1 239 ? -17.094 -25.125 9.766 1 93.12 239 PHE B C 1
ATOM 5670 O O . PHE B 1 239 ? -17.641 -24.156 10.281 1 93.12 239 PHE B O 1
ATOM 5677 N N . ALA B 1 240 ? -17.594 -25.734 8.68 1 91.19 240 ALA B N 1
ATOM 5678 C CA . ALA B 1 240 ? -18.828 -25.266 8.086 1 91.19 240 ALA B CA 1
ATOM 5679 C C . ALA B 1 240 ? -20 -25.406 9.062 1 91.19 240 ALA B C 1
ATOM 5681 O O . ALA B 1 240 ? -20.734 -24.438 9.305 1 91.19 240 ALA B O 1
ATOM 5682 N N . PRO B 1 241 ? -20.172 -26.562 9.656 1 90.38 241 PRO B N 1
ATOM 5683 C CA . PRO B 1 241 ? -21.281 -26.688 10.617 1 90.38 241 PRO B CA 1
ATOM 5684 C C . PRO B 1 241 ? -21.109 -25.766 11.828 1 90.38 241 PRO B C 1
ATOM 5686 O O . PRO B 1 241 ? -22.094 -25.219 12.32 1 90.38 241 PRO B O 1
ATOM 5689 N N . ILE B 1 242 ? -19.953 -25.609 12.336 1 90.5 242 ILE B N 1
ATOM 5690 C CA . ILE B 1 242 ? -19.703 -24.734 13.477 1 90.5 242 ILE B CA 1
ATOM 5691 C C . ILE B 1 242 ? -20.016 -23.297 13.094 1 90.5 242 ILE B C 1
ATOM 5693 O O . ILE B 1 242 ? -20.641 -22.562 13.867 1 90.5 242 ILE B O 1
ATOM 5697 N N . PHE B 1 243 ? -19.562 -22.875 11.914 1 89.5 243 PHE B N 1
ATOM 5698 C CA . PHE B 1 243 ? -19.797 -21.516 11.438 1 89.5 243 PHE B CA 1
ATOM 5699 C C . PHE B 1 243 ? -21.281 -21.266 11.234 1 89.5 243 PHE B C 1
ATOM 5701 O O . PHE B 1 243 ? -21.812 -20.234 11.648 1 89.5 243 PHE B O 1
ATOM 5708 N N . ARG B 1 244 ? -21.969 -22.188 10.625 1 87.06 244 ARG B N 1
ATOM 5709 C CA . ARG B 1 244 ? -23.391 -22.031 10.273 1 87.06 244 ARG B CA 1
ATOM 5710 C C . ARG B 1 244 ? -24.266 -22.062 11.516 1 87.06 244 ARG B C 1
ATOM 5712 O O . ARG B 1 244 ? -25.281 -21.359 11.578 1 87.06 244 ARG B O 1
ATOM 5719 N N . LYS B 1 245 ? -23.859 -22.797 12.438 1 85 245 LYS B N 1
ATOM 5720 C CA . LYS B 1 245 ? -24.672 -22.953 13.633 1 85 245 LYS B CA 1
ATOM 5721 C C . LYS B 1 245 ? -24.375 -21.859 14.648 1 85 245 LYS B C 1
ATOM 5723 O O . LYS B 1 245 ? -25.297 -21.297 15.258 1 85 245 LYS B O 1
ATOM 5728 N N . TYR B 1 246 ? -23.094 -21.453 14.852 1 82.25 246 TYR B N 1
ATOM 5729 C CA . TYR B 1 246 ? -22.75 -20.641 16.016 1 82.25 246 TYR B CA 1
ATOM 5730 C C . TYR B 1 246 ? -22.297 -19.25 15.586 1 82.25 246 TYR B C 1
ATOM 5732 O O . TYR B 1 246 ? -22.359 -18.312 16.375 1 82.25 246 TYR B O 1
ATOM 5740 N N . ILE B 1 247 ? -21.828 -19.094 14.461 1 79.12 247 ILE B N 1
ATOM 5741 C CA . ILE B 1 247 ? -21.094 -17.875 14.164 1 79.12 247 ILE B CA 1
ATOM 5742 C C . ILE B 1 247 ? -21.859 -17.047 13.141 1 79.12 247 ILE B C 1
ATOM 5744 O O . ILE B 1 247 ? -21.906 -15.812 13.234 1 79.12 247 ILE B O 1
ATOM 5748 N N . GLU B 1 248 ? -22.484 -17.703 12.211 1 80.5 248 GLU B N 1
ATOM 5749 C CA . GLU B 1 248 ? -23.047 -17.062 11.023 1 80.5 248 GLU B CA 1
ATOM 5750 C C . GLU B 1 248 ? -24 -15.93 11.414 1 80.5 248 GLU B C 1
ATOM 5752 O O . GLU B 1 248 ? -23.906 -14.828 10.875 1 80.5 248 GLU B O 1
ATOM 5757 N N . PHE B 1 249 ? -24.797 -16.109 12.414 1 77.81 249 PHE B N 1
ATOM 5758 C CA . PHE B 1 249 ? -25.797 -15.109 12.773 1 77.81 249 PHE B CA 1
ATOM 5759 C C . PHE B 1 249 ? -25.172 -13.977 13.57 1 77.81 249 PHE B C 1
ATOM 5761 O O . PHE B 1 249 ? -25.562 -12.82 13.438 1 77.81 249 PHE B O 1
ATOM 5768 N N . HIS B 1 250 ? -24.281 -14.289 14.359 1 76.81 250 HIS B N 1
ATOM 5769 C CA . HIS B 1 250 ? -23.609 -13.25 15.133 1 76.81 250 HIS B CA 1
ATOM 5770 C C . HIS B 1 250 ? -22.656 -12.438 14.258 1 76.81 250 HIS B C 1
ATOM 5772 O O . HIS B 1 250 ? -22.484 -11.234 14.477 1 76.81 250 HIS B O 1
ATOM 5778 N N . PHE B 1 251 ? -22.078 -13.039 13.391 1 73.25 251 PHE B N 1
ATOM 5779 C CA . PHE B 1 251 ? -21.109 -12.461 12.477 1 73.25 251 PHE B CA 1
ATOM 5780 C C . PHE B 1 251 ? -21.781 -11.492 11.516 1 73.25 251 PHE B C 1
ATOM 5782 O O . PHE B 1 251 ? -21.203 -10.469 11.133 1 73.25 251 PHE B O 1
ATOM 5789 N N . ALA B 1 252 ? -22.969 -11.828 11.188 1 71.12 252 ALA B N 1
ATOM 5790 C CA . ALA B 1 252 ? -23.75 -11.031 10.234 1 71.12 252 ALA B CA 1
ATOM 5791 C C . ALA B 1 252 ? -24.078 -9.656 10.812 1 71.12 252 ALA B C 1
ATOM 5793 O O . ALA B 1 252 ? -24.312 -8.703 10.07 1 71.12 252 ALA B O 1
ATOM 5794 N N . ARG B 1 253 ? -23.938 -9.531 12.055 1 70.75 253 ARG B N 1
ATOM 5795 C CA . ARG B 1 253 ? -24.281 -8.281 12.711 1 70.75 253 ARG B CA 1
ATOM 5796 C C . ARG B 1 253 ? -23.234 -7.207 12.438 1 70.75 253 ARG B C 1
ATOM 5798 O O . ARG B 1 253 ? -23.547 -6.016 12.43 1 70.75 253 ARG B O 1
ATOM 5805 N N . TYR B 1 254 ? -22.078 -7.641 12.148 1 78.5 254 TYR B N 1
ATOM 5806 C CA . TYR B 1 254 ? -21.016 -6.656 12.008 1 78.5 254 TYR B CA 1
ATOM 5807 C C . TYR B 1 254 ? -20.594 -6.504 10.547 1 78.5 254 TYR B C 1
ATOM 5809 O O . TYR B 1 254 ? -19.609 -5.82 10.242 1 78.5 254 TYR B O 1
ATOM 5817 N N . ASP B 1 255 ? -21.297 -7.188 9.711 1 82.06 255 ASP B N 1
ATOM 5818 C CA . ASP B 1 255 ? -21.25 -7.012 8.266 1 82.06 255 ASP B CA 1
ATOM 5819 C C . ASP B 1 255 ? -19.812 -7.117 7.742 1 82.06 255 ASP B C 1
ATOM 5821 O O . ASP B 1 255 ? -19.156 -8.141 7.941 1 82.06 255 ASP B O 1
ATOM 5825 N N . HIS B 1 256 ? -19.234 -6.051 7.297 1 87.06 256 HIS B N 1
ATOM 5826 C CA . HIS B 1 256 ? -17.953 -6.055 6.602 1 87.06 256 HIS B CA 1
ATOM 5827 C C . HIS B 1 256 ? -16.797 -6.234 7.578 1 87.06 256 HIS B C 1
ATOM 5829 O O . HIS B 1 256 ? -15.766 -6.816 7.227 1 87.06 256 HIS B O 1
ATOM 5835 N N . ILE B 1 257 ? -16.969 -5.859 8.805 1 86.25 257 ILE B N 1
ATOM 5836 C CA . ILE B 1 257 ? -15.867 -5.895 9.766 1 86.25 257 ILE B CA 1
ATOM 5837 C C . ILE B 1 257 ? -15.594 -7.34 10.172 1 86.25 257 ILE B C 1
ATOM 5839 O O . ILE B 1 257 ? -14.438 -7.766 10.234 1 86.25 257 ILE B O 1
ATOM 5843 N N . SER B 1 258 ? -16.609 -8.031 10.5 1 88.56 258 SER B N 1
ATOM 5844 C CA . SER B 1 258 ? -16.438 -9.438 10.859 1 88.56 258 SER B CA 1
ATOM 5845 C C . SER B 1 258 ? -15.867 -10.242 9.688 1 88.56 258 SER B C 1
ATOM 5847 O O . SER B 1 258 ? -15.031 -11.117 9.883 1 88.56 258 SER B O 1
ATOM 5849 N N . ASN B 1 259 ? -16.328 -9.906 8.469 1 91.75 259 ASN B N 1
ATOM 5850 C CA . ASN B 1 259 ? -15.844 -10.594 7.281 1 91.75 259 ASN B CA 1
ATOM 5851 C C . ASN B 1 259 ? -14.344 -10.375 7.082 1 91.75 259 ASN B C 1
ATOM 5853 O O . ASN B 1 259 ? -13.602 -11.328 6.836 1 91.75 259 ASN B O 1
ATOM 5857 N N . ILE B 1 260 ? -13.883 -9.148 7.203 1 93.31 260 ILE B N 1
ATOM 5858 C CA . ILE B 1 260 ? -12.492 -8.812 6.945 1 93.31 260 ILE B CA 1
ATOM 5859 C C . ILE B 1 260 ? -11.602 -9.469 8 1 93.31 260 ILE B C 1
ATOM 5861 O O . ILE B 1 260 ? -10.492 -9.922 7.699 1 93.31 260 ILE B O 1
ATOM 5865 N N . ILE B 1 261 ? -12.055 -9.5 9.211 1 93.69 261 ILE B N 1
ATOM 5866 C CA . ILE B 1 261 ? -11.289 -10.109 10.297 1 93.69 261 ILE B CA 1
ATOM 5867 C C . ILE B 1 261 ? -11.141 -11.609 10.047 1 93.69 261 ILE B C 1
ATOM 5869 O O . ILE B 1 261 ? -10.039 -12.148 10.125 1 93.69 261 ILE B O 1
ATOM 5873 N N . LEU B 1 262 ? -12.258 -12.25 9.75 1 94 262 LEU B N 1
ATOM 5874 C CA . LEU B 1 262 ? -12.211 -13.688 9.492 1 94 262 LEU B CA 1
ATOM 5875 C C . LEU B 1 262 ? -11.375 -13.984 8.25 1 94 262 LEU B C 1
ATOM 5877 O O . LEU B 1 262 ? -10.602 -14.945 8.234 1 94 262 LEU B O 1
ATOM 5881 N N . MET B 1 263 ? -11.578 -13.219 7.199 1 96.62 263 MET B N 1
ATOM 5882 C CA . MET B 1 263 ? -10.82 -13.398 5.965 1 96.62 263 MET B CA 1
ATOM 5883 C C . MET B 1 263 ? -9.32 -13.289 6.227 1 96.62 263 MET B C 1
ATOM 5885 O O . MET B 1 263 ? -8.539 -14.109 5.742 1 96.62 263 MET B O 1
ATOM 5889 N N . THR B 1 264 ? -8.914 -12.273 6.977 1 97.25 264 THR B N 1
ATOM 5890 C CA . THR B 1 264 ? -7.504 -12.055 7.27 1 97.25 264 THR B CA 1
ATOM 5891 C C . THR B 1 264 ? -6.949 -13.195 8.125 1 97.25 264 THR B C 1
ATOM 5893 O O . THR B 1 264 ? -5.848 -13.688 7.871 1 97.25 264 THR B O 1
ATOM 5896 N N . LEU B 1 265 ? -7.668 -13.609 9.109 1 96.81 265 LEU B N 1
ATOM 5897 C CA . LEU B 1 265 ? -7.23 -14.688 9.984 1 96.81 265 LEU B CA 1
ATOM 5898 C C . LEU B 1 265 ? -7.078 -15.992 9.211 1 96.81 265 LEU B C 1
ATOM 5900 O O . LEU B 1 265 ? -6.09 -16.703 9.375 1 96.81 265 LEU B O 1
ATOM 5904 N N . VAL B 1 266 ? -8.086 -16.312 8.391 1 97.31 266 VAL B N 1
ATOM 5905 C CA . VAL B 1 266 ? -8.07 -17.547 7.605 1 97.31 266 VAL B CA 1
ATOM 5906 C C . VAL B 1 266 ? -6.91 -17.5 6.609 1 97.31 266 VAL B C 1
ATOM 5908 O O . VAL B 1 266 ? -6.176 -18.484 6.457 1 97.31 266 VAL B O 1
ATOM 5911 N N . LEU B 1 267 ? -6.758 -16.359 5.922 1 98.12 267 LEU B N 1
ATOM 5912 C CA . LEU B 1 267 ? -5.664 -16.203 4.969 1 98.12 267 LEU B CA 1
ATOM 5913 C C . LEU B 1 267 ? -4.316 -16.391 5.656 1 98.12 267 LEU B C 1
ATOM 5915 O O . LEU B 1 267 ? -3.471 -17.156 5.176 1 98.12 267 LEU B O 1
ATOM 5919 N N . CYS B 1 268 ? -4.141 -15.75 6.777 1 98.06 268 CYS B N 1
ATOM 5920 C CA . CYS B 1 268 ? -2.883 -15.844 7.512 1 98.06 268 CYS B CA 1
ATOM 5921 C C . CYS B 1 268 ? -2.639 -17.266 8 1 98.06 268 CYS B C 1
ATOM 5923 O O . CYS B 1 268 ? -1.507 -17.75 7.973 1 98.06 268 CYS B O 1
ATOM 5925 N N . ALA B 1 269 ? -3.625 -17.891 8.453 1 97.75 269 ALA B N 1
ATOM 5926 C CA . ALA B 1 269 ? -3.488 -19.266 8.93 1 97.75 269 ALA B CA 1
ATOM 5927 C C . ALA B 1 269 ? -3.059 -20.203 7.797 1 97.75 269 ALA B C 1
ATOM 5929 O O . ALA B 1 269 ? -2.121 -20.984 7.953 1 97.75 269 ALA B O 1
ATOM 5930 N N . PHE B 1 270 ? -3.699 -20.125 6.707 1 97.94 270 PHE B N 1
ATOM 5931 C CA . PHE B 1 270 ? -3.441 -21.047 5.602 1 97.94 270 PHE B CA 1
ATOM 5932 C C . PHE B 1 270 ? -2.061 -20.797 5.004 1 97.94 270 PHE B C 1
ATOM 5934 O O . PHE B 1 270 ? -1.343 -21.734 4.672 1 97.94 270 PHE B O 1
ATOM 5941 N N . ILE B 1 271 ? -1.71 -19.531 4.777 1 97.62 271 ILE B N 1
ATOM 5942 C CA . ILE B 1 271 ? -0.406 -19.266 4.18 1 97.62 271 ILE B CA 1
ATOM 5943 C C . ILE B 1 271 ? 0.7 -19.641 5.16 1 97.62 271 ILE B C 1
ATOM 5945 O O . ILE B 1 271 ? 1.771 -20.094 4.75 1 97.62 271 ILE B O 1
ATOM 5949 N N . SER B 1 272 ? 0.479 -19.516 6.5 1 97.44 272 SER B N 1
ATOM 5950 C CA . SER B 1 272 ? 1.445 -19.953 7.504 1 97.44 272 SER B CA 1
ATOM 5951 C C . SER B 1 272 ? 1.602 -21.469 7.496 1 97.44 272 SER B C 1
ATOM 5953 O O . SER B 1 272 ? 2.721 -21.984 7.531 1 97.44 272 SER B O 1
ATOM 5955 N N . ILE B 1 273 ? 0.493 -22.172 7.418 1 96.56 273 ILE B N 1
ATOM 5956 C CA . ILE B 1 273 ? 0.532 -23.625 7.359 1 96.56 273 ILE B CA 1
ATOM 5957 C C . ILE B 1 273 ? 1.28 -24.078 6.105 1 96.56 273 ILE B C 1
ATOM 5959 O O . ILE B 1 273 ? 2.129 -24.969 6.168 1 96.56 273 ILE B O 1
ATOM 5963 N N . ALA B 1 274 ? 0.963 -23.453 5.016 1 95.31 274 ALA B N 1
ATOM 5964 C CA . ALA B 1 274 ? 1.624 -23.781 3.756 1 95.31 274 ALA B CA 1
ATOM 5965 C C . ALA B 1 274 ? 3.131 -23.562 3.852 1 95.31 274 ALA B C 1
ATOM 5967 O O . ALA B 1 274 ? 3.918 -24.438 3.475 1 95.31 274 ALA B O 1
ATOM 5968 N N . ALA B 1 275 ? 3.502 -22.438 4.344 1 93.06 275 ALA B N 1
ATOM 5969 C CA . ALA B 1 275 ? 4.918 -22.094 4.445 1 93.06 275 ALA B CA 1
ATOM 5970 C C . ALA B 1 275 ? 5.652 -23.047 5.375 1 93.06 275 ALA B C 1
ATOM 5972 O O . ALA B 1 275 ? 6.75 -23.516 5.062 1 93.06 275 ALA B O 1
ATOM 5973 N N . TYR B 1 276 ? 5.086 -23.406 6.484 1 91.94 276 TYR B N 1
ATOM 5974 C CA . TYR B 1 276 ? 5.758 -24.219 7.488 1 91.94 276 TYR B CA 1
ATOM 5975 C C . TYR B 1 276 ? 5.785 -25.688 7.066 1 91.94 276 TYR B C 1
ATOM 5977 O O . TYR B 1 276 ? 6.691 -26.422 7.441 1 91.94 276 TYR B O 1
ATOM 5985 N N . THR B 1 277 ? 4.82 -26.109 6.328 1 90.44 277 THR B N 1
ATOM 5986 C CA . THR B 1 277 ? 4.805 -27.484 5.852 1 90.44 277 THR B CA 1
ATOM 5987 C C . THR B 1 277 ? 5.664 -27.625 4.598 1 90.44 277 THR B C 1
ATOM 5989 O O . THR B 1 277 ? 5.996 -28.75 4.191 1 90.44 277 THR B O 1
ATOM 5992 N N . GLY B 1 278 ? 5.984 -26.484 4 1 86.44 278 GLY B N 1
ATOM 5993 C CA . GLY B 1 278 ? 6.914 -26.5 2.885 1 86.44 278 GLY B CA 1
ATOM 5994 C C . GLY B 1 278 ? 6.23 -26.406 1.534 1 86.44 278 GLY B C 1
ATOM 5995 O O . GLY B 1 278 ? 6.871 -26.578 0.495 1 86.44 278 GLY B O 1
ATOM 5996 N N . THR B 1 279 ? 4.984 -26.203 1.498 1 89.44 279 THR B N 1
ATOM 5997 C CA . THR B 1 279 ? 4.289 -26.031 0.225 1 89.44 279 THR B CA 1
ATOM 5998 C C . THR B 1 279 ? 4.191 -24.562 -0.156 1 89.44 279 THR B C 1
ATOM 6000 O O . THR B 1 279 ? 4.746 -23.703 0.528 1 89.44 279 THR B O 1
ATOM 6003 N N . SER B 1 280 ? 3.582 -24.297 -1.362 1 90.81 280 SER B N 1
ATOM 6004 C CA . SER B 1 280 ? 3.504 -22.953 -1.925 1 90.81 280 SER B CA 1
ATOM 6005 C C . SER B 1 280 ? 2.555 -22.062 -1.119 1 90.81 280 SER B C 1
ATOM 6007 O O . SER B 1 280 ? 1.428 -22.469 -0.821 1 90.81 280 SER B O 1
ATOM 6009 N N . VAL B 1 281 ? 3.023 -20.891 -0.766 1 93.75 281 VAL B N 1
ATOM 6010 C CA . VAL B 1 281 ? 2.209 -19.906 -0.068 1 93.75 281 VAL B CA 1
ATOM 6011 C C . VAL B 1 281 ? 1.003 -19.531 -0.927 1 93.75 281 VAL B C 1
ATOM 6013 O O . VAL B 1 281 ? -0.088 -19.281 -0.405 1 93.75 281 VAL B O 1
ATOM 6016 N N . LEU B 1 282 ? 1.196 -19.469 -2.248 1 93.19 282 LEU B N 1
ATOM 6017 C CA . LEU B 1 282 ? 0.116 -19.125 -3.168 1 93.19 282 LEU B CA 1
ATOM 6018 C C . LEU B 1 282 ? -0.96 -20.203 -3.168 1 93.19 282 LEU B C 1
ATOM 6020 O O . LEU B 1 282 ? -2.152 -19.906 -3.24 1 93.19 282 LEU B O 1
ATOM 6024 N N . PHE B 1 283 ? -0.504 -21.469 -3.051 1 93.56 283 PHE B N 1
ATOM 6025 C CA . PHE B 1 283 ? -1.454 -22.562 -2.896 1 93.56 283 PHE B CA 1
ATOM 6026 C C . PHE B 1 283 ? -2.268 -22.391 -1.617 1 93.56 283 PHE B C 1
ATOM 6028 O O . PHE B 1 283 ? -3.482 -22.594 -1.617 1 93.56 283 PHE B O 1
ATOM 6035 N N . GLY B 1 284 ? -1.614 -22.031 -0.542 1 96.19 284 GLY B N 1
ATOM 6036 C CA . GLY B 1 284 ? -2.303 -21.75 0.706 1 96.19 284 GLY B CA 1
ATOM 6037 C C . GLY B 1 284 ? -3.336 -20.641 0.577 1 96.19 284 GLY B C 1
ATOM 6038 O O . GLY B 1 284 ? -4.434 -20.75 1.126 1 96.19 284 GLY B O 1
ATOM 6039 N N . ALA B 1 285 ? -2.973 -19.625 -0.112 1 96.56 285 ALA B N 1
ATOM 6040 C CA . ALA B 1 285 ? -3.895 -18.516 -0.327 1 96.56 285 ALA B CA 1
ATOM 6041 C C . ALA B 1 285 ? -5.133 -18.969 -1.098 1 96.56 285 ALA B C 1
ATOM 6043 O O . ALA B 1 285 ? -6.25 -18.547 -0.792 1 96.56 285 ALA B O 1
ATOM 6044 N N . PHE B 1 286 ? -4.953 -19.781 -2.104 1 94.56 286 PHE B N 1
ATOM 6045 C CA . PHE B 1 286 ? -6.062 -20.312 -2.893 1 94.56 286 PHE B CA 1
ATOM 6046 C C . PHE B 1 286 ? -6.996 -21.141 -2.023 1 94.56 286 PHE B C 1
ATOM 6048 O O . PHE B 1 286 ? -8.219 -20.984 -2.086 1 94.56 286 PHE B O 1
ATOM 6055 N N . LEU B 1 287 ? -6.438 -22 -1.212 1 96.5 287 LEU B N 1
ATOM 6056 C CA . LEU B 1 287 ? -7.238 -22.844 -0.335 1 96.5 287 LEU B CA 1
ATOM 6057 C C . LEU B 1 287 ? -7.988 -22 0.693 1 96.5 287 LEU B C 1
ATOM 6059 O O . LEU B 1 287 ? -9.109 -22.344 1.075 1 96.5 287 LEU B O 1
ATOM 6063 N N . ALA B 1 288 ? -7.355 -20.953 1.193 1 97.69 288 ALA B N 1
ATOM 6064 C CA . ALA B 1 288 ? -8.031 -20.047 2.117 1 97.69 288 ALA B CA 1
ATOM 6065 C C . ALA B 1 288 ? -9.297 -19.469 1.486 1 97.69 288 ALA B C 1
ATOM 6067 O O . ALA B 1 288 ? -10.344 -19.406 2.131 1 97.69 288 ALA B O 1
ATOM 6068 N N . GLY B 1 289 ? -9.148 -19 0.246 1 96.44 289 GLY B N 1
ATOM 6069 C CA . GLY B 1 289 ? -10.305 -18.484 -0.469 1 96.44 289 GLY B CA 1
ATOM 6070 C C . GLY B 1 289 ? -11.406 -19.516 -0.639 1 96.44 289 GLY B C 1
ATOM 6071 O O . GLY B 1 289 ? -12.578 -19.219 -0.388 1 96.44 289 GLY B O 1
ATOM 6072 N N . THR B 1 290 ? -11.07 -20.734 -1.038 1 94.38 290 THR B N 1
ATOM 6073 C CA . THR B 1 290 ? -12.055 -21.781 -1.239 1 94.38 290 THR B CA 1
ATOM 6074 C C . THR B 1 290 ? -12.695 -22.188 0.085 1 94.38 290 THR B C 1
ATOM 6076 O O . THR B 1 290 ? -13.883 -22.516 0.13 1 94.38 290 THR B O 1
ATOM 6079 N N . PHE B 1 291 ? -11.891 -22.203 1.113 1 96.19 291 PHE B N 1
ATOM 6080 C CA . PHE B 1 291 ? -12.375 -22.484 2.459 1 96.19 291 PHE B CA 1
ATOM 6081 C C . PHE B 1 291 ? -13.484 -21.531 2.855 1 96.19 291 PHE B C 1
ATOM 6083 O O . PHE B 1 291 ? -14.547 -21.953 3.309 1 96.19 291 PHE B O 1
ATOM 6090 N N . LEU B 1 292 ? -13.297 -20.266 2.654 1 95.06 292 LEU B N 1
ATOM 6091 C CA . LEU B 1 292 ? -14.258 -19.25 3.041 1 95.06 292 LEU B CA 1
ATOM 6092 C C . LEU B 1 292 ? -15.492 -19.297 2.143 1 95.06 292 LEU B C 1
ATOM 6094 O O . LEU B 1 292 ? -16.609 -19 2.59 1 95.06 292 LEU B O 1
ATOM 6098 N N . SER B 1 293 ? -15.266 -19.594 0.882 1 90.69 293 SER B N 1
ATOM 6099 C CA . SER B 1 293 ? -16.375 -19.672 -0.066 1 90.69 293 SER B CA 1
ATOM 6100 C C . SER B 1 293 ? -17.344 -20.781 0.309 1 90.69 293 SER B C 1
ATOM 6102 O O . SER B 1 293 ? -18.531 -20.703 -0.018 1 90.69 293 SER B O 1
ATOM 6104 N N . TYR B 1 294 ? -16.906 -21.75 0.984 1 91.06 294 TYR B N 1
ATOM 6105 C CA . TYR B 1 294 ? -17.719 -22.922 1.328 1 91.06 294 TYR B CA 1
ATOM 6106 C C . TYR B 1 294 ? -18.391 -22.719 2.676 1 91.06 294 TYR B C 1
ATOM 6108 O O . TYR B 1 294 ? -19.391 -23.391 2.971 1 91.06 294 TYR B O 1
ATOM 6116 N N . LEU B 1 295 ? -18.047 -21.859 3.518 1 89.69 295 LEU B N 1
ATOM 6117 C CA . LEU B 1 295 ? -18.453 -21.734 4.914 1 89.69 295 LEU B CA 1
ATOM 6118 C C . LEU B 1 295 ? -19.906 -21.312 5.023 1 89.69 295 LEU B C 1
ATOM 6120 O O . LEU B 1 295 ? -20.672 -21.891 5.801 1 89.69 295 LEU B O 1
ATOM 6124 N N . PRO B 1 296 ? -20.297 -20.281 4.305 1 84.25 296 PRO B N 1
ATOM 6125 C CA . PRO B 1 296 ? -21.656 -19.781 4.516 1 84.25 296 PRO B CA 1
ATOM 6126 C C . PRO B 1 296 ? -22.734 -20.797 4.09 1 84.25 296 PRO B C 1
ATOM 6128 O O . PRO B 1 296 ? -22.469 -21.656 3.252 1 84.25 296 PRO B O 1
ATOM 6131 N N . SER B 1 297 ? -23.875 -20.578 4.734 1 77.44 297 SER B N 1
ATOM 6132 C CA . SER B 1 297 ? -25 -21.438 4.441 1 77.44 297 SER B CA 1
ATOM 6133 C C . SER B 1 297 ? -25.562 -21.172 3.049 1 77.44 297 SER B C 1
ATOM 6135 O O . SER B 1 297 ? -25.547 -20.031 2.574 1 77.44 297 SER B O 1
ATOM 6137 N N . LYS B 1 298 ? -25.984 -22.25 2.49 1 72.88 298 LYS B N 1
ATOM 6138 C CA . LYS B 1 298 ? -26.531 -22.156 1.145 1 72.88 298 LYS B CA 1
ATOM 6139 C C . LYS B 1 298 ? -28.062 -22.141 1.18 1 72.88 298 LYS B C 1
ATOM 6141 O O . LYS B 1 298 ? -28.703 -22.078 0.135 1 72.88 298 LYS B O 1
ATOM 6146 N N . ARG B 1 299 ? -28.562 -21.984 2.395 1 74.5 299 ARG B N 1
ATOM 6147 C CA . ARG B 1 299 ? -30.016 -21.906 2.537 1 74.5 299 ARG B CA 1
ATOM 6148 C C . ARG B 1 299 ? -30.516 -20.5 2.195 1 74.5 299 ARG B C 1
ATOM 6150 O O . ARG B 1 299 ? -29.844 -19.516 2.473 1 74.5 299 ARG B O 1
ATOM 6157 N N . PRO B 1 300 ? -31.547 -20.453 1.556 1 73.19 300 PRO B N 1
ATOM 6158 C CA . PRO B 1 300 ? -32.094 -19.156 1.136 1 73.19 300 PRO B CA 1
ATOM 6159 C C . PRO B 1 300 ? -32.25 -18.172 2.299 1 73.19 300 PRO B C 1
ATOM 6161 O O . PRO B 1 300 ? -32.188 -16.969 2.107 1 73.19 300 PRO B O 1
ATOM 6164 N N . ASP B 1 301 ? -32.438 -18.703 3.438 1 71.12 301 ASP B N 1
ATOM 6165 C CA . ASP B 1 301 ? -32.625 -17.812 4.586 1 71.12 301 ASP B CA 1
ATOM 6166 C C . ASP B 1 301 ? -31.297 -17.484 5.258 1 71.12 301 ASP B C 1
ATOM 6168 O O . ASP B 1 301 ? -31.266 -16.75 6.25 1 71.12 301 ASP B O 1
ATOM 6172 N N . GLY B 1 302 ? -30.391 -17.875 4.688 1 77.94 302 GLY B N 1
ATOM 6173 C CA . GLY B 1 302 ? -29.078 -17.625 5.277 1 77.94 302 GLY B CA 1
ATOM 6174 C C . GLY B 1 302 ? -28.625 -16.188 5.141 1 77.94 302 GLY B C 1
ATOM 6175 O O . GLY B 1 302 ? -29 -15.5 4.188 1 77.94 302 GLY B O 1
ATOM 6176 N N . PRO B 1 303 ? -27.938 -15.75 6.035 1 77.88 303 PRO B N 1
ATOM 6177 C CA . PRO B 1 303 ? -27.516 -14.344 6.062 1 77.88 303 PRO B CA 1
ATOM 6178 C C . PRO B 1 303 ? -26.594 -13.977 4.902 1 77.88 303 PRO B C 1
ATOM 6180 O O . PRO B 1 303 ? -26.547 -12.812 4.496 1 77.88 303 PRO B O 1
ATOM 6183 N N . PHE B 1 304 ? -25.938 -14.906 4.363 1 79.88 304 PHE B N 1
ATOM 6184 C CA . PHE B 1 304 ? -24.938 -14.594 3.348 1 79.88 304 PHE B CA 1
ATOM 6185 C C . PHE B 1 304 ? -25.5 -14.836 1.95 1 79.88 304 PHE B C 1
ATOM 6187 O O . PHE B 1 304 ? -24.766 -14.75 0.961 1 79.88 304 PHE B O 1
ATOM 6194 N N . VAL B 1 305 ? -26.703 -15.227 1.848 1 74.12 305 VAL B N 1
ATOM 6195 C CA . VAL B 1 305 ? -27.359 -15.398 0.559 1 74.12 305 VAL B CA 1
ATOM 6196 C C . VAL B 1 305 ? -28.047 -14.094 0.163 1 74.12 305 VAL B C 1
ATOM 6198 O O . VAL B 1 305 ? -29.203 -13.867 0.524 1 74.12 305 VAL B O 1
ATOM 6201 N N . VAL B 1 306 ? -27.312 -13.32 -0.551 1 77.5 306 VAL B N 1
ATOM 6202 C CA . VAL B 1 306 ? -27.797 -12 -0.94 1 77.5 306 VAL B CA 1
ATOM 6203 C C . VAL B 1 306 ? -27.609 -11.805 -2.443 1 77.5 306 VAL B C 1
ATOM 6205 O O . VAL B 1 306 ? -26.688 -12.359 -3.041 1 77.5 306 VAL B O 1
ATOM 6208 N N . MET B 1 307 ? -28.422 -10.977 -3.023 1 69.62 307 MET B N 1
ATOM 6209 C CA . MET B 1 307 ? -28.391 -10.758 -4.465 1 69.62 307 MET B CA 1
ATOM 6210 C C . MET B 1 307 ? -27.391 -9.68 -4.836 1 69.62 307 MET B C 1
ATOM 6212 O O . MET B 1 307 ? -26.953 -9.594 -5.984 1 69.62 307 MET B O 1
ATOM 6216 N N . SER B 1 308 ? -27.188 -8.836 -3.973 1 77 308 SER B N 1
ATOM 6217 C CA . SER B 1 308 ? -26.281 -7.723 -4.223 1 77 308 SER B CA 1
ATOM 6218 C C . SER B 1 308 ? -25.578 -7.281 -2.939 1 77 308 SER B C 1
ATOM 6220 O O . SER B 1 308 ? -26 -7.648 -1.841 1 77 308 SER B O 1
ATOM 6222 N N . ARG B 1 309 ? -24.562 -6.652 -3.127 1 81.5 309 ARG B N 1
ATOM 6223 C CA . ARG B 1 309 ? -23.844 -6.113 -1.977 1 81.5 309 ARG B CA 1
ATOM 6224 C C . ARG B 1 309 ? -24.734 -5.188 -1.155 1 81.5 309 ARG B C 1
ATOM 6226 O O . ARG B 1 309 ? -24.719 -5.234 0.076 1 81.5 309 ARG B O 1
ATOM 6233 N N . GLU B 1 310 ? -25.469 -4.355 -1.771 1 78.31 310 GLU B N 1
ATOM 6234 C CA . GLU B 1 310 ? -26.344 -3.387 -1.118 1 78.31 310 GLU B CA 1
ATOM 6235 C C . GLU B 1 310 ? -27.391 -4.086 -0.247 1 78.31 310 GLU B C 1
ATOM 6237 O O . GLU B 1 310 ? -27.703 -3.621 0.852 1 78.31 310 GLU B O 1
ATOM 6242 N N . GLU B 1 311 ? -27.891 -5.152 -0.807 1 77.06 311 GLU B N 1
ATOM 6243 C CA . GLU B 1 311 ? -28.875 -5.914 -0.042 1 77.06 311 GLU B CA 1
ATOM 6244 C C . GLU B 1 311 ? -28.266 -6.461 1.248 1 77.06 311 GLU B C 1
ATOM 6246 O O . GLU B 1 311 ? -28.922 -6.477 2.291 1 77.06 311 GLU B O 1
ATOM 6251 N N . GLY B 1 312 ? -27.109 -6.871 1.158 1 78.81 312 GLY B N 1
ATOM 6252 C CA . GLY B 1 312 ? -26.438 -7.398 2.33 1 78.81 312 GLY B CA 1
ATOM 6253 C C . GLY B 1 312 ? -26.109 -6.336 3.361 1 78.81 312 GLY B C 1
ATOM 6254 O O . GLY B 1 312 ? -26.094 -6.613 4.562 1 78.81 312 GLY B O 1
ATOM 6255 N N . GLU B 1 313 ? -25.953 -5.16 2.895 1 79.62 313 GLU B N 1
ATOM 6256 C CA . GLU B 1 313 ? -25.562 -4.066 3.779 1 79.62 313 GLU B CA 1
ATOM 6257 C C . GLU B 1 313 ? -26.781 -3.416 4.422 1 79.62 313 GLU B C 1
ATOM 6259 O O . GLU B 1 313 ? -26.703 -2.895 5.535 1 79.62 313 GLU B O 1
ATOM 6264 N N . GLN B 1 314 ? -27.859 -3.424 3.76 1 76.94 314 GLN B N 1
ATOM 6265 C CA . GLN B 1 314 ? -29.031 -2.682 4.211 1 76.94 314 GLN B CA 1
ATOM 6266 C C . GLN B 1 314 ? -29.922 -3.547 5.09 1 76.94 314 GLN B C 1
ATOM 6268 O O . GLN B 1 314 ? -30.578 -3.043 6.008 1 76.94 314 GLN B O 1
ATOM 6273 N N . ASN B 1 315 ? -29.938 -4.805 4.738 1 76.75 315 ASN B N 1
ATOM 6274 C CA . ASN B 1 315 ? -30.828 -5.684 5.492 1 76.75 315 ASN B CA 1
ATOM 6275 C C . ASN B 1 315 ? -30.172 -6.16 6.785 1 76.75 315 ASN B C 1
ATOM 6277 O O . ASN B 1 315 ? -29.062 -6.695 6.766 1 76.75 315 ASN B O 1
ATOM 6281 N N . GLU B 1 316 ? -30.859 -6.02 7.828 1 74.5 316 GLU B N 1
ATOM 6282 C CA . GLU B 1 316 ? -30.328 -6.344 9.148 1 74.5 316 GLU B CA 1
ATOM 6283 C C . GLU B 1 316 ? -30.125 -7.848 9.305 1 74.5 316 GLU B C 1
ATOM 6285 O O . GLU B 1 316 ? -29.281 -8.281 10.094 1 74.5 316 GLU B O 1
ATOM 6290 N N . ASP B 1 317 ? -30.891 -8.555 8.531 1 75.69 317 ASP B N 1
ATOM 6291 C CA . ASP B 1 317 ? -30.828 -10.008 8.68 1 75.69 317 ASP B CA 1
ATOM 6292 C C . ASP B 1 317 ? -29.859 -10.625 7.672 1 75.69 317 ASP B C 1
ATOM 6294 O O . ASP B 1 317 ? -29.688 -11.844 7.641 1 75.69 317 ASP B O 1
ATOM 6298 N N . LYS B 1 318 ? -29.328 -9.719 6.934 1 82.31 318 LYS B N 1
ATOM 6299 C CA . LYS B 1 318 ? -28.422 -10.211 5.906 1 82.31 318 LYS B CA 1
ATOM 6300 C C . LYS B 1 318 ? -27.031 -9.586 6.059 1 82.31 318 LYS B C 1
ATOM 6302 O O . LYS B 1 318 ? -26.844 -8.641 6.82 1 82.31 318 LYS B O 1
ATOM 6307 N N . SER B 1 319 ? -26.094 -10.281 5.566 1 84.69 319 SER B N 1
ATOM 6308 C CA . SER B 1 319 ? -24.719 -9.812 5.574 1 84.69 319 SER B CA 1
ATOM 6309 C C . SER B 1 319 ? -24.094 -9.922 4.188 1 84.69 319 SER B C 1
ATOM 6311 O O . SER B 1 319 ? -24.453 -10.805 3.402 1 84.69 319 SER B O 1
ATOM 6313 N N . PRO B 1 320 ? -23.297 -8.977 3.816 1 87.81 320 PRO B N 1
ATOM 6314 C CA . PRO B 1 320 ? -22.547 -9.141 2.564 1 87.81 320 PRO B CA 1
ATOM 6315 C C . PRO B 1 320 ? -21.672 -10.398 2.559 1 87.81 320 PRO B C 1
ATOM 6317 O O . PRO B 1 320 ? -21.234 -10.844 3.615 1 87.81 320 PRO B O 1
ATOM 6320 N N . THR B 1 321 ? -21.469 -10.93 1.38 1 89.44 321 THR B N 1
ATOM 6321 C CA . THR B 1 321 ? -20.625 -12.102 1.228 1 89.44 321 THR B CA 1
ATOM 6322 C C . THR B 1 321 ? -19.141 -11.719 1.344 1 89.44 321 THR B C 1
ATOM 6324 O O . THR B 1 321 ? -18.812 -10.539 1.365 1 89.44 321 THR B O 1
ATOM 6327 N N . PHE B 1 322 ? -18.312 -12.68 1.479 1 92.69 322 PHE B N 1
ATOM 6328 C CA . PHE B 1 322 ? -16.875 -12.445 1.543 1 92.69 322 PHE B CA 1
ATOM 6329 C C . PHE B 1 322 ? -16.375 -11.805 0.256 1 92.69 322 PHE B C 1
ATOM 6331 O O . PHE B 1 322 ? -15.469 -10.961 0.288 1 92.69 322 PHE B O 1
ATOM 6338 N N . VAL B 1 323 ? -16.953 -12.18 -0.934 1 91.31 323 VAL B N 1
ATOM 6339 C CA . VAL B 1 323 ? -16.594 -11.609 -2.227 1 91.31 323 VAL B CA 1
ATOM 6340 C C . VAL B 1 323 ? -16.953 -10.125 -2.26 1 91.31 323 VAL B C 1
ATOM 6342 O O . VAL B 1 323 ? -16.172 -9.305 -2.768 1 91.31 323 VAL B O 1
ATOM 6345 N N . HIS B 1 324 ? -18.141 -9.852 -1.708 1 91.56 324 HIS B N 1
ATOM 6346 C CA . HIS B 1 324 ? -18.578 -8.461 -1.649 1 91.56 324 HIS B CA 1
ATOM 6347 C C . HIS B 1 324 ? -17.625 -7.617 -0.809 1 91.56 324 HIS B C 1
ATOM 6349 O O . HIS B 1 324 ? -17.297 -6.48 -1.175 1 91.56 324 HIS B O 1
ATOM 6355 N N . THR B 1 325 ? -17.234 -8.164 0.317 1 92.5 325 THR B N 1
ATOM 6356 C CA . THR B 1 325 ? -16.328 -7.461 1.207 1 92.5 325 THR B CA 1
ATOM 6357 C C . THR B 1 325 ? -14.961 -7.266 0.541 1 92.5 325 THR B C 1
ATOM 6359 O O . THR B 1 325 ? -14.352 -6.199 0.664 1 92.5 325 THR B O 1
ATOM 6362 N N . PHE B 1 326 ? -14.461 -8.266 -0.152 1 94.81 326 PHE B N 1
ATOM 6363 C CA . PHE B 1 326 ? -13.211 -8.156 -0.895 1 94.81 326 PHE B CA 1
ATOM 6364 C C . PHE B 1 326 ? -13.305 -7.059 -1.946 1 94.81 326 PHE B C 1
ATOM 6366 O O . PHE B 1 326 ? -12.375 -6.262 -2.098 1 94.81 326 PHE B O 1
ATOM 6373 N N . GLU B 1 327 ? -14.414 -6.996 -2.627 1 91.62 327 GLU B N 1
ATOM 6374 C CA . GLU B 1 327 ? -14.625 -6.016 -3.688 1 91.62 327 GLU B CA 1
ATOM 6375 C C . GLU B 1 327 ? -14.695 -4.598 -3.125 1 91.62 327 GLU B C 1
ATOM 6377 O O . GLU B 1 327 ? -14.211 -3.652 -3.748 1 91.62 327 GLU B O 1
ATOM 6382 N N . ALA B 1 328 ? -15.211 -4.5 -2.01 1 89.94 328 ALA B N 1
ATOM 6383 C CA . ALA B 1 328 ? -15.445 -3.189 -1.413 1 89.94 328 ALA B CA 1
ATOM 6384 C C . ALA B 1 328 ? -14.156 -2.596 -0.862 1 89.94 328 ALA B C 1
ATOM 6386 O O . ALA B 1 328 ? -13.914 -1.392 -0.981 1 89.94 328 ALA B O 1
ATOM 6387 N N . TYR B 1 329 ? -13.258 -3.426 -0.3 1 90.94 329 TYR B N 1
ATOM 6388 C CA . TYR B 1 329 ? -12.188 -2.846 0.503 1 90.94 329 TYR B CA 1
ATOM 6389 C C . TYR B 1 329 ? -10.82 -3.217 -0.06 1 90.94 329 TYR B C 1
ATOM 6391 O O . TYR B 1 329 ? -9.828 -2.535 0.2 1 90.94 329 TYR B O 1
ATOM 6399 N N . LEU B 1 330 ? -10.734 -4.285 -0.84 1 93.94 330 LEU B N 1
ATOM 6400 C CA . LEU B 1 330 ? -9.406 -4.785 -1.211 1 93.94 330 LEU B CA 1
ATOM 6401 C C . LEU B 1 330 ? -9.219 -4.734 -2.723 1 93.94 330 LEU B C 1
ATOM 6403 O O . LEU B 1 330 ? -8.094 -4.578 -3.205 1 93.94 330 LEU B O 1
ATOM 6407 N N . LEU B 1 331 ? -10.297 -4.816 -3.477 1 92.69 331 LEU B N 1
ATOM 6408 C CA . LEU B 1 331 ? -10.195 -4.961 -4.922 1 92.69 331 LEU B CA 1
ATOM 6409 C C . LEU B 1 331 ? -9.523 -3.742 -5.547 1 92.69 331 LEU B C 1
ATOM 6411 O O . LEU B 1 331 ? -8.656 -3.881 -6.41 1 92.69 331 LEU B O 1
ATOM 6415 N N . GLY B 1 332 ? -9.914 -2.52 -5.188 1 91.5 332 GLY B N 1
ATOM 6416 C CA . GLY B 1 332 ? -9.312 -1.31 -5.727 1 91.5 332 GLY B CA 1
ATOM 6417 C C . GLY B 1 332 ? -7.82 -1.218 -5.477 1 91.5 332 GLY B C 1
ATOM 6418 O O . GLY B 1 332 ? -7.051 -0.902 -6.387 1 91.5 332 GLY B O 1
ATOM 6419 N N . VAL B 1 333 ? -7.387 -1.524 -4.32 1 94.25 333 VAL B N 1
ATOM 6420 C CA . VAL B 1 333 ? -5.984 -1.468 -3.928 1 94.25 333 VAL B CA 1
ATOM 6421 C C . VAL B 1 333 ? -5.191 -2.537 -4.676 1 94.25 333 VAL B C 1
ATOM 6423 O O . VAL B 1 333 ? -4.082 -2.281 -5.145 1 94.25 333 VAL B O 1
ATOM 6426 N N . GLN B 1 334 ? -5.797 -3.674 -4.699 1 93.88 334 GLN B N 1
ATOM 6427 C CA . GLN B 1 334 ? -5.148 -4.789 -5.383 1 93.88 334 GLN B CA 1
ATOM 6428 C C . GLN B 1 334 ? -4.988 -4.5 -6.871 1 93.88 334 GLN B C 1
ATOM 6430 O O . GLN B 1 334 ? -3.906 -4.684 -7.434 1 93.88 334 GLN B O 1
ATOM 6435 N N . THR B 1 335 ? -5.992 -3.957 -7.543 1 91.56 335 THR B N 1
ATOM 6436 C CA . THR B 1 335 ? -6.047 -3.795 -8.992 1 91.56 335 THR B CA 1
ATOM 6437 C C . THR B 1 335 ? -5.184 -2.619 -9.438 1 91.56 335 THR B C 1
ATOM 6439 O O . THR B 1 335 ? -4.508 -2.693 -10.469 1 91.56 335 THR B O 1
ATOM 6442 N N . TYR B 1 336 ? -5.172 -1.59 -8.641 1 93 336 TYR B N 1
ATOM 6443 C CA . TYR B 1 336 ? -4.598 -0.359 -9.18 1 93 336 TYR B CA 1
ATOM 6444 C C . TYR B 1 336 ? -3.232 -0.081 -8.555 1 93 336 TYR B C 1
ATOM 6446 O O . TYR B 1 336 ? -2.492 0.782 -9.031 1 93 336 TYR B O 1
ATOM 6454 N N . LEU B 1 337 ? -2.871 -0.88 -7.594 1 94.62 337 LEU B N 1
ATOM 6455 C CA . LEU B 1 337 ? -1.571 -0.592 -7 1 94.62 337 LEU B CA 1
ATOM 6456 C C . LEU B 1 337 ? -0.755 -1.869 -6.832 1 94.62 337 LEU B C 1
ATOM 6458 O O . LEU B 1 337 ? 0.363 -1.97 -7.344 1 94.62 337 LEU B O 1
ATOM 6462 N N . MET B 1 338 ? -1.281 -2.891 -6.199 1 94.94 338 MET B N 1
ATOM 6463 C CA . MET B 1 338 ? -0.473 -4.043 -5.809 1 94.94 338 MET B CA 1
ATOM 6464 C C . MET B 1 338 ? -0.2 -4.949 -7.004 1 94.94 338 MET B C 1
ATOM 6466 O O . MET B 1 338 ? 0.915 -5.449 -7.168 1 94.94 338 MET B O 1
ATOM 6470 N N . GLU B 1 339 ? -1.216 -5.184 -7.801 1 93.25 339 GLU B N 1
ATOM 6471 C CA . GLU B 1 339 ? -1.029 -6 -8.992 1 93.25 339 GLU B CA 1
ATOM 6472 C C . GLU B 1 339 ? -0.011 -5.371 -9.938 1 93.25 339 GLU B C 1
ATOM 6474 O O . GLU B 1 339 ? 0.925 -6.039 -10.383 1 93.25 339 GLU B O 1
ATOM 6479 N N . PRO B 1 340 ? -0.141 -4.059 -10.266 1 95.38 340 PRO B N 1
ATOM 6480 C CA . PRO B 1 340 ? 0.875 -3.42 -11.102 1 95.38 340 PRO B CA 1
ATOM 6481 C C . PRO B 1 340 ? 2.279 -3.518 -10.508 1 95.38 340 PRO B C 1
ATOM 6483 O O . PRO B 1 340 ? 3.254 -3.686 -11.242 1 95.38 340 PRO B O 1
ATOM 6486 N N . LEU B 1 341 ? 2.352 -3.402 -9.188 1 96.62 341 LEU B N 1
ATOM 6487 C CA . LEU B 1 341 ? 3.648 -3.514 -8.523 1 96.62 341 LEU B CA 1
ATOM 6488 C C . LEU B 1 341 ? 4.219 -4.918 -8.68 1 96.62 341 LEU B C 1
ATOM 6490 O O . LEU B 1 341 ? 5.434 -5.086 -8.836 1 96.62 341 LEU B O 1
ATOM 6494 N N . PHE B 1 342 ? 3.391 -5.91 -8.664 1 95 342 PHE B N 1
ATOM 6495 C CA . PHE B 1 342 ? 3.83 -7.289 -8.828 1 95 342 PHE B CA 1
ATOM 6496 C C . PHE B 1 342 ? 4.453 -7.5 -10.203 1 95 342 PHE B C 1
ATOM 6498 O O . PHE B 1 342 ? 5.57 -8.008 -10.312 1 95 342 PHE B O 1
ATOM 6505 N N . PHE B 1 343 ? 3.803 -7.066 -11.227 1 93.69 343 PHE B N 1
ATOM 6506 C CA . PHE B 1 343 ? 4.301 -7.297 -12.578 1 93.69 343 PHE B CA 1
ATOM 6507 C C . PHE B 1 343 ? 5.512 -6.414 -12.867 1 93.69 343 PHE B C 1
ATOM 6509 O O . PHE B 1 343 ? 6.414 -6.816 -13.602 1 93.69 343 PHE B O 1
ATOM 6516 N N . ALA B 1 344 ? 5.5 -5.191 -12.289 1 96.25 344 ALA B N 1
ATOM 6517 C CA . ALA B 1 344 ? 6.695 -4.359 -12.406 1 96.25 344 ALA B CA 1
ATOM 6518 C C . ALA B 1 344 ? 7.902 -5.047 -11.773 1 96.25 344 ALA B C 1
ATOM 6520 O O . ALA B 1 344 ? 9.031 -4.906 -12.258 1 96.25 344 ALA B O 1
ATOM 6521 N N . SER B 1 345 ? 7.672 -5.738 -10.664 1 94.38 345 SER B N 1
ATOM 6522 C CA . SER B 1 345 ? 8.766 -6.402 -9.961 1 94.38 345 SER B CA 1
ATOM 6523 C C . SER B 1 345 ? 9.359 -7.527 -10.805 1 94.38 345 SER B C 1
ATOM 6525 O O . SER B 1 345 ? 10.547 -7.832 -10.68 1 94.38 345 SER B O 1
ATOM 6527 N N . ILE B 1 346 ? 8.539 -8.141 -11.617 1 92.5 346 ILE B N 1
ATOM 6528 C CA . ILE B 1 346 ? 9.062 -9.102 -12.578 1 92.5 346 ILE B CA 1
ATOM 6529 C C . ILE B 1 346 ? 10.039 -8.414 -13.523 1 92.5 346 ILE B C 1
ATOM 6531 O O . ILE B 1 346 ? 11.102 -8.961 -13.844 1 92.5 346 ILE B O 1
ATOM 6535 N N . GLY B 1 347 ? 9.703 -7.191 -13.945 1 94.5 347 GLY B N 1
ATOM 6536 C CA . GLY B 1 347 ? 10.57 -6.406 -14.805 1 94.5 347 GLY B CA 1
ATOM 6537 C C . GLY B 1 347 ? 11.891 -6.047 -14.148 1 94.5 347 GLY B C 1
ATOM 6538 O O . GLY B 1 347 ? 12.93 -6.012 -14.805 1 94.5 347 GLY B O 1
ATOM 6539 N N . PHE B 1 348 ? 11.867 -5.785 -12.797 1 94.88 348 PHE B N 1
ATOM 6540 C CA . PHE B 1 348 ? 13.078 -5.453 -12.062 1 94.88 348 PHE B CA 1
ATOM 6541 C C . PHE B 1 348 ? 14.102 -6.578 -12.172 1 94.88 348 PHE B C 1
ATOM 6543 O O . PHE B 1 348 ? 15.305 -6.348 -12.047 1 94.88 348 PHE B O 1
ATOM 6550 N N . ALA B 1 349 ? 13.602 -7.797 -12.43 1 92.44 349 ALA B N 1
ATOM 6551 C CA . ALA B 1 349 ? 14.445 -8.984 -12.297 1 92.44 349 ALA B CA 1
ATOM 6552 C C . ALA B 1 349 ? 14.992 -9.422 -13.656 1 92.44 349 ALA B C 1
ATOM 6554 O O . ALA B 1 349 ? 15.742 -10.398 -13.742 1 92.44 349 ALA B O 1
ATOM 6555 N N . ILE B 1 350 ? 14.68 -8.734 -14.688 1 92.75 350 ILE B N 1
ATOM 6556 C CA . ILE B 1 350 ? 15.094 -9.109 -16.031 1 92.75 350 ILE B CA 1
ATOM 6557 C C . ILE B 1 350 ? 16.391 -8.383 -16.406 1 92.75 350 ILE B C 1
ATOM 6559 O O . ILE B 1 350 ? 16.438 -7.152 -16.391 1 92.75 350 ILE B O 1
ATOM 6563 N N . PRO B 1 351 ? 17.453 -9.125 -16.641 1 93.25 351 PRO B N 1
ATOM 6564 C CA . PRO B 1 351 ? 18.688 -8.484 -17.125 1 93.25 351 PRO B CA 1
ATOM 6565 C C . PRO B 1 351 ? 18.578 -8.016 -18.578 1 93.25 351 PRO B C 1
ATOM 6567 O O . PRO B 1 351 ? 19.266 -8.555 -19.453 1 93.25 351 PRO B O 1
ATOM 6570 N N . PHE B 1 352 ? 18 -6.949 -18.828 1 93.31 352 PHE B N 1
ATOM 6571 C CA . PHE B 1 352 ? 17.531 -6.508 -20.141 1 93.31 352 PHE B CA 1
ATOM 6572 C C . PHE B 1 352 ? 18.719 -6.164 -21.031 1 93.31 352 PHE B C 1
ATOM 6574 O O . PHE B 1 352 ? 18.75 -6.531 -22.219 1 93.31 352 PHE B O 1
ATOM 6581 N N . VAL B 1 353 ? 19.719 -5.559 -20.531 1 92.38 353 VAL B N 1
ATOM 6582 C CA . VAL B 1 353 ? 20.828 -5.059 -21.312 1 92.38 353 VAL B CA 1
ATOM 6583 C C . VAL B 1 353 ? 21.656 -6.227 -21.844 1 92.38 353 VAL B C 1
ATOM 6585 O O . VAL B 1 353 ? 22.172 -6.176 -22.953 1 92.38 353 VAL B O 1
ATOM 6588 N N . GLN B 1 354 ? 21.656 -7.289 -21.125 1 91.81 354 GLN B N 1
ATOM 6589 C CA . GLN B 1 354 ? 22.5 -8.43 -21.469 1 91.81 354 GLN B CA 1
ATOM 6590 C C . GLN B 1 354 ? 21.828 -9.32 -22.516 1 91.81 354 GLN B C 1
ATOM 6592 O O . GLN B 1 354 ? 22.469 -10.18 -23.125 1 91.81 354 GLN B O 1
ATOM 6597 N N . LEU B 1 355 ? 20.656 -9.031 -22.812 1 94 355 LEU B N 1
ATOM 6598 C CA . LEU B 1 355 ? 19.875 -9.938 -23.641 1 94 355 LEU B CA 1
ATOM 6599 C C . LEU B 1 355 ? 20.188 -9.727 -25.109 1 94 355 LEU B C 1
ATOM 6601 O O . LEU B 1 355 ? 19.906 -10.586 -25.953 1 94 355 LEU B O 1
ATOM 6605 N N . TRP B 1 356 ? 20.938 -8.672 -25.406 1 93.06 356 TRP B N 1
ATOM 6606 C CA . TRP B 1 356 ? 20.922 -8.234 -26.797 1 93.06 356 TRP B CA 1
ATOM 6607 C C . TRP B 1 356 ? 22.234 -8.547 -27.5 1 93.06 356 TRP B C 1
ATOM 6609 O O . TRP B 1 356 ? 22.953 -7.641 -27.938 1 93.06 356 TRP B O 1
ATOM 6619 N N . THR B 1 357 ? 22.594 -9.703 -27.641 1 92.56 357 THR B N 1
ATOM 6620 C CA . THR B 1 357 ? 23.656 -10.203 -28.5 1 92.56 357 THR B CA 1
ATOM 6621 C C . THR B 1 357 ? 23.094 -11.18 -29.531 1 92.56 357 THR B C 1
ATOM 6623 O O . THR B 1 357 ? 22.141 -11.906 -29.25 1 92.56 357 THR B O 1
ATOM 6626 N N . GLY B 1 358 ? 23.594 -11.156 -30.703 1 93.81 358 GLY B N 1
ATOM 6627 C CA . GLY B 1 358 ? 23.094 -11.984 -31.781 1 93.81 358 GLY B CA 1
ATOM 6628 C C . GLY B 1 358 ? 22.906 -13.438 -31.391 1 93.81 358 GLY B C 1
ATOM 6629 O O . GLY B 1 358 ? 21.844 -14.023 -31.609 1 93.81 358 GLY B O 1
ATOM 6630 N N . LYS B 1 359 ? 23.938 -14.047 -30.797 1 94.69 359 LYS B N 1
ATOM 6631 C CA . LYS B 1 359 ? 23.891 -15.445 -30.375 1 94.69 359 LYS B CA 1
ATOM 6632 C C . LYS B 1 359 ? 22.828 -15.656 -29.312 1 94.69 359 LYS B C 1
ATOM 6634 O O . LYS B 1 359 ? 22.094 -16.641 -29.344 1 94.69 359 LYS B O 1
ATOM 6639 N N . ARG B 1 360 ? 22.75 -14.742 -28.406 1 95 360 ARG B N 1
ATOM 6640 C CA . ARG B 1 360 ? 21.797 -14.844 -27.312 1 95 360 ARG B CA 1
ATOM 6641 C C . ARG B 1 360 ? 20.359 -14.727 -27.828 1 95 360 ARG B C 1
ATOM 6643 O O . ARG B 1 360 ? 19.453 -15.406 -27.312 1 95 360 ARG B O 1
ATOM 6650 N N . ILE B 1 361 ? 20.172 -13.938 -28.812 1 96.12 361 ILE B N 1
ATOM 6651 C CA . ILE B 1 361 ? 18.828 -13.688 -29.344 1 96.12 361 ILE B CA 1
ATOM 6652 C C . ILE B 1 361 ? 18.328 -14.938 -30.078 1 96.12 361 ILE B C 1
ATOM 6654 O O . ILE B 1 361 ? 17.234 -15.43 -29.781 1 96.12 361 ILE B O 1
ATOM 6658 N N . TRP B 1 362 ? 19.047 -15.43 -31.031 1 96.62 362 TRP B N 1
ATOM 6659 C CA . TRP B 1 362 ? 18.5 -16.531 -31.828 1 96.62 362 TRP B CA 1
ATOM 6660 C C . TRP B 1 362 ? 18.375 -17.797 -30.984 1 96.62 362 TRP B C 1
ATOM 6662 O O . TRP B 1 362 ? 17.438 -18.562 -31.156 1 96.62 362 TRP B O 1
ATOM 6672 N N . ARG B 1 363 ? 19.359 -18.062 -30.031 1 96.62 363 ARG B N 1
ATOM 6673 C CA . ARG B 1 363 ? 19.234 -19.219 -29.141 1 96.62 363 ARG B CA 1
ATOM 6674 C C . ARG B 1 363 ? 18.031 -19.062 -28.219 1 96.62 363 ARG B C 1
ATOM 6676 O O . ARG B 1 363 ? 17.344 -20.031 -27.922 1 96.62 363 ARG B O 1
ATOM 6683 N N . GLY B 1 364 ? 17.875 -17.812 -27.766 1 96.88 364 GLY B N 1
ATOM 6684 C CA . GLY B 1 364 ? 16.734 -17.531 -26.922 1 96.88 364 GLY B CA 1
ATOM 6685 C C . GLY B 1 364 ? 15.406 -17.703 -27.625 1 96.88 364 GLY B C 1
ATOM 6686 O O . GLY B 1 364 ? 14.469 -18.281 -27.062 1 96.88 364 GLY B O 1
ATOM 6687 N N . ILE B 1 365 ? 15.336 -17.234 -28.812 1 97.38 365 ILE B N 1
ATOM 6688 C CA . ILE B 1 365 ? 14.102 -17.297 -29.578 1 97.38 365 ILE B CA 1
ATOM 6689 C C . ILE B 1 365 ? 13.773 -18.75 -29.922 1 97.38 365 ILE B C 1
ATOM 6691 O O . ILE B 1 365 ? 12.617 -19.172 -29.828 1 97.38 365 ILE B O 1
ATOM 6695 N N . LEU B 1 366 ? 14.758 -19.484 -30.297 1 97.94 366 LEU B N 1
ATOM 6696 C CA . LEU B 1 366 ? 14.539 -20.891 -30.625 1 97.94 366 LEU B CA 1
ATOM 6697 C C . LEU B 1 366 ? 14.062 -21.656 -29.391 1 97.94 366 LEU B C 1
ATOM 6699 O O . LEU B 1 366 ? 13.148 -22.484 -29.484 1 97.94 366 LEU B O 1
ATOM 6703 N N . PHE B 1 367 ? 14.703 -21.391 -28.297 1 98 367 PHE B N 1
ATOM 6704 C CA . PHE B 1 367 ? 14.289 -22.047 -27.062 1 98 367 PHE B CA 1
ATOM 6705 C C . PHE B 1 367 ? 12.891 -21.609 -26.672 1 98 367 PHE B C 1
ATOM 6707 O O . PHE B 1 367 ? 12.102 -22.406 -26.156 1 98 367 PHE B O 1
ATOM 6714 N N . THR B 1 368 ? 12.57 -20.359 -26.906 1 97.75 368 THR B N 1
ATOM 6715 C CA . THR B 1 368 ? 11.234 -19.828 -26.641 1 97.75 368 THR B CA 1
ATOM 6716 C C . THR B 1 368 ? 10.188 -20.594 -27.453 1 97.75 368 THR B C 1
ATOM 6718 O O . THR B 1 368 ? 9.164 -21.016 -26.906 1 97.75 368 THR B O 1
ATOM 6721 N N . LEU B 1 369 ? 10.461 -20.75 -28.688 1 97.75 369 LEU B N 1
ATOM 6722 C CA . LEU B 1 369 ? 9.516 -21.453 -29.562 1 97.75 369 LEU B CA 1
ATOM 6723 C C . LEU B 1 369 ? 9.312 -22.891 -29.109 1 97.75 369 LEU B C 1
ATOM 6725 O O . LEU B 1 369 ? 8.18 -23.391 -29.094 1 97.75 369 LEU B O 1
ATOM 6729 N N . LEU B 1 370 ? 10.375 -23.5 -28.734 1 97.81 370 LEU B N 1
ATOM 6730 C CA . LEU B 1 370 ? 10.281 -24.859 -28.234 1 97.81 370 LEU B CA 1
ATOM 6731 C C . LEU B 1 370 ? 9.445 -24.922 -26.953 1 97.81 370 LEU B C 1
ATOM 6733 O O . LEU B 1 370 ? 8.656 -25.844 -26.766 1 97.81 370 LEU B O 1
ATOM 6737 N N . MET B 1 371 ? 9.641 -23.984 -26.094 1 97.44 371 MET B N 1
ATOM 6738 C CA . MET B 1 371 ? 8.945 -23.969 -24.812 1 97.44 371 MET B CA 1
ATOM 6739 C C . MET B 1 371 ? 7.469 -23.609 -25 1 97.44 371 MET B C 1
ATOM 6741 O O . MET B 1 371 ? 6.617 -24.062 -24.234 1 97.44 371 MET B O 1
ATOM 6745 N N . VAL B 1 372 ? 7.141 -22.812 -25.969 1 97.12 372 VAL B N 1
ATOM 6746 C CA . VAL B 1 372 ? 5.742 -22.562 -26.297 1 97.12 372 VAL B CA 1
ATOM 6747 C C . VAL B 1 372 ? 5.051 -23.875 -26.672 1 97.12 372 VAL B C 1
ATOM 6749 O O . VAL B 1 372 ? 3.961 -24.156 -26.172 1 97.12 372 VAL B O 1
ATOM 6752 N N . VAL B 1 373 ? 5.703 -24.625 -27.469 1 96.88 373 VAL B N 1
ATOM 6753 C CA . VAL B 1 373 ? 5.145 -25.891 -27.906 1 96.88 373 VAL B CA 1
ATOM 6754 C C . VAL B 1 373 ? 5.02 -26.844 -26.719 1 96.88 373 VAL B C 1
ATOM 6756 O O . VAL B 1 373 ? 4.016 -27.547 -26.578 1 96.88 373 VAL B O 1
ATOM 6759 N N . ALA B 1 374 ? 6.02 -26.797 -25.891 1 96.94 374 ALA B N 1
ATOM 6760 C CA . ALA B 1 374 ? 6.082 -27.719 -24.766 1 96.94 374 ALA B CA 1
ATOM 6761 C C . ALA B 1 374 ? 4.898 -27.516 -23.812 1 96.94 374 ALA B C 1
ATOM 6763 O O . ALA B 1 374 ? 4.402 -28.469 -23.219 1 96.94 374 ALA B O 1
ATOM 6764 N N . LYS B 1 375 ? 4.453 -26.297 -23.672 1 95.5 375 LYS B N 1
ATOM 6765 C CA . LYS B 1 375 ? 3.346 -26.047 -22.766 1 95.5 375 LYS B CA 1
ATOM 6766 C C . LYS B 1 375 ? 2.01 -26.031 -23.5 1 95.5 375 LYS B C 1
ATOM 6768 O O . LYS B 1 375 ? 0.977 -26.391 -22.922 1 95.5 375 LYS B O 1
ATOM 6773 N N . PHE B 1 376 ? 2.066 -25.625 -24.75 1 96.31 376 PHE B N 1
ATOM 6774 C CA . PHE B 1 376 ? 0.857 -25.578 -25.562 1 96.31 376 PHE B CA 1
ATOM 6775 C C . PHE B 1 376 ? 0.239 -26.969 -25.703 1 96.31 376 PHE B C 1
ATOM 6777 O O . PHE B 1 376 ? -0.984 -27.109 -25.781 1 96.31 376 PHE B O 1
ATOM 6784 N N . VAL B 1 377 ? 0.997 -28 -25.656 1 96.69 377 VAL B N 1
ATOM 6785 C CA . VAL B 1 377 ? 0.583 -29.391 -25.844 1 96.69 377 VAL B CA 1
ATOM 6786 C C . VAL B 1 377 ? -0.37 -29.812 -24.734 1 96.69 377 VAL B C 1
ATOM 6788 O O . VAL B 1 377 ? -1.157 -30.75 -24.891 1 96.69 377 VAL B O 1
ATOM 6791 N N . VAL B 1 378 ? -0.376 -29.109 -23.609 1 96 378 VAL B N 1
ATOM 6792 C CA . VAL B 1 378 ? -1.268 -29.422 -22.5 1 96 378 VAL B CA 1
ATOM 6793 C C . VAL B 1 378 ? -2.719 -29.359 -22.969 1 96 378 VAL B C 1
ATOM 6795 O O . VAL B 1 378 ? -3.559 -30.141 -22.5 1 96 378 VAL B O 1
ATOM 6798 N N . GLY B 1 379 ? -3.055 -28.484 -23.891 1 95.62 379 GLY B N 1
ATOM 6799 C CA . GLY B 1 379 ? -4.406 -28.328 -24.406 1 95.62 379 GLY B CA 1
ATOM 6800 C C . GLY B 1 379 ? -4.93 -29.594 -25.078 1 95.62 379 GLY B C 1
ATOM 6801 O O . GLY B 1 379 ? -6.141 -29.781 -25.188 1 95.62 379 GLY B O 1
ATOM 6802 N N . ILE B 1 380 ? -4.074 -30.547 -25.516 1 94.69 380 ILE B N 1
ATOM 6803 C CA . ILE B 1 380 ? -4.453 -31.719 -26.281 1 94.69 380 ILE B CA 1
ATOM 6804 C C . ILE B 1 380 ? -5.285 -32.656 -25.422 1 94.69 380 ILE B C 1
ATOM 6806 O O . ILE B 1 380 ? -6.039 -33.5 -25.938 1 94.69 380 ILE B O 1
ATOM 6810 N N . TRP B 1 381 ? -5.207 -32.469 -24.172 1 94.38 381 TRP B N 1
ATOM 6811 C CA . TRP B 1 381 ? -5.895 -33.375 -23.266 1 94.38 381 TRP B CA 1
ATOM 6812 C C . TRP B 1 381 ? -7.395 -33.094 -23.266 1 94.38 381 TRP B C 1
ATOM 6814 O O . TRP B 1 381 ? -8.18 -33.969 -22.859 1 94.38 381 TRP B O 1
ATOM 6824 N N . ILE B 1 382 ? -7.828 -31.953 -23.703 1 93.31 382 ILE B N 1
ATOM 6825 C CA . ILE B 1 382 ? -9.25 -31.609 -23.719 1 93.31 382 ILE B CA 1
ATOM 6826 C C . ILE B 1 382 ? -9.961 -32.438 -24.781 1 93.31 382 ILE B C 1
ATOM 6828 O O . ILE B 1 382 ? -10.914 -33.156 -24.469 1 93.31 382 ILE B O 1
ATOM 6832 N N . PRO B 1 383 ? -9.555 -32.5 -26.047 1 91 383 PRO B N 1
ATOM 6833 C CA . PRO B 1 383 ? -10.211 -33.344 -27.031 1 91 383 PRO B CA 1
ATOM 6834 C C . PRO B 1 383 ? -9.977 -34.844 -26.781 1 91 383 PRO B C 1
ATOM 6836 O O . PRO B 1 383 ? -10.836 -35.656 -27.078 1 91 383 PRO B O 1
ATOM 6839 N N . LEU B 1 384 ? -8.844 -35.156 -26.188 1 91.12 384 LEU B N 1
ATOM 6840 C CA . LEU B 1 384 ? -8.523 -36.562 -25.922 1 91.12 384 LEU B CA 1
ATOM 6841 C C . LEU B 1 384 ? -9.359 -37.094 -24.766 1 91.12 384 LEU B C 1
ATOM 6843 O O . LEU B 1 384 ? -9.625 -38.312 -24.703 1 91.12 384 LEU B O 1
ATOM 6847 N N . TRP B 1 385 ? -9.703 -36.25 -23.953 1 87.5 385 TRP B N 1
ATOM 6848 C CA . TRP B 1 385 ? -10.445 -36.625 -22.75 1 87.5 385 TRP B CA 1
ATOM 6849 C C . TRP B 1 385 ? -11.781 -37.281 -23.125 1 87.5 385 TRP B C 1
ATOM 6851 O O . TRP B 1 385 ? -12.234 -38.188 -22.453 1 87.5 385 TRP B O 1
ATOM 6861 N N . LYS B 1 386 ? -12.438 -36.75 -24.109 1 76 386 LYS B N 1
ATOM 6862 C CA . LYS B 1 386 ? -13.711 -37.312 -24.562 1 76 386 LYS B CA 1
ATOM 6863 C C . LYS B 1 386 ? -13.539 -38.75 -25.031 1 76 386 LYS B C 1
ATOM 6865 O O . LYS B 1 386 ? -14.477 -39.531 -24.969 1 76 386 LYS B O 1
ATOM 6870 N N . HIS B 1 387 ? -12.367 -39.031 -25.469 1 76.38 387 HIS B N 1
ATOM 6871 C CA . HIS B 1 387 ? -12.156 -40.344 -26.094 1 76.38 387 HIS B CA 1
ATOM 6872 C C . HIS B 1 387 ? -11.562 -41.344 -25.094 1 76.38 387 HIS B C 1
ATOM 6874 O O . HIS B 1 387 ? -11.383 -42.531 -25.422 1 76.38 387 HIS B O 1
ATOM 6880 N N . LEU B 1 388 ? -11.266 -40.781 -23.969 1 72.38 388 LEU B N 1
ATOM 6881 C CA . LEU B 1 388 ? -10.68 -41.719 -23 1 72.38 388 LEU B CA 1
ATOM 6882 C C . LEU B 1 388 ? -11.758 -42.562 -22.312 1 72.38 388 LEU B C 1
ATOM 6884 O O . LEU B 1 388 ? -12.797 -42.031 -21.906 1 72.38 388 LEU B O 1
ATOM 6888 N N . PRO B 1 389 ? -11.625 -43.875 -22.422 1 58.44 389 PRO B N 1
ATOM 6889 C CA . PRO B 1 389 ? -12.641 -44.844 -21.984 1 58.44 389 PRO B CA 1
ATOM 6890 C C . PRO B 1 389 ? -13.109 -44.625 -20.547 1 58.44 389 PRO B C 1
ATOM 6892 O O . PRO B 1 389 ? -14.258 -44.906 -20.219 1 58.44 389 PRO B O 1
ATOM 6895 N N . TRP B 1 390 ? -12.281 -44.188 -19.719 1 55.28 390 TRP B N 1
ATOM 6896 C CA . TRP B 1 390 ? -12.672 -44.094 -18.312 1 55.28 390 TRP B CA 1
ATOM 6897 C C . TRP B 1 390 ? -13.562 -42.875 -18.078 1 55.28 390 TRP B C 1
ATOM 6899 O O . TRP B 1 390 ? -14.102 -42.719 -16.984 1 55.28 390 TRP B O 1
ATOM 6909 N N . THR B 1 391 ? -13.539 -42.031 -19.031 1 55.75 391 THR B N 1
ATOM 6910 C CA . THR B 1 391 ? -14.391 -40.844 -18.875 1 55.75 391 THR B CA 1
ATOM 6911 C C . THR B 1 391 ? -15.781 -41.094 -19.453 1 55.75 391 THR B C 1
ATOM 6913 O O . THR B 1 391 ? -16.625 -40.219 -19.438 1 55.75 391 THR B O 1
ATOM 6916 N N . LYS B 1 392 ? -16.031 -42.219 -20.266 1 48.31 392 LYS B N 1
ATOM 6917 C CA . LYS B 1 392 ? -17.344 -42.562 -20.812 1 48.31 392 LYS B CA 1
ATOM 6918 C C . LYS B 1 392 ? -18.359 -42.719 -19.688 1 48.31 392 LYS B C 1
ATOM 6920 O O . LYS B 1 392 ? -18.203 -43.562 -18.812 1 48.31 392 LYS B O 1
ATOM 6925 N N . SER B 1 393 ? -18.891 -41.781 -19.375 1 43.66 393 SER B N 1
ATOM 6926 C CA . SER B 1 393 ? -20.078 -41.844 -18.531 1 43.66 393 SER B CA 1
ATOM 6927 C C . SER B 1 393 ? -21.125 -42.75 -19.141 1 43.66 393 SER B C 1
ATOM 6929 O O . SER B 1 393 ? -21.125 -43 -20.344 1 43.66 393 SER B O 1
ATOM 6931 N N . LYS B 1 394 ? -22.125 -43.219 -18.328 1 40 394 LYS B N 1
ATOM 6932 C CA . LYS B 1 394 ? -23.266 -44.062 -18.656 1 40 394 LYS B CA 1
ATOM 6933 C C . LYS B 1 394 ? -24.062 -43.5 -19.828 1 40 394 LYS B C 1
ATOM 6935 O O . LYS B 1 394 ? -24.875 -44.219 -20.422 1 40 394 LYS B O 1
ATOM 6940 N N . ALA B 1 395 ? -24.062 -42.344 -19.906 1 40.22 395 ALA B N 1
ATOM 6941 C CA . ALA B 1 395 ? -25.078 -41.875 -20.844 1 40.22 395 ALA B CA 1
ATOM 6942 C C . ALA B 1 395 ? -24.609 -42.031 -22.297 1 40.22 395 ALA B C 1
ATOM 6944 O O . ALA B 1 395 ? -25.422 -42.094 -23.219 1 40.22 395 ALA B O 1
ATOM 6945 N N . ASP B 1 396 ? -23.359 -41.938 -22.531 1 40.72 396 ASP B N 1
ATOM 6946 C CA . ASP B 1 396 ? -22.922 -41.938 -23.922 1 40.72 396 ASP B CA 1
ATOM 6947 C C . ASP B 1 396 ? -22.875 -43.375 -24.453 1 40.72 396 ASP B C 1
ATOM 6949 O O . ASP B 1 396 ? -22.781 -43.594 -25.672 1 40.72 396 ASP B O 1
ATOM 6953 N N . LYS B 1 397 ? -22.641 -44.375 -23.672 1 37.69 397 LYS B N 1
ATOM 6954 C CA . LYS B 1 397 ? -22.859 -45.719 -24.219 1 37.69 397 LYS B CA 1
ATOM 6955 C C . LYS B 1 397 ? -24.234 -45.844 -24.859 1 37.69 397 LYS B C 1
ATOM 6957 O O . LYS B 1 397 ? -24.469 -46.719 -25.672 1 37.69 397 LYS B O 1
ATOM 6962 N N . ALA B 1 398 ? -25.109 -45.125 -24.203 1 38.22 398 ALA B N 1
ATOM 6963 C CA . ALA B 1 398 ? -26.453 -45.344 -24.734 1 38.22 398 ALA B CA 1
ATOM 6964 C C . ALA B 1 398 ? -26.594 -44.75 -26.141 1 38.22 398 ALA B C 1
ATOM 6966 O O . ALA B 1 398 ? -27.344 -45.281 -26.953 1 38.22 398 ALA B O 1
ATOM 6967 N N . SER B 1 399 ? -25.953 -43.625 -26.391 1 37.28 399 SER B N 1
ATOM 6968 C CA . SER B 1 399 ? -26.266 -43.031 -27.688 1 37.28 399 SER B CA 1
ATOM 6969 C C . SER B 1 399 ? -25.438 -43.656 -28.797 1 37.28 399 SER B C 1
ATOM 6971 O O . SER B 1 399 ? -25.656 -43.406 -29.969 1 37.28 399 SER B O 1
ATOM 6973 N N . GLU B 1 400 ? -24.25 -44.219 -28.484 1 39.16 400 GLU B N 1
ATOM 6974 C CA . GLU B 1 400 ? -23.516 -44.844 -29.578 1 39.16 400 GLU B CA 1
ATOM 6975 C C . GLU B 1 400 ? -24.312 -45.969 -30.219 1 39.16 400 GLU B C 1
ATOM 6977 O O . GLU B 1 400 ? -23.891 -46.562 -31.219 1 39.16 400 GLU B O 1
ATOM 6982 N N . GLU B 1 401 ? -25.188 -46.625 -29.438 1 35.53 401 GLU B N 1
ATOM 6983 C CA . GLU B 1 401 ? -25.797 -47.75 -30.156 1 35.53 401 GLU B CA 1
ATOM 6984 C C . GLU B 1 401 ? -26.438 -47.281 -31.469 1 35.53 401 GLU B C 1
ATOM 6986 O O . GLU B 1 401 ? -26.562 -48.062 -32.406 1 35.53 401 GLU B O 1
ATOM 6991 N N . SER B 1 402 ? -27.344 -46.312 -31.359 1 34.88 402 SER B N 1
ATOM 6992 C CA . SER B 1 402 ? -28.297 -46.25 -32.469 1 34.88 402 SER B CA 1
ATOM 6993 C C . SER B 1 402 ? -27.641 -45.656 -33.719 1 34.88 402 SER B C 1
ATOM 6995 O O . SER B 1 402 ? -28.25 -45.625 -34.781 1 34.88 402 SER B O 1
ATOM 6997 N N . SER B 1 403 ? -26.656 -44.688 -33.562 1 36.81 403 SER B N 1
ATOM 6998 C CA . SER B 1 403 ? -26.516 -43.938 -34.812 1 36.81 403 SER B CA 1
ATOM 6999 C C . SER B 1 403 ? -25.578 -44.656 -35.781 1 36.81 403 SER B C 1
ATOM 7001 O O . SER B 1 403 ? -24.375 -44.75 -35.531 1 36.81 403 SER B O 1
ATOM 7003 N N . SER B 1 404 ? -25.859 -45.844 -36.281 1 31.59 404 SER B N 1
ATOM 7004 C CA . SER B 1 404 ? -25.25 -46.438 -37.469 1 31.59 404 SER B CA 1
ATOM 7005 C C . SER B 1 404 ? -24.984 -45.375 -38.531 1 31.59 404 SER B C 1
ATOM 7007 O O . SER B 1 404 ? -24.547 -45.719 -39.656 1 31.59 404 SER B O 1
ATOM 7009 N N . ALA B 1 405 ? -25.953 -44.312 -38.531 1 32.84 405 ALA B N 1
ATOM 7010 C CA . ALA B 1 405 ? -25.859 -43.656 -39.844 1 32.84 405 ALA B CA 1
ATOM 7011 C C . ALA B 1 405 ? -24.438 -43.188 -40.125 1 32.84 405 ALA B C 1
ATOM 7013 O O . ALA B 1 405 ? -23.625 -43.031 -39.188 1 32.84 405 ALA B O 1
ATOM 7014 N N . SER B 1 406 ? -24.156 -42.875 -41.531 1 34.5 406 SER B N 1
ATOM 7015 C CA . SER B 1 406 ? -23.016 -42.469 -42.344 1 34.5 406 SER B CA 1
ATOM 7016 C C . SER B 1 406 ? -22.172 -41.438 -41.594 1 34.5 406 SER B C 1
ATOM 7018 O O . SER B 1 406 ? -22.609 -40.312 -41.375 1 34.5 406 SER B O 1
ATOM 7020 N N . ASP B 1 407 ? -21.453 -41.719 -40.625 1 35.44 407 ASP B N 1
ATOM 7021 C CA . ASP B 1 407 ? -20.734 -40.875 -39.688 1 35.44 407 ASP B CA 1
ATOM 7022 C C . ASP B 1 407 ? -19.75 -39.969 -40.406 1 35.44 407 ASP B C 1
ATOM 7024 O O . ASP B 1 407 ? -18.641 -40.344 -40.719 1 35.44 407 ASP B O 1
ATOM 7028 N N . VAL B 1 408 ? -20.281 -39.375 -41.469 1 36.91 408 VAL B N 1
ATOM 7029 C CA . VAL B 1 408 ? -19.391 -38.312 -41.969 1 36.91 408 VAL B CA 1
ATOM 7030 C C . VAL B 1 408 ? -18.969 -37.406 -40.812 1 36.91 408 VAL B C 1
ATOM 7032 O O . VAL B 1 408 ? -19.812 -36.938 -40.031 1 36.91 408 VAL B O 1
ATOM 7035 N N . PRO B 1 409 ? -17.734 -37.5 -40.375 1 38.12 409 PRO B N 1
ATOM 7036 C CA . PRO B 1 409 ? -17.25 -36.625 -39.281 1 38.12 409 PRO B CA 1
ATOM 7037 C C . PRO B 1 409 ? -17.641 -35.188 -39.469 1 38.12 409 PRO B C 1
ATOM 7039 O O . PRO B 1 409 ? -17.141 -34.5 -40.375 1 38.12 409 PRO B O 1
ATOM 7042 N N . VAL B 1 410 ? -18.875 -34.844 -39.688 1 36.88 410 VAL B N 1
ATOM 7043 C CA . VAL B 1 410 ? -19.266 -33.438 -39.75 1 36.88 410 VAL B CA 1
ATOM 7044 C C . VAL B 1 410 ? -18.766 -32.719 -38.5 1 36.88 410 VAL B C 1
ATOM 7046 O O . VAL B 1 410 ? -19.031 -33.156 -37.375 1 36.88 410 VAL B O 1
ATOM 7049 N N . GLU B 1 411 ? -17.594 -31.984 -38.562 1 43.72 411 GLU B N 1
ATOM 7050 C CA . GLU B 1 411 ? -17.125 -31 -37.594 1 43.72 411 GLU B CA 1
ATOM 7051 C C . GLU B 1 411 ? -18.297 -30.234 -36.969 1 43.72 411 GLU B C 1
ATOM 7053 O O . GLU B 1 411 ? -18.969 -29.453 -37.656 1 43.72 411 GLU B O 1
ATOM 7058 N N . THR B 1 412 ? -19.031 -30.766 -36.25 1 48.91 412 THR B N 1
ATOM 7059 C CA . THR B 1 412 ? -20.156 -30.094 -35.594 1 48.91 412 THR B CA 1
ATOM 7060 C C . THR B 1 412 ? -19.672 -28.922 -34.75 1 48.91 412 THR B C 1
ATOM 7062 O O . THR B 1 412 ? -18.531 -28.906 -34.281 1 48.91 412 THR B O 1
ATOM 7065 N N . PRO B 1 413 ? -20.438 -27.906 -34.844 1 54.09 413 PRO B N 1
ATOM 7066 C CA . PRO B 1 413 ? -20.188 -26.703 -34.031 1 54.09 413 PRO B CA 1
ATOM 7067 C C . PRO B 1 413 ? -19.656 -27.031 -32.656 1 54.09 413 PRO B C 1
ATOM 7069 O O . PRO B 1 413 ? -18.891 -26.266 -32.062 1 54.09 413 PRO B O 1
ATOM 7072 N N . LYS B 1 414 ? -19.891 -28.156 -32.219 1 60.31 414 LYS B N 1
ATOM 7073 C CA . LYS B 1 414 ? -19.453 -28.594 -30.891 1 60.31 414 LYS B CA 1
ATOM 7074 C C . LYS B 1 414 ? -17.984 -28.969 -30.891 1 60.31 414 LYS B C 1
ATOM 7076 O O . LYS B 1 414 ? -17.266 -28.688 -29.922 1 60.31 414 LYS B O 1
ATOM 7081 N N . ASP B 1 415 ? -17.562 -29.547 -32.031 1 64.12 415 ASP B N 1
ATOM 7082 C CA . ASP B 1 415 ? -16.172 -29.969 -32.125 1 64.12 415 ASP B CA 1
ATOM 7083 C C . ASP B 1 415 ? -15.234 -28.766 -32.188 1 64.12 415 ASP B C 1
ATOM 7085 O O . ASP B 1 415 ? -14.156 -28.781 -31.594 1 64.12 415 ASP B O 1
ATOM 7089 N N . ASN B 1 416 ? -15.766 -27.734 -32.719 1 80.94 416 ASN B N 1
ATOM 7090 C CA . ASN B 1 416 ? -14.984 -26.5 -32.844 1 80.94 416 ASN B CA 1
ATOM 7091 C C . ASN B 1 416 ? -14.82 -25.812 -31.484 1 80.94 416 ASN B C 1
ATOM 7093 O O . ASN B 1 416 ? -13.742 -25.297 -31.172 1 80.94 416 ASN B O 1
ATOM 7097 N N . ALA B 1 417 ? -15.789 -26.047 -30.719 1 88.06 417 ALA B N 1
ATOM 7098 C CA . ALA B 1 417 ? -15.734 -25.422 -29.406 1 88.06 417 ALA B CA 1
ATOM 7099 C C . ALA B 1 417 ? -14.742 -26.141 -28.5 1 88.06 417 ALA B C 1
ATOM 7101 O O . ALA B 1 417 ? -14.062 -25.516 -27.688 1 88.06 417 ALA B O 1
ATOM 7102 N N . THR B 1 418 ? -14.727 -27.406 -28.703 1 91.62 418 THR B N 1
ATOM 7103 C CA . THR B 1 418 ? -13.781 -28.203 -27.922 1 91.62 418 THR B CA 1
ATOM 7104 C C . THR B 1 418 ? -12.344 -27.859 -28.297 1 91.62 418 THR B C 1
ATOM 7106 O O . THR B 1 418 ? -11.484 -27.734 -27.422 1 91.62 418 THR B O 1
ATOM 7109 N N . MET B 1 419 ? -12.117 -27.703 -29.562 1 93.19 419 MET B N 1
ATOM 7110 C CA . MET B 1 419 ? -10.773 -27.359 -30.031 1 93.19 419 MET B CA 1
ATOM 7111 C C . MET B 1 419 ? -10.391 -25.953 -29.578 1 93.19 419 MET B C 1
ATOM 7113 O O . MET B 1 419 ? -9.219 -25.672 -29.328 1 93.19 419 MET B O 1
ATOM 7117 N N . LEU B 1 420 ? -11.328 -25.141 -29.516 1 93.5 420 LEU B N 1
ATOM 7118 C CA . LEU B 1 420 ? -11.078 -23.781 -29.031 1 93.5 420 LEU B CA 1
ATOM 7119 C C . LEU B 1 420 ? -10.75 -23.781 -27.547 1 93.5 420 LEU B C 1
ATOM 7121 O O . LEU B 1 420 ? -9.883 -23.031 -27.109 1 93.5 420 LEU B O 1
ATOM 7125 N N . SER B 1 421 ? -11.438 -24.578 -26.859 1 94.25 421 SER B N 1
ATOM 7126 C CA . SER B 1 421 ? -11.141 -24.719 -25.438 1 94.25 421 SER B CA 1
ATOM 7127 C C . SER B 1 421 ? -9.75 -25.297 -25.219 1 94.25 421 SER B C 1
ATOM 7129 O O . SER B 1 421 ? -9.047 -24.906 -24.281 1 94.25 421 SER B O 1
ATOM 7131 N N . ALA B 1 422 ? -9.422 -26.203 -26.078 1 95.38 422 ALA B N 1
ATOM 7132 C CA . ALA B 1 422 ? -8.086 -26.781 -26.031 1 95.38 422 ALA B CA 1
ATOM 7133 C C . ALA B 1 422 ? -7.02 -25.719 -26.312 1 95.38 422 ALA B C 1
ATOM 7135 O O . ALA B 1 422 ? -5.984 -25.672 -25.656 1 95.38 422 ALA B O 1
ATOM 7136 N N . LEU B 1 423 ? -7.234 -24.891 -27.297 1 94.69 423 LEU B N 1
ATOM 7137 C CA . LEU B 1 423 ? -6.316 -23.812 -27.656 1 94.69 423 LEU B CA 1
ATOM 7138 C C . LEU B 1 423 ? -6.195 -22.812 -26.516 1 94.69 423 LEU B C 1
ATOM 7140 O O . LEU B 1 423 ? -5.102 -22.312 -26.25 1 94.69 423 LEU B O 1
ATOM 7144 N N . LEU B 1 424 ? -7.324 -22.594 -25.922 1 93.06 424 LEU B N 1
ATOM 7145 C CA . LEU B 1 424 ? -7.34 -21.656 -24.812 1 93.06 424 LEU B CA 1
ATOM 7146 C C . LEU B 1 424 ? -6.531 -22.172 -23.625 1 93.06 424 LEU B C 1
ATOM 7148 O O . LEU B 1 424 ? -5.711 -21.453 -23.062 1 93.06 424 LEU B O 1
ATOM 7152 N N . LEU B 1 425 ? -6.742 -23.359 -23.281 1 94.19 425 LEU B N 1
ATOM 7153 C CA . LEU B 1 425 ? -6.016 -23.969 -22.172 1 94.19 425 LEU B CA 1
ATOM 7154 C C . LEU B 1 425 ? -4.516 -24.016 -22.453 1 94.19 425 LEU B C 1
ATOM 7156 O O . LEU B 1 425 ? -3.709 -23.594 -21.609 1 94.19 425 LEU B O 1
ATOM 7160 N N . GLY B 1 426 ? -4.172 -24.516 -23.594 1 95 426 GLY B N 1
ATOM 7161 C CA . GLY B 1 426 ? -2.773 -24.578 -23.984 1 95 426 GLY B CA 1
ATOM 7162 C C . GLY B 1 426 ? -2.098 -23.219 -23.984 1 95 426 GLY B C 1
ATOM 7163 O O . GLY B 1 426 ? -0.978 -23.078 -23.484 1 95 426 GLY B O 1
ATOM 7164 N N . SER B 1 427 ? -2.738 -22.203 -24.531 1 93.62 427 SER B N 1
ATOM 7165 C CA . SER B 1 427 ? -2.182 -20.859 -24.594 1 93.62 427 SER B CA 1
ATOM 7166 C C . SER B 1 427 ? -2.025 -20.266 -23.203 1 93.62 427 SER B C 1
ATOM 7168 O O . SER B 1 427 ? -1.046 -19.562 -22.922 1 93.62 427 SER B O 1
ATOM 7170 N N . ALA B 1 428 ? -2.984 -20.547 -22.359 1 92.25 428 ALA B N 1
ATOM 7171 C CA . ALA B 1 428 ? -2.949 -20 -21.016 1 92.25 428 ALA B CA 1
ATOM 7172 C C . ALA B 1 428 ? -1.804 -20.609 -20.203 1 92.25 428 ALA B C 1
ATOM 7174 O O . ALA B 1 428 ? -1.218 -19.938 -19.344 1 92.25 428 ALA B O 1
ATOM 7175 N N . MET B 1 429 ? -1.446 -21.766 -20.547 1 93.88 429 MET B N 1
ATOM 7176 C CA . MET B 1 429 ? -0.408 -22.484 -19.797 1 93.88 429 MET B CA 1
ATOM 7177 C C . MET B 1 429 ? 0.98 -22.031 -20.25 1 93.88 429 MET B C 1
ATOM 7179 O O . MET B 1 429 ? 1.973 -22.312 -19.562 1 93.88 429 MET B O 1
ATOM 7183 N N . VAL B 1 430 ? 1.082 -21.328 -21.281 1 94.19 430 VAL B N 1
ATOM 7184 C CA . VAL B 1 430 ? 2.357 -20.922 -21.875 1 94.19 430 VAL B CA 1
ATOM 7185 C C . VAL B 1 430 ? 3.004 -19.844 -21 1 94.19 430 VAL B C 1
ATOM 7187 O O . VAL B 1 430 ? 4.23 -19.75 -20.922 1 94.19 430 VAL B O 1
ATOM 7190 N N . ALA B 1 431 ? 2.201 -19.094 -20.328 1 88.56 431 ALA B N 1
ATOM 7191 C CA . ALA B 1 431 ? 2.725 -17.969 -19.562 1 88.56 431 ALA B CA 1
ATOM 7192 C C . ALA B 1 431 ? 3.602 -18.453 -18.406 1 88.56 431 ALA B C 1
ATOM 7194 O O . ALA B 1 431 ? 3.23 -19.375 -17.672 1 88.56 431 ALA B O 1
ATOM 7195 N N . ARG B 1 432 ? 4.738 -17.719 -18.547 1 85.31 432 ARG B N 1
ATOM 7196 C CA . ARG B 1 432 ? 5.664 -17.938 -17.438 1 85.31 432 ARG B CA 1
ATOM 7197 C C . ARG B 1 432 ? 5.645 -16.766 -16.469 1 85.31 432 ARG B C 1
ATOM 7199 O O . ARG B 1 432 ? 4.926 -15.789 -16.688 1 85.31 432 ARG B O 1
ATOM 7206 N N . GLY B 1 433 ? 6.352 -16.797 -15.383 1 79.88 433 GLY B N 1
ATOM 7207 C CA . GLY B 1 433 ? 6.285 -15.711 -14.414 1 79.88 433 GLY B CA 1
ATOM 7208 C C . GLY B 1 433 ? 7.402 -15.758 -13.391 1 79.88 433 GLY B C 1
ATOM 7209 O O . GLY B 1 433 ? 8.555 -16.016 -13.734 1 79.88 433 GLY B O 1
ATOM 7210 N N . GLU B 1 434 ? 6.996 -15.398 -12.344 1 82.81 434 GLU B N 1
ATOM 7211 C CA . GLU B 1 434 ? 7.902 -15.102 -11.242 1 82.81 434 GLU B CA 1
ATOM 7212 C C . GLU B 1 434 ? 8.656 -16.344 -10.789 1 82.81 434 GLU B C 1
ATOM 7214 O O . GLU B 1 434 ? 9.836 -16.281 -10.445 1 82.81 434 GLU B O 1
ATOM 7219 N N . ILE B 1 435 ? 8.008 -17.469 -10.883 1 86.62 435 ILE B N 1
ATOM 7220 C CA . ILE B 1 435 ? 8.633 -18.672 -10.352 1 86.62 435 ILE B CA 1
ATOM 7221 C C . ILE B 1 435 ? 9.719 -19.156 -11.305 1 86.62 435 ILE B C 1
ATOM 7223 O O . ILE B 1 435 ? 10.758 -19.672 -10.867 1 86.62 435 ILE B O 1
ATOM 7227 N N . GLY B 1 436 ? 9.484 -19.047 -12.602 1 91.5 436 GLY B N 1
ATOM 7228 C CA . GLY B 1 436 ? 10.531 -19.359 -13.562 1 91.5 436 GLY B CA 1
ATOM 7229 C C . GLY B 1 436 ? 11.789 -18.531 -13.359 1 91.5 436 GLY B C 1
ATOM 7230 O O . GLY B 1 436 ? 12.898 -19.062 -13.375 1 91.5 436 GLY B O 1
ATOM 7231 N N . LEU B 1 437 ? 11.578 -17.281 -13.125 1 89.94 437 LEU B N 1
ATOM 7232 C CA . LEU B 1 437 ? 12.695 -16.375 -12.875 1 89.94 437 LEU B CA 1
ATOM 7233 C C . LEU B 1 437 ? 13.398 -16.719 -11.57 1 89.94 437 LEU B C 1
ATOM 7235 O O . LEU B 1 437 ? 14.625 -16.656 -11.484 1 89.94 437 LEU B O 1
ATOM 7239 N N . LEU B 1 438 ? 12.633 -17.062 -10.648 1 87.5 438 LEU B N 1
ATOM 7240 C CA . LEU B 1 438 ? 13.18 -17.438 -9.344 1 87.5 438 LEU B CA 1
ATOM 7241 C C . LEU B 1 438 ? 14.102 -18.641 -9.469 1 87.5 438 LEU B C 1
ATOM 7243 O O . LEU B 1 438 ? 15.234 -18.609 -8.984 1 87.5 438 LEU B O 1
ATOM 7247 N N . ILE B 1 439 ? 13.68 -19.641 -10.133 1 90.56 439 ILE B N 1
ATOM 7248 C CA . ILE B 1 439 ? 14.422 -20.891 -10.25 1 90.56 439 ILE B CA 1
ATOM 7249 C C . ILE B 1 439 ? 15.719 -20.656 -11.016 1 90.56 439 ILE B C 1
ATOM 7251 O O . ILE B 1 439 ? 16.797 -21.078 -10.586 1 90.56 439 ILE B O 1
ATOM 7255 N N . ILE B 1 440 ? 15.602 -19.969 -12.078 1 92.25 440 ILE B N 1
ATOM 7256 C CA . ILE B 1 440 ? 16.781 -19.797 -12.922 1 92.25 440 ILE B CA 1
ATOM 7257 C C . ILE B 1 440 ? 17.781 -18.891 -12.227 1 92.25 440 ILE B C 1
ATOM 7259 O O . ILE B 1 440 ? 19 -19.062 -12.375 1 92.25 440 ILE B O 1
ATOM 7263 N N . GLU B 1 441 ? 17.297 -17.969 -11.492 1 89.75 441 GLU B N 1
ATOM 7264 C CA . GLU B 1 441 ? 18.188 -17.047 -10.789 1 89.75 441 GLU B CA 1
ATOM 7265 C C . GLU B 1 441 ? 18.875 -17.734 -9.617 1 89.75 441 GLU B C 1
ATOM 7267 O O . GLU B 1 441 ? 20.031 -17.453 -9.312 1 89.75 441 GLU B O 1
ATOM 7272 N N . ILE B 1 442 ? 18.156 -18.562 -8.961 1 86.06 442 ILE B N 1
ATOM 7273 C CA . ILE B 1 442 ? 18.781 -19.375 -7.922 1 86.06 442 ILE B CA 1
ATOM 7274 C C . ILE B 1 442 ? 19.859 -20.25 -8.547 1 86.06 442 ILE B C 1
ATOM 7276 O O . ILE B 1 442 ? 20.969 -20.359 -8 1 86.06 442 ILE B O 1
ATOM 7280 N N . GLY B 1 443 ? 19.562 -20.828 -9.609 1 88.19 443 GLY B N 1
ATOM 7281 C CA . GLY B 1 443 ? 20.531 -21.656 -10.312 1 88.19 443 GLY B CA 1
ATOM 7282 C C . GLY B 1 443 ? 21.766 -20.891 -10.734 1 88.19 443 GLY B C 1
ATOM 7283 O O . GLY B 1 443 ? 22.891 -21.391 -10.602 1 88.19 443 GLY B O 1
ATOM 7284 N N . TYR B 1 444 ? 21.562 -19.703 -11.188 1 89.75 444 TYR B N 1
ATOM 7285 C CA . TYR B 1 444 ? 22.656 -18.891 -11.695 1 89.75 444 TYR B CA 1
ATOM 7286 C C . TYR B 1 444 ? 23.453 -18.281 -10.555 1 89.75 444 TYR B C 1
ATOM 7288 O O . TYR B 1 444 ? 24.688 -18.281 -10.586 1 89.75 444 TYR B O 1
ATOM 7296 N N . ASN B 1 445 ? 22.781 -17.812 -9.539 1 84.31 445 ASN B N 1
ATOM 7297 C CA . ASN B 1 445 ? 23.438 -17.047 -8.484 1 84.31 445 ASN B CA 1
ATOM 7298 C C . ASN B 1 445 ? 23.938 -17.953 -7.363 1 84.31 445 ASN B C 1
ATOM 7300 O O . ASN B 1 445 ? 24.922 -17.641 -6.699 1 84.31 445 ASN B O 1
ATOM 7304 N N . SER B 1 446 ? 23.234 -18.953 -7.191 1 81.56 446 SER B N 1
ATOM 7305 C CA . SER B 1 446 ? 23.531 -19.719 -5.988 1 81.56 446 SER B CA 1
ATOM 7306 C C . SER B 1 446 ? 24.219 -21.031 -6.332 1 81.56 446 SER B C 1
ATOM 7308 O O . SER B 1 446 ? 24.719 -21.734 -5.441 1 81.56 446 SER B O 1
ATOM 7310 N N . THR B 1 447 ? 24.141 -21.172 -7.66 1 81.5 447 THR B N 1
ATOM 7311 C CA . THR B 1 447 ? 24.828 -22.375 -8.102 1 81.5 447 THR B CA 1
ATOM 7312 C C . THR B 1 447 ? 25.922 -22.031 -9.117 1 81.5 447 THR B C 1
ATOM 7314 O O . THR B 1 447 ? 25.969 -20.922 -9.641 1 81.5 447 THR B O 1
ATOM 7317 N N . GLU B 1 448 ? 26.938 -22.859 -9.266 1 81.81 448 GLU B N 1
ATOM 7318 C CA . GLU B 1 448 ? 27.938 -22.672 -10.305 1 81.81 448 GLU B CA 1
ATOM 7319 C C . GLU B 1 448 ? 27.641 -23.516 -11.539 1 81.81 448 GLU B C 1
ATOM 7321 O O . GLU B 1 448 ? 28.453 -23.578 -12.461 1 81.81 448 GLU B O 1
ATOM 7326 N N . TYR B 1 449 ? 26.438 -23.938 -11.656 1 85.5 449 TYR B N 1
ATOM 7327 C CA . TYR B 1 449 ? 26.125 -24.859 -12.742 1 85.5 449 TYR B CA 1
ATOM 7328 C C . TYR B 1 449 ? 25.578 -24.125 -13.953 1 85.5 449 TYR B C 1
ATOM 7330 O O . TYR B 1 449 ? 25.797 -24.531 -15.094 1 85.5 449 TYR B O 1
ATOM 7338 N N . VAL B 1 450 ? 24.859 -23.062 -13.672 1 92.62 450 VAL B N 1
ATOM 7339 C CA . VAL B 1 450 ? 24.219 -22.359 -14.781 1 92.62 450 VAL B CA 1
ATOM 7340 C C . VAL B 1 450 ? 25.156 -21.266 -15.312 1 92.62 450 VAL B C 1
ATOM 7342 O O . VAL B 1 450 ? 25.5 -20.328 -14.602 1 92.62 450 VAL B O 1
ATOM 7345 N N . SER B 1 451 ? 25.562 -21.484 -16.5 1 93.94 451 SER B N 1
ATOM 7346 C CA . SER B 1 451 ? 26.438 -20.5 -17.156 1 93.94 451 SER B CA 1
ATOM 7347 C C . SER B 1 451 ? 25.672 -19.219 -17.484 1 93.94 451 SER B C 1
ATOM 7349 O O . SER B 1 451 ? 24.453 -19.203 -17.469 1 93.94 451 SER B O 1
ATOM 7351 N N . GLU B 1 452 ? 26.375 -18.219 -17.781 1 93.62 452 GLU B N 1
ATOM 7352 C CA . GLU B 1 452 ? 25.766 -16.969 -18.188 1 93.62 452 GLU B CA 1
ATOM 7353 C C . GLU B 1 452 ? 24.922 -17.141 -19.438 1 93.62 452 GLU B C 1
ATOM 7355 O O . GLU B 1 452 ? 23.844 -16.578 -19.562 1 93.62 452 GLU B O 1
ATOM 7360 N N . GLU B 1 453 ? 25.484 -17.938 -20.344 1 94.44 453 GLU B N 1
ATOM 7361 C CA . GLU B 1 453 ? 24.766 -18.188 -21.594 1 94.44 453 GLU B CA 1
ATOM 7362 C C . GLU B 1 453 ? 23.469 -18.938 -21.328 1 94.44 453 GLU B C 1
ATOM 7364 O O . GLU B 1 453 ? 22.438 -18.625 -21.938 1 94.44 453 GLU B O 1
ATOM 7369 N N . GLY B 1 454 ? 23.625 -19.938 -20.5 1 95.62 454 GLY B N 1
ATOM 7370 C CA . GLY B 1 454 ? 22.422 -20.656 -20.141 1 95.62 454 GLY B CA 1
ATOM 7371 C C . GLY B 1 454 ? 21.391 -19.797 -19.438 1 95.62 454 GLY B C 1
ATOM 7372 O O . GLY B 1 454 ? 20.188 -19.922 -19.703 1 95.62 454 GLY B O 1
ATOM 7373 N N . PHE B 1 455 ? 21.875 -18.938 -18.578 1 95.19 455 PHE B N 1
ATOM 7374 C CA . PHE B 1 455 ? 21.016 -18.016 -17.828 1 95.19 455 PHE B CA 1
ATOM 7375 C C . PHE B 1 455 ? 20.266 -17.094 -18.781 1 95.19 455 PHE B C 1
ATOM 7377 O O . PHE B 1 455 ? 19.047 -16.953 -18.703 1 95.19 455 PHE B O 1
ATOM 7384 N N . ILE B 1 456 ? 20.938 -16.547 -19.719 1 95.56 456 ILE B N 1
ATOM 7385 C CA . ILE B 1 456 ? 20.375 -15.57 -20.656 1 95.56 456 ILE B CA 1
ATOM 7386 C C . ILE B 1 456 ? 19.406 -16.266 -21.594 1 95.56 456 ILE B C 1
ATOM 7388 O O . ILE B 1 456 ? 18.344 -15.711 -21.922 1 95.56 456 ILE B O 1
ATOM 7392 N N . THR B 1 457 ? 19.75 -17.422 -22.062 1 96.62 457 THR B N 1
ATOM 7393 C CA . THR B 1 457 ? 18.859 -18.203 -22.922 1 96.62 457 THR B CA 1
ATOM 7394 C C . THR B 1 457 ? 17.547 -18.5 -22.203 1 96.62 457 THR B C 1
ATOM 7396 O O . THR B 1 457 ? 16.469 -18.359 -22.797 1 96.62 457 THR B O 1
ATOM 7399 N N . GLY B 1 458 ? 17.672 -18.922 -20.953 1 96.56 458 GLY B N 1
ATOM 7400 C CA . GLY B 1 458 ? 16.484 -19.172 -20.141 1 96.56 458 GLY B CA 1
ATOM 7401 C C . GLY B 1 458 ? 15.633 -17.938 -19.922 1 96.56 458 GLY B C 1
ATOM 7402 O O . GLY B 1 458 ? 14.406 -18 -20 1 96.56 458 GLY B O 1
ATOM 7403 N N . VAL B 1 459 ? 16.25 -16.844 -19.672 1 95.75 459 VAL B N 1
ATOM 7404 C CA . VAL B 1 459 ? 15.555 -15.586 -19.406 1 95.75 459 VAL B CA 1
ATOM 7405 C C . VAL B 1 459 ? 14.797 -15.141 -20.641 1 95.75 459 VAL B C 1
ATOM 7407 O O . VAL B 1 459 ? 13.664 -14.656 -20.547 1 95.75 459 VAL B O 1
ATOM 7410 N N . TRP B 1 460 ? 15.406 -15.273 -21.828 1 96.25 460 TRP B N 1
ATOM 7411 C CA . TRP B 1 460 ? 14.727 -14.977 -23.078 1 96.25 460 TRP B CA 1
ATOM 7412 C C . TRP B 1 460 ? 13.438 -15.781 -23.203 1 96.25 460 TRP B C 1
ATOM 7414 O O . TRP B 1 460 ? 12.383 -15.234 -23.531 1 96.25 460 TRP B O 1
ATOM 7424 N N . ALA B 1 461 ? 13.57 -17.047 -22.938 1 97.19 461 ALA B N 1
ATOM 7425 C CA . ALA B 1 461 ? 12.414 -17.922 -23.062 1 97.19 461 ALA B CA 1
ATOM 7426 C C . ALA B 1 461 ? 11.344 -17.578 -22.047 1 97.19 461 ALA B C 1
ATOM 7428 O O . ALA B 1 461 ? 10.148 -17.594 -22.359 1 97.19 461 ALA B O 1
ATOM 7429 N N . ILE B 1 462 ? 11.734 -17.234 -20.812 1 95.44 462 ILE B N 1
ATOM 7430 C CA . ILE B 1 462 ? 10.781 -16.875 -19.766 1 95.44 462 ILE B CA 1
ATOM 7431 C C . ILE B 1 462 ? 10.055 -15.586 -20.141 1 95.44 462 ILE B C 1
ATOM 7433 O O . ILE B 1 462 ? 8.828 -15.508 -20.062 1 95.44 462 ILE B O 1
ATOM 7437 N N . LEU B 1 463 ? 10.812 -14.625 -20.578 1 93.94 463 LEU B N 1
ATOM 7438 C CA . LEU B 1 463 ? 10.273 -13.312 -20.906 1 93.94 463 LEU B CA 1
ATOM 7439 C C . LEU B 1 463 ? 9.289 -13.406 -22.062 1 93.94 463 LEU B C 1
ATOM 7441 O O . LEU B 1 463 ? 8.164 -12.922 -21.969 1 93.94 463 LEU B O 1
ATOM 7445 N N . LEU B 1 464 ? 9.68 -14.039 -23.109 1 95.19 464 LEU B N 1
ATOM 7446 C CA . LEU B 1 464 ? 8.852 -14.086 -24.312 1 95.19 464 LEU B CA 1
ATOM 7447 C C . LEU B 1 464 ? 7.617 -14.953 -24.078 1 95.19 464 LEU B C 1
ATOM 7449 O O . LEU B 1 464 ? 6.531 -14.633 -24.562 1 95.19 464 LEU B O 1
ATOM 7453 N N . ASN B 1 465 ? 7.762 -16.031 -23.391 1 95.62 465 ASN B N 1
ATOM 7454 C CA . ASN B 1 465 ? 6.598 -16.875 -23.109 1 95.62 465 ASN B CA 1
ATOM 7455 C C . ASN B 1 465 ? 5.629 -16.172 -22.156 1 95.62 465 ASN B C 1
ATOM 7457 O O . ASN B 1 465 ? 4.418 -16.391 -22.219 1 95.62 465 ASN B O 1
ATOM 7461 N N . THR B 1 466 ? 6.125 -15.336 -21.234 1 92 466 THR B N 1
ATOM 7462 C CA . THR B 1 466 ? 5.277 -14.539 -20.359 1 92 466 THR B CA 1
ATOM 7463 C C . THR B 1 466 ? 4.445 -13.547 -21.156 1 92 466 THR B C 1
ATOM 7465 O O . THR B 1 466 ? 3.35 -13.164 -20.75 1 92 466 THR B O 1
ATOM 7468 N N . ILE B 1 467 ? 4.957 -13.203 -22.328 1 90.75 467 ILE B N 1
ATOM 7469 C CA . ILE B 1 467 ? 4.262 -12.266 -23.203 1 90.75 467 ILE B CA 1
ATOM 7470 C C . ILE B 1 467 ? 3.314 -13.031 -24.141 1 90.75 467 ILE B C 1
ATOM 7472 O O . ILE B 1 467 ? 2.129 -12.703 -24.219 1 90.75 467 ILE B O 1
ATOM 7476 N N . ILE B 1 468 ? 3.752 -14.07 -24.734 1 93.06 468 ILE B N 1
ATOM 7477 C CA . ILE B 1 468 ? 3.037 -14.797 -25.781 1 93.06 468 ILE B CA 1
ATOM 7478 C C . ILE B 1 468 ? 1.778 -15.43 -25.203 1 93.06 468 ILE B C 1
ATOM 7480 O O . ILE B 1 468 ? 0.711 -15.391 -25.812 1 93.06 468 ILE B O 1
ATOM 7484 N N . GLY B 1 469 ? 1.881 -15.953 -24.047 1 92.69 469 GLY B N 1
ATOM 7485 C CA . GLY B 1 469 ? 0.753 -16.625 -23.422 1 92.69 469 GLY B CA 1
ATOM 7486 C C . GLY B 1 469 ? -0.466 -15.734 -23.266 1 92.69 469 GLY B C 1
ATOM 7487 O O . GLY B 1 469 ? -1.492 -15.969 -23.906 1 92.69 469 GLY B O 1
ATOM 7488 N N . PRO B 1 470 ? -0.322 -14.711 -22.516 1 91 470 PRO B N 1
ATOM 7489 C CA . PRO B 1 470 ? -1.459 -13.82 -22.281 1 91 470 PRO B CA 1
ATOM 7490 C C . PRO B 1 470 ? -1.945 -13.148 -23.562 1 91 470 PRO B C 1
ATOM 7492 O O . PRO B 1 470 ? -3.146 -12.914 -23.734 1 91 470 PRO B O 1
ATOM 7495 N N . VAL B 1 471 ? -1.09 -12.812 -24.5 1 91.62 471 VAL B N 1
ATOM 7496 C CA . VAL B 1 471 ? -1.482 -12.188 -25.75 1 91.62 471 VAL B CA 1
ATOM 7497 C C . VAL B 1 471 ? -2.361 -13.141 -26.562 1 91.62 471 VAL B C 1
ATOM 7499 O O . VAL B 1 471 ? -3.404 -12.742 -27.078 1 91.62 471 VAL B O 1
ATOM 7502 N N . THR B 1 472 ? -2 -14.383 -26.625 1 92.94 472 THR B N 1
ATOM 7503 C CA . THR B 1 472 ? -2.758 -15.375 -27.375 1 92.94 472 THR B CA 1
ATOM 7504 C C . THR B 1 472 ? -4.109 -15.641 -26.719 1 92.94 472 THR B C 1
ATOM 7506 O O . THR B 1 472 ? -5.129 -15.758 -27.406 1 92.94 472 THR B O 1
ATOM 7509 N N . VAL B 1 473 ? -4.156 -15.68 -25.438 1 91.44 473 VAL B N 1
ATOM 7510 C CA . VAL B 1 473 ? -5.414 -15.891 -24.734 1 91.44 473 VAL B CA 1
ATOM 7511 C C . VAL B 1 473 ? -6.336 -14.695 -24.953 1 91.44 473 VAL B C 1
ATOM 7513 O O . VAL B 1 473 ? -7.535 -14.859 -25.188 1 91.44 473 VAL B O 1
ATOM 7516 N N . GLY B 1 474 ? -5.715 -13.508 -24.781 1 88.81 474 GLY B N 1
ATOM 7517 C CA . GLY B 1 474 ? -6.508 -12.312 -25.016 1 88.81 474 GLY B CA 1
ATOM 7518 C C . GLY B 1 474 ? -7.148 -12.281 -26.391 1 88.81 474 GLY B C 1
ATOM 7519 O O . GLY B 1 474 ? -8.312 -11.898 -26.531 1 88.81 474 GLY B O 1
ATOM 7520 N N . LEU B 1 475 ? -6.453 -12.688 -27.391 1 90.12 475 LEU B N 1
ATOM 7521 C CA . LEU B 1 475 ? -6.953 -12.719 -28.75 1 90.12 475 LEU B CA 1
ATOM 7522 C C . LEU B 1 475 ? -8.016 -13.797 -28.922 1 90.12 475 LEU B C 1
ATOM 7524 O O . LEU B 1 475 ? -9.039 -13.578 -29.578 1 90.12 475 LEU B O 1
ATOM 7528 N N . LEU B 1 476 ? -7.824 -14.93 -28.344 1 91.31 476 LEU B N 1
ATOM 7529 C CA . LEU B 1 476 ? -8.773 -16.031 -28.453 1 91.31 476 LEU B CA 1
ATOM 7530 C C . LEU B 1 476 ? -10.094 -15.672 -27.766 1 91.31 476 LEU B C 1
ATOM 7532 O O . LEU B 1 476 ? -11.164 -16 -28.281 1 91.31 476 LEU B O 1
ATOM 7536 N N . VAL B 1 477 ? -10.023 -15.031 -26.672 1 88.62 477 VAL B N 1
ATOM 7537 C CA . VAL B 1 477 ? -11.219 -14.656 -25.938 1 88.62 477 VAL B CA 1
ATOM 7538 C C . VAL B 1 477 ? -11.969 -13.562 -26.703 1 88.62 477 VAL B C 1
ATOM 7540 O O . VAL B 1 477 ? -13.203 -13.562 -26.75 1 88.62 477 VAL B O 1
ATOM 7543 N N . LYS B 1 478 ? -11.219 -12.68 -27.234 1 85.94 478 LYS B N 1
ATOM 7544 C CA . LYS B 1 478 ? -11.836 -11.586 -27.969 1 85.94 478 LYS B CA 1
ATOM 7545 C C . LYS B 1 478 ? -12.625 -12.102 -29.172 1 85.94 478 LYS B C 1
ATOM 7547 O O . LYS B 1 478 ? -13.75 -11.664 -29.406 1 85.94 478 LYS B O 1
ATOM 7552 N N . PHE B 1 479 ? -12.078 -13.094 -29.844 1 88.88 479 PHE B N 1
ATOM 7553 C CA . PHE B 1 479 ? -12.672 -13.5 -31.109 1 88.88 479 PHE B CA 1
ATOM 7554 C C . PHE B 1 479 ? -13.57 -14.727 -30.922 1 88.88 479 PHE B C 1
ATOM 7556 O O . PHE B 1 479 ? -14.547 -14.898 -31.641 1 88.88 479 PHE B O 1
ATOM 7563 N N . TYR B 1 480 ? -13.25 -15.531 -29.922 1 90.19 480 TYR B N 1
ATOM 7564 C CA . TYR B 1 480 ? -13.961 -16.797 -29.844 1 90.19 480 TYR B CA 1
ATOM 7565 C C . TYR B 1 480 ? -14.508 -17.031 -28.438 1 90.19 480 TYR B C 1
ATOM 7567 O O . TYR B 1 480 ? -14.906 -18.141 -28.094 1 90.19 480 TYR B O 1
ATOM 7575 N N . GLY B 1 481 ? -14.477 -16.062 -27.641 1 87.25 481 GLY B N 1
ATOM 7576 C CA . GLY B 1 481 ? -14.898 -16.203 -26.25 1 87.25 481 GLY B CA 1
ATOM 7577 C C . GLY B 1 481 ? -16.297 -16.75 -26.109 1 87.25 481 GLY B C 1
ATOM 7578 O O . GLY B 1 481 ? -16.547 -17.656 -25.297 1 87.25 481 GLY B O 1
ATOM 7579 N N . LYS B 1 482 ? -17.188 -16.266 -26.859 1 87.25 482 LYS B N 1
ATOM 7580 C CA . LYS B 1 482 ? -18.594 -16.688 -26.781 1 87.25 482 LYS B CA 1
ATOM 7581 C C . LYS B 1 482 ? -18.75 -18.141 -27.219 1 87.25 482 LYS B C 1
ATOM 7583 O O . LYS B 1 482 ? -19.578 -18.859 -26.656 1 87.25 482 LYS B O 1
ATOM 7588 N N . ARG B 1 483 ? -18.031 -18.562 -28.188 1 89.56 483 ARG B N 1
ATOM 7589 C CA . ARG B 1 483 ? -18.094 -19.938 -28.656 1 89.56 483 ARG B CA 1
ATOM 7590 C C . ARG B 1 483 ? -17.578 -20.906 -27.609 1 89.56 483 ARG B C 1
ATOM 7592 O O . ARG B 1 483 ? -18.078 -22.031 -27.484 1 89.56 483 ARG B O 1
ATOM 7599 N N . VAL B 1 484 ? -16.578 -20.469 -26.938 1 88.81 484 VAL B N 1
ATOM 7600 C CA . VAL B 1 484 ? -16.031 -21.297 -25.859 1 88.81 484 VAL B CA 1
ATOM 7601 C C . VAL B 1 484 ? -17.047 -21.422 -24.734 1 88.81 484 VAL B C 1
ATOM 7603 O O . VAL B 1 484 ? -17.203 -22.5 -24.141 1 88.81 484 VAL B O 1
ATOM 7606 N N . GLU B 1 485 ? -17.672 -20.375 -24.469 1 88.5 485 GLU B N 1
ATOM 7607 C CA . GLU B 1 485 ? -18.656 -20.344 -23.391 1 88.5 485 GLU B CA 1
ATOM 7608 C C . GLU B 1 485 ? -19.812 -21.297 -23.672 1 88.5 485 GLU B C 1
ATOM 7610 O O . GLU B 1 485 ? -20.344 -21.922 -22.766 1 88.5 485 GLU B O 1
ATOM 7615 N N . GLU B 1 486 ? -20.203 -21.438 -24.844 1 88.25 486 GLU B N 1
ATOM 7616 C CA . GLU B 1 486 ? -21.359 -22.234 -25.234 1 88.25 486 GLU B CA 1
ATOM 7617 C C . GLU B 1 486 ? -20.969 -23.703 -25.469 1 88.25 486 GLU B C 1
ATOM 7619 O O . GLU B 1 486 ? -21.828 -24.562 -25.578 1 88.25 486 GLU B O 1
ATOM 7624 N N . GLY B 1 487 ? -19.797 -23.969 -25.469 1 87.44 487 GLY B N 1
ATOM 7625 C CA . GLY B 1 487 ? -19.328 -25.328 -25.719 1 87.44 487 GLY B CA 1
ATOM 7626 C C . GLY B 1 487 ? -19.422 -26.234 -24.516 1 87.44 487 GLY B C 1
ATOM 7627 O O . GLY B 1 487 ? -19.797 -25.781 -23.422 1 87.44 487 GLY B O 1
ATOM 7628 N N . GLU B 1 488 ? -19.062 -27.484 -24.75 1 86.5 488 GLU B N 1
ATOM 7629 C CA . GLU B 1 488 ? -19.109 -28.484 -23.688 1 86.5 488 GLU B CA 1
ATOM 7630 C C . GLU B 1 488 ? -18.188 -28.125 -22.531 1 86.5 488 GLU B C 1
ATOM 7632 O O . GLU B 1 488 ? -18.5 -28.422 -21.375 1 86.5 488 GLU B O 1
ATOM 7637 N N . TRP B 1 489 ? -17.172 -27.469 -22.797 1 91.44 489 TRP B N 1
ATOM 7638 C CA . TRP B 1 489 ? -16.188 -27.094 -21.781 1 91.44 489 TRP B CA 1
ATOM 7639 C C . TRP B 1 489 ? -16.391 -25.656 -21.344 1 91.44 489 TRP B C 1
ATOM 7641 O O . TRP B 1 489 ? -15.5 -25.062 -20.719 1 91.44 489 TRP B O 1
ATOM 7651 N N . GLY B 1 490 ? -17.422 -25.094 -21.719 1 88.81 490 GLY B N 1
ATOM 7652 C CA . GLY B 1 490 ? -17.75 -23.719 -21.391 1 88.81 490 GLY B CA 1
ATOM 7653 C C . GLY B 1 490 ? -18.516 -23.578 -20.094 1 88.81 490 GLY B C 1
ATOM 7654 O O . GLY B 1 490 ? -18.234 -24.266 -19.109 1 88.81 490 GLY B O 1
ATOM 7655 N N . LEU B 1 491 ? -19.469 -22.625 -20.062 1 83.94 491 LEU B N 1
ATOM 7656 C CA . LEU B 1 491 ? -20.234 -22.297 -18.859 1 83.94 491 LEU B CA 1
ATOM 7657 C C . LEU B 1 491 ? -21.109 -23.453 -18.422 1 83.94 491 LEU B C 1
ATOM 7659 O O . LEU B 1 491 ? -21.75 -24.109 -19.25 1 83.94 491 LEU B O 1
ATOM 7663 N N . GLN B 1 492 ? -20.906 -23.719 -17.172 1 78.94 492 GLN B N 1
ATOM 7664 C CA . GLN B 1 492 ? -21.672 -24.828 -16.609 1 78.94 492 GLN B CA 1
ATOM 7665 C C . GLN B 1 492 ? -22.797 -24.312 -15.719 1 78.94 492 GLN B C 1
ATOM 7667 O O . GLN B 1 492 ? -22.641 -23.297 -15.016 1 78.94 492 GLN B O 1
ATOM 7672 N N . LYS B 1 493 ? -24.062 -24.672 -15.969 1 64.19 493 LYS B N 1
ATOM 7673 C CA . LYS B 1 493 ? -25.234 -24.281 -15.18 1 64.19 493 LYS B CA 1
ATOM 7674 C C . LYS B 1 493 ? -25.016 -24.609 -13.703 1 64.19 493 LYS B C 1
ATOM 7676 O O . LYS B 1 493 ? -24.453 -25.641 -13.367 1 64.19 493 LYS B O 1
ATOM 7681 N N . ASP B 1 494 ? -24.844 -23.531 -12.867 1 55.97 494 ASP B N 1
ATOM 7682 C CA . ASP B 1 494 ? -24.688 -23.688 -11.422 1 55.97 494 ASP B CA 1
ATOM 7683 C C . ASP B 1 494 ? -25.812 -24.531 -10.828 1 55.97 494 ASP B C 1
ATOM 7685 O O . ASP B 1 494 ? -26.984 -24.312 -11.117 1 55.97 494 ASP B O 1
ATOM 7689 N N . SER B 1 495 ? -25.656 -25.828 -10.555 1 44.19 495 SER B N 1
ATOM 7690 C CA . SER B 1 495 ? -26.703 -26.516 -9.805 1 44.19 495 SER B CA 1
ATOM 7691 C C . SER B 1 495 ? -27.156 -25.688 -8.602 1 44.19 495 SER B C 1
ATOM 7693 O O . SER B 1 495 ? -28.031 -26.109 -7.84 1 44.19 495 SER B O 1
ATOM 7695 N N . SER B 1 496 ? -26.453 -24.719 -8.148 1 43.53 496 SER B N 1
ATOM 7696 C CA . SER B 1 496 ? -26.938 -24.031 -6.953 1 43.53 496 SER B CA 1
ATOM 7697 C C . SER B 1 496 ? -27.922 -22.922 -7.316 1 43.53 496 SER B C 1
ATOM 7699 O O . SER B 1 496 ? -27.734 -22.219 -8.312 1 43.53 496 SER B O 1
ATOM 7701 N N . PRO B 1 497 ? -29.172 -22.766 -6.797 1 37.62 497 PRO B N 1
ATOM 7702 C CA . PRO B 1 497 ? -30.297 -21.859 -7.047 1 37.62 497 PRO B CA 1
ATOM 7703 C C . PRO B 1 497 ? -29.859 -20.406 -7.145 1 37.62 497 PRO B C 1
ATOM 7705 O O . PRO B 1 497 ? -30.609 -19.562 -7.641 1 37.62 497 PRO B O 1
ATOM 7708 N N . THR B 1 498 ? -28.859 -19.906 -6.594 1 38.5 498 THR B N 1
ATOM 7709 C CA . THR B 1 498 ? -28.625 -18.484 -6.371 1 38.5 498 THR B CA 1
ATOM 7710 C C . THR B 1 498 ? -28.109 -17.828 -7.645 1 38.5 498 THR B C 1
ATOM 7712 O O . THR B 1 498 ? -28.25 -16.609 -7.812 1 38.5 498 THR B O 1
ATOM 7715 N N . GLN B 1 499 ? -27.359 -18.453 -8.523 1 38.44 499 GLN B N 1
ATOM 7716 C CA . GLN B 1 499 ? -26.75 -17.75 -9.656 1 38.44 499 GLN B CA 1
ATOM 7717 C C . GLN B 1 499 ? -27.719 -17.688 -10.836 1 38.44 499 GLN B C 1
ATOM 7719 O O . GLN B 1 499 ? -27.406 -17.078 -11.867 1 38.44 499 GLN B O 1
ATOM 7724 N N . GLU B 1 500 ? -28.844 -18.203 -10.953 1 36.34 500 GLU B N 1
ATOM 7725 C CA . GLU B 1 500 ? -29.797 -18.109 -12.055 1 36.34 500 GLU B CA 1
ATOM 7726 C C . GLU B 1 500 ? -30.141 -16.641 -12.336 1 36.34 500 GLU B C 1
ATOM 7728 O O . GLU B 1 500 ? -30.469 -16.297 -13.469 1 36.34 500 GLU B O 1
ATOM 7733 N N . LYS B 1 501 ? -30.344 -15.766 -11.328 1 34.03 501 LYS B N 1
ATOM 7734 C CA . LYS B 1 501 ? -30.938 -14.445 -11.492 1 34.03 501 LYS B CA 1
ATOM 7735 C C . LYS B 1 501 ? -29.891 -13.43 -11.945 1 34.03 501 LYS B C 1
ATOM 7737 O O . LYS B 1 501 ? -30.219 -12.297 -12.289 1 34.03 501 LYS B O 1
ATOM 7742 N N . ARG B 1 502 ? -28.703 -13.617 -11.852 1 38.09 502 ARG B N 1
ATOM 7743 C CA . ARG B 1 502 ? -27.719 -12.648 -12.305 1 38.09 502 ARG B CA 1
ATOM 7744 C C . ARG B 1 502 ? -27.734 -12.516 -13.82 1 38.09 502 ARG B C 1
ATOM 7746 O O . ARG B 1 502 ? -27.281 -11.508 -14.367 1 38.09 502 ARG B O 1
ATOM 7753 N N . ASN B 1 503 ? -27.938 -13.492 -14.555 1 33.72 503 ASN B N 1
ATOM 7754 C CA . ASN B 1 503 ? -28 -13.469 -16.016 1 33.72 503 ASN B CA 1
ATOM 7755 C C . ASN B 1 503 ? -29.156 -12.625 -16.516 1 33.72 503 ASN B C 1
ATOM 7757 O O . ASN B 1 503 ? -29.203 -12.242 -17.688 1 33.72 503 ASN B O 1
ATOM 7761 N N . VAL B 1 504 ? -30.203 -12.484 -15.789 1 33.72 504 VAL B N 1
ATOM 7762 C CA . VAL B 1 504 ? -31.328 -11.711 -16.312 1 33.72 504 VAL B CA 1
ATOM 7763 C C . VAL B 1 504 ? -30.969 -10.219 -16.312 1 33.72 504 VAL B C 1
ATOM 7765 O O . VAL B 1 504 ? -31.359 -9.484 -17.234 1 33.72 504 VAL B O 1
ATOM 7768 N N . GLN B 1 505 ? -30.25 -9.734 -15.258 1 31.23 505 GLN B N 1
ATOM 7769 C CA . GLN B 1 505 ? -30.047 -8.289 -15.164 1 31.23 505 GLN B CA 1
ATOM 7770 C C . GLN B 1 505 ? -28.906 -7.832 -16.078 1 31.23 505 GLN B C 1
ATOM 7772 O O . GLN B 1 505 ? -28.766 -6.637 -16.344 1 31.23 505 GLN B O 1
ATOM 7777 N N . SER B 1 506 ? -27.906 -8.617 -16.359 1 30.28 506 SER B N 1
ATOM 7778 C CA . SER B 1 506 ? -26.906 -8.133 -17.312 1 30.28 506 SER B CA 1
ATOM 7779 C C . SER B 1 506 ? -27.469 -8.094 -18.719 1 30.28 506 SER B C 1
ATOM 7781 O O . SER B 1 506 ? -26.812 -7.598 -19.641 1 30.28 506 SER B O 1
ATOM 7783 N N . ALA B 1 507 ? -28.562 -8.859 -19 1 28.19 507 ALA B N 1
ATOM 7784 C CA . ALA B 1 507 ? -29.234 -8.719 -20.281 1 28.19 507 ALA B CA 1
ATOM 7785 C C . ALA B 1 507 ? -30.031 -7.41 -20.344 1 28.19 507 ALA B C 1
ATOM 7787 O O . ALA B 1 507 ? -30.688 -7.121 -21.359 1 28.19 507 ALA B O 1
ATOM 7788 N N . VAL B 1 508 ? -30.219 -6.73 -19.234 1 21.5 508 VAL B N 1
ATOM 7789 C CA . VAL B 1 508 ? -30.828 -5.426 -19.453 1 21.5 508 VAL B CA 1
ATOM 7790 C C . VAL B 1 508 ? -29.75 -4.363 -19.625 1 21.5 508 VAL B C 1
ATOM 7792 O O . VAL B 1 508 ? -28.781 -4.332 -18.859 1 21.5 508 VAL B O 1
#

Sequence (1016 aa):
MAGGFLPYHEPGIVEILIIISFFFFLSLAEWVSAKVLRAGIIGQIAVGIIYGVPLANILESNWQQTFLALGYVGLILIIFEGGLGARLDLLKENLVVSTIGAATGVCFPIGLSYLLLYLGYGYGAVETFIIGAALSATSLGTTFAVISSASKTVDLAQTRVGSVLVSAAVIDDVVGLVLSRSVTQIAKIRTYLPDMNSIISDLGKLSNSDANLGWIIGRPIVASVAMAILTPIVTKFLFAPIFRKYIEFHFARYDHISNIILMTLVLCAFISIAAYTGTSVLFGAFLAGTFLSYLPSKRPDGPFVVMSREEGEQNEDKSPTFVHTFEAYLLGVQTYLMEPLFFASIGFAIPFVQLWTGKRIWRGILFTLLMVVAKFVVGIWIPLWKHLPWTKSKADKASEESSSASDVPVETPKDNATMLSALLLGSAMVARGEIGLLIIEIGYNSTEYVSEEGFITGVWAILLNTIIGPVTVGLLVKFYGKRVEEGEWGLQKDSSPTQEKRNVQSAVMAGGFLPYHEPGIVEILIIISFFFFLSLAEWVSAKVLRAGIIGQIAVGIIYGVPLANILESNWQQTFLALGYVGLILIIFEGGLGARLDLLKENLVVSTIGAATGVCFPIGLSYLLLYLGYGYGAVETFIIGAALSATSLGTTFAVISSASKTVDLAQTRVGSVLVSAAVIDDVVGLVLSRSVTQIAKIRTYLPDMNSIISDLGKLSNSDANLGWIIGRPIVASVAMAILTPIVTKFLFAPIFRKYIEFHFARYDHISNIILMTLVLCAFISIAAYTGTSVLFGAFL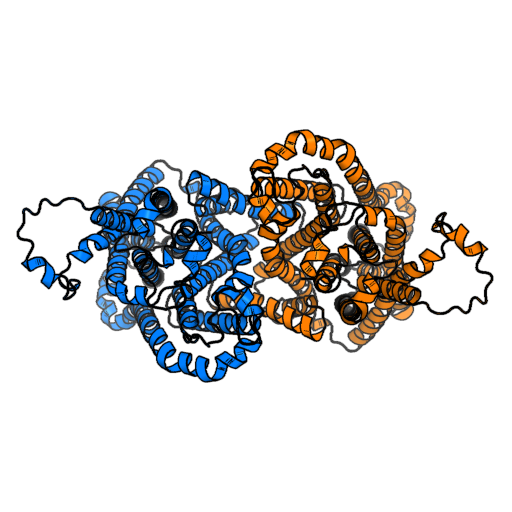AGTFLSYLPSKRPDGPFVVMSREEGEQNEDKSPTFVHTFEAYLLGVQTYLMEPLFFASIGFAIPFVQLWTGKRIWRGILFTLLMVVAKFVVGIWIPLWKHLPWTKSKADKASEESSSASDVPVETPKDNATMLSALLLGSAMVARGEIGLLIIEIGYNSTEYVSEEGFITGVWAILLNTIIGPVTVGLLVKFYGKRVEEGEWGLQKDSSPTQEKRNVQSAV

Organism: NCBI:txid656916

InterPro domains:
  IPR006153 Cation/H+ exchanger, transmembrane domain [PF00999] (26-478)
  IPR038770 Sodium/solute symporter superfamily [G3DSA:1.20.1530.20] (13-485)

Foldseek 3Di:
DPPPDDDDDDDDPLLVVLVVVLLVQLVVQLVVCCVPLVGSLLRLLVSLQCCFPQHPVVDDPVVLVVLQVLLVVLLLLLLLLLLLLADPVLLVVCVVLLVVLLVLLLPLLLVVLCVCVCVNVNADPLQSNLLSLLLSAFDLLRLSSLQVSLVVQANLSQFSLSSSLNSSNLVSQQLLLLSLQLLLVVLVVCVVPVDPVVVVVVVVVCVVVVCVNCCSSVQSVVLLVCCVVVLVVCLVPPQQVCCAPPPQQVLLQVALVSLVVLLVVLLVVQLVSSVVSRGDSSSSSSSSSNSQSRRFDLDCQGQAQDQDQVRQVPDNRHHHGSSSSCVVPPVVCSVSRNNSSNSSSQSNLANVVVCDDPVSVVLLVVSLVSSLVSQLCSLVSQVVVVVDVVNPDVVVVVVVPPDPPDPPVPCPLQVVLSVLSSNLSSLLRQARTDSSSSSLCCCVPSHPRHDPSSSSSSSSNNSVSNSRSSSSNSVSSVVCVVSNQPYPRHRDPPPRPRCPPVVVVVVD/DPPPDDDDDDDDPLLVVLVVVLLVQLVVQLVVCCVPLVGSLLRLLVSLQCCFPQHPVVDDPVVLVVLQVLLVVLLLLLLLLLLLLADPVLLVVCVVLLVVLLVLLLPLLLVVLCVCVCVNVNADPLQSNLLSLLLSAFDLLSLSSLQVSLVVQANLSQFSLSSSLNNSNLVSQQLLLLSLQLLLVVLVVCVVPVDPVVVVVVCVVCVVVVCVNCCSSVQSVVLLVCCVVVLVVCLVPPQQVCCAPPPQQVLLQVALVSLVVLLVVLLVVQLVSSVVSRGDSSSSSSSSSNSQSRRFDLDCQGQAQDQDQVRSVPDNRHHHGSSSSCVVPPVVCSPSRNNSSNSSSQSNLANVVVCDDPVSPVLLVVSLVSSLVSQLCSLVSQVVVVVDVVNPDVPVVVVVPPCPPPPPVPCPLQVVLSVLSSNLSSLQRQARTDSSSSSLCCCVPSHPRHDPSSSSSSSSNNSVSNSRSSSSNSVSSVVCVVSNQPYPRHRDPPPRPRCPPVVVVVVD

Secondary structure (DSSP, 8-state):
--TTS----PPPHHHHHHHHHHHHHHHHHHHHHHHHHS-HHHHHHHHHHHHSTTTT--S-HHHHHHHHHHHHHHHHHHHHHHHHT--HHHHHHTHHHHHHHHHHHHHHHHHHHIIIIIIII---HHHHHHHHHHHH---HHHHHHHHHHHTTT--GGGBHHHHHHHHHHHHHHHHHHHHHHHHHHHHHHHHH---THHHHHHHHHTTTSHHHHHHHHHHHHHHHHHHHHHHHHHIIIIIHHHIIIIIHHHHGGGHHHHHHHHHHHHHHHHHHHHHHHTS-HHHHHHHHHHHHHHSS--STTSTT--SSHHHHHH-TT----HHHHHHHHTHHHIIIIIHHHHHHHHHHT--GGGG-SHHHHHHHHHHHHHHHHHHHGGGGHHHHHHH-GGG--HHHHHHTTT--S-------HHHHHHHHHHHHHHHHHH---HHHHHHHHHHHHH-SSS-HHHHHHHHHHHHHHHHHHHHHHHHHHHHHHHHHHHSTTSB---SSTTGGGHHHHTT-/--TTS----PPPHHHHHHHHHHHHHHHHHHHHHHHHHS-HHHHHHHHHHHHSTTTT--S-HHHHHHHHHHHHHHHHHHHHHHHHT--HHHHHHTHHHHHHHHHHHHHHHHHHHIIIIIIII---HHHHHHHHHHHH---HHHHHHHHHHHTTT--GGGBHHHHHHHHHHHHHHHHHHHHHHHHHHHHHHHHH---THHHHHHHHHTTTSHHHHHHHHHHHHHHHHHHHHHHHHHIIIIIHHHIIIIIHHHHGGGHHHHHHHHHHHHHHHHHHHHHHHTS-HHHHHHHHHHHHHHSS--STTSTT--SSHHHHHH-TT----HHHHHHHHTHHHIIIIIHHHHHHHHHHT--GGGG-SHHHHHHHHHHHHHHHHHHHGGGGHHHHHTT-GGG--TTHHHHTTT--S-------HHHHHHHHHHHHHHHHHH---HHHHHHHHHHHHH-SSS-HHHHHHHHHHHHHHHHHHHHHHHHHHHHHHHHHHHSTTSB---SSTTGGGHHHHTT-

pLDDT: mean 83.34, std 18.17, range [21.08, 98.12]

Radius of gyration: 32.35 Å; Cα contacts (8 Å, |Δi|>4): 1698; chains: 2; bounding box: 72×100×77 Å

Solvent-accessible surface area (backbone atoms only — not comparable to full-atom values): 49529 Å² total; per-residue (Å²): 121,79,85,45,29,45,77,61,74,80,72,49,68,68,58,50,50,49,54,52,50,50,56,48,45,33,53,50,29,19,53,51,25,31,72,74,46,41,28,30,62,55,23,14,22,51,45,15,24,44,38,20,54,23,60,61,42,70,54,52,71,47,46,53,54,38,36,36,49,49,4,50,52,20,43,38,48,50,37,21,51,48,16,44,64,50,49,64,68,51,39,64,74,33,41,65,61,12,49,53,32,27,50,41,26,37,49,35,21,33,54,53,29,42,56,44,38,30,69,62,72,63,46,51,71,64,31,24,48,45,44,10,50,14,62,23,22,31,25,54,64,57,45,52,50,47,39,58,67,35,40,84,74,34,56,36,60,57,14,48,45,34,26,29,46,51,50,15,30,48,52,23,36,42,50,35,48,39,48,37,50,51,50,53,48,54,29,50,48,41,75,73,49,73,64,72,78,52,50,66,52,36,64,62,57,29,60,79,70,24,64,55,55,49,43,62,50,43,36,23,53,52,39,43,52,48,48,65,55,45,48,59,50,44,35,65,71,47,51,19,54,48,35,53,72,67,36,47,71,65,40,28,71,49,31,61,58,45,45,50,52,50,50,52,51,43,35,51,50,30,26,49,51,19,47,75,50,52,28,34,44,57,50,17,18,26,50,28,15,40,53,59,55,58,34,58,51,85,47,79,84,26,35,49,51,55,92,41,56,63,53,7,69,68,36,81,74,22,10,45,39,67,64,48,42,41,55,72,70,43,41,51,35,34,64,71,45,20,40,48,30,30,37,16,34,52,14,18,37,38,51,58,72,76,49,76,41,75,70,48,40,56,54,7,49,52,49,26,55,52,44,43,51,26,18,32,55,35,14,55,53,56,64,48,44,75,69,35,74,89,65,60,51,79,69,57,67,61,58,62,68,72,66,75,65,85,74,67,82,65,83,42,78,57,54,54,17,40,52,46,42,15,51,44,43,5,29,48,47,29,16,27,41,65,62,20,52,32,30,38,47,47,35,42,73,59,23,91,59,34,45,71,66,55,45,49,28,44,48,42,23,42,53,50,28,38,45,50,9,41,28,50,34,32,50,44,42,72,76,41,24,66,51,29,39,72,18,91,49,8,58,57,83,68,88,54,84,75,65,69,63,60,65,60,59,73,72,99,121,77,84,46,28,46,76,60,72,80,71,50,66,66,57,51,50,50,55,52,49,51,56,48,44,32,53,49,27,19,51,51,25,30,71,74,47,42,28,30,62,54,23,14,21,51,43,15,25,44,38,21,54,22,61,62,41,69,54,52,69,48,44,53,55,39,37,36,48,48,4,49,53,21,45,38,49,52,37,22,51,50,14,44,64,50,49,64,67,51,39,62,74,34,40,65,63,13,51,53,31,27,49,41,26,38,49,36,20,32,54,55,28,41,58,46,38,29,68,62,72,63,46,50,72,67,31,25,48,44,44,10,50,14,63,22,20,31,25,53,62,57,45,51,49,48,39,58,66,34,40,85,75,33,58,35,61,56,13,48,47,33,27,30,47,52,49,16,31,49,51,24,38,42,49,36,48,40,49,37,50,51,51,54,48,55,27,51,48,41,75,72,48,74,62,71,77,51,48,65,53,35,64,63,57,29,60,80,71,25,64,56,56,50,41,61,51,40,36,23,53,52,40,43,52,48,48,65,54,44,48,62,50,47,36,64,71,47,50,20,53,48,35,52,72,68,36,48,72,65,41,28,70,50,33,61,57,45,44,52,52,51,52,50,52,44,35,52,50,31,27,48,49,19,47,74,50,53,27,35,43,57,51,17,18,25,50,29,15,39,52,58,56,59,33,59,51,86,46,80,82,27,36,49,51,56,92,41,56,65,53,8,69,69,35,80,75,23,9,44,38,67,66,46,44,41,54,72,68,43,42,50,34,34,63,71,46,20,40,47,31,30,36,16,35,53,14,18,37,37,50,58,71,77,48,77,40,74,70,47,40,57,53,8,50,52,49,26,55,51,44,41,52,28,18,32,56,33,14,56,52,56,63,46,44,74,68,34,73,88,63,60,50,79,66,55,65,59,58,62,66,72,65,75,64,86,73,64,84,66,82,40,78,57,54,55,16,40,52,46,41,15,50,43,45,4,28,51,47,29,16,26,40,63,63,20,51,33,29,37,45,45,34,41,73,59,23,91,60,34,45,71,66,55,45,49,28,43,48,41,22,40,54,51,28,37,45,50,9,41,29,50,34,32,50,44,42,73,77,41,24,66,51,28,40,72,18,90,50,8,58,55,82,68,88,55,83,77,65,69,64,60,63,60,59,74,72,98

Nearest PDB structures (foldseek):
  4bwz-assembly1_A  TM=8.281E-01  e=1.109E-12  Thermus thermophilus
  5bz2-assembly1_A-2  TM=7.350E-01  e=4.965E-12  Thermus thermophilus
  7p1i-assembly1_B  TM=6.901E-01  e=1.209E-07  Bison bison
  4cz8-assembly1_B  TM=6.458E-01  e=1.209E-07  Pyrococcus abyssi GE5
  7b4m-assembly1_A  TM=6.679E-01  e=4.051E-06  Homo sapiens